Protein AF-0000000066506779 (afdb_homodimer)

Foldseek 3Di:
DALQFFQAWADDPPVLQVDAQQFWKKKKKWFDDPNAIHIDIDIGGNVDDDDPVNRVVVCCRHHCVVVVVPPGPGDPVMDIDMGHNPNPPPPPPCDPVNVVVVVVVCVLVVLQVVLQVLLVVVLVVVVVVVVVCCVVCVVPPSPDDVVPCVVVVVVVVPVDDDDDPDDPPPVPPPPPPPCPPPSRDDPPPVVVCPPPPPQVPDPVSLLSNLQYLSHLVCCLQVPDDPPLLQLLVLLVLLVLLLLLLLLCLVVVQPPPQDARCVVVVLVLLLDQVCLSNCLSVFAQLLAPDDSVCCCVPAVPDPVLQVLLVVLVVVLVVQCPDPVNVVVVLVQCVDPVSVVVLLVVLCCLLVCLSRVCSQQSNPDDPSGGPDDNVRSCCSSVPSNNSNSNSVSSLSSCSSSPNNPPSNVVSNDPVSSSQSLLSVLLVVCLSVQSVVVSVPDSTRDHDDPVSSVVSSVVSSVVSSVVSVVCCSSPVSSVVSVCCSVPVPD/DALQFFQAWADDPPVLQVDAQQFWKKKKKWFDDPRAIHIDIDIGGNVDDDDPVNRVVVCCRHHCVVVVVPPGPGPPVMDIDMGHNPNPPPPPPCDPVNVVVVVVVVVLVVLQVVLQVLLVVVLVVVVVVVVVVCVVCVVPPNPDDVVPCVVVVVVVVPPDDDDPPDDPPPVPPPPPPPCPPPSRDDDPPVVVCPPPVPQVVDPVSLLSNLQYLSHLVCCLQVNDDPPLLQLLVLLVLLVLLLLLLLLCLVVVQRPPQDARCVVVVLVLLLDQVCLSNCLSVFAQLQDPDDSVCCCVPAVPDPVLQVLLVVLVVVLVVQCPDPVNVVVVLVQCVDPVSVVVLLVVLCCLLVCLSRVCSQQSNPDDPSGGPDDNVRSCCSSVPSNNSNSNSVSSLSSCSSSPNNPPSNVVSNDPVSSSQSLLSVLLVVCLSVQSVVVSVPDSTRDHDDPVSSVVSSVVSSVVSSVVSVVCCSSPVSSVVSVCCSVPVPD

Nearest PDB structures (foldseek):
  6yv1-assembly1_A  TM=1.580E-01  e=6.541E-01  Homo sapiens
  4mlb-assembly1_C  TM=2.319E-01  e=5.586E+00  Pyrococcus furiosus
  6iww-assembly1_C  TM=1.994E-01  e=3.304E+00  Salmonella enterica subsp. enterica serovar Typhimurium
  9buk-assembly1_A  TM=2.015E-01  e=8.654E+00  Homo sapiens
  4mlb-assembly1_C  TM=2.392E-01  e=5.074E+00  Pyrococcus furiosus

Organism: Dictyostelium discoideum (NCBI:txid44689)

Radius of gyration: 33.73 Å; Cα contacts (8 Å, |Δi|>4): 1092; chains: 2; bounding box: 77×106×78 Å

InterPro domains:
  IPR052728 Oxygen and lipid transport regulator [PTHR11161] (289-486)

Structure (mmCIF, N/CA/C/O backbone):
data_AF-0000000066506779-model_v1
#
loop_
_entity.id
_entity.type
_entity.pdbx_description
1 polymer 'Acyltransferase 3 domain-containing protein'
#
loop_
_atom_site.group_PDB
_atom_site.id
_atom_site.type_symbol
_atom_site.label_atom_id
_atom_site.label_alt_id
_atom_site.label_comp_id
_atom_site.label_asym_id
_atom_site.label_entity_id
_atom_site.label_seq_id
_atom_site.pdbx_PDB_ins_code
_atom_site.Cartn_x
_atom_site.Cartn_y
_atom_site.Cartn_z
_atom_site.occupancy
_atom_site.B_iso_or_equiv
_atom_site.auth_seq_id
_atom_site.auth_comp_id
_atom_site.auth_asym_id
_atom_site.auth_atom_id
_atom_site.pdbx_PDB_model_num
ATOM 1 N N . MET A 1 1 ? -5.184 -40.969 -12.227 1 45.38 1 MET A N 1
ATOM 2 C CA . MET A 1 1 ? -4.383 -40.25 -11.242 1 45.38 1 MET A CA 1
ATOM 3 C C . MET A 1 1 ? -4.25 -38.781 -11.609 1 45.38 1 MET A C 1
ATOM 5 O O . MET A 1 1 ? -4.004 -38.438 -12.766 1 45.38 1 MET A O 1
ATOM 9 N N . TYR A 1 2 ? -5.027 -38 -10.992 1 55.38 2 TYR A N 1
ATOM 10 C CA . TYR A 1 2 ? -5.043 -36.625 -11.523 1 55.38 2 TYR A CA 1
ATOM 11 C C . TYR A 1 2 ? -4.41 -35.656 -10.539 1 55.38 2 TYR A C 1
ATOM 13 O O . TYR A 1 2 ? -4.441 -35.875 -9.328 1 55.38 2 TYR A O 1
ATOM 21 N N . SER A 1 3 ? -3.42 -34.875 -11 1 57.41 3 SER A N 1
ATOM 22 C CA . SER A 1 3 ? -2.693 -33.844 -10.266 1 57.41 3 SER A CA 1
ATOM 23 C C . SER A 1 3 ? -3.65 -32.844 -9.633 1 57.41 3 SER A C 1
ATOM 25 O O . SER A 1 3 ? -3.256 -32.062 -8.75 1 57.41 3 SER A O 1
ATOM 27 N N . GLY A 1 4 ? -4.922 -33.062 -9.789 1 55.88 4 GLY A N 1
ATOM 28 C CA . GLY A 1 4 ? -5.914 -32.219 -9.164 1 55.88 4 GLY A CA 1
ATOM 29 C C . GLY A 1 4 ? -5.871 -30.797 -9.68 1 55.88 4 GLY A C 1
ATOM 30 O O . GLY A 1 4 ? -6.457 -29.891 -9.07 1 55.88 4 GLY A O 1
ATOM 31 N N . ILE A 1 5 ? -5 -30.578 -10.711 1 61.06 5 ILE A N 1
ATOM 32 C CA . ILE A 1 5 ? -4.895 -29.188 -11.164 1 61.06 5 ILE A CA 1
ATOM 33 C C . ILE A 1 5 ? -6.129 -28.828 -11.984 1 61.06 5 ILE A C 1
ATOM 35 O O . ILE A 1 5 ? -6.754 -29.688 -12.602 1 61.06 5 ILE A O 1
ATOM 39 N N . GLY A 1 6 ? -6.668 -27.656 -11.82 1 60.53 6 GLY A N 1
ATOM 40 C CA . GLY A 1 6 ? -7.848 -27.172 -12.508 1 60.53 6 GLY A CA 1
ATOM 41 C C . GLY A 1 6 ? -7.656 -27.047 -14.008 1 60.53 6 GLY A C 1
ATOM 42 O O . GLY A 1 6 ? -6.656 -27.531 -14.555 1 60.53 6 GLY A O 1
ATOM 43 N N . PHE A 1 7 ? -8.688 -26.594 -14.703 1 63.59 7 PHE A N 1
ATOM 44 C CA . PHE A 1 7 ? -8.734 -26.516 -16.156 1 63.59 7 PHE A CA 1
ATOM 45 C C . PHE A 1 7 ? -7.742 -25.484 -16.688 1 63.59 7 PHE A C 1
ATOM 47 O O . PHE A 1 7 ? -7.336 -25.531 -17.844 1 63.59 7 PHE A O 1
ATOM 54 N N . ASN A 1 8 ? -7.371 -24.562 -15.891 1 69.75 8 ASN A N 1
ATOM 55 C CA . ASN A 1 8 ? -6.426 -23.531 -16.297 1 69.75 8 ASN A CA 1
ATOM 56 C C . ASN A 1 8 ? -5.047 -23.75 -15.688 1 69.75 8 ASN A C 1
ATOM 58 O O . ASN A 1 8 ? -4.879 -23.625 -14.469 1 69.75 8 ASN A O 1
ATOM 62 N N . GLU A 1 9 ? -4.148 -24.234 -16.547 1 76.19 9 GLU A N 1
ATOM 63 C CA . GLU A 1 9 ? -2.805 -24.516 -16.047 1 76.19 9 GLU A CA 1
ATOM 64 C C . GLU A 1 9 ? -1.744 -24.125 -17.078 1 76.19 9 GLU A C 1
ATOM 66 O O . GLU A 1 9 ? -1.711 -24.672 -18.172 1 76.19 9 GLU A O 1
ATOM 71 N N . LEU A 1 10 ? -0.889 -23.25 -16.672 1 78.31 10 LEU A N 1
ATOM 72 C CA . LEU A 1 10 ? 0.129 -22.797 -17.609 1 78.31 10 LEU A CA 1
ATOM 73 C C . LEU A 1 10 ? 1.412 -23.609 -17.469 1 78.31 10 LEU A C 1
ATOM 75 O O . LEU A 1 10 ? 2.32 -23.5 -18.297 1 78.31 10 LEU A O 1
ATOM 79 N N . GLY A 1 11 ? 1.419 -24.5 -16.531 1 75.69 11 GLY A N 1
ATOM 80 C CA . GLY A 1 11 ? 2.656 -25.234 -16.328 1 75.69 11 GLY A CA 1
ATOM 81 C C . GLY A 1 11 ? 3.832 -24.344 -15.977 1 75.69 11 GLY A C 1
ATOM 82 O O . GLY A 1 11 ? 3.648 -23.234 -15.469 1 75.69 11 GLY A O 1
ATOM 83 N N . ASN A 1 12 ? 5.078 -24.812 -16.109 1 76.81 12 ASN A N 1
ATOM 84 C CA . ASN A 1 12 ? 6.262 -24.016 -15.805 1 76.81 12 ASN A CA 1
ATOM 85 C C . ASN A 1 12 ? 6.879 -23.438 -17.078 1 76.81 12 ASN A C 1
ATOM 87 O O . ASN A 1 12 ? 7.852 -23.969 -17.594 1 76.81 12 ASN A O 1
ATOM 91 N N . TYR A 1 13 ? 6.41 -22.344 -17.453 1 78.31 13 TYR A N 1
ATOM 92 C CA . TYR A 1 13 ? 6.836 -21.641 -18.656 1 78.31 13 TYR A CA 1
ATOM 93 C C . TYR A 1 13 ? 8.32 -21.312 -18.609 1 78.31 13 TYR A C 1
ATOM 95 O O . TYR A 1 13 ? 9.062 -21.594 -19.562 1 78.31 13 TYR A O 1
ATOM 103 N N . GLY A 1 14 ? 8.82 -20.812 -17.547 1 75.75 14 GLY A N 1
ATOM 104 C CA . GLY A 1 14 ? 10.195 -20.359 -17.391 1 75.75 14 GLY A CA 1
ATOM 105 C C . GLY A 1 14 ? 11.211 -21.484 -17.453 1 75.75 14 GLY A C 1
ATOM 106 O O . GLY A 1 14 ? 12.195 -21.406 -18.188 1 75.75 14 GLY A O 1
ATOM 107 N N . SER A 1 15 ? 10.945 -22.578 -16.781 1 74.12 15 SER A N 1
ATOM 108 C CA . SER A 1 15 ? 11.867 -23.703 -16.75 1 74.12 15 SER A CA 1
ATOM 109 C C . SER A 1 15 ? 11.898 -24.438 -18.078 1 74.12 15 SER A C 1
ATOM 111 O O . SER A 1 15 ? 12.938 -24.969 -18.484 1 74.12 15 SER A O 1
ATOM 113 N N . CYS A 1 16 ? 10.766 -24.469 -18.688 1 78.38 16 CYS A N 1
ATOM 114 C CA . CYS A 1 16 ? 10.68 -25.141 -19.969 1 78.38 16 CYS A CA 1
ATOM 115 C C . CYS A 1 16 ? 11.516 -24.422 -21.031 1 78.38 16 CYS A C 1
ATOM 117 O O . CYS A 1 16 ? 12.219 -25.047 -21.812 1 78.38 16 CYS A O 1
ATOM 119 N N . LEU A 1 17 ? 11.484 -23.141 -20.984 1 80.56 17 LEU A N 1
ATOM 120 C CA . LEU A 1 17 ? 12.164 -22.359 -22 1 80.56 17 LEU A CA 1
ATOM 121 C C . LEU A 1 17 ? 13.641 -22.172 -21.641 1 80.56 17 LEU A C 1
ATOM 123 O O . LEU A 1 17 ? 14.438 -21.766 -22.5 1 80.56 17 LEU A O 1
ATOM 127 N N . ALA A 1 18 ? 13.961 -22.453 -20.422 1 75.81 18 ALA A N 1
ATOM 128 C CA . ALA A 1 18 ? 15.352 -22.344 -20 1 75.81 18 ALA A CA 1
ATOM 129 C C . ALA A 1 18 ? 16.172 -23.5 -20.547 1 75.81 18 ALA A C 1
ATOM 131 O O . ALA A 1 18 ? 17.406 -23.422 -20.641 1 75.81 18 ALA A O 1
ATOM 132 N N . LEU A 1 19 ? 15.5 -24.578 -20.969 1 77.25 19 LEU A N 1
ATOM 133 C CA . LEU A 1 19 ? 16.188 -25.734 -21.547 1 77.25 19 LEU A CA 1
ATOM 134 C C . LEU A 1 19 ? 16.453 -25.5 -23.031 1 77.25 19 LEU A C 1
ATOM 136 O O . LEU A 1 19 ? 15.781 -24.703 -23.688 1 77.25 19 LEU A O 1
ATOM 140 N N . PRO A 1 20 ? 17.484 -26.172 -23.5 1 79.62 20 PRO A N 1
ATOM 141 C CA . PRO A 1 20 ? 17.828 -25.969 -24.906 1 79.62 20 PRO A CA 1
ATOM 142 C C . PRO A 1 20 ? 16.672 -26.297 -25.859 1 79.62 20 PRO A C 1
ATOM 144 O O . PRO A 1 20 ? 15.867 -27.172 -25.562 1 79.62 20 PRO A O 1
ATOM 147 N N . SER A 1 21 ? 16.625 -25.578 -26.938 1 83.06 21 SER A N 1
ATOM 148 C CA . SER A 1 21 ? 15.539 -25.688 -27.906 1 83.06 21 SER A CA 1
ATOM 149 C C . SER A 1 21 ? 15.453 -27.094 -28.484 1 83.06 21 SER A C 1
ATOM 151 O O . SER A 1 21 ? 14.391 -27.516 -28.953 1 83.06 21 SER A O 1
ATOM 153 N N . ASN A 1 22 ? 16.516 -27.812 -28.469 1 82.88 22 ASN A N 1
ATOM 154 C CA . ASN A 1 22 ? 16.516 -29.156 -29.031 1 82.88 22 ASN A CA 1
ATOM 155 C C . ASN A 1 22 ? 15.984 -30.188 -28.031 1 82.88 22 ASN A C 1
ATOM 157 O O . ASN A 1 22 ? 15.758 -31.344 -28.391 1 82.88 22 ASN A O 1
ATOM 161 N N . THR A 1 23 ? 15.703 -29.734 -26.875 1 81.19 23 THR A N 1
ATOM 162 C CA . THR A 1 23 ? 15.273 -30.656 -25.844 1 81.19 23 THR A CA 1
ATOM 163 C C . THR A 1 23 ? 13.781 -30.5 -25.547 1 81.19 23 THR A C 1
ATOM 165 O O . THR A 1 23 ? 13.039 -31.484 -25.516 1 81.19 23 THR A O 1
ATOM 168 N N . THR A 1 24 ? 13.43 -29.234 -25.344 1 82 24 THR A N 1
ATOM 169 C CA . THR A 1 24 ? 12.039 -29.047 -24.922 1 82 24 THR A CA 1
ATOM 170 C C . THR A 1 24 ? 11.391 -27.906 -25.703 1 82 24 THR A C 1
ATOM 172 O O . THR A 1 24 ? 12.078 -27.078 -26.297 1 82 24 THR A O 1
ATOM 175 N N . GLN A 1 25 ? 10.07 -27.906 -25.828 1 83.69 25 GLN A N 1
ATOM 176 C CA . GLN A 1 25 ? 9.227 -26.828 -26.344 1 83.69 25 GLN A CA 1
ATOM 177 C C . GLN A 1 25 ? 8.008 -26.609 -25.453 1 83.69 25 GLN A C 1
ATOM 179 O O . GLN A 1 25 ? 7.461 -27.578 -24.906 1 83.69 25 GLN A O 1
ATOM 184 N N . TYR A 1 26 ? 7.734 -25.391 -25.25 1 85.69 26 TYR A N 1
ATOM 185 C CA . TYR A 1 26 ? 6.543 -25.047 -24.484 1 85.69 26 TYR A CA 1
ATOM 186 C C . TYR A 1 26 ? 5.332 -24.891 -25.391 1 85.69 26 TYR A C 1
ATOM 188 O O . TYR A 1 26 ? 5.336 -24.047 -26.297 1 85.69 26 TYR A O 1
ATOM 196 N N . CYS A 1 27 ? 4.324 -25.672 -25.219 1 85 27 CYS A N 1
ATOM 197 C CA . CYS A 1 27 ? 3.121 -25.641 -26.047 1 85 27 CYS A CA 1
ATOM 198 C C . CYS A 1 27 ? 1.921 -25.156 -25.25 1 85 27 CYS A C 1
ATOM 200 O O . CYS A 1 27 ? 1.595 -25.719 -24.203 1 85 27 CYS A O 1
ATOM 202 N N . LEU A 1 28 ? 1.33 -24.109 -25.734 1 84.56 28 LEU A N 1
ATOM 203 C CA . LEU A 1 28 ? 0.168 -23.5 -25.094 1 84.56 28 LEU A CA 1
ATOM 204 C C . LEU A 1 28 ? -1.094 -23.75 -25.906 1 84.56 28 LEU A C 1
ATOM 206 O O . LEU A 1 28 ? -1.154 -23.375 -27.094 1 84.56 28 LEU A O 1
ATOM 210 N N . PHE A 1 29 ? -2.029 -24.375 -25.312 1 81.19 29 PHE A N 1
ATOM 211 C CA . PHE A 1 29 ? -3.311 -24.656 -25.938 1 81.19 29 PHE A CA 1
ATOM 212 C C . PHE A 1 29 ? -4.402 -23.75 -25.391 1 81.19 29 PHE A C 1
ATOM 214 O O . PHE A 1 29 ? -4.551 -23.609 -24.172 1 81.19 29 PHE A O 1
ATOM 221 N N . GLU A 1 30 ? -5.047 -23.031 -26.203 1 80.88 30 GLU A N 1
ATOM 222 C CA . GLU A 1 30 ? -6.188 -22.188 -25.844 1 80.88 30 GLU A CA 1
ATOM 223 C C . GLU A 1 30 ? -7.504 -22.844 -26.266 1 80.88 30 GLU A C 1
ATOM 225 O O . GLU A 1 30 ? -7.723 -23.125 -27.438 1 80.88 30 GLU A O 1
ATOM 230 N N . GLY A 1 31 ? -8.328 -23.172 -25.234 1 72.88 31 GLY A N 1
ATOM 231 C CA . GLY A 1 31 ? -9.609 -23.781 -25.516 1 72.88 31 GLY A CA 1
ATOM 232 C C . GLY A 1 31 ? -10.781 -23 -24.969 1 72.88 31 GLY A C 1
ATOM 233 O O . GLY A 1 31 ? -10.602 -22.094 -24.156 1 72.88 31 GLY A O 1
ATOM 234 N N . ASN A 1 32 ? -11.984 -23.188 -25.531 1 69.75 32 ASN A N 1
ATOM 235 C CA . ASN A 1 32 ? -13.211 -22.562 -25.062 1 69.75 32 ASN A CA 1
ATOM 236 C C . ASN A 1 32 ? -14.234 -23.594 -24.594 1 69.75 32 ASN A C 1
ATOM 238 O O . ASN A 1 32 ? -14.438 -24.609 -25.266 1 69.75 32 ASN A O 1
ATOM 242 N N . PHE A 1 33 ? -14.562 -23.531 -23.25 1 62.09 33 PHE A N 1
ATOM 243 C CA . PHE A 1 33 ? -15.633 -24.359 -22.703 1 62.09 33 PHE A CA 1
ATOM 244 C C . PHE A 1 33 ? -16.797 -23.5 -22.219 1 62.09 33 PHE A C 1
ATOM 246 O O . PHE A 1 33 ? -16.656 -22.766 -21.25 1 62.09 33 PHE A O 1
ATOM 253 N N . ASP A 1 34 ? -18.016 -23.719 -22.594 1 58.09 34 ASP A N 1
ATOM 254 C CA . ASP A 1 34 ? -19.219 -23.016 -22.172 1 58.09 34 ASP A CA 1
ATOM 255 C C . ASP A 1 34 ? -18.953 -21.531 -21.969 1 58.09 34 ASP A C 1
ATOM 257 O O . ASP A 1 34 ? -19.281 -20.969 -20.922 1 58.09 34 ASP A O 1
ATOM 261 N N . SER A 1 35 ? -18.172 -20.875 -22.797 1 58.97 35 SER A N 1
ATOM 262 C CA . SER A 1 35 ? -17.938 -19.438 -22.844 1 58.97 35 SER A CA 1
ATOM 263 C C . SER A 1 35 ? -16.734 -19.047 -21.984 1 58.97 35 SER A C 1
ATOM 265 O O . SER A 1 35 ? -16.422 -17.859 -21.844 1 58.97 35 SER A O 1
ATOM 267 N N . VAL A 1 36 ? -16.141 -20.062 -21.375 1 63.44 36 VAL A N 1
ATOM 268 C CA . VAL A 1 36 ? -14.953 -19.75 -20.594 1 63.44 36 VAL A CA 1
ATOM 269 C C . VAL A 1 36 ? -13.703 -20.203 -21.328 1 63.44 36 VAL A C 1
ATOM 271 O O . VAL A 1 36 ? -13.633 -21.344 -21.812 1 63.44 36 VAL A O 1
ATOM 274 N N . THR A 1 37 ? -12.914 -19.219 -21.562 1 71.19 37 THR A N 1
ATOM 275 C CA . THR A 1 37 ? -11.641 -19.547 -22.203 1 71.19 37 THR A CA 1
ATOM 276 C C . THR A 1 37 ? -10.656 -20.109 -21.188 1 71.19 37 THR A C 1
ATOM 278 O O . THR A 1 37 ? -10.57 -19.609 -20.062 1 71.19 37 THR A O 1
ATOM 281 N N . PHE A 1 38 ? -10.117 -21.266 -21.547 1 74.75 38 PHE A N 1
ATOM 282 C CA . PHE A 1 38 ? -9.117 -21.828 -20.641 1 74.75 38 PHE A CA 1
ATOM 283 C C . PHE A 1 38 ? -7.805 -22.078 -21.359 1 74.75 38 PHE A C 1
ATOM 285 O O . PHE A 1 38 ? -7.781 -22.203 -22.594 1 74.75 38 PHE A O 1
ATOM 292 N N . TYR A 1 39 ? -6.707 -22.016 -20.656 1 78.25 39 TYR A N 1
ATOM 293 C CA . TYR A 1 39 ? -5.359 -22.188 -21.188 1 78.25 39 TYR A CA 1
ATOM 294 C C . TYR A 1 39 ? -4.656 -23.359 -20.531 1 78.25 39 TYR A C 1
ATOM 296 O O . TYR A 1 39 ? -4.781 -23.562 -19.312 1 78.25 39 TYR A O 1
ATOM 304 N N . ILE A 1 40 ? -4.047 -24.141 -21.391 1 78.12 40 ILE A N 1
ATOM 305 C CA . ILE A 1 40 ? -3.236 -25.25 -20.891 1 78.12 40 ILE A CA 1
ATOM 306 C C . ILE A 1 40 ? -1.835 -25.172 -21.484 1 78.12 40 ILE A C 1
ATOM 308 O O . ILE A 1 40 ? -1.674 -25.219 -22.719 1 78.12 40 ILE A O 1
ATOM 312 N N . GLY A 1 41 ? -0.908 -24.969 -20.578 1 79.5 41 GLY A N 1
ATOM 313 C CA . GLY A 1 41 ? 0.481 -24.969 -21 1 79.5 41 GLY A CA 1
ATOM 314 C C . GLY A 1 41 ? 1.238 -26.219 -20.578 1 79.5 41 GLY A C 1
ATOM 315 O O . GLY A 1 41 ? 1.096 -26.672 -19.453 1 79.5 41 GLY A O 1
ATOM 316 N N . VAL A 1 42 ? 1.997 -26.859 -21.594 1 78.81 42 VAL A N 1
ATOM 317 C CA . VAL A 1 42 ? 2.77 -28.062 -21.297 1 78.81 42 VAL A CA 1
ATOM 318 C C . VAL A 1 42 ? 4.172 -27.938 -21.891 1 78.81 42 VAL A C 1
ATOM 320 O O . VAL A 1 42 ? 4.371 -27.25 -22.891 1 78.81 42 VAL A O 1
ATOM 323 N N . CYS A 1 43 ? 5.07 -28.516 -21.141 1 79.88 43 CYS A N 1
ATOM 324 C CA . CYS A 1 43 ? 6.43 -28.641 -21.656 1 79.88 43 CYS A CA 1
ATOM 325 C C . CYS A 1 43 ? 6.621 -29.953 -22.391 1 79.88 43 CYS A C 1
ATOM 327 O O . CYS A 1 43 ? 6.539 -31.031 -21.797 1 79.88 43 CYS A O 1
ATOM 329 N N . TYR A 1 44 ? 6.855 -29.922 -23.719 1 80.06 44 TYR A N 1
ATOM 330 C CA . TYR A 1 44 ? 6.918 -31.062 -24.625 1 80.06 44 TYR A CA 1
ATOM 331 C C . TYR A 1 44 ? 8.305 -31.203 -25.234 1 80.06 44 TYR A C 1
ATOM 333 O O . TYR A 1 44 ? 8.969 -30.203 -25.5 1 80.06 44 TYR A O 1
ATOM 341 N N . PRO A 1 45 ? 8.688 -32.5 -25.406 1 79 45 PRO A N 1
ATOM 342 C CA . PRO A 1 45 ? 9.969 -32.688 -26.094 1 79 45 PRO A CA 1
ATOM 343 C C . PRO A 1 45 ? 9.945 -32.094 -27.516 1 79 45 PRO A C 1
ATOM 345 O O . PRO A 1 45 ? 8.961 -32.281 -28.234 1 79 45 PRO A O 1
ATOM 348 N N . SER A 1 46 ? 11.055 -31.422 -27.812 1 81.69 46 SER A N 1
ATOM 349 C CA . SER A 1 46 ? 11.133 -30.75 -29.109 1 81.69 46 SER A CA 1
ATOM 350 C C . SER A 1 46 ? 11.211 -31.781 -30.25 1 81.69 46 SER A C 1
ATOM 352 O O . SER A 1 46 ? 10.906 -31.453 -31.391 1 81.69 46 SER A O 1
ATOM 354 N N . SER A 1 47 ? 11.625 -32.969 -29.891 1 79.44 47 SER A N 1
ATOM 355 C CA . SER A 1 47 ? 11.781 -34 -30.906 1 79.44 47 SER A CA 1
ATOM 356 C C . SER A 1 47 ? 10.422 -34.469 -31.422 1 79.44 47 SER A C 1
ATOM 358 O O . SER A 1 47 ? 10.328 -35.031 -32.531 1 79.44 47 SER A O 1
ATOM 360 N N . ASN A 1 48 ? 9.414 -34.25 -30.672 1 79.19 48 ASN A N 1
ATOM 361 C CA . ASN A 1 48 ? 8.078 -34.719 -31.047 1 79.19 48 ASN A CA 1
ATOM 362 C C . ASN A 1 48 ? 7.168 -33.562 -31.438 1 79.19 48 ASN A C 1
ATOM 364 O O . ASN A 1 48 ? 7.324 -32.469 -30.938 1 79.19 48 ASN A O 1
ATOM 368 N N . TYR A 1 49 ? 6.398 -33.844 -32.469 1 81 49 TYR A N 1
ATOM 369 C CA . TYR A 1 49 ? 5.379 -32.844 -32.812 1 81 49 TYR A CA 1
ATOM 370 C C . TYR A 1 49 ? 4.289 -32.781 -31.75 1 81 49 TYR A C 1
ATOM 372 O O . TYR A 1 49 ? 3.703 -33.812 -31.391 1 81 49 TYR A O 1
ATOM 380 N N . CYS A 1 50 ? 4.121 -31.625 -31.172 1 83.56 50 CYS A N 1
ATOM 381 C CA . CYS A 1 50 ? 3.082 -31.438 -30.156 1 83.56 50 CYS A CA 1
ATOM 382 C C . CYS A 1 50 ? 1.72 -31.234 -30.812 1 83.56 50 CYS A C 1
ATOM 384 O O . CYS A 1 50 ? 1.491 -30.234 -31.5 1 83.56 50 CYS A O 1
ATOM 386 N N . SER A 1 51 ? 0.864 -32.156 -30.703 1 81.88 51 SER A N 1
ATOM 387 C CA . SER A 1 51 ? -0.465 -32.062 -31.297 1 81.88 51 SER A CA 1
ATOM 388 C C . SER A 1 51 ? -1.516 -31.719 -30.25 1 81.88 51 SER A C 1
ATOM 390 O O . SER A 1 51 ? -1.271 -31.844 -29.047 1 81.88 51 SER A O 1
ATOM 392 N N . GLN A 1 52 ? -2.602 -31.281 -30.766 1 80.56 52 GLN A N 1
ATOM 393 C CA . GLN A 1 52 ? -3.723 -30.969 -29.875 1 80.56 52 GLN A CA 1
ATOM 394 C C . GLN A 1 52 ? -4.191 -32.188 -29.109 1 80.56 52 GLN A C 1
ATOM 396 O O . GLN A 1 52 ? -4.555 -32.094 -27.938 1 80.56 52 GLN A O 1
ATOM 401 N N . ASP A 1 53 ? -4.121 -33.25 -29.766 1 74.75 53 ASP A N 1
ATOM 402 C CA . ASP A 1 53 ? -4.574 -34.5 -29.141 1 74.75 53 ASP A CA 1
ATOM 403 C C . ASP A 1 53 ? -3.656 -34.875 -27.984 1 74.75 53 ASP A C 1
ATOM 405 O O . ASP A 1 53 ? -4.113 -35.438 -26.984 1 74.75 53 ASP A O 1
ATOM 409 N N . ASP A 1 54 ? -2.461 -34.594 -28.172 1 76.12 54 ASP A N 1
ATOM 410 C CA . ASP A 1 54 ? -1.513 -34.875 -27.109 1 76.12 54 ASP A CA 1
ATOM 411 C C . ASP A 1 54 ? -1.816 -34.062 -25.859 1 76.12 54 ASP A C 1
ATOM 413 O O . ASP A 1 54 ? -1.784 -34.594 -24.734 1 76.12 54 ASP A O 1
ATOM 417 N N . ILE A 1 55 ? -2.143 -32.875 -26.062 1 76.75 55 ILE A N 1
ATOM 418 C CA . ILE A 1 55 ? -2.396 -31.969 -24.953 1 76.75 55 ILE A CA 1
ATOM 419 C C . ILE A 1 55 ? -3.703 -32.344 -24.266 1 76.75 55 ILE A C 1
ATOM 421 O O . ILE A 1 55 ? -3.771 -32.406 -23.031 1 76.75 55 ILE A O 1
ATOM 425 N N . ILE A 1 56 ? -4.684 -32.625 -25.031 1 71.5 56 ILE A N 1
ATOM 426 C CA . ILE A 1 56 ? -5.977 -33 -24.469 1 71.5 56 ILE A CA 1
ATOM 427 C C . ILE A 1 56 ? -5.84 -34.312 -23.703 1 71.5 56 ILE A C 1
ATOM 429 O O . ILE A 1 56 ? -6.445 -34.469 -22.656 1 71.5 56 ILE A O 1
ATOM 433 N N . GLY A 1 57 ? -5.07 -35.188 -24.281 1 68.38 57 GLY A N 1
ATOM 434 C CA . GLY A 1 57 ? -4.812 -36.438 -23.594 1 68.38 57 GLY A CA 1
ATOM 435 C C . GLY A 1 57 ? -4.121 -36.25 -22.25 1 68.38 57 GLY A C 1
ATOM 436 O O . GLY A 1 57 ? -4.477 -36.906 -21.266 1 68.38 57 GLY A O 1
ATOM 437 N N . LEU A 1 58 ? -3.225 -35.375 -22.281 1 68.12 58 LEU A N 1
ATOM 438 C CA . LEU A 1 58 ? -2.504 -35.062 -21.047 1 68.12 58 LEU A CA 1
ATOM 439 C C . LEU A 1 58 ? -3.418 -34.375 -20.031 1 68.12 58 LEU A C 1
ATOM 441 O O . LEU A 1 58 ? -3.344 -34.688 -18.828 1 68.12 58 LEU A O 1
ATOM 445 N N . MET A 1 59 ? -4.285 -33.562 -20.5 1 66.62 59 MET A N 1
ATOM 446 C CA . MET A 1 59 ? -5.223 -32.844 -19.625 1 66.62 59 MET A CA 1
ATOM 447 C C . MET A 1 59 ? -6.176 -33.812 -18.938 1 66.62 59 MET A C 1
ATOM 449 O O . MET A 1 59 ? -6.473 -33.656 -17.75 1 66.62 59 MET A O 1
ATOM 453 N N . THR A 1 60 ? -6.656 -34.625 -19.734 1 62.47 60 THR A N 1
ATOM 454 C CA . THR A 1 60 ? -7.629 -35.562 -19.203 1 62.47 60 THR A CA 1
ATOM 455 C C . THR A 1 60 ? -6.988 -36.469 -18.156 1 62.47 60 THR A C 1
ATOM 457 O O . THR A 1 60 ? -7.648 -36.906 -17.203 1 62.47 60 THR A O 1
ATOM 460 N N . GLN A 1 61 ? -5.762 -36.625 -18.359 1 60.91 61 GLN A N 1
ATOM 461 C CA . GLN A 1 61 ? -5.082 -37.531 -17.422 1 60.91 61 GLN A CA 1
ATOM 462 C C . GLN A 1 61 ? -4.711 -36.812 -16.141 1 60.91 61 GLN A C 1
ATOM 464 O O . GLN A 1 61 ? -4.719 -37.406 -15.062 1 60.91 61 GLN A O 1
ATOM 469 N N . TYR A 1 62 ? -4.633 -35.5 -16.359 1 61.22 62 TYR A N 1
ATOM 470 C CA . TYR A 1 62 ? -3.98 -34.875 -15.227 1 61.22 62 TYR A CA 1
ATOM 471 C C . TYR A 1 62 ? -4.93 -33.906 -14.523 1 61.22 62 TYR A C 1
ATOM 473 O O . TYR A 1 62 ? -4.672 -33.5 -13.391 1 61.22 62 TYR A O 1
ATOM 481 N N . THR A 1 63 ? -5.906 -33.688 -15.227 1 61.88 63 THR A N 1
ATOM 482 C CA . THR A 1 63 ? -6.824 -32.719 -14.625 1 61.88 63 THR A CA 1
ATOM 483 C C . THR A 1 63 ? -8.016 -33.438 -13.992 1 61.88 63 THR A C 1
ATOM 485 O O . THR A 1 63 ? -8.219 -34.625 -14.211 1 61.88 63 THR A O 1
ATOM 488 N N . ILE A 1 64 ? -8.625 -32.781 -13.102 1 58.66 64 ILE A N 1
ATOM 489 C CA . ILE A 1 64 ? -9.805 -33.281 -12.406 1 58.66 64 ILE A CA 1
ATOM 490 C C . ILE A 1 64 ? -10.898 -33.625 -13.422 1 58.66 64 ILE A C 1
ATOM 492 O O . ILE A 1 64 ? -11.844 -34.344 -13.109 1 58.66 64 ILE A O 1
ATOM 496 N N . LEU A 1 65 ? -10.555 -33.25 -14.617 1 57.91 65 LEU A N 1
ATOM 497 C CA . LEU A 1 65 ? -11.562 -33.469 -15.648 1 57.91 65 LEU A CA 1
ATOM 498 C C . LEU A 1 65 ? -11.781 -34.969 -15.875 1 57.91 65 LEU A C 1
ATOM 500 O O . LEU A 1 65 ? -12.867 -35.375 -16.281 1 57.91 65 LEU A O 1
ATOM 504 N N . ASN A 1 66 ? -10.664 -35.688 -15.664 1 56.12 66 ASN A N 1
ATOM 505 C CA . ASN A 1 66 ? -10.805 -37.125 -15.82 1 56.12 66 ASN A CA 1
ATOM 506 C C . ASN A 1 66 ? -11.844 -37.719 -14.859 1 56.12 66 ASN A C 1
ATOM 508 O O . ASN A 1 66 ? -12.594 -38.625 -15.219 1 56.12 66 ASN A O 1
ATOM 512 N N . VAL A 1 67 ? -11.82 -37.094 -13.727 1 53.88 67 VAL A N 1
ATOM 513 C CA . VAL A 1 67 ? -12.742 -37.594 -12.719 1 53.88 67 VAL A CA 1
ATOM 514 C C . VAL A 1 67 ? -14.164 -37.125 -13.039 1 53.88 67 VAL A C 1
ATOM 516 O O . VAL A 1 67 ? -15.133 -37.875 -12.82 1 53.88 67 VAL A O 1
ATOM 519 N N . LEU A 1 68 ? -14.148 -35.875 -13.641 1 52.78 68 LEU A N 1
ATOM 520 C CA . LEU A 1 68 ? -15.484 -35.344 -13.898 1 52.78 68 LEU A CA 1
ATOM 521 C C . LEU A 1 68 ? -16.047 -35.875 -15.195 1 52.78 68 LEU A C 1
ATOM 523 O O . LEU A 1 68 ? -17.234 -35.719 -15.477 1 52.78 68 LEU A O 1
ATOM 527 N N . GLN A 1 69 ? -15.484 -36.906 -15.773 1 51.03 69 GLN A N 1
ATOM 528 C CA . GLN A 1 69 ? -15.953 -37.562 -16.984 1 51.03 69 GLN A CA 1
ATOM 529 C C . GLN A 1 69 ? -16.656 -36.562 -17.906 1 51.03 69 GLN A C 1
ATOM 531 O O . GLN A 1 69 ? -17.703 -36.875 -18.484 1 51.03 69 GLN A O 1
ATOM 536 N N . LEU A 1 70 ? -16.234 -35.312 -17.812 1 50.69 70 LEU A N 1
ATOM 537 C CA . LEU A 1 70 ? -16.922 -34.344 -18.641 1 50.69 70 LEU A CA 1
ATOM 538 C C . LEU A 1 70 ? -16.453 -34.469 -20.094 1 50.69 70 LEU A C 1
ATOM 540 O O . LEU A 1 70 ? -15.25 -34.531 -20.375 1 50.69 70 LEU A O 1
ATOM 544 N N . GLU A 1 71 ? -17.281 -35.062 -20.969 1 49.53 71 GLU A N 1
ATOM 545 C CA . GLU A 1 71 ? -17.047 -35.031 -22.406 1 49.53 71 GLU A CA 1
ATOM 546 C C . GLU A 1 71 ? -16.797 -33.594 -22.891 1 49.53 71 GLU A C 1
ATOM 548 O O . GLU A 1 71 ? -17.719 -32.812 -22.969 1 49.53 71 GLU A O 1
ATOM 553 N N . MET A 1 72 ? -15.703 -33.094 -22.625 1 52.44 72 MET A N 1
ATOM 554 C CA . MET A 1 72 ? -15.398 -31.75 -23.094 1 52.44 72 MET A CA 1
ATOM 555 C C . MET A 1 72 ? -15.234 -31.734 -24.609 1 52.44 72 MET A C 1
ATOM 557 O O . MET A 1 72 ? -14.438 -32.5 -25.156 1 52.44 72 MET A O 1
ATOM 561 N N . SER A 1 73 ? -16.312 -31.516 -25.344 1 52.09 73 SER A N 1
ATOM 562 C CA . SER A 1 73 ? -16.188 -31.266 -26.766 1 52.09 73 SER A CA 1
ATOM 563 C C . SER A 1 73 ? -15.367 -30 -27.047 1 52.09 73 SER A C 1
ATOM 565 O O . SER A 1 73 ? -15.789 -28.906 -26.688 1 52.09 73 SER A O 1
ATOM 567 N N . PHE A 1 74 ? -14.055 -30.125 -27.078 1 53.03 74 PHE A N 1
ATOM 568 C CA . PHE A 1 74 ? -13.203 -28.984 -27.422 1 53.03 74 PHE A CA 1
ATOM 569 C C . PHE A 1 74 ? -13.43 -28.547 -28.859 1 53.03 74 PHE A C 1
ATOM 571 O O . PHE A 1 74 ? -13.352 -29.359 -29.781 1 53.03 74 PHE A O 1
ATOM 578 N N . ASN A 1 75 ? -14.281 -27.641 -29.109 1 49.91 75 ASN A N 1
ATOM 579 C CA . ASN A 1 75 ? -14.367 -27.125 -30.469 1 49.91 75 ASN A CA 1
ATOM 580 C C . ASN A 1 75 ? -12.984 -26.812 -31.031 1 49.91 75 ASN A C 1
ATOM 582 O O . ASN A 1 75 ? -12.094 -26.375 -30.297 1 49.91 75 ASN A O 1
ATOM 586 N N . ALA A 1 76 ? -12.594 -27.328 -32.156 1 46.19 76 ALA A N 1
ATOM 587 C CA . ALA A 1 76 ? -11.414 -27.391 -33.031 1 46.19 76 ALA A CA 1
ATOM 588 C C . ALA A 1 76 ? -10.734 -26.031 -33.125 1 46.19 76 ALA A C 1
ATOM 590 O O . ALA A 1 76 ? -9.547 -25.938 -33.438 1 46.19 76 ALA A O 1
ATOM 591 N N . SER A 1 77 ? -11.43 -24.922 -33.344 1 50.5 77 SER A N 1
ATOM 592 C CA . SER A 1 77 ? -10.609 -23.812 -33.812 1 50.5 77 SER A CA 1
ATOM 593 C C . SER A 1 77 ? -9.523 -23.469 -32.812 1 50.5 77 SER A C 1
ATOM 595 O O . SER A 1 77 ? -9.617 -22.453 -32.094 1 50.5 77 SER A O 1
ATOM 597 N N . ASN A 1 78 ? -9.031 -24.438 -32.188 1 58.44 78 ASN A N 1
ATOM 598 C CA . ASN A 1 78 ? -8.227 -24.484 -30.984 1 58.44 78 ASN A CA 1
ATOM 599 C C . ASN A 1 78 ? -6.77 -24.141 -31.266 1 58.44 78 ASN A C 1
ATOM 601 O O . ASN A 1 78 ? -6.125 -24.766 -32.094 1 58.44 78 ASN A O 1
ATOM 605 N N . ASN A 1 79 ? -6.391 -22.906 -30.781 1 78.31 79 ASN A N 1
ATOM 606 C CA . ASN A 1 79 ? -5.105 -22.281 -31.062 1 78.31 79 ASN A CA 1
ATOM 607 C C . ASN A 1 79 ? -3.988 -22.875 -30.203 1 78.31 79 ASN A C 1
ATOM 609 O O . ASN A 1 79 ? -4.047 -22.828 -28.984 1 78.31 79 ASN A O 1
ATOM 613 N N . LEU A 1 80 ? -3.299 -23.875 -30.906 1 85.44 80 LEU A N 1
ATOM 614 C CA . LEU A 1 80 ? -2.074 -24.391 -30.312 1 85.44 80 LEU A CA 1
ATOM 615 C C . LEU A 1 80 ? -0.865 -23.578 -30.75 1 85.44 80 LEU A C 1
ATOM 617 O O . LEU A 1 80 ? -0.661 -23.359 -31.953 1 85.44 80 LEU A O 1
ATOM 621 N N . HIS A 1 81 ? -0.225 -22.984 -29.797 1 86.75 81 HIS A N 1
ATOM 622 C CA . HIS A 1 81 ? 1.005 -22.234 -30.047 1 86.75 81 HIS A CA 1
ATOM 623 C C . HIS A 1 81 ? 2.186 -22.859 -29.297 1 86.75 81 HIS A C 1
ATOM 625 O O . HIS A 1 81 ? 2.129 -23.031 -28.078 1 86.75 81 HIS A O 1
ATOM 631 N N . CYS A 1 82 ? 3.186 -23.203 -30 1 85.88 82 CYS A N 1
ATOM 632 C CA . CYS A 1 82 ? 4.363 -23.797 -29.375 1 85.88 82 CYS A CA 1
ATOM 633 C C . CYS A 1 82 ? 5.57 -22.859 -29.5 1 85.88 82 CYS A C 1
ATOM 635 O O . CYS A 1 82 ? 5.773 -22.234 -30.531 1 85.88 82 CYS A O 1
ATOM 637 N N . TYR A 1 83 ? 6.27 -22.719 -28.391 1 84.75 83 TYR A N 1
ATOM 638 C CA . TYR A 1 83 ? 7.43 -21.844 -28.312 1 84.75 83 TYR A CA 1
ATOM 639 C C . TYR A 1 83 ? 8.664 -22.609 -27.859 1 84.75 83 TYR A C 1
ATOM 641 O O . TYR A 1 83 ? 8.562 -23.609 -27.141 1 84.75 83 TYR A O 1
ATOM 649 N N . ASN A 1 84 ? 9.781 -22.328 -28.422 1 81.12 84 ASN A N 1
ATOM 650 C CA . ASN A 1 84 ? 11.055 -22.859 -27.953 1 81.12 84 ASN A CA 1
ATOM 651 C C . ASN A 1 84 ? 11.992 -21.766 -27.469 1 81.12 84 ASN A C 1
ATOM 653 O O . ASN A 1 84 ? 11.617 -20.594 -27.438 1 81.12 84 ASN A O 1
ATOM 657 N N . SER A 1 85 ? 13.125 -22.25 -26.828 1 75.62 85 SER A N 1
ATOM 658 C CA . SER A 1 85 ? 14.07 -21.281 -26.25 1 75.62 85 SER A CA 1
ATOM 659 C C . SER A 1 85 ? 14.531 -20.266 -27.281 1 75.62 85 SER A C 1
ATOM 661 O O . SER A 1 85 ? 14.945 -19.156 -26.938 1 75.62 85 SER A O 1
ATOM 663 N N . GLU A 1 86 ? 14.484 -20.688 -28.547 1 69.44 86 GLU A N 1
ATOM 664 C CA . GLU A 1 86 ? 14.914 -19.781 -29.609 1 69.44 86 GLU A CA 1
ATOM 665 C C . GLU A 1 86 ? 13.844 -18.734 -29.922 1 69.44 86 GLU A C 1
ATOM 667 O O . GLU A 1 86 ? 14.086 -17.797 -30.688 1 69.44 86 GLU A O 1
ATOM 672 N N . TYR A 1 87 ? 12.711 -19.203 -29.406 1 63.94 87 TYR A N 1
ATOM 673 C CA . TYR A 1 87 ? 11.664 -18.219 -29.641 1 63.94 87 TYR A CA 1
ATOM 674 C C . TYR A 1 87 ? 12.141 -16.812 -29.25 1 63.94 87 TYR A C 1
ATOM 676 O O . TYR A 1 87 ? 12.57 -16.594 -28.125 1 63.94 87 TYR A O 1
ATOM 684 N N . GLN A 1 88 ? 12.906 -16.25 -30.125 1 54.91 88 GLN A N 1
ATOM 685 C CA . GLN A 1 88 ? 13.469 -14.898 -30.047 1 54.91 88 GLN A CA 1
ATOM 686 C C . GLN A 1 88 ? 12.508 -13.938 -29.359 1 54.91 88 GLN A C 1
ATOM 688 O O . GLN A 1 88 ? 11.328 -13.859 -29.719 1 54.91 88 GLN A O 1
ATOM 693 N N . THR A 1 89 ? 12.688 -13.898 -28 1 55.41 89 THR A N 1
ATOM 694 C CA . THR A 1 89 ? 12 -12.719 -27.484 1 55.41 89 THR A CA 1
ATOM 695 C C . THR A 1 89 ? 11.797 -11.68 -28.578 1 55.41 89 THR A C 1
ATOM 697 O O . THR A 1 89 ? 12.75 -11.305 -29.266 1 55.41 89 THR A O 1
ATOM 700 N N . VAL A 1 90 ? 10.844 -11.945 -29.406 1 54.03 90 VAL A N 1
ATOM 701 C CA . VAL A 1 90 ? 10.516 -10.961 -30.438 1 54.03 90 VAL A CA 1
ATOM 702 C C . VAL A 1 90 ? 11.141 -9.617 -30.078 1 54.03 90 VAL A C 1
ATOM 704 O O . VAL A 1 90 ? 10.836 -9.039 -29.031 1 54.03 90 VAL A O 1
ATOM 707 N N . LYS A 1 91 ? 12.43 -9.547 -30.547 1 57.03 91 LYS A N 1
ATOM 708 C CA . LYS A 1 91 ? 12.977 -8.203 -30.422 1 57.03 91 LYS A CA 1
ATOM 709 C C . LYS A 1 91 ? 11.945 -7.152 -30.828 1 57.03 91 LYS A C 1
ATOM 711 O O . LYS A 1 91 ? 11.383 -7.227 -31.938 1 57.03 91 LYS A O 1
ATOM 716 N N . ILE A 1 92 ? 11.297 -6.727 -29.938 1 64.62 92 ILE A N 1
ATOM 717 C CA . ILE A 1 92 ? 10.383 -5.629 -30.25 1 64.62 92 ILE A CA 1
ATOM 718 C C . ILE A 1 92 ? 11.016 -4.695 -31.266 1 64.62 92 ILE A C 1
ATOM 720 O O . ILE A 1 92 ? 12.055 -4.094 -31.016 1 64.62 92 ILE A O 1
ATOM 724 N N . GLN A 1 93 ? 10.758 -4.965 -32.562 1 68.31 93 GLN A N 1
ATOM 725 C CA . GLN A 1 93 ? 11.258 -4.07 -33.625 1 68.31 93 GLN A CA 1
ATOM 726 C C . GLN A 1 93 ? 10.805 -2.635 -33.375 1 68.31 93 GLN A C 1
ATOM 728 O O . GLN A 1 93 ? 9.664 -2.396 -32.969 1 68.31 93 GLN A O 1
ATOM 733 N N . SER A 1 94 ? 11.812 -1.83 -33.375 1 77.94 94 SER A N 1
ATOM 734 C CA . SER A 1 94 ? 11.5 -0.412 -33.219 1 77.94 94 SER A CA 1
ATOM 735 C C . SER A 1 94 ? 10.672 0.088 -34.406 1 77.94 94 SER A C 1
ATOM 737 O O . SER A 1 94 ? 11.109 0.007 -35.562 1 77.94 94 SER A O 1
ATOM 739 N N . ASN A 1 95 ? 9.445 0.075 -34.312 1 83.56 95 ASN A N 1
ATOM 740 C CA . ASN A 1 95 ? 8.531 0.598 -35.312 1 83.56 95 ASN A CA 1
ATOM 741 C C . ASN A 1 95 ? 8.461 2.121 -35.281 1 83.56 95 ASN A C 1
ATOM 743 O O . ASN A 1 95 ? 9.07 2.752 -34.406 1 83.56 95 ASN A O 1
ATOM 747 N N . ALA A 1 96 ? 7.953 2.689 -36.312 1 89.38 96 ALA A N 1
ATOM 748 C CA . ALA A 1 96 ? 7.762 4.137 -36.406 1 89.38 96 ALA A CA 1
ATOM 749 C C . ALA A 1 96 ? 7.074 4.668 -35.156 1 89.38 96 ALA A C 1
ATOM 751 O O . ALA A 1 96 ? 7.41 5.754 -34.656 1 89.38 96 ALA A O 1
ATOM 752 N N . GLY A 1 97 ? 6.289 3.859 -34.625 1 89.56 97 GLY A N 1
ATOM 753 C CA . GLY A 1 97 ? 5.598 4.258 -33.406 1 89.56 97 GLY A CA 1
ATOM 754 C C . GLY A 1 97 ? 6.523 4.387 -32.219 1 89.56 97 GLY A C 1
ATOM 755 O O . GLY A 1 97 ? 6.383 5.312 -31.422 1 89.56 97 GLY A O 1
ATOM 756 N N . THR A 1 98 ? 7.449 3.555 -32.188 1 90 98 THR A N 1
ATOM 757 C CA . THR A 1 98 ? 8.414 3.596 -31.109 1 90 98 THR A CA 1
ATOM 758 C C . THR A 1 98 ? 9.258 4.863 -31.172 1 90 98 THR A C 1
ATOM 760 O O . THR A 1 98 ? 9.531 5.492 -30.156 1 90 98 THR A O 1
ATOM 763 N N . TRP A 1 99 ? 9.586 5.215 -32.375 1 91 99 TRP A N 1
ATOM 764 C CA . TRP A 1 99 ? 10.414 6.402 -32.531 1 91 99 TRP A CA 1
ATOM 765 C C . TRP A 1 99 ? 9.625 7.668 -32.219 1 91 99 TRP A C 1
ATOM 767 O O . TRP A 1 99 ? 10.164 8.602 -31.609 1 91 99 TRP A O 1
ATOM 777 N N . VAL A 1 100 ? 8.422 7.648 -32.656 1 93.25 100 VAL A N 1
ATOM 778 C CA . VAL A 1 100 ? 7.582 8.805 -32.375 1 93.25 100 VAL A CA 1
ATOM 779 C C . VAL A 1 100 ? 7.387 8.93 -30.859 1 93.25 100 VAL A C 1
ATOM 781 O O . VAL A 1 100 ? 7.504 10.031 -30.312 1 93.25 100 VAL A O 1
ATOM 784 N N . LEU A 1 101 ? 7.125 7.832 -30.203 1 92 101 LEU A N 1
ATOM 785 C CA . LEU A 1 101 ? 6.906 7.867 -28.75 1 92 101 LEU A CA 1
ATOM 786 C C . LEU A 1 101 ? 8.188 8.258 -28.016 1 92 101 LEU A C 1
ATOM 788 O O . LEU A 1 101 ? 8.141 8.945 -27 1 92 101 LEU A O 1
ATOM 792 N N . THR A 1 102 ? 9.266 7.797 -28.562 1 92.94 102 THR A N 1
ATOM 793 C CA . THR A 1 102 ? 10.539 8.18 -27.969 1 92.94 102 THR A CA 1
ATOM 794 C C . THR A 1 102 ? 10.781 9.68 -28.125 1 92.94 102 THR A C 1
ATOM 796 O O . THR A 1 102 ? 11.266 10.344 -27.203 1 92.94 102 THR A O 1
ATOM 799 N N . GLY A 1 103 ? 10.43 10.125 -29.281 1 93.56 103 GLY A N 1
ATOM 800 C CA . GLY A 1 103 ? 10.555 11.562 -29.516 1 93.56 103 GLY A CA 1
ATOM 801 C C . GLY A 1 103 ? 9.68 12.391 -28.594 1 93.56 103 GLY A C 1
ATOM 802 O O . GLY A 1 103 ? 10.141 13.383 -28.031 1 93.56 103 GLY A O 1
ATOM 803 N N . ILE A 1 104 ? 8.492 11.969 -28.391 1 94.25 104 ILE A N 1
ATOM 804 C CA . ILE A 1 104 ? 7.562 12.664 -27.5 1 94.25 104 ILE A CA 1
ATOM 805 C C . ILE A 1 104 ? 8.07 12.602 -26.062 1 94.25 104 ILE A C 1
ATOM 807 O O . ILE A 1 104 ? 8.008 13.594 -25.344 1 94.25 104 ILE A O 1
ATOM 811 N N . SER A 1 105 ? 8.617 11.492 -25.672 1 94.5 105 SER A N 1
ATOM 812 C CA . SER A 1 105 ? 9.133 11.344 -24.312 1 94.5 105 SER A CA 1
ATOM 813 C C . SER A 1 105 ? 10.336 12.242 -24.078 1 94.5 105 SER A C 1
ATOM 815 O O . SER A 1 105 ? 10.461 12.859 -23.016 1 94.5 105 SER A O 1
ATOM 817 N N . VAL A 1 106 ? 11.133 12.336 -25.094 1 95.06 106 VAL A N 1
ATOM 818 C CA . VAL A 1 106 ? 12.312 13.188 -24.984 1 95.06 106 VAL A CA 1
ATOM 819 C C . VAL A 1 106 ? 11.891 14.648 -24.922 1 95.06 106 VAL A C 1
ATOM 821 O O . VAL A 1 106 ? 12.492 15.445 -24.203 1 95.06 106 VAL A O 1
ATOM 824 N N . PHE A 1 107 ? 10.914 14.93 -25.656 1 95.44 107 PHE A N 1
ATOM 825 C CA . PHE A 1 107 ? 10.391 16.297 -25.656 1 95.44 107 PHE A CA 1
ATOM 826 C C . PHE A 1 107 ? 9.906 16.672 -24.266 1 95.44 107 PHE A C 1
ATOM 828 O O . PHE A 1 107 ? 10.266 17.734 -23.75 1 95.44 107 PHE A O 1
ATOM 835 N N . PHE A 1 108 ? 9.117 15.859 -23.609 1 95 108 PHE A N 1
ATOM 836 C CA . PHE A 1 108 ? 8.602 16.141 -22.281 1 95 108 PHE A CA 1
ATOM 837 C C . PHE A 1 108 ? 9.727 16.188 -21.25 1 95 108 PHE A C 1
ATOM 839 O O . PHE A 1 108 ? 9.789 17.109 -20.438 1 95 108 PHE A O 1
ATOM 846 N N . LEU A 1 109 ? 10.648 15.266 -21.375 1 96.19 109 LEU A N 1
ATOM 847 C CA . LEU A 1 109 ? 11.734 15.195 -20.406 1 96.19 109 LEU A CA 1
ATOM 848 C C . LEU A 1 109 ? 12.656 16.406 -20.531 1 96.19 109 LEU A C 1
ATOM 850 O O . LEU A 1 109 ? 13.195 16.891 -19.547 1 96.19 109 LEU A O 1
ATOM 854 N N . SER A 1 110 ? 12.828 16.844 -21.766 1 96.75 110 SER A N 1
ATOM 855 C CA . SER A 1 110 ? 13.664 18.016 -21.984 1 96.75 110 SER A CA 1
ATOM 856 C C . SER A 1 110 ? 13.031 19.266 -21.391 1 96.75 110 SER A C 1
ATOM 858 O O . SER A 1 110 ? 13.703 20.062 -20.734 1 96.75 110 SER A O 1
ATOM 860 N N . ASN A 1 111 ? 11.75 19.438 -21.625 1 96.88 111 ASN A N 1
ATOM 861 C CA . ASN A 1 111 ? 11.055 20.594 -21.078 1 96.88 111 ASN A CA 1
ATOM 862 C C . ASN A 1 111 ? 11.062 20.562 -19.547 1 96.88 111 ASN A C 1
ATOM 864 O O . ASN A 1 111 ? 11.25 21.609 -18.906 1 96.88 111 ASN A O 1
ATOM 868 N N . ILE A 1 112 ? 10.906 19.422 -18.984 1 96.94 112 ILE A N 1
ATOM 869 C CA . ILE A 1 112 ? 10.883 19.266 -17.531 1 96.94 112 ILE A CA 1
ATOM 870 C C . ILE A 1 112 ? 12.266 19.594 -16.969 1 96.94 112 ILE A C 1
ATOM 872 O O . ILE A 1 112 ? 12.383 20.297 -15.969 1 96.94 112 ILE A O 1
ATOM 876 N N . SER A 1 113 ? 13.266 19.078 -17.672 1 96.94 113 SER A N 1
ATOM 877 C CA . SER A 1 113 ? 14.625 19.312 -17.188 1 96.94 113 SER A CA 1
ATOM 878 C C . SER A 1 113 ? 14.992 20.781 -17.25 1 96.94 113 SER A C 1
ATOM 880 O O . SER A 1 113 ? 15.531 21.344 -16.297 1 96.94 113 SER A O 1
ATOM 882 N N . ILE A 1 114 ? 14.672 21.375 -18.328 1 96.31 114 ILE A N 1
ATOM 883 C CA . ILE A 1 114 ? 14.992 22.797 -18.5 1 96.31 114 ILE A CA 1
ATOM 884 C C . ILE A 1 114 ? 14.211 23.625 -17.5 1 96.31 114 ILE A C 1
ATOM 886 O O . ILE A 1 114 ? 14.773 24.5 -16.844 1 96.31 114 ILE A O 1
ATOM 890 N N . GLY A 1 115 ? 12.898 23.359 -17.406 1 94.94 115 GLY A N 1
ATOM 891 C CA . GLY A 1 115 ? 12.078 24.078 -16.453 1 94.94 115 GLY A CA 1
ATOM 892 C C . GLY A 1 115 ? 12.555 23.938 -15.016 1 94.94 115 GLY A C 1
ATOM 893 O O . GLY A 1 115 ? 12.57 24.906 -14.258 1 94.94 115 GLY A O 1
ATOM 894 N N . THR A 1 116 ? 12.984 22.781 -14.633 1 94.69 116 THR A N 1
ATOM 895 C CA . THR A 1 116 ? 13.445 22.5 -13.281 1 94.69 116 THR A CA 1
ATOM 896 C C . THR A 1 116 ? 14.773 23.203 -13.008 1 94.69 116 THR A C 1
ATOM 898 O O . THR A 1 116 ? 14.984 23.766 -11.93 1 94.69 116 THR A O 1
ATOM 901 N N . ILE A 1 117 ? 15.625 23.219 -14.023 1 94 117 ILE A N 1
ATOM 902 C CA . ILE A 1 117 ? 16.922 23.859 -13.883 1 94 117 ILE A CA 1
ATOM 903 C C . ILE A 1 117 ? 16.75 25.375 -13.75 1 94 117 ILE A C 1
ATOM 905 O O . ILE A 1 117 ? 17.406 26.016 -12.938 1 94 117 ILE A O 1
ATOM 909 N N . ILE A 1 118 ? 15.883 25.938 -14.5 1 90.06 118 ILE A N 1
ATOM 910 C CA . ILE A 1 118 ? 15.617 27.375 -14.438 1 90.06 118 ILE A CA 1
ATOM 911 C C . ILE A 1 118 ? 15.125 27.75 -13.039 1 90.06 118 ILE A C 1
ATOM 913 O O . ILE A 1 118 ? 15.617 28.719 -12.445 1 90.06 118 ILE A O 1
ATOM 917 N N . ASP A 1 119 ? 14.18 27.016 -12.539 1 88.56 119 ASP A N 1
ATOM 918 C CA . ASP A 1 119 ? 13.656 27.297 -11.211 1 88.56 119 ASP A CA 1
ATOM 919 C C . ASP A 1 119 ? 14.734 27.109 -10.141 1 88.56 119 ASP A C 1
ATOM 921 O O . ASP A 1 119 ? 14.805 27.875 -9.18 1 88.56 119 ASP A O 1
ATOM 925 N N . TYR A 1 120 ? 15.555 26.125 -10.359 1 87.44 120 TYR A N 1
ATOM 926 C CA . TYR A 1 120 ? 16.641 25.875 -9.414 1 87.44 120 TYR A CA 1
ATOM 927 C C . TYR A 1 120 ? 17.625 27.047 -9.406 1 87.44 120 TYR A C 1
ATOM 929 O O . TYR A 1 120 ? 18.062 27.484 -8.344 1 87.44 120 TYR A O 1
ATOM 937 N N . LEU A 1 121 ? 17.969 27.547 -10.562 1 85.75 121 LEU A N 1
ATOM 938 C CA . LEU A 1 121 ? 18.906 28.656 -10.68 1 85.75 121 LEU A CA 1
ATOM 939 C C . LEU A 1 121 ? 18.281 29.938 -10.109 1 85.75 121 LEU A C 1
ATOM 941 O O . LEU A 1 121 ? 18.969 30.75 -9.484 1 85.75 121 LEU A O 1
ATOM 945 N N . LEU A 1 122 ? 17.031 30.094 -10.336 1 82.69 122 LEU A N 1
ATOM 946 C CA . LEU A 1 122 ? 16.344 31.25 -9.797 1 82.69 122 LEU A CA 1
ATOM 947 C C . LEU A 1 122 ? 16.312 31.203 -8.273 1 82.69 122 LEU A C 1
ATOM 949 O O . LEU A 1 122 ? 16.516 32.219 -7.613 1 82.69 122 LEU A O 1
ATOM 953 N N . ILE A 1 123 ? 16.094 30.047 -7.723 1 81.19 123 ILE A N 1
ATOM 954 C CA . ILE A 1 123 ? 16.078 29.875 -6.273 1 81.19 123 ILE A CA 1
ATOM 955 C C . ILE A 1 123 ? 17.469 30.109 -5.711 1 81.19 123 ILE A C 1
ATOM 957 O O . ILE A 1 123 ? 17.641 30.75 -4.668 1 81.19 123 ILE A O 1
ATOM 961 N N . TYR A 1 124 ? 18.422 29.609 -6.457 1 80.19 124 TYR A N 1
ATOM 962 C CA . TYR A 1 124 ? 19.812 29.781 -6.039 1 80.19 124 TYR A CA 1
ATOM 963 C C . TYR A 1 124 ? 20.203 31.25 -6.039 1 80.19 124 TYR A C 1
ATOM 965 O O . TYR A 1 124 ? 20.844 31.719 -5.098 1 80.19 124 TYR A O 1
ATOM 973 N N . LYS A 1 125 ? 19.828 31.953 -7.008 1 77.94 125 LYS A N 1
ATOM 974 C CA . LYS A 1 125 ? 20.125 33.375 -7.105 1 77.94 125 LYS A CA 1
ATOM 975 C C . LYS A 1 125 ? 19.438 34.156 -5.996 1 77.94 125 LYS A C 1
ATOM 977 O O . LYS A 1 125 ? 20.016 35.094 -5.426 1 77.94 125 LYS A O 1
ATOM 982 N N . LEU A 1 126 ? 18.266 33.719 -5.715 1 74.25 126 LEU A N 1
ATOM 983 C CA . LEU A 1 126 ? 17.516 34.375 -4.66 1 74.25 126 LEU A CA 1
ATOM 984 C C . LEU A 1 126 ? 18.156 34.156 -3.297 1 74.25 126 LEU A C 1
ATOM 986 O O . LEU A 1 126 ? 18.203 35.062 -2.465 1 74.25 126 LEU A O 1
ATOM 990 N N . LYS A 1 127 ? 18.625 33 -3.078 1 73.81 127 LYS A N 1
ATOM 991 C CA . LYS A 1 127 ? 19.297 32.688 -1.826 1 73.81 127 LYS A CA 1
ATOM 992 C C . LYS A 1 127 ? 20.594 33.469 -1.685 1 73.81 127 LYS A C 1
ATOM 994 O O . LYS A 1 127 ? 20.938 33.938 -0.594 1 73.81 127 LYS A O 1
ATOM 999 N N . GLN A 1 128 ? 21.25 33.656 -2.773 1 72.75 128 GLN A N 1
ATOM 1000 C CA . GLN A 1 128 ? 22.484 34.438 -2.766 1 72.75 128 GLN A CA 1
ATOM 1001 C C . GLN A 1 128 ? 22.219 35.906 -2.5 1 72.75 128 GLN A C 1
ATOM 1003 O O . GLN A 1 128 ? 22.969 36.562 -1.771 1 72.75 128 GLN A O 1
ATOM 1008 N N . TYR A 1 129 ? 21.172 36.281 -3.062 1 65.94 129 TYR A N 1
ATOM 1009 C CA . TYR A 1 129 ? 20.781 37.688 -2.855 1 65.94 129 TYR A CA 1
ATOM 1010 C C . TYR A 1 129 ? 20.422 37.938 -1.401 1 65.94 129 TYR A C 1
ATOM 1012 O O . TYR A 1 129 ? 20.781 38.969 -0.829 1 65.94 129 TYR A O 1
ATOM 1020 N N . ARG A 1 130 ? 19.719 37 -0.844 1 62.94 130 ARG A N 1
ATOM 1021 C CA . ARG A 1 130 ? 19.328 37.094 0.554 1 62.94 130 ARG A CA 1
ATOM 1022 C C . ARG A 1 130 ? 20.531 37.062 1.478 1 62.94 130 ARG A C 1
ATOM 1024 O O . ARG A 1 130 ? 20.609 37.812 2.459 1 62.94 130 ARG A O 1
ATOM 1031 N N . LYS A 1 131 ? 21.406 36.25 1.201 1 66.19 131 LYS A N 1
ATOM 1032 C CA . LYS A 1 131 ? 22.625 36.156 1.983 1 66.19 131 LYS A CA 1
ATOM 1033 C C . LYS A 1 131 ? 23.438 37.438 1.897 1 66.19 131 LYS A C 1
ATOM 1035 O O . LYS A 1 131 ? 23.953 37.938 2.906 1 66.19 131 LYS A O 1
ATOM 1040 N N . ASN A 1 132 ? 23.5 37.906 0.737 1 62.09 132 ASN A N 1
ATOM 1041 C CA . ASN A 1 132 ? 24.25 39.156 0.537 1 62.09 132 ASN A CA 1
ATOM 1042 C C . ASN A 1 132 ? 23.547 40.344 1.196 1 62.09 132 ASN A C 1
ATOM 1044 O O . ASN A 1 132 ? 24.203 41.219 1.764 1 62.09 132 ASN A O 1
ATOM 1048 N N . TYR A 1 133 ? 22.25 40.25 1.07 1 56.34 133 TYR A N 1
ATOM 1049 C CA . TYR A 1 133 ? 21.469 41.312 1.69 1 56.34 133 TYR A CA 1
ATOM 1050 C C . TYR A 1 133 ? 21.562 41.219 3.209 1 56.34 133 TYR A C 1
ATOM 1052 O O . TYR A 1 133 ? 21.703 42.25 3.879 1 56.34 133 TYR A O 1
ATOM 1060 N N . ASN A 1 134 ? 21.359 40.031 3.697 1 55.72 134 ASN A N 1
ATOM 1061 C CA . ASN A 1 134 ? 21.484 39.844 5.141 1 55.72 134 ASN A CA 1
ATOM 1062 C C . ASN A 1 134 ? 22.891 40.156 5.629 1 55.72 134 ASN A C 1
ATOM 1064 O O . ASN A 1 134 ? 23.078 40.656 6.73 1 55.72 134 ASN A O 1
ATOM 1068 N N . SER A 1 135 ? 23.828 39.719 4.902 1 51.97 135 SER A N 1
ATOM 1069 C CA . SER A 1 135 ? 25.203 40.062 5.262 1 51.97 135 SER A CA 1
ATOM 1070 C C . SER A 1 135 ? 25.438 41.562 5.246 1 51.97 135 SER A C 1
ATOM 1072 O O . SER A 1 135 ? 26.141 42.094 6.098 1 51.97 135 SER A O 1
ATOM 1074 N N . GLN A 1 136 ? 24.859 42.188 4.309 1 45.69 136 GLN A N 1
ATOM 1075 C CA . GLN A 1 136 ? 25.016 43.656 4.258 1 45.69 136 GLN A CA 1
ATOM 1076 C C . GLN A 1 136 ? 24.141 44.344 5.301 1 45.69 136 GLN A C 1
ATOM 1078 O O . GLN A 1 136 ? 24.547 45.312 5.918 1 45.69 136 GLN A O 1
ATOM 1083 N N . HIS A 1 137 ? 22.875 43.875 5.375 1 38.34 137 HIS A N 1
ATOM 1084 C CA . HIS A 1 137 ? 21.969 44.5 6.312 1 38.34 137 HIS A CA 1
ATOM 1085 C C . HIS A 1 137 ? 22.016 43.844 7.676 1 38.34 137 HIS A C 1
ATOM 1087 O O . HIS A 1 137 ? 21.359 44.281 8.617 1 38.34 137 HIS A O 1
ATOM 1093 N N . SER A 1 138 ? 22.484 42.625 7.816 1 39.94 138 SER A N 1
ATOM 1094 C CA . SER A 1 138 ? 22.656 42.031 9.133 1 39.94 138 SER A CA 1
ATOM 1095 C C . SER A 1 138 ? 23.609 42.844 9.992 1 39.94 138 SER A C 1
ATOM 1097 O O . SER A 1 138 ? 23.906 42.469 11.133 1 39.94 138 SER A O 1
ATOM 1099 N N . LEU A 1 139 ? 24.5 43.688 9.625 1 33.91 139 LEU A N 1
ATOM 1100 C CA . LEU A 1 139 ? 25.062 44.594 10.641 1 33.91 139 LEU A CA 1
ATOM 1101 C C . LEU A 1 139 ? 23.969 45.344 11.375 1 33.91 139 LEU A C 1
ATOM 1103 O O . LEU A 1 139 ? 24.188 45.875 12.461 1 33.91 139 LEU A O 1
ATOM 1107 N N . LEU A 1 140 ? 22.906 46.094 10.789 1 28.3 140 LEU A N 1
ATOM 1108 C CA . LEU A 1 140 ? 21.812 46.562 11.625 1 28.3 140 LEU A CA 1
ATOM 1109 C C . LEU A 1 140 ? 20.938 45.406 12.07 1 28.3 140 LEU A C 1
ATOM 1111 O O . LEU A 1 140 ? 21 44.312 11.5 1 28.3 140 LEU A O 1
ATOM 1115 N N . ASN A 1 141 ? 19.594 45.625 12.875 1 27.28 141 ASN A N 1
ATOM 1116 C CA . ASN A 1 141 ? 18.766 44.719 13.625 1 27.28 141 ASN A CA 1
ATOM 1117 C C . ASN A 1 141 ? 18.297 43.531 12.766 1 27.28 141 ASN A C 1
ATOM 1119 O O . ASN A 1 141 ? 17.594 43.75 11.773 1 27.28 141 ASN A O 1
ATOM 1123 N N . PRO A 1 142 ? 19.094 42.562 12.656 1 29.67 142 PRO A N 1
ATOM 1124 C CA . PRO A 1 142 ? 18.812 41.375 11.844 1 29.67 142 PRO A CA 1
ATOM 1125 C C . PRO A 1 142 ? 17.328 41 11.844 1 29.67 142 PRO A C 1
ATOM 1127 O O . PRO A 1 142 ? 16.969 39.938 11.328 1 29.67 142 PRO A O 1
ATOM 1130 N N . LYS A 1 143 ? 16.562 41.594 12.812 1 32.41 143 LYS A N 1
ATOM 1131 C CA . LYS A 1 143 ? 15.156 41.344 13.086 1 32.41 143 LYS A CA 1
ATOM 1132 C C . LYS A 1 143 ? 14.305 41.625 11.852 1 32.41 143 LYS A C 1
ATOM 1134 O O . LYS A 1 143 ? 13.18 41.125 11.742 1 32.41 143 LYS A O 1
ATOM 1139 N N . SER A 1 144 ? 14.586 42.688 11.07 1 28.08 144 SER A N 1
ATOM 1140 C CA . SER A 1 144 ? 13.625 43.469 10.312 1 28.08 144 SER A CA 1
ATOM 1141 C C . SER A 1 144 ? 13.281 42.812 8.984 1 28.08 144 SER A C 1
ATOM 1143 O O . SER A 1 144 ? 12.289 43.156 8.344 1 28.08 144 SER A O 1
ATOM 1145 N N . TYR A 1 145 ? 14.195 42.312 8.383 1 29.3 145 TYR A N 1
ATOM 1146 C CA . TYR A 1 145 ? 13.898 42.219 6.961 1 29.3 145 TYR A CA 1
ATOM 1147 C C . TYR A 1 145 ? 12.773 41.219 6.691 1 29.3 145 TYR A C 1
ATOM 1149 O O . TYR A 1 145 ? 12.062 41.344 5.691 1 29.3 145 TYR A O 1
ATOM 1157 N N . TYR A 1 146 ? 12.852 40.062 7.328 1 29.64 146 TYR A N 1
ATOM 1158 C CA . TYR A 1 146 ? 11.672 39.281 6.984 1 29.64 146 TYR A CA 1
ATOM 1159 C C . TYR A 1 146 ? 10.414 39.906 7.594 1 29.64 146 TYR A C 1
ATOM 1161 O O . TYR A 1 146 ? 9.297 39.531 7.238 1 29.64 146 TYR A O 1
ATOM 1169 N N . GLU A 1 147 ? 10.578 40.5 8.812 1 29.33 147 GLU A N 1
ATOM 1170 C CA . GLU A 1 147 ? 9.562 41.312 9.477 1 29.33 147 GLU A CA 1
ATOM 1171 C C . GLU A 1 147 ? 9.445 42.688 8.82 1 29.33 147 GLU A C 1
ATOM 1173 O O . GLU A 1 147 ? 9.477 43.719 9.5 1 29.33 147 GLU A O 1
ATOM 1178 N N . PRO A 1 148 ? 10.219 42.969 7.723 1 29.28 148 PRO A N 1
ATOM 1179 C CA . PRO A 1 148 ? 10.164 44.406 7.5 1 29.28 148 PRO A CA 1
ATOM 1180 C C . PRO A 1 148 ? 8.797 45 7.824 1 29.28 148 PRO A C 1
ATOM 1182 O O . PRO A 1 148 ? 8.703 45.938 8.617 1 29.28 148 PRO A O 1
ATOM 1185 N N . ASN A 1 149 ? 8.023 45.375 6.719 1 29.73 149 ASN A N 1
ATOM 1186 C CA . ASN A 1 149 ? 6.938 46.344 6.57 1 29.73 149 ASN A CA 1
ATOM 1187 C C . ASN A 1 149 ? 5.656 45.844 7.242 1 29.73 149 ASN A C 1
ATOM 1189 O O . ASN A 1 149 ? 4.598 46.469 7.102 1 29.73 149 ASN A O 1
ATOM 1193 N N . LEU A 1 150 ? 5.562 44.656 7.605 1 27.7 150 LEU A N 1
ATOM 1194 C CA . LEU A 1 150 ? 4.34 44.5 8.383 1 27.7 150 LEU A CA 1
ATOM 1195 C C . LEU A 1 150 ? 4.395 45.312 9.656 1 27.7 150 LEU A C 1
ATOM 1197 O O . LEU A 1 150 ? 3.404 45.938 10.031 1 27.7 150 LEU A O 1
ATOM 1201 N N . LEU A 1 151 ? 5.543 45.25 10.336 1 29.16 151 LEU A N 1
ATOM 1202 C CA . LEU A 1 151 ? 5.566 46.125 11.5 1 29.16 151 LEU A CA 1
ATOM 1203 C C . LEU A 1 151 ? 5.848 47.562 11.094 1 29.16 151 LEU A C 1
ATOM 1205 O O . LEU A 1 151 ? 5.297 48.5 11.68 1 29.16 151 LEU A O 1
ATOM 1209 N N . ASN A 1 152 ? 6.719 47.812 10.141 1 31.02 152 ASN A N 1
ATOM 1210 C CA . ASN A 1 152 ? 6.844 49.219 9.773 1 31.02 152 ASN A CA 1
ATOM 1211 C C . ASN A 1 152 ? 5.574 49.75 9.109 1 31.02 152 ASN A C 1
ATOM 1213 O O . ASN A 1 152 ? 5.336 50.938 9.086 1 31.02 152 ASN A O 1
ATOM 1217 N N . LEU A 1 153 ? 4.848 48.875 8.406 1 29.53 153 LEU A N 1
ATOM 1218 C CA . LEU A 1 153 ? 3.525 49.406 8.102 1 29.53 153 LEU A CA 1
ATOM 1219 C C . LEU A 1 153 ? 2.727 49.656 9.383 1 29.53 153 LEU A C 1
ATOM 1221 O O . LEU A 1 153 ? 1.987 50.625 9.484 1 29.53 153 LEU A O 1
ATOM 1225 N N . GLN A 1 154 ? 2.902 48.75 10.383 1 29.19 154 GLN A N 1
ATOM 1226 C CA . GLN A 1 154 ? 2.217 49.156 11.602 1 29.19 154 GLN A CA 1
ATOM 1227 C C . GLN A 1 154 ? 3.002 50.25 12.328 1 29.19 154 GLN A C 1
ATOM 1229 O O . GLN A 1 154 ? 2.414 51.156 12.938 1 29.19 154 GLN A O 1
ATOM 1234 N N . GLN A 1 155 ? 4.332 50.125 12.273 1 31.23 155 GLN A N 1
ATOM 1235 C CA . GLN A 1 155 ? 4.969 51.156 13.078 1 31.23 155 GLN A CA 1
ATOM 1236 C C . GLN A 1 155 ? 4.805 52.531 12.43 1 31.23 155 GLN A C 1
ATOM 1238 O O . GLN A 1 155 ? 4.934 53.562 13.102 1 31.23 155 GLN A O 1
ATOM 1243 N N . LYS A 1 156 ? 4.812 52.688 11.117 1 32.66 156 LYS A N 1
ATOM 1244 C CA . LYS A 1 156 ? 4.633 54.062 10.742 1 32.66 156 LYS A CA 1
ATOM 1245 C C . LYS A 1 156 ? 3.346 54.656 11.336 1 32.66 156 LYS A C 1
ATOM 1247 O O . LYS A 1 156 ? 3.146 55.844 11.352 1 32.66 156 LYS A O 1
ATOM 1252 N N . GLN A 1 157 ? 2.361 53.812 11.625 1 29.8 157 GLN A N 1
ATOM 1253 C CA . GLN A 1 157 ? 1.242 54.531 12.219 1 29.8 157 GLN A CA 1
ATOM 1254 C C . GLN A 1 157 ? 1.586 55 13.625 1 29.8 157 GLN A C 1
ATOM 1256 O O . GLN A 1 157 ? 1.191 56.094 14.023 1 29.8 157 GLN A O 1
ATOM 1261 N N . GLN A 1 158 ? 2.039 54.156 14.578 1 29.7 158 GLN A N 1
ATOM 1262 C CA . GLN A 1 158 ? 2.039 54.656 15.953 1 29.7 158 GLN A CA 1
ATOM 1263 C C . GLN A 1 158 ? 3.285 55.5 16.234 1 29.7 158 GLN A C 1
ATOM 1265 O O . GLN A 1 158 ? 4.23 55.031 16.859 1 29.7 158 GLN A O 1
ATOM 1270 N N . GLN A 1 159 ? 4.027 56.094 15.375 1 29.14 159 GLN A N 1
ATOM 1271 C CA . GLN A 1 159 ? 5.105 56.969 15.82 1 29.14 159 GLN A CA 1
ATOM 1272 C C . GLN A 1 159 ? 4.617 57.969 16.875 1 29.14 159 GLN A C 1
ATOM 1274 O O . GLN A 1 159 ? 5.383 58.812 17.344 1 29.14 159 GLN A O 1
ATOM 1279 N N . ASP A 1 160 ? 3.365 58.375 17.031 1 26.55 160 ASP A N 1
ATOM 1280 C CA . ASP A 1 160 ? 3.291 59.531 17.906 1 26.55 160 ASP A CA 1
ATOM 1281 C C . ASP A 1 160 ? 3.717 59.188 19.328 1 26.55 160 ASP A C 1
ATOM 1283 O O . ASP A 1 160 ? 4.301 60 20.031 1 26.55 160 ASP A O 1
ATOM 1287 N N . GLY A 1 161 ? 2.951 58.469 20.188 1 25.23 161 GLY A N 1
ATOM 1288 C CA . GLY A 1 161 ? 3.094 58.719 21.609 1 25.23 161 GLY A CA 1
ATOM 1289 C C . GLY A 1 161 ? 4.379 58.156 22.188 1 25.23 161 GLY A C 1
ATOM 1290 O O . GLY A 1 161 ? 5.043 57.344 21.547 1 25.23 161 GLY A O 1
ATOM 1291 N N . ASP A 1 162 ? 4.809 58.469 23.484 1 25.47 162 ASP A N 1
ATOM 1292 C CA . ASP A 1 162 ? 5.977 58.594 24.344 1 25.47 162 ASP A CA 1
ATOM 1293 C C . ASP A 1 162 ? 6.723 57.281 24.453 1 25.47 162 ASP A C 1
ATOM 1295 O O . ASP A 1 162 ? 7.895 57.188 24.078 1 25.47 162 ASP A O 1
ATOM 1299 N N . GLU A 1 163 ? 6.727 56.688 25.703 1 25.05 163 GLU A N 1
ATOM 1300 C CA . GLU A 1 163 ? 7.734 56.312 26.688 1 25.05 163 GLU A CA 1
ATOM 1301 C C . GLU A 1 163 ? 8.289 54.906 26.391 1 25.05 163 GLU A C 1
ATOM 1303 O O . GLU A 1 163 ? 9.508 54.719 26.328 1 25.05 163 GLU A O 1
ATOM 1308 N N . ASP A 1 164 ? 7.68 53.844 27.094 1 24.19 164 ASP A N 1
ATOM 1309 C CA . ASP A 1 164 ? 8.234 52.719 27.859 1 24.19 164 ASP A CA 1
ATOM 1310 C C . ASP A 1 164 ? 8.68 51.594 26.938 1 24.19 164 ASP A C 1
ATOM 1312 O O . ASP A 1 164 ? 7.875 50.75 26.547 1 24.19 164 ASP A O 1
ATOM 1316 N N . PHE A 1 165 ? 9.492 51.812 26 1 27.94 165 PHE A N 1
ATOM 1317 C CA . PHE A 1 165 ? 9.961 50.781 25.078 1 27.94 165 PHE A CA 1
ATOM 1318 C C . PHE A 1 165 ? 10.82 49.75 25.812 1 27.94 165 PHE A C 1
ATOM 1320 O O . PHE A 1 165 ? 12.031 49.938 25.938 1 27.94 165 PHE A O 1
ATOM 1327 N N . ASN A 1 166 ? 10.5 49.469 27.125 1 25.16 166 ASN A N 1
ATOM 1328 C CA . ASN A 1 166 ? 11.352 48.656 27.984 1 25.16 166 ASN A CA 1
ATOM 1329 C C . ASN A 1 166 ? 11.977 47.5 27.219 1 25.16 166 ASN A C 1
ATOM 1331 O O . ASN A 1 166 ? 11.531 47.156 26.109 1 25.16 166 ASN A O 1
ATOM 1335 N N . GLN A 1 167 ? 12.797 46.562 28.094 1 25.16 167 GLN A N 1
ATOM 1336 C CA . GLN A 1 167 ? 13.805 45.5 28.047 1 25.16 167 GLN A CA 1
ATOM 1337 C C . GLN A 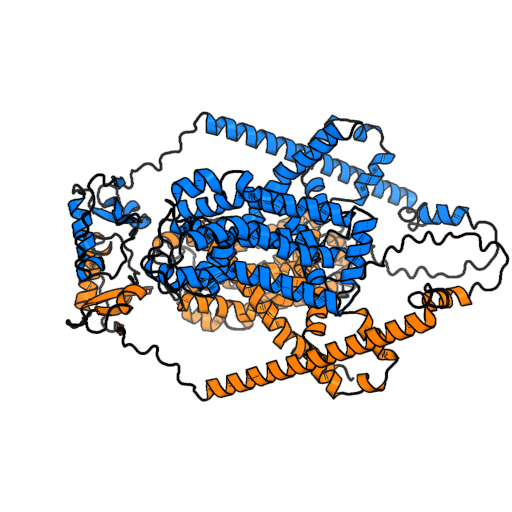1 167 ? 13.312 44.312 27.234 1 25.16 167 GLN A C 1
ATOM 1339 O O . GLN A 1 167 ? 12.758 43.375 27.797 1 25.16 167 GLN A O 1
ATOM 1344 N N . LEU A 1 168 ? 12.516 44.438 26.391 1 24.94 168 LEU A N 1
ATOM 1345 C CA . LEU A 1 168 ? 12.258 43.125 25.828 1 24.94 168 LEU A CA 1
ATOM 1346 C C . LEU A 1 168 ? 13.562 42.438 25.453 1 24.94 168 LEU A C 1
ATOM 1348 O O . LEU A 1 168 ? 14.297 42.906 24.594 1 24.94 168 LEU A O 1
ATOM 1352 N N . GLU A 1 169 ? 14.367 41.938 26.531 1 25.09 169 GLU A N 1
ATOM 1353 C CA . GLU A 1 169 ? 15.445 40.969 26.453 1 25.09 169 GLU A CA 1
ATOM 1354 C C . GLU A 1 169 ? 15.242 40 25.281 1 25.09 169 GLU A C 1
ATOM 1356 O O . GLU A 1 169 ? 14.219 39.312 25.203 1 25.09 169 GLU A O 1
ATOM 1361 N N . LEU A 1 170 ? 15.656 40.406 24.188 1 27.23 170 LEU A N 1
ATOM 1362 C CA . LEU A 1 170 ? 16.016 39.5 23.094 1 27.23 170 LEU A CA 1
ATOM 1363 C C . LEU A 1 170 ? 16.719 38.25 23.641 1 27.23 170 LEU A C 1
ATOM 1365 O O . LEU A 1 170 ? 17.906 38.312 23.984 1 27.23 170 LEU A O 1
ATOM 1369 N N . THR A 1 171 ? 16.25 37.594 24.75 1 27.17 171 THR A N 1
ATOM 1370 C CA . THR A 1 171 ? 16.828 36.312 25.047 1 27.17 171 THR A CA 1
ATOM 1371 C C . THR A 1 171 ? 17.25 35.594 23.766 1 27.17 171 THR A C 1
ATOM 1373 O O . THR A 1 171 ? 16.469 35.469 22.828 1 27.17 171 THR A O 1
ATOM 1376 N N . ASN A 1 172 ? 18.562 35.531 23.297 1 27.61 172 ASN A N 1
ATOM 1377 C CA . ASN A 1 172 ? 19.516 34.938 22.375 1 27.61 172 ASN A CA 1
ATOM 1378 C C . ASN A 1 172 ? 19.172 33.5 22.062 1 27.61 172 ASN A C 1
ATOM 1380 O O . ASN A 1 172 ? 20.047 32.688 21.703 1 27.61 172 ASN A O 1
ATOM 1384 N N . ASN A 1 173 ? 18.266 32.906 22.734 1 26.53 173 ASN A N 1
ATOM 1385 C CA . ASN A 1 173 ? 17.906 31.578 22.219 1 26.53 173 ASN A CA 1
ATOM 1386 C C . ASN A 1 173 ? 17.594 31.625 20.734 1 26.53 173 ASN A C 1
ATOM 1388 O O . ASN A 1 173 ? 16.609 32.219 20.328 1 26.53 173 ASN A O 1
ATOM 1392 N N . ASN A 1 174 ? 18.578 31.922 19.766 1 29.25 174 ASN A N 1
ATOM 1393 C CA . ASN A 1 174 ? 18.75 31.578 18.359 1 29.25 174 ASN A CA 1
ATOM 1394 C C . ASN A 1 174 ? 17.781 30.484 17.938 1 29.25 174 ASN A C 1
ATOM 1396 O O . ASN A 1 174 ? 18.125 29.312 17.875 1 29.25 174 ASN A O 1
ATOM 1400 N N . GLU A 1 175 ? 16.734 30.406 18.531 1 29.3 175 GLU A N 1
ATOM 1401 C CA . GLU A 1 175 ? 15.758 29.484 17.969 1 29.3 175 GLU A CA 1
ATOM 1402 C C . GLU A 1 175 ? 15.555 29.75 16.469 1 29.3 175 GLU A C 1
ATOM 1404 O O . GLU A 1 175 ? 15.062 30.812 16.094 1 29.3 175 GLU A O 1
ATOM 1409 N N . ARG A 1 176 ? 16.531 29.438 15.594 1 32.47 176 ARG A N 1
ATOM 1410 C CA . ARG A 1 176 ? 16.469 29.203 14.156 1 32.47 176 ARG A CA 1
ATOM 1411 C C . ARG A 1 176 ? 15.031 29.078 13.68 1 32.47 176 ARG A C 1
ATOM 1413 O O . ARG A 1 176 ? 14.242 28.344 14.266 1 32.47 176 ARG A O 1
ATOM 1420 N N . ILE A 1 177 ? 14.461 30.125 13.281 1 32.06 177 ILE A N 1
ATOM 1421 C CA . ILE A 1 177 ? 13.273 30.016 12.438 1 32.06 177 ILE A CA 1
ATOM 1422 C C . ILE A 1 177 ? 13.273 28.656 11.719 1 32.06 177 ILE A C 1
ATOM 1424 O O . ILE A 1 177 ? 14.234 28.312 11.039 1 32.06 177 ILE A O 1
ATOM 1428 N N . LYS A 1 178 ? 12.703 27.812 12.336 1 35.78 178 LYS A N 1
ATOM 1429 C CA . LYS A 1 178 ? 12.375 26.547 11.711 1 35.78 178 LYS A CA 1
ATOM 1430 C C . LYS A 1 178 ? 12.109 26.719 10.211 1 35.78 178 LYS A C 1
ATOM 1432 O O . LYS A 1 178 ? 11.117 27.328 9.82 1 35.78 178 LYS A O 1
ATOM 1437 N N . ASP A 1 179 ? 13.07 26.984 9.375 1 34.28 179 ASP A N 1
ATOM 1438 C CA . ASP A 1 179 ? 13.109 26.859 7.918 1 34.28 179 ASP A CA 1
ATOM 1439 C C . ASP A 1 179 ? 12.219 25.719 7.43 1 34.28 179 ASP A C 1
ATOM 1441 O O . ASP A 1 179 ? 12.695 24.609 7.176 1 34.28 179 ASP A O 1
ATOM 1445 N N . LEU A 1 180 ? 11.211 25.531 8.094 1 35.72 180 LEU A N 1
ATOM 1446 C CA . LEU A 1 180 ? 10.328 24.516 7.516 1 35.72 180 LEU A CA 1
ATOM 1447 C C . LEU A 1 180 ? 10.055 24.812 6.043 1 35.72 180 LEU A C 1
ATOM 1449 O O . LEU A 1 180 ? 9.039 24.375 5.496 1 35.72 180 LEU A O 1
ATOM 1453 N N . THR A 1 181 ? 10.484 26.031 5.465 1 37.44 181 THR A N 1
ATOM 1454 C CA . THR A 1 181 ? 10.062 26.172 4.074 1 37.44 181 THR A CA 1
ATOM 1455 C C . THR A 1 181 ? 10.586 25.016 3.23 1 37.44 181 THR A C 1
ATOM 1457 O O . THR A 1 181 ? 11.727 24.594 3.387 1 37.44 181 THR A O 1
ATOM 1460 N N . PRO A 1 182 ? 9.844 24.344 2.703 1 43.16 182 PRO A N 1
ATOM 1461 C CA . PRO A 1 182 ? 10.391 23.438 1.7 1 43.16 182 PRO A CA 1
ATOM 1462 C C . PRO A 1 182 ? 11.562 24.047 0.927 1 43.16 182 PRO A C 1
ATOM 1464 O O . PRO A 1 182 ? 11.555 25.234 0.626 1 43.16 182 PRO A O 1
ATOM 1467 N N . PRO A 1 183 ? 12.805 23.578 1.081 1 40.38 183 PRO A N 1
ATOM 1468 C CA . PRO A 1 183 ? 13.922 24.203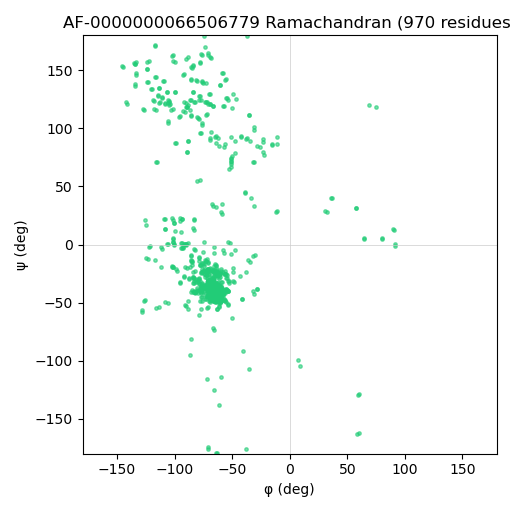 0.371 1 40.38 183 PRO A CA 1
ATOM 1469 C C . PRO A 1 183 ? 13.5 24.844 -0.948 1 40.38 183 PRO A C 1
ATOM 1471 O O . PRO A 1 183 ? 14.195 25.719 -1.457 1 40.38 183 PRO A O 1
ATOM 1474 N N . PHE A 1 184 ? 12.531 24.156 -1.713 1 38.41 184 PHE A N 1
ATOM 1475 C CA . PHE A 1 184 ? 12.328 24.641 -3.072 1 38.41 184 PHE A CA 1
ATOM 1476 C C . PHE A 1 184 ? 11.281 25.75 -3.096 1 38.41 184 PHE A C 1
ATOM 1478 O O . PHE A 1 184 ? 11.172 26.484 -4.078 1 38.41 184 PHE A O 1
ATOM 1485 N N . TYR A 1 185 ? 10.031 25.594 -2.592 1 35.34 185 TYR A N 1
ATOM 1486 C CA . TYR A 1 185 ? 8.852 26.297 -3.076 1 35.34 185 TYR A CA 1
ATOM 1487 C C . TYR A 1 185 ? 8.891 27.766 -2.676 1 35.34 185 TYR A C 1
ATOM 1489 O O . TYR A 1 185 ? 8.789 28.641 -3.527 1 35.34 185 TYR A O 1
ATOM 1497 N N . GLY A 1 186 ? 7.707 28.109 -1.705 1 36.19 186 GLY A N 1
ATOM 1498 C CA . GLY A 1 186 ? 6.559 28.984 -1.869 1 36.19 186 GLY A CA 1
ATOM 1499 C C . GLY A 1 186 ? 6.906 30.453 -1.718 1 36.19 186 GLY A C 1
ATOM 1500 O O . GLY A 1 186 ? 6.277 31.312 -2.338 1 36.19 186 GLY A O 1
ATOM 1501 N N . PHE A 1 187 ? 7.449 30.797 -0.712 1 34.78 187 PHE A N 1
ATOM 1502 C CA . PHE A 1 187 ? 7.426 32.219 -0.438 1 34.78 187 PHE A CA 1
ATOM 1503 C C . PHE A 1 187 ? 8.234 33 -1.481 1 34.78 187 PHE A C 1
ATOM 1505 O O . PHE A 1 187 ? 8.062 34.188 -1.64 1 34.78 187 PHE A O 1
ATOM 1512 N N . ILE A 1 188 ? 9 32.25 -2.08 1 35.84 188 ILE A N 1
ATOM 1513 C CA . ILE A 1 188 ? 9.984 32.969 -2.885 1 35.84 188 ILE A CA 1
ATOM 1514 C C . ILE A 1 188 ? 9.328 33.469 -4.156 1 35.84 188 ILE A C 1
ATOM 1516 O O . ILE A 1 188 ? 9.602 34.625 -4.582 1 35.84 188 ILE A O 1
ATOM 1520 N N . PHE A 1 189 ? 8.469 32.625 -4.688 1 37.38 189 PHE A N 1
ATOM 1521 C CA . PHE A 1 189 ? 8.055 32.969 -6.039 1 37.38 189 PHE A CA 1
ATOM 1522 C C . PHE A 1 189 ? 7.109 34.156 -6.023 1 37.38 189 PHE A C 1
ATOM 1524 O O . PHE A 1 189 ? 7.148 35 -6.922 1 37.38 189 PHE A O 1
ATOM 1531 N N . ASP A 1 190 ? 6.168 34.156 -5.109 1 35.53 190 ASP A N 1
ATOM 1532 C CA . ASP A 1 190 ? 5.23 35.25 -5.223 1 35.53 190 ASP A CA 1
ATOM 1533 C C . ASP A 1 190 ? 5.938 36.594 -5.02 1 35.53 190 ASP A C 1
ATOM 1535 O O . ASP A 1 190 ? 5.566 37.594 -5.633 1 35.53 190 ASP A O 1
ATOM 1539 N N . LYS A 1 191 ? 6.895 36.625 -4.199 1 36.22 191 LYS A N 1
ATOM 1540 C CA . LYS A 1 191 ? 7.496 37.938 -3.92 1 36.22 191 LYS A CA 1
ATOM 1541 C C . LYS A 1 191 ? 8.523 38.312 -4.984 1 36.22 191 LYS A C 1
ATOM 1543 O O . LYS A 1 191 ? 8.891 39.469 -5.125 1 36.22 191 LYS A O 1
ATOM 1548 N N . PHE A 1 192 ? 9.102 37.25 -5.523 1 37.94 192 PHE A N 1
ATOM 1549 C CA . PHE A 1 192 ? 9.961 37.656 -6.641 1 37.94 192 PHE A CA 1
ATOM 1550 C C . PHE A 1 192 ? 9.141 38.25 -7.781 1 37.94 192 PHE A C 1
ATOM 1552 O O . PHE A 1 192 ? 9.695 38.781 -8.734 1 37.94 192 PHE A O 1
ATOM 1559 N N . ASP A 1 193 ? 7.93 37.875 -7.84 1 39.94 193 ASP A N 1
ATOM 1560 C CA . ASP A 1 193 ? 7.145 38.438 -8.93 1 39.94 193 ASP A CA 1
ATOM 1561 C C . ASP A 1 193 ? 7.227 39.969 -8.93 1 39.94 193 ASP A C 1
ATOM 1563 O O . ASP A 1 193 ? 7.199 40.594 -9.992 1 39.94 193 ASP A O 1
ATOM 1567 N N . LYS A 1 194 ? 7.203 40.625 -7.777 1 38.53 194 LYS A N 1
ATOM 1568 C CA . LYS A 1 194 ? 7.004 42.062 -7.883 1 38.53 194 LYS A CA 1
ATOM 1569 C C . LYS A 1 194 ? 8.32 42.781 -8.156 1 38.53 194 LYS A C 1
ATOM 1571 O O . LYS A 1 194 ? 8.336 43.844 -8.789 1 38.53 194 LYS A O 1
ATOM 1576 N N . SER A 1 195 ? 9.383 42.312 -7.664 1 38.16 195 SER A N 1
ATOM 1577 C CA . SER A 1 195 ? 10.477 43.25 -7.793 1 38.16 195 SER A CA 1
ATOM 1578 C C . SER A 1 195 ? 11.242 43.031 -9.094 1 38.16 195 SER A C 1
ATOM 1580 O O . SER A 1 195 ? 11.883 43.969 -9.602 1 38.16 195 SER A O 1
ATOM 1582 N N . ASN A 1 196 ? 11.773 41.781 -9.523 1 42.16 196 ASN A N 1
ATOM 1583 C CA . ASN A 1 196 ? 12.57 41.781 -10.75 1 42.16 196 ASN A CA 1
ATOM 1584 C C . ASN A 1 196 ? 11.703 41.562 -11.977 1 42.16 196 ASN A C 1
ATOM 1586 O O . ASN A 1 196 ? 11.344 40.406 -12.297 1 42.16 196 ASN A O 1
ATOM 1590 N N . ASN A 1 197 ? 11.062 42.438 -12.469 1 47.66 197 ASN A N 1
ATOM 1591 C CA . ASN A 1 197 ? 10.211 42.781 -13.609 1 47.66 197 ASN A CA 1
ATOM 1592 C C . ASN A 1 197 ? 10.633 42 -14.859 1 47.66 197 ASN A C 1
ATOM 1594 O O . ASN A 1 197 ? 9.781 41.594 -15.656 1 47.66 197 ASN A O 1
ATOM 1598 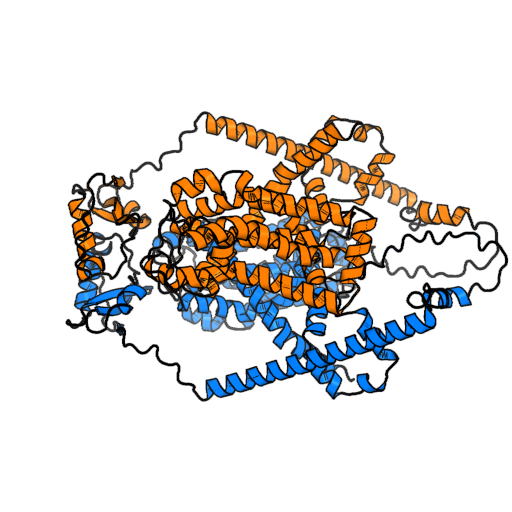N N . ASP A 1 198 ? 11.93 41.875 -15.125 1 50.94 198 ASP A N 1
ATOM 1599 C CA . ASP A 1 198 ? 12.359 41.438 -16.453 1 50.94 198 ASP A CA 1
ATOM 1600 C C . ASP A 1 198 ? 12.164 39.938 -16.656 1 50.94 198 ASP A C 1
ATOM 1602 O O . ASP A 1 198 ? 11.766 39.5 -17.734 1 50.94 198 ASP A O 1
ATOM 1606 N N . TYR A 1 199 ? 12.602 39.125 -15.734 1 50.78 199 TYR A N 1
ATOM 1607 C CA . TYR A 1 199 ? 12.508 37.688 -15.938 1 50.78 199 TYR A CA 1
ATOM 1608 C C . TYR A 1 199 ? 11.062 37.219 -15.906 1 50.78 199 TYR A C 1
ATOM 1610 O O . TYR A 1 199 ? 10.68 36.281 -16.625 1 50.78 199 TYR A O 1
ATOM 1618 N N . GLU A 1 200 ? 10.273 37.781 -15.016 1 54.06 200 GLU A N 1
ATOM 1619 C CA . GLU A 1 200 ? 8.867 37.406 -14.93 1 54.06 200 GLU A CA 1
ATOM 1620 C C . GLU A 1 200 ? 8.117 37.75 -16.219 1 54.06 200 GLU A C 1
ATOM 1622 O O . GLU A 1 200 ? 7.117 37.125 -16.547 1 54.06 200 GLU A O 1
ATOM 1627 N N . ASN A 1 201 ? 8.781 38.75 -16.906 1 63 201 ASN A N 1
ATOM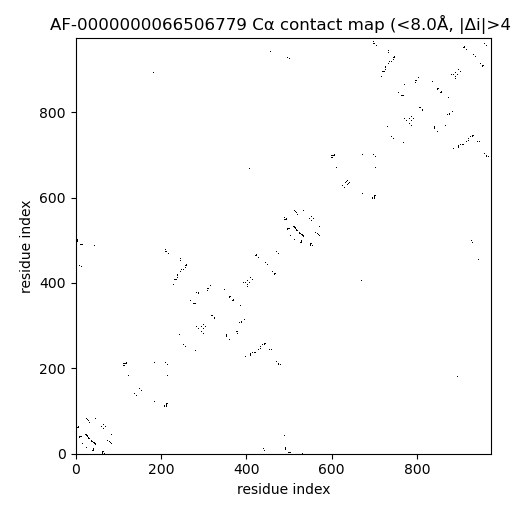 1628 C CA . ASN A 1 201 ? 8.023 39.188 -18.078 1 63 201 ASN A CA 1
ATOM 1629 C C . ASN A 1 201 ? 8.391 38.375 -19.312 1 63 201 ASN A C 1
ATOM 1631 O O . ASN A 1 201 ? 7.797 38.531 -20.375 1 63 201 ASN A O 1
ATOM 1635 N N . ASN A 1 202 ? 9.359 37.406 -19.047 1 79.62 202 ASN A N 1
ATOM 1636 C CA . ASN A 1 202 ? 9.734 36.594 -20.219 1 79.62 202 ASN A CA 1
ATOM 1637 C C . ASN A 1 202 ? 8.805 35.406 -20.406 1 79.62 202 ASN A C 1
ATOM 1639 O O . ASN A 1 202 ? 8.758 34.5 -19.547 1 79.62 202 ASN A O 1
ATOM 1643 N N . LYS A 1 203 ? 8.023 35.438 -21.453 1 84.38 203 LYS A N 1
ATOM 1644 C CA . LYS A 1 203 ? 7.047 34.406 -21.781 1 84.38 203 LYS A CA 1
ATOM 1645 C C . LYS A 1 203 ? 7.707 33.062 -21.875 1 84.38 203 LYS A C 1
ATOM 1647 O O . LYS A 1 203 ? 7.105 32.031 -21.516 1 84.38 203 LYS A O 1
ATOM 1652 N N . LEU A 1 204 ? 8.969 33.031 -22.234 1 88.88 204 LEU A N 1
ATOM 1653 C CA . LEU A 1 204 ? 9.68 31.781 -22.391 1 88.88 204 LEU A CA 1
ATOM 1654 C C . LEU A 1 204 ? 9.992 31.156 -21.031 1 88.88 204 LEU A C 1
ATOM 1656 O O . LEU A 1 204 ? 9.891 29.938 -20.844 1 88.88 204 LEU A O 1
ATOM 1660 N N . VAL A 1 205 ? 10.297 32.031 -20.156 1 88.75 205 VAL A N 1
ATOM 1661 C CA . VAL A 1 205 ? 10.602 31.547 -18.812 1 88.75 205 VAL A CA 1
ATOM 1662 C C . VAL A 1 205 ? 9.328 31.016 -18.156 1 88.75 205 VAL A C 1
ATOM 1664 O O . VAL A 1 205 ? 9.352 29.969 -17.5 1 88.75 205 VAL A O 1
ATOM 1667 N N . LYS A 1 206 ? 8.266 31.688 -18.5 1 89.25 206 LYS A N 1
ATOM 1668 C CA . LYS A 1 206 ? 6.984 31.25 -17.938 1 89.25 206 LYS A CA 1
ATOM 1669 C C . LYS A 1 206 ? 6.559 29.906 -18.531 1 89.25 206 LYS A C 1
ATOM 1671 O O . LYS A 1 206 ? 5.996 29.062 -17.812 1 89.25 206 LYS A O 1
ATOM 1676 N N . TYR A 1 207 ? 6.883 29.75 -19.766 1 92.69 207 TYR A N 1
ATOM 1677 C CA . TYR A 1 207 ? 6.574 28.484 -20.422 1 92.69 207 TYR A CA 1
ATOM 1678 C C . TYR A 1 207 ? 7.324 27.344 -19.766 1 92.69 207 TYR A C 1
ATOM 1680 O O . TYR A 1 207 ? 6.73 26.312 -19.438 1 92.69 207 TYR A O 1
ATOM 1688 N N . PHE A 1 208 ? 8.586 27.516 -19.531 1 93.25 208 PHE A N 1
ATOM 1689 C CA . PHE A 1 208 ? 9.391 26.438 -18.984 1 93.25 208 PHE A CA 1
ATOM 1690 C C . PHE A 1 208 ? 9.078 26.219 -17.5 1 93.25 208 PHE A C 1
ATOM 1692 O O . PHE A 1 208 ? 9.18 25.109 -17 1 93.25 208 PHE A O 1
ATOM 1699 N N . GLN A 1 209 ? 8.625 27.203 -16.844 1 92.19 209 GLN A N 1
ATOM 1700 C CA . GLN A 1 209 ? 8.281 27.078 -15.422 1 92.19 209 GLN A CA 1
ATOM 1701 C C . GLN A 1 209 ? 7.031 26.219 -15.234 1 92.19 209 GLN A C 1
ATOM 1703 O O . GLN A 1 209 ? 6.832 25.641 -14.172 1 92.19 209 GLN A O 1
ATOM 1708 N N . CYS A 1 210 ? 6.246 26.203 -16.266 1 94.12 210 CYS A N 1
ATOM 1709 C CA . CYS A 1 210 ? 5.062 25.359 -16.219 1 94.12 210 CYS A CA 1
ATOM 1710 C C . CYS A 1 210 ? 5.449 23.891 -16.109 1 94.12 210 CYS A C 1
ATOM 1712 O O . CYS A 1 210 ? 4.695 23.078 -15.562 1 94.12 210 CYS A O 1
ATOM 1714 N N . TRP A 1 211 ? 6.707 23.547 -16.562 1 95.94 211 TRP A N 1
ATOM 1715 C CA . TRP A 1 211 ? 7.164 22.172 -16.609 1 95.94 211 TRP A CA 1
ATOM 1716 C C . TRP A 1 211 ? 8.07 21.844 -15.43 1 95.94 211 TRP A C 1
ATOM 1718 O O . TRP A 1 211 ? 8.516 20.719 -15.273 1 95.94 211 TRP A O 1
ATOM 1728 N N . SER A 1 212 ? 8.289 22.781 -14.617 1 95.06 212 SER A N 1
ATOM 1729 C CA . SER A 1 212 ? 9.242 22.609 -13.523 1 95.06 212 SER A CA 1
ATOM 1730 C C . SER A 1 212 ? 8.719 21.625 -12.484 1 95.06 212 SER A C 1
ATOM 1732 O O . SER A 1 212 ? 7.594 21.766 -11.992 1 95.06 212 SER A O 1
ATOM 1734 N N . LEU A 1 213 ? 9.531 20.641 -12.117 1 94.5 213 LEU A N 1
ATOM 1735 C CA . LEU A 1 213 ? 9.18 19.656 -11.109 1 94.5 213 LEU A CA 1
ATOM 1736 C C . LEU A 1 213 ? 9.086 20.281 -9.727 1 94.5 213 LEU A C 1
ATOM 1738 O O . LEU A 1 213 ? 8.25 19.891 -8.906 1 94.5 213 LEU A O 1
ATOM 1742 N N . ILE A 1 214 ? 9.82 21.281 -9.461 1 89.56 214 ILE A N 1
ATOM 1743 C CA . ILE A 1 214 ? 9.844 21.953 -8.164 1 89.56 214 ILE A CA 1
ATOM 1744 C C . ILE A 1 214 ? 8.523 22.703 -7.949 1 89.56 214 ILE A C 1
ATOM 1746 O O . ILE A 1 214 ? 7.871 22.531 -6.918 1 89.56 214 ILE A O 1
ATOM 1750 N N . LYS A 1 215 ? 8.164 23.422 -8.914 1 89 215 LYS A N 1
ATOM 1751 C CA . LYS A 1 215 ? 6.93 24.188 -8.836 1 89 215 LYS A CA 1
ATOM 1752 C C . LYS A 1 215 ? 5.711 23.281 -8.734 1 89 215 LYS A C 1
ATOM 1754 O O . LYS A 1 215 ? 4.824 23.5 -7.91 1 89 215 LYS A O 1
ATOM 1759 N N . ASN A 1 216 ? 5.73 22.281 -9.578 1 93 216 ASN A N 1
ATOM 1760 C CA . ASN A 1 216 ? 4.59 21.375 -9.617 1 93 216 ASN A CA 1
ATOM 1761 C C . ASN A 1 216 ? 4.496 20.531 -8.344 1 93 216 ASN A C 1
ATOM 1763 O O . ASN A 1 216 ? 3.398 20.25 -7.863 1 93 216 ASN A O 1
ATOM 1767 N N . PHE A 1 217 ? 5.598 20.125 -7.812 1 90.06 217 PHE A N 1
ATOM 1768 C CA . PHE A 1 217 ? 5.617 19.359 -6.566 1 90.06 217 PHE A CA 1
ATOM 1769 C C . PHE A 1 217 ? 5.102 20.219 -5.41 1 90.06 217 PHE A C 1
ATOM 1771 O O . PHE A 1 217 ? 4.285 19.75 -4.609 1 90.06 217 PHE A O 1
ATOM 1778 N N . ASN A 1 218 ? 5.508 21.453 -5.363 1 85.62 218 ASN A N 1
ATOM 1779 C CA . ASN A 1 218 ? 5.062 22.359 -4.309 1 85.62 218 ASN A CA 1
ATOM 1780 C C . ASN A 1 218 ? 3.568 22.656 -4.406 1 85.62 218 ASN A C 1
ATOM 1782 O O . ASN A 1 218 ? 2.879 22.734 -3.391 1 85.62 218 ASN A O 1
ATOM 1786 N N . SER A 1 219 ? 3.18 22.766 -5.617 1 87.56 219 SER A N 1
ATOM 1787 C CA . SER A 1 219 ? 1.755 23.016 -5.832 1 87.56 219 SER A CA 1
ATOM 1788 C C . SER A 1 219 ? 0.921 21.812 -5.387 1 87.56 219 SER A C 1
ATOM 1790 O O . SER A 1 219 ? -0.195 21.984 -4.891 1 87.56 219 SER A O 1
ATOM 1792 N N . LEU A 1 220 ? 1.425 20.656 -5.562 1 88.94 220 LEU A N 1
ATOM 1793 C CA . LEU A 1 220 ? 0.719 19.438 -5.199 1 88.94 220 LEU A CA 1
ATOM 1794 C C . LEU A 1 220 ? 0.657 19.281 -3.682 1 88.94 220 LEU A C 1
ATOM 1796 O O . LEU A 1 220 ? -0.395 18.953 -3.131 1 88.94 220 LEU A O 1
ATOM 1800 N N . ILE A 1 221 ? 1.754 19.531 -3.01 1 82.19 221 ILE A N 1
ATOM 1801 C CA . ILE A 1 221 ? 1.855 19.25 -1.584 1 82.19 221 ILE A CA 1
ATOM 1802 C C . ILE A 1 221 ? 1.26 20.391 -0.778 1 82.19 221 ILE A C 1
ATOM 1804 O O . ILE A 1 221 ? 0.536 20.172 0.195 1 82.19 221 ILE A O 1
ATOM 1808 N N . TYR A 1 222 ? 1.503 21.641 -1.171 1 75.19 222 TYR A N 1
ATOM 1809 C CA . TYR A 1 222 ? 1.151 22.766 -0.329 1 75.19 222 TYR A CA 1
ATOM 1810 C C . TYR A 1 222 ? 0.01 23.578 -0.944 1 75.19 222 TYR A C 1
ATOM 1812 O O . TYR A 1 222 ? -0.505 24.516 -0.326 1 75.19 222 TYR A O 1
ATOM 1820 N N . GLY A 1 223 ? -0.382 23.172 -2.062 1 71.75 223 GLY A N 1
ATOM 1821 C CA . GLY A 1 223 ? -1.447 23.938 -2.695 1 71.75 223 GLY A CA 1
ATOM 1822 C C . GLY A 1 223 ? -2.799 23.734 -2.035 1 71.75 223 GLY A C 1
ATOM 1823 O O . GLY A 1 223 ? -3.166 22.609 -1.693 1 71.75 223 GLY A O 1
ATOM 1824 N N . SER A 1 224 ? -3.346 24.734 -1.377 1 65.62 224 SER A N 1
ATOM 1825 C CA . SER A 1 224 ? -4.637 24.609 -0.71 1 65.62 224 SER A CA 1
ATOM 1826 C C . SER A 1 224 ? -5.758 25.203 -1.563 1 65.62 224 SER A C 1
ATOM 1828 O O . SER A 1 224 ? -5.52 26.078 -2.395 1 65.62 224 SER A O 1
ATOM 1830 N N . ASN A 1 225 ? -6.832 24.391 -1.691 1 62.28 225 ASN A N 1
ATOM 1831 C CA . ASN A 1 225 ? -8.031 24.938 -2.322 1 62.28 225 ASN A CA 1
ATOM 1832 C C . ASN A 1 225 ? -8.664 26.031 -1.465 1 62.28 225 ASN A C 1
ATOM 1834 O O . ASN A 1 225 ? -8.844 25.844 -0.258 1 62.28 225 ASN A O 1
ATOM 1838 N N . PRO A 1 226 ? -8.758 27.234 -1.996 1 58 226 PRO A N 1
ATOM 1839 C CA . PRO A 1 226 ? -9.336 28.328 -1.215 1 58 226 PRO A CA 1
ATOM 1840 C C . PRO A 1 226 ? -10.719 28 -0.663 1 58 226 PRO A C 1
ATOM 1842 O O . PRO A 1 226 ? -11.148 28.578 0.338 1 58 226 PRO A O 1
ATOM 1845 N N . LYS A 1 227 ? -11.508 27.188 -1.363 1 61.03 227 LYS A N 1
ATOM 1846 C CA . LYS A 1 227 ? -12.883 26.984 -0.907 1 61.03 227 LYS A CA 1
ATOM 1847 C C . LYS A 1 227 ? -12.961 25.828 0.097 1 61.03 227 LYS A C 1
ATOM 1849 O O . LYS A 1 227 ? -13.047 24.672 -0.292 1 61.03 227 LYS A O 1
ATOM 1854 N N . GLY A 1 228 ? -12.828 25.969 1.279 1 63.41 228 GLY A N 1
ATOM 1855 C CA . GLY A 1 228 ? -12.75 25.062 2.412 1 63.41 228 GLY A CA 1
ATOM 1856 C C . GLY A 1 228 ? -13.969 24.156 2.543 1 63.41 228 GLY A C 1
ATOM 1857 O O . GLY A 1 228 ? -13.859 23.016 2.988 1 63.41 228 GLY A O 1
ATOM 1858 N N . TYR A 1 229 ? -15.133 24.641 1.952 1 64 229 TYR A N 1
ATOM 1859 C CA . TYR A 1 229 ? -16.375 23.922 2.178 1 64 229 TYR A CA 1
ATOM 1860 C C . TYR A 1 229 ? -16.438 22.672 1.306 1 64 229 TYR A C 1
ATOM 1862 O O . TYR A 1 229 ? -17.172 21.734 1.62 1 64 229 TYR A O 1
ATOM 1870 N N . PHE A 1 230 ? -15.633 22.625 0.294 1 80.56 230 PHE A N 1
ATOM 1871 C CA . PHE A 1 230 ? -15.742 21.5 -0.633 1 80.56 230 PHE A CA 1
ATOM 1872 C C . PHE A 1 230 ? -14.648 20.469 -0.371 1 80.56 230 PHE A C 1
ATOM 1874 O O . PHE A 1 230 ? -14.398 19.594 -1.2 1 80.56 230 PHE A O 1
ATOM 1881 N N . GLN A 1 231 ? -14.148 20.547 0.837 1 85.69 231 GLN A N 1
ATOM 1882 C CA . GLN A 1 231 ? -13.031 19.656 1.152 1 85.69 231 GLN A CA 1
ATOM 1883 C C . GLN A 1 231 ? -13.492 18.219 1.344 1 85.69 231 GLN A C 1
ATOM 1885 O O . GLN A 1 231 ? -12.703 17.281 1.207 1 85.69 231 GLN A O 1
ATOM 1890 N N . SER A 1 232 ? -14.789 18.125 1.651 1 90 232 SER A N 1
ATOM 1891 C CA . SER A 1 232 ? -15.32 16.781 1.836 1 90 232 SER A CA 1
ATOM 1892 C C . SER A 1 232 ? -15.305 15.992 0.528 1 90 232 SER A C 1
ATOM 1894 O O . SER A 1 232 ? -15.289 14.766 0.537 1 90 232 SER A O 1
ATOM 1896 N N . LEU A 1 233 ? -15.281 16.688 -0.565 1 92.06 233 LEU A N 1
ATOM 1897 C CA . LEU A 1 233 ? -15.273 16.047 -1.87 1 92.06 233 LEU A CA 1
ATOM 1898 C C . LEU A 1 233 ? -13.93 15.359 -2.123 1 92.06 233 LEU A C 1
ATOM 1900 O O . LEU A 1 233 ? -13.852 14.422 -2.924 1 92.06 233 LEU A O 1
ATOM 1904 N N . ASP A 1 234 ? -12.883 15.797 -1.432 1 92.25 234 ASP A N 1
ATOM 1905 C CA . ASP A 1 234 ? -11.578 15.172 -1.584 1 92.25 234 ASP A CA 1
ATOM 1906 C C . ASP A 1 234 ? -11.602 13.727 -1.081 1 92.25 234 ASP A C 1
ATOM 1908 O O . ASP A 1 234 ? -11.07 12.828 -1.737 1 92.25 234 ASP A O 1
ATOM 1912 N N . GLY A 1 235 ? -12.273 13.547 -0.013 1 94.06 235 GLY A N 1
ATOM 1913 C CA . GLY A 1 235 ? -12.375 12.195 0.531 1 94.06 235 GLY A CA 1
ATOM 1914 C C . GLY A 1 235 ? -13.211 11.273 -0.335 1 94.06 235 GLY A C 1
ATOM 1915 O O . GLY A 1 235 ? -12.812 10.133 -0.598 1 94.06 235 GLY A O 1
ATOM 1916 N N . ILE A 1 236 ? -14.211 11.781 -0.837 1 93.44 236 ILE A N 1
ATOM 1917 C CA . ILE A 1 236 ? -15.125 10.961 -1.623 1 93.44 236 ILE A CA 1
ATOM 1918 C C . ILE A 1 236 ? -14.469 10.586 -2.951 1 93.44 236 ILE A C 1
ATOM 1920 O O . ILE A 1 236 ? -14.602 9.453 -3.416 1 93.44 236 ILE A O 1
ATOM 1924 N N . ARG A 1 237 ? -13.797 11.516 -3.52 1 93.88 237 ARG A N 1
ATOM 1925 C CA . ARG A 1 237 ? -13.125 11.25 -4.789 1 93.88 237 ARG A CA 1
ATOM 1926 C C . ARG A 1 237 ? -12.062 10.172 -4.629 1 93.88 237 ARG A C 1
ATOM 1928 O O . ARG A 1 237 ? -11.977 9.25 -5.449 1 93.88 237 ARG A O 1
ATOM 1935 N N . THR A 1 238 ? -11.32 10.297 -3.617 1 95.81 238 THR A N 1
ATOM 1936 C CA . THR A 1 238 ? -10.242 9.344 -3.381 1 95.81 238 THR A CA 1
ATOM 1937 C C . THR A 1 238 ? -10.805 7.957 -3.074 1 95.81 238 THR A C 1
ATOM 1939 O O . THR A 1 238 ? -10.352 6.961 -3.643 1 95.81 238 THR A O 1
ATOM 1942 N N . LEU A 1 239 ? -11.828 7.902 -2.244 1 94.81 239 LEU A N 1
ATOM 1943 C CA . LEU A 1 239 ? -12.422 6.621 -1.875 1 94.81 239 LEU A CA 1
ATOM 1944 C C . LEU A 1 239 ? -13.133 5.984 -3.066 1 94.81 239 LEU A C 1
ATOM 1946 O O . LEU A 1 239 ? -13.125 4.762 -3.219 1 94.81 239 LEU A O 1
ATOM 1950 N N . GLY A 1 240 ? -13.695 6.855 -3.861 1 93.25 240 GLY A N 1
ATOM 1951 C CA . GLY A 1 240 ? -14.305 6.363 -5.086 1 93.25 240 GLY A CA 1
ATOM 1952 C C . GLY A 1 240 ? -13.305 5.738 -6.039 1 93.25 240 GLY A C 1
ATOM 1953 O O . GLY A 1 240 ? -13.57 4.684 -6.621 1 93.25 240 GLY A O 1
ATOM 1954 N N . THR A 1 241 ? -12.188 6.336 -6.172 1 95.31 241 THR A N 1
ATOM 1955 C CA . THR A 1 241 ? -11.148 5.801 -7.039 1 95.31 241 THR A CA 1
ATOM 1956 C C . THR A 1 241 ? -10.625 4.469 -6.504 1 95.31 241 THR A C 1
ATOM 1958 O O . THR A 1 241 ? -10.406 3.531 -7.273 1 95.31 241 THR A O 1
ATOM 1961 N N . CYS A 1 242 ? -10.453 4.367 -5.203 1 95.56 242 CYS A N 1
ATOM 1962 C CA . CYS A 1 242 ? -10.023 3.115 -4.59 1 95.56 242 CYS A CA 1
ATOM 1963 C C . CYS A 1 242 ? -11.047 2.012 -4.832 1 95.56 242 CYS A C 1
ATOM 1965 O O . CYS A 1 242 ? -10.688 0.86 -5.066 1 95.56 242 CYS A O 1
ATOM 1967 N N . TRP A 1 243 ? -12.273 2.418 -4.801 1 94.06 243 TRP A N 1
ATOM 1968 C CA . TRP A 1 243 ? -13.352 1.458 -5.035 1 94.06 243 TRP A CA 1
ATOM 1969 C C . TRP A 1 243 ? -13.344 0.976 -6.48 1 94.06 243 TRP A C 1
ATOM 1971 O O . TRP A 1 243 ? -13.555 -0.211 -6.746 1 94.06 243 TRP A O 1
ATOM 1981 N N . VAL A 1 244 ? -13.102 1.834 -7.383 1 92.69 244 VAL A N 1
ATOM 1982 C CA . VAL A 1 244 ? -13.016 1.478 -8.797 1 92.69 244 VAL A CA 1
ATOM 1983 C C . VAL A 1 244 ? -11.867 0.501 -9.016 1 92.69 244 VAL A C 1
ATOM 1985 O O . VAL A 1 244 ? -12.016 -0.498 -9.719 1 92.69 244 VAL A O 1
ATOM 1988 N N . ILE A 1 245 ? -10.781 0.758 -8.383 1 94.88 245 ILE A N 1
ATOM 1989 C CA . ILE A 1 245 ? -9.625 -0.114 -8.531 1 94.88 245 ILE A CA 1
ATOM 1990 C C . ILE A 1 245 ? -9.938 -1.493 -7.953 1 94.88 245 ILE A C 1
ATOM 1992 O O . ILE A 1 245 ? -9.5 -2.512 -8.492 1 94.88 245 ILE A O 1
ATOM 1996 N N . LEU A 1 246 ? -10.711 -1.487 -6.91 1 93.56 246 LEU A N 1
ATOM 1997 C CA . LEU A 1 246 ? -11.125 -2.748 -6.301 1 93.56 246 LEU A CA 1
ATOM 1998 C C . LEU A 1 246 ? -11.938 -3.588 -7.281 1 93.56 246 LEU A C 1
ATOM 2000 O O . LEU A 1 246 ? -11.648 -4.77 -7.477 1 93.56 246 LEU A O 1
ATOM 2004 N N . GLY A 1 247 ? -12.859 -2.977 -7.93 1 89.25 247 GLY A N 1
ATOM 2005 C CA . GLY A 1 247 ? -13.672 -3.672 -8.914 1 89.25 247 GLY A CA 1
ATOM 2006 C C . GLY A 1 247 ? -12.883 -4.16 -10.109 1 89.25 247 GLY A C 1
ATOM 2007 O O . GLY A 1 247 ? -13.023 -5.312 -10.523 1 89.25 247 GLY A O 1
ATOM 2008 N N . HIS A 1 248 ? -11.969 -3.352 -10.57 1 90.88 248 HIS A N 1
ATOM 2009 C CA . HIS A 1 248 ? -11.203 -3.697 -11.758 1 90.88 248 HIS A CA 1
ATOM 2010 C C . HIS A 1 248 ? -10.133 -4.734 -11.445 1 90.88 248 HIS A C 1
ATOM 2012 O O . HIS A 1 248 ? -9.703 -5.477 -12.328 1 90.88 248 HIS A O 1
ATOM 2018 N N . THR A 1 249 ? -9.742 -4.805 -10.25 1 90.38 249 THR A N 1
ATOM 2019 C CA . THR A 1 249 ? -8.766 -5.816 -9.859 1 90.38 249 THR A CA 1
ATOM 2020 C C . THR A 1 249 ? -9.336 -7.219 -10.055 1 90.38 249 THR A C 1
ATOM 2022 O O . THR A 1 249 ? -8.656 -8.109 -10.562 1 90.38 249 THR A O 1
ATOM 2025 N N . ILE A 1 250 ? -10.562 -7.375 -9.742 1 83.19 250 ILE A N 1
ATOM 2026 C CA . ILE A 1 250 ? -11.18 -8.695 -9.844 1 83.19 250 ILE A CA 1
ATOM 2027 C C . ILE A 1 250 ? -11.68 -8.922 -11.273 1 83.19 250 ILE A C 1
ATOM 2029 O O . ILE A 1 250 ? -11.492 -10 -11.844 1 83.19 250 ILE A O 1
ATOM 2033 N N . LEU A 1 251 ? -12.242 -7.945 -11.844 1 81.25 251 LEU A N 1
ATOM 2034 C CA . LEU A 1 251 ? -12.836 -8.094 -13.172 1 81.25 251 LEU A CA 1
ATOM 2035 C C . LEU A 1 251 ? -11.773 -8.359 -14.219 1 81.25 251 LEU A C 1
ATOM 2037 O O . LEU A 1 251 ? -11.945 -9.227 -15.086 1 81.25 251 LEU A O 1
ATOM 2041 N N . PHE A 1 252 ? -10.75 -7.613 -14.133 1 83.88 252 PHE A N 1
ATOM 2042 C CA . PHE A 1 252 ? -9.688 -7.793 -15.117 1 83.88 252 PHE A CA 1
ATOM 2043 C C . PHE A 1 252 ? -8.984 -9.133 -14.914 1 83.88 252 PHE A C 1
ATOM 2045 O O . PHE A 1 252 ? -8.531 -9.75 -15.875 1 83.88 252 PHE A O 1
ATOM 2052 N N . ALA A 1 253 ? -8.938 -9.539 -13.727 1 81.06 253 ALA A N 1
ATOM 2053 C CA . ALA A 1 253 ? -8.312 -10.828 -13.43 1 81.06 253 ALA A CA 1
ATOM 2054 C C . ALA A 1 253 ? -9.156 -11.984 -13.945 1 81.06 253 ALA A C 1
ATOM 2056 O O . ALA A 1 253 ? -8.625 -13.016 -14.367 1 81.06 253 ALA A O 1
ATOM 2057 N N . THR A 1 254 ? -10.43 -11.836 -13.953 1 75.19 254 THR A N 1
ATOM 2058 C CA . THR A 1 254 ? -11.328 -12.898 -14.391 1 75.19 254 THR A CA 1
ATOM 2059 C C . THR A 1 254 ? -11.445 -12.914 -15.906 1 75.19 254 THR A C 1
ATOM 2061 O O . THR A 1 254 ? -11.586 -13.977 -16.516 1 75.19 254 THR A O 1
ATOM 2064 N N . ASP A 1 255 ? -11.531 -11.781 -16.641 1 64.88 255 ASP A N 1
ATOM 2065 C CA . ASP A 1 255 ? -11.766 -11.695 -18.078 1 64.88 255 ASP A CA 1
ATOM 2066 C C . ASP A 1 255 ? -10.531 -12.117 -18.875 1 64.88 255 ASP A C 1
ATOM 2068 O O . ASP A 1 255 ? -10.641 -12.688 -19.953 1 64.88 255 ASP A O 1
ATOM 2072 N N . GLY A 1 256 ? -9.273 -11.867 -18.453 1 55.16 256 GLY A N 1
ATOM 2073 C CA . GLY A 1 256 ? -8.117 -11.953 -19.344 1 55.16 256 GLY A CA 1
ATOM 2074 C C . GLY A 1 256 ? -7.184 -13.086 -18.969 1 55.16 256 GLY A C 1
ATOM 2075 O O . GLY A 1 256 ? -6.562 -13.695 -19.844 1 55.16 256 GLY A O 1
ATOM 2076 N N . PHE A 1 257 ? -6.727 -13.234 -17.906 1 57.72 257 PHE A N 1
ATOM 2077 C CA . PHE A 1 257 ? -5.484 -13.977 -17.75 1 57.72 257 PHE A CA 1
ATOM 2078 C C . PHE A 1 257 ? -5.66 -15.117 -16.75 1 57.72 257 PHE A C 1
ATOM 2080 O O . PHE A 1 257 ? -4.793 -15.984 -16.641 1 57.72 257 PHE A O 1
ATOM 2087 N N . GLY A 1 258 ? -6.859 -15.57 -16.484 1 66.94 258 GLY A N 1
ATOM 2088 C CA . GLY A 1 258 ? -7.383 -16.812 -15.93 1 66.94 258 GLY A CA 1
ATOM 2089 C C . GLY A 1 258 ? -7.043 -17 -14.461 1 66.94 258 GLY A C 1
ATOM 2090 O O . GLY A 1 258 ? -6.07 -16.422 -13.969 1 66.94 258 GLY A O 1
ATOM 2091 N N . ILE A 1 259 ? -7.738 -17.109 -13.664 1 77.75 259 ILE A N 1
ATOM 2092 C CA . ILE A 1 259 ? -7.703 -17.625 -12.305 1 77.75 259 ILE A CA 1
ATOM 2093 C C . ILE A 1 259 ? -7.758 -19.156 -12.336 1 77.75 259 ILE A C 1
ATOM 2095 O O . ILE A 1 259 ? -8.539 -19.75 -13.086 1 77.75 259 ILE A O 1
ATOM 2099 N N . ASP A 1 260 ? -6.75 -19.734 -11.703 1 78.56 260 ASP A N 1
ATOM 2100 C CA . ASP A 1 260 ? -6.621 -21.188 -11.758 1 78.56 260 ASP A CA 1
ATOM 2101 C C . ASP A 1 260 ? -7.766 -21.875 -11.023 1 78.56 260 ASP A C 1
ATOM 2103 O O . ASP A 1 260 ? -8.133 -23 -11.344 1 78.56 260 ASP A O 1
ATOM 2107 N N . ASN A 1 261 ? -8.32 -21.234 -10.008 1 78.94 261 ASN A N 1
ATOM 2108 C CA . ASN A 1 261 ? -9.406 -21.844 -9.234 1 78.94 261 ASN A CA 1
ATOM 2109 C C . ASN A 1 261 ? -10.703 -21.062 -9.375 1 78.94 261 ASN A C 1
ATOM 2111 O O . ASN A 1 261 ? -11.25 -20.562 -8.391 1 78.94 261 ASN A O 1
ATOM 2115 N N . LEU A 1 262 ? -11.25 -21.141 -10.461 1 72.19 262 LEU A N 1
ATOM 2116 C CA . LEU A 1 262 ? -12.469 -20.406 -10.797 1 72.19 262 LEU A CA 1
ATOM 2117 C C . LEU A 1 262 ? -13.625 -20.828 -9.906 1 72.19 262 LEU A C 1
ATOM 2119 O O . LEU A 1 262 ? -14.523 -20.031 -9.617 1 72.19 262 LEU A O 1
ATOM 2123 N N . GLU A 1 263 ? -13.555 -22.031 -9.391 1 71.12 263 GLU A N 1
ATOM 2124 C CA . GLU A 1 263 ? -14.609 -22.531 -8.516 1 71.12 263 GLU A CA 1
ATOM 2125 C C . GLU A 1 263 ? -14.664 -21.734 -7.211 1 71.12 263 GLU A C 1
ATOM 2127 O O . GLU A 1 263 ? -15.75 -21.453 -6.691 1 71.12 263 GLU A O 1
ATOM 2132 N N . SER A 1 264 ? -13.492 -21.453 -6.73 1 76 264 SER A N 1
ATOM 2133 C CA . SER A 1 264 ? -13.438 -20.672 -5.5 1 76 264 SER A CA 1
ATOM 2134 C C . SER A 1 264 ? -13.953 -19.25 -5.723 1 76 264 SER A C 1
ATOM 2136 O O . SER A 1 264 ? -14.555 -18.656 -4.828 1 76 264 SER A O 1
ATOM 2138 N N . LEU A 1 265 ? -13.766 -18.812 -6.84 1 76.44 265 LEU A N 1
ATOM 2139 C CA . LEU A 1 265 ? -14.25 -17.484 -7.168 1 76.44 265 LEU A CA 1
ATOM 2140 C C . LEU A 1 265 ? -15.766 -17.469 -7.293 1 76.44 265 LEU A C 1
ATOM 2142 O O . LEU A 1 265 ? -16.422 -16.5 -6.879 1 76.44 265 LEU A O 1
ATOM 2146 N N . GLY A 1 266 ? -16.297 -18.5 -7.84 1 74.31 266 GLY A N 1
ATOM 2147 C CA . GLY A 1 266 ? -17.75 -18.641 -7.887 1 74.31 266 GLY A CA 1
ATOM 2148 C C . GLY A 1 266 ? -18.391 -18.641 -6.512 1 74.31 266 GLY A C 1
ATOM 2149 O O . GLY A 1 266 ? -19.422 -18.016 -6.305 1 74.31 266 GLY A O 1
ATOM 2150 N N . GLY A 1 267 ? -17.734 -19.281 -5.562 1 76.06 267 GLY A N 1
ATOM 2151 C CA . GLY A 1 267 ? -18.188 -19.266 -4.184 1 76.06 267 GLY A CA 1
ATOM 2152 C C . GLY A 1 267 ? -18.062 -17.891 -3.539 1 76.06 267 GLY A C 1
ATOM 2153 O O . GLY A 1 267 ? -18.938 -17.484 -2.762 1 76.06 267 GLY A O 1
ATOM 2154 N N . ALA A 1 268 ? -17.125 -17.219 -3.93 1 80.81 268 ALA A N 1
ATOM 2155 C CA . ALA A 1 268 ? -16.906 -15.875 -3.389 1 80.81 268 ALA A CA 1
ATOM 2156 C C . ALA A 1 268 ? -17.969 -14.898 -3.893 1 80.81 268 ALA A C 1
ATOM 2158 O O . ALA A 1 268 ? -18.391 -14.008 -3.16 1 80.81 268 ALA A O 1
ATOM 2159 N N . PHE A 1 269 ? -18.438 -15.094 -5.051 1 78.75 269 PHE A N 1
ATOM 2160 C CA . PHE A 1 269 ? -19.438 -14.219 -5.648 1 78.75 269 PHE A CA 1
ATOM 2161 C C . PHE A 1 269 ? -20.734 -14.258 -4.855 1 78.75 269 PHE A C 1
ATOM 2163 O O . PHE A 1 269 ? -21.469 -13.273 -4.809 1 78.75 269 PHE A O 1
ATOM 2170 N N . SER A 1 270 ? -20.922 -15.352 -4.16 1 81.81 270 SER A N 1
ATOM 2171 C CA . SER A 1 270 ? -22.172 -15.516 -3.43 1 81.81 270 SER A CA 1
ATOM 2172 C C . SER A 1 270 ? -22.047 -15.047 -1.984 1 81.81 270 SER A C 1
ATOM 2174 O O . SER A 1 270 ? -23.016 -15.07 -1.223 1 81.81 270 SER A O 1
ATOM 2176 N N . SER A 1 271 ? -20.906 -14.602 -1.732 1 85.31 271 SER A N 1
ATOM 2177 C CA . SER A 1 271 ? -20.688 -14.141 -0.365 1 85.31 271 SER A CA 1
ATOM 2178 C C . SER A 1 271 ? -21.156 -12.695 -0.191 1 85.31 271 SER A C 1
ATOM 2180 O O . SER A 1 271 ? -21.141 -11.914 -1.144 1 85.31 271 SER A O 1
ATOM 2182 N N . PHE A 1 272 ? -21.547 -12.352 1.033 1 87.19 272 PHE A N 1
ATOM 2183 C CA . PHE A 1 272 ? -22.062 -11.023 1.351 1 87.19 272 PHE A CA 1
ATOM 2184 C C . PHE A 1 272 ? -20.969 -9.969 1.216 1 87.19 272 PHE A C 1
ATOM 2186 O O . PHE A 1 272 ? -21.203 -8.883 0.682 1 87.19 272 PHE A O 1
ATOM 2193 N N . SER A 1 273 ? -19.828 -10.281 1.61 1 85.44 273 SER A N 1
ATOM 2194 C CA . SER A 1 273 ? -18.734 -9.32 1.602 1 85.44 273 SER A CA 1
ATOM 2195 C C . SER A 1 273 ? -18.266 -9.023 0.18 1 85.44 273 SER A C 1
ATOM 2197 O O . SER A 1 273 ? -17.797 -7.922 -0.104 1 85.44 273 SER A O 1
ATOM 2199 N N . PHE A 1 274 ? -18.516 -9.898 -0.708 1 87.12 274 PHE A N 1
ATOM 2200 C CA . PHE A 1 274 ? -18.047 -9.75 -2.082 1 87.12 274 PHE A CA 1
ATOM 2201 C C . PHE A 1 274 ? -18.938 -8.781 -2.857 1 87.12 274 PHE A C 1
ATOM 2203 O O . PHE A 1 274 ? -18.547 -8.312 -3.93 1 87.12 274 PHE A O 1
ATOM 2210 N N . GLN A 1 275 ? -20.047 -8.43 -2.266 1 87 275 GLN A N 1
ATOM 2211 C CA . GLN A 1 275 ? -21 -7.594 -2.986 1 87 275 GLN A CA 1
ATOM 2212 C C . GLN A 1 275 ? -20.484 -6.164 -3.129 1 87 275 GLN A C 1
ATOM 2214 O O . GLN A 1 275 ? -20.938 -5.422 -4.004 1 87 275 GLN A O 1
ATOM 2219 N N . VAL A 1 276 ? -19.594 -5.805 -2.266 1 86.5 276 VAL A N 1
ATOM 2220 C CA . VAL A 1 276 ? -19 -4.477 -2.355 1 86.5 276 VAL A CA 1
ATOM 2221 C C . VAL A 1 276 ? -18.281 -4.316 -3.695 1 86.5 276 VAL A C 1
ATOM 2223 O O . VAL A 1 276 ? -18.234 -3.217 -4.254 1 86.5 276 VAL A O 1
ATOM 2226 N N . ILE A 1 277 ? -17.844 -5.383 -4.184 1 84.69 277 ILE A N 1
ATOM 2227 C CA . ILE A 1 277 ? -17.125 -5.371 -5.453 1 84.69 277 ILE A CA 1
ATOM 2228 C C . ILE A 1 277 ? -18.125 -5.238 -6.609 1 84.69 277 ILE A C 1
ATOM 2230 O O . ILE A 1 277 ? -17.906 -4.441 -7.523 1 84.69 277 ILE A O 1
ATOM 2234 N N . PHE A 1 278 ? -19.156 -5.922 -6.48 1 77.94 278 PHE A N 1
ATOM 2235 C CA . PHE A 1 278 ? -20.172 -5.891 -7.539 1 77.94 278 PHE A CA 1
ATOM 2236 C C . PHE A 1 278 ? -20.875 -4.543 -7.574 1 77.94 278 PHE A C 1
ATOM 2238 O O . PHE A 1 278 ? -21.344 -4.109 -8.633 1 77.94 278 PHE A O 1
ATOM 2245 N N . ALA A 1 279 ? -20.969 -4.004 -6.387 1 78.94 279 ALA A N 1
ATOM 2246 C CA . ALA A 1 279 ? -21.609 -2.695 -6.309 1 78.94 279 ALA A CA 1
ATOM 2247 C C . ALA A 1 279 ? -20.859 -1.665 -7.152 1 78.94 279 ALA A C 1
ATOM 2249 O O . ALA A 1 279 ? -21.469 -0.72 -7.664 1 78.94 279 ALA A O 1
ATOM 2250 N N . GLY A 1 280 ? -19.625 -1.826 -7.242 1 66.94 280 GLY A N 1
ATOM 2251 C CA . GLY A 1 280 ? -18.828 -0.913 -8.047 1 66.94 280 GLY A CA 1
ATOM 2252 C C . GLY A 1 280 ? -18.891 -1.213 -9.531 1 66.94 280 GLY A C 1
ATOM 2253 O O . GLY A 1 280 ? -18.656 -0.335 -10.359 1 66.94 280 GLY A O 1
ATOM 2254 N N . THR A 1 281 ? -19.109 -2.574 -9.789 1 61.5 281 THR A N 1
ATOM 2255 C CA . THR A 1 281 ? -19.062 -2.996 -11.188 1 61.5 281 THR A CA 1
ATOM 2256 C C . THR A 1 281 ? -20.469 -3.029 -11.789 1 61.5 281 THR A C 1
ATOM 2258 O O . THR A 1 281 ? -20.625 -3.332 -12.969 1 61.5 281 THR A O 1
ATOM 2261 N N . GLU A 1 282 ? -21.438 -2.289 -11.227 1 54.94 282 GLU A N 1
ATOM 2262 C CA . GLU A 1 282 ? -22.875 -2.242 -11.477 1 54.94 282 GLU A CA 1
ATOM 2263 C C . GLU A 1 282 ? -23.312 -3.357 -12.414 1 54.94 282 GLU A C 1
ATOM 2265 O O . GLU A 1 282 ? -24.188 -4.168 -12.07 1 54.94 282 GLU A O 1
ATOM 2270 N N . ALA A 1 283 ? -23.594 -2.971 -13.734 1 51.62 283 ALA A N 1
ATOM 2271 C CA . ALA A 1 283 ? -24.594 -3.254 -14.766 1 51.62 283 ALA A CA 1
ATOM 2272 C C . ALA A 1 283 ? -24.266 -4.559 -15.492 1 51.62 283 ALA A C 1
ATOM 2274 O O . ALA A 1 283 ? -25.172 -5.273 -15.922 1 51.62 283 ALA A O 1
ATOM 2275 N N . GLU A 1 284 ? -23.062 -4.836 -15.617 1 52.97 284 GLU A N 1
ATOM 2276 C CA . GLU A 1 284 ? -22.766 -5.797 -16.672 1 52.97 284 GLU A CA 1
ATOM 2277 C C . GLU A 1 284 ? -23.281 -7.188 -16.312 1 52.97 284 GLU A C 1
ATOM 2279 O O . GLU A 1 284 ? -23.797 -7.906 -17.188 1 52.97 284 GLU A O 1
ATOM 2284 N N . LEU A 1 285 ? -23.156 -7.496 -15.023 1 53.78 285 LEU A N 1
ATOM 2285 C CA . LEU A 1 285 ? -23.344 -8.898 -14.664 1 53.78 285 LEU A CA 1
ATOM 2286 C C . LEU A 1 285 ? -24.812 -9.227 -14.469 1 53.78 285 LEU A C 1
ATOM 2288 O O . LEU A 1 285 ? -25.219 -10.391 -14.508 1 53.78 285 LEU A O 1
ATOM 2292 N N . VAL A 1 286 ? -25.562 -8.102 -14.297 1 55.81 286 VAL A N 1
ATOM 2293 C CA . VAL A 1 286 ? -26.969 -8.383 -14.023 1 55.81 286 VAL A CA 1
ATOM 2294 C C . VAL A 1 286 ? -27.781 -8.219 -15.297 1 55.81 286 VAL A C 1
ATOM 2296 O O . VAL A 1 286 ? -29.016 -8.266 -15.266 1 55.81 286 VAL A O 1
ATOM 2299 N N . SER A 1 287 ? -27.031 -8.094 -16.469 1 53.59 287 SER A N 1
ATOM 2300 C CA . SER A 1 287 ? -27.828 -7.773 -17.656 1 53.59 287 SER A CA 1
ATOM 2301 C C . SER A 1 287 ? -28.422 -9.031 -18.281 1 53.59 287 SER A C 1
ATOM 2303 O O . SER A 1 287 ? -27.797 -10.094 -18.281 1 53.59 287 SER A O 1
ATOM 2305 N N . PRO A 1 288 ? -29.766 -8.898 -18.547 1 49.38 288 PRO A N 1
ATOM 2306 C CA . PRO A 1 288 ? -30.391 -9.984 -19.312 1 49.38 288 PRO A CA 1
ATOM 2307 C C . PRO A 1 288 ? -29.688 -10.227 -20.656 1 49.38 288 PRO A C 1
ATOM 2309 O O . PRO A 1 288 ? -29.938 -11.242 -21.297 1 49.38 288 PRO A O 1
ATOM 2312 N N . HIS A 1 289 ? -29.016 -9.219 -21.219 1 50.72 289 HIS A N 1
ATOM 2313 C CA . HIS A 1 289 ? -28.406 -9.281 -22.547 1 50.72 289 HIS A CA 1
ATOM 2314 C C . HIS A 1 289 ? -26.969 -9.789 -22.453 1 50.72 289 HIS A C 1
ATOM 2316 O O . HIS A 1 289 ? -26.328 -9.695 -21.406 1 50.72 289 HIS A O 1
ATOM 2322 N N . PRO A 1 290 ? -26.547 -10.258 -23.609 1 56.06 290 PRO A N 1
ATOM 2323 C CA . PRO A 1 290 ? -25.156 -10.68 -23.672 1 56.06 290 PRO A CA 1
ATOM 2324 C C . PRO A 1 290 ? -24.188 -9.594 -23.203 1 56.06 290 PRO A C 1
ATOM 2326 O O . PRO A 1 290 ? -24.391 -8.414 -23.516 1 56.06 290 PRO A O 1
ATOM 2329 N N . THR A 1 291 ? -23.344 -9.852 -22.25 1 59.47 291 THR A N 1
ATOM 2330 C CA . THR A 1 291 ? -22.406 -9.008 -21.531 1 59.47 291 THR A CA 1
ATOM 2331 C C . THR A 1 291 ? -21.672 -8.062 -22.484 1 59.47 291 THR A C 1
ATOM 2333 O O . THR A 1 291 ? -21.469 -6.891 -22.172 1 59.47 291 THR A O 1
ATOM 2336 N N . SER A 1 292 ? -21.531 -8.477 -23.797 1 63.09 292 SER A N 1
ATOM 2337 C CA . SER A 1 292 ? -20.734 -7.676 -24.719 1 63.09 292 SER A CA 1
ATOM 2338 C C . SER A 1 292 ? -21.531 -6.48 -25.234 1 63.09 292 SER A C 1
ATOM 2340 O O . SER A 1 292 ? -21 -5.371 -25.328 1 63.09 292 SER A O 1
ATOM 2342 N N . GLN A 1 293 ? -22.812 -6.684 -25.562 1 65.69 293 GLN A N 1
ATOM 2343 C CA . GLN A 1 293 ? -23.625 -5.598 -26.094 1 65.69 293 GLN A CA 1
ATOM 2344 C C . GLN A 1 293 ? -23.969 -4.574 -25.016 1 65.69 293 GLN A C 1
ATOM 2346 O O . GLN A 1 293 ? -24.031 -3.373 -25.297 1 65.69 293 GLN A O 1
ATOM 2351 N N . LEU A 1 294 ? -24.094 -5.078 -23.891 1 68.31 294 LEU A N 1
ATOM 2352 C CA . LEU A 1 294 ? -24.391 -4.188 -22.781 1 68.31 294 LEU A CA 1
ATOM 2353 C C . LEU A 1 294 ? -23.203 -3.264 -22.5 1 68.31 294 LEU A C 1
ATOM 2355 O O . LEU A 1 294 ? -23.391 -2.07 -22.25 1 68.31 294 LEU A O 1
ATOM 2359 N N . ILE A 1 295 ? -22.078 -3.793 -22.688 1 70.62 295 ILE A N 1
ATOM 2360 C CA . ILE A 1 295 ? -20.875 -3.025 -22.391 1 70.62 295 ILE A CA 1
ATOM 2361 C C . ILE A 1 295 ? -20.641 -1.972 -23.469 1 70.62 295 ILE A C 1
ATOM 2363 O O . ILE A 1 295 ? -20.406 -0.801 -23.156 1 70.62 295 ILE A O 1
ATOM 2367 N N . THR A 1 296 ? -20.891 -2.371 -24.688 1 73.56 296 THR A N 1
ATOM 2368 C CA . THR A 1 296 ? -20.547 -1.48 -25.797 1 73.56 296 THR A CA 1
ATOM 2369 C C . THR A 1 296 ? -21.672 -0.472 -26.031 1 73.56 296 THR A C 1
ATOM 2371 O O . THR A 1 296 ? -21.406 0.684 -26.375 1 73.56 296 THR A O 1
ATOM 2374 N N . ASN A 1 297 ? -22.875 -0.863 -25.688 1 73.69 297 ASN A N 1
ATOM 2375 C CA . ASN A 1 297 ? -23.984 -0.001 -26.078 1 73.69 297 ASN A CA 1
ATOM 2376 C C . ASN A 1 297 ? -24.5 0.825 -24.906 1 73.69 297 ASN A C 1
ATOM 2378 O O . ASN A 1 297 ? -25.125 1.866 -25.109 1 73.69 297 ASN A O 1
ATOM 2382 N N . ILE A 1 298 ? -24.156 0.367 -23.797 1 73.75 298 ILE A N 1
ATOM 2383 C CA . ILE A 1 298 ? -24.766 1.064 -22.672 1 73.75 298 ILE A CA 1
ATOM 2384 C C . ILE A 1 298 ? -23.672 1.527 -21.703 1 73.75 298 ILE A C 1
ATOM 2386 O O . ILE A 1 298 ? -23.516 2.729 -21.469 1 73.75 298 ILE A O 1
ATOM 2390 N N . TYR A 1 299 ? -22.844 0.661 -21.391 1 73.75 299 TYR A N 1
ATOM 2391 C CA . TYR A 1 299 ? -21.906 0.95 -20.297 1 73.75 299 TYR A CA 1
ATOM 2392 C C . TYR A 1 299 ? -20.844 1.952 -20.734 1 73.75 299 TYR A C 1
ATOM 2394 O O . TYR A 1 299 ? -20.5 2.857 -19.984 1 73.75 299 TYR A O 1
ATOM 2402 N N . GLN A 1 300 ? -20.469 1.799 -21.969 1 76.25 300 GLN A N 1
ATOM 2403 C CA . GLN A 1 300 ? -19.344 2.631 -22.406 1 76.25 300 GLN A CA 1
ATOM 2404 C C . GLN A 1 300 ? -19.844 3.961 -22.969 1 76.25 300 GLN A C 1
ATOM 2406 O O . GLN A 1 300 ? -19.047 4.844 -23.281 1 76.25 300 GLN A O 1
ATOM 2411 N N . LYS A 1 301 ? -21.125 4.102 -22.938 1 79.62 301 LYS A N 1
ATOM 2412 C CA . LYS A 1 301 ? -21.672 5.328 -23.5 1 79.62 301 LYS A CA 1
ATOM 2413 C C . LYS A 1 301 ? -21.828 6.402 -22.438 1 79.62 301 LYS A C 1
ATOM 2415 O O . LYS A 1 301 ? -22.109 6.094 -21.266 1 79.62 301 LYS A O 1
ATOM 2420 N N . PRO A 1 302 ? -21.656 7.629 -22.781 1 78.38 302 PRO A N 1
ATOM 2421 C CA . PRO A 1 302 ? -21.719 8.719 -21.812 1 78.38 302 PRO A CA 1
ATOM 2422 C C . PRO A 1 302 ? -23.094 8.852 -21.172 1 78.38 302 PRO A C 1
ATOM 2424 O O . PRO A 1 302 ? -23.203 9.352 -20.047 1 78.38 302 PRO A O 1
ATOM 2427 N N . TYR A 1 303 ? -24.109 8.422 -21.875 1 81.25 303 TYR A N 1
ATOM 2428 C CA . TYR A 1 303 ? -25.453 8.609 -21.344 1 81.25 303 TYR A CA 1
ATOM 2429 C C . TYR A 1 303 ? -25.719 7.66 -20.188 1 81.25 303 TYR A C 1
ATOM 2431 O O . TYR A 1 303 ? -26.672 7.855 -19.422 1 81.25 303 TYR A O 1
ATOM 2439 N N . TYR A 1 304 ? -24.875 6.676 -20.031 1 79.31 304 TYR A N 1
ATOM 2440 C CA . TYR A 1 304 ? -25.031 5.75 -18.906 1 79.31 304 TYR A CA 1
ATOM 2441 C C . TYR A 1 304 ? -24.828 6.465 -17.578 1 79.31 304 TYR A C 1
ATOM 2443 O O . TYR A 1 304 ? -25.469 6.125 -16.578 1 79.31 304 TYR A O 1
ATOM 2451 N N . ARG A 1 305 ? -24.062 7.527 -17.578 1 83.88 305 ARG A N 1
ATOM 2452 C CA . ARG A 1 305 ? -23.719 8.211 -16.344 1 83.88 305 ARG A CA 1
ATOM 2453 C C . ARG A 1 305 ? -24.438 9.555 -16.234 1 83.88 305 ARG A C 1
ATOM 2455 O O . ARG A 1 305 ? -24.141 10.352 -15.344 1 83.88 305 ARG A O 1
ATOM 2462 N N . ILE A 1 306 ? -25.422 9.781 -17.062 1 88.06 306 ILE A N 1
ATOM 2463 C CA . ILE A 1 306 ? -26.109 11.07 -17.125 1 88.06 306 ILE A CA 1
ATOM 2464 C C . ILE A 1 306 ? -26.859 11.312 -15.805 1 88.06 306 ILE A C 1
ATOM 2466 O O . ILE A 1 306 ? -26.938 12.453 -15.336 1 88.06 306 ILE A O 1
ATOM 2470 N N . GLY A 1 307 ? -27.406 10.242 -15.25 1 89.5 307 GLY A N 1
ATOM 2471 C CA . GLY A 1 307 ? -28.109 10.383 -13.984 1 89.5 307 GLY A CA 1
ATOM 2472 C C . GLY A 1 307 ? -27.25 10.992 -12.891 1 89.5 307 GLY A C 1
ATOM 2473 O O . GLY A 1 307 ? -27.672 11.938 -12.219 1 89.5 307 GLY A O 1
ATOM 2474 N N . ALA A 1 308 ? -26.094 10.492 -12.734 1 90.38 308 ALA A N 1
ATOM 2475 C CA . ALA A 1 308 ? -25.188 11 -11.703 1 90.38 308 ALA A CA 1
ATOM 2476 C C . ALA A 1 308 ? -24.812 12.445 -11.977 1 90.38 308 ALA A C 1
ATOM 2478 O O . ALA A 1 308 ? -24.719 13.258 -11.047 1 90.38 308 ALA A O 1
ATOM 2479 N N . TYR A 1 309 ? -24.703 12.844 -13.211 1 92.25 309 TYR A N 1
ATOM 2480 C CA . TYR A 1 309 ? -24.359 14.211 -13.578 1 92.25 309 TYR A CA 1
ATOM 2481 C C . TYR A 1 309 ? -25.484 15.172 -13.242 1 92.25 309 TYR A C 1
ATOM 2483 O O . TYR A 1 309 ? -25.25 16.266 -12.727 1 92.25 309 TYR A O 1
ATOM 2491 N N . ILE A 1 310 ? -26.641 14.688 -13.523 1 94.69 310 ILE A N 1
ATOM 2492 C CA . ILE A 1 310 ? -27.797 15.523 -13.258 1 94.69 310 ILE A CA 1
ATOM 2493 C C . ILE A 1 310 ? -27.922 15.766 -11.758 1 94.69 310 ILE A C 1
ATOM 2495 O O . ILE A 1 310 ? -28.188 16.891 -11.32 1 94.69 310 ILE A O 1
ATOM 2499 N N . VAL A 1 311 ? -27.688 14.75 -11.023 1 95.62 311 VAL A N 1
ATOM 2500 C CA . VAL A 1 311 ? -27.75 14.891 -9.57 1 95.62 311 VAL A CA 1
ATOM 2501 C C . VAL A 1 311 ? -26.688 15.875 -9.094 1 95.62 311 VAL A C 1
ATOM 2503 O O . VAL A 1 311 ? -26.953 16.719 -8.242 1 95.62 311 VAL A O 1
ATOM 2506 N N . GLY A 1 312 ? -25.531 15.766 -9.641 1 94.31 312 GLY A N 1
ATOM 2507 C CA . GLY A 1 312 ? -24.469 16.688 -9.289 1 94.31 312 GLY A CA 1
ATOM 2508 C C . GLY A 1 312 ? -24.812 18.141 -9.602 1 94.31 312 GLY A C 1
ATOM 2509 O O . GLY A 1 312 ? -24.578 19.016 -8.781 1 94.31 312 GLY A O 1
ATOM 2510 N N . ILE A 1 313 ? -25.391 18.344 -10.703 1 95.19 313 ILE A N 1
ATOM 2511 C CA . ILE A 1 313 ? -25.781 19.688 -11.117 1 95.19 313 ILE A CA 1
ATOM 2512 C C . ILE A 1 313 ? -26.891 20.203 -10.203 1 95.19 313 ILE A C 1
ATOM 2514 O O . ILE A 1 313 ? -26.859 21.375 -9.789 1 95.19 313 ILE A O 1
ATOM 2518 N N . LEU A 1 314 ? -27.75 19.359 -9.891 1 95.31 314 LEU A N 1
ATOM 2519 C CA . LEU A 1 314 ? -28.859 19.734 -9.016 1 95.31 314 LEU A CA 1
ATOM 2520 C C . LEU A 1 314 ? -28.344 20.141 -7.641 1 95.31 314 LEU A C 1
ATOM 2522 O O . LEU A 1 314 ? -28.812 21.125 -7.062 1 95.31 314 LEU A O 1
ATOM 2526 N N . ILE A 1 315 ? -27.422 19.422 -7.125 1 94 315 ILE A N 1
ATOM 2527 C CA . ILE A 1 315 ? -26.859 19.734 -5.816 1 94 315 ILE A CA 1
ATOM 2528 C C . ILE A 1 315 ? -26.156 21.078 -5.863 1 94 315 ILE A C 1
ATOM 2530 O O . ILE A 1 315 ? -26.25 21.875 -4.926 1 94 315 ILE A O 1
ATOM 2534 N N . ALA A 1 316 ? -25.5 21.266 -6.957 1 93.5 316 ALA A N 1
ATOM 2535 C CA . ALA A 1 316 ? -24.828 22.562 -7.129 1 93.5 316 ALA A CA 1
ATOM 2536 C C . ALA A 1 316 ? -25.828 23.703 -7.172 1 93.5 316 ALA A C 1
ATOM 2538 O O . ALA A 1 316 ? -25.609 24.75 -6.555 1 93.5 316 ALA A O 1
ATOM 2539 N N . PHE A 1 317 ? -26.875 23.438 -7.824 1 94.69 317 PHE A N 1
ATOM 2540 C CA . PHE A 1 317 ? -27.938 24.438 -7.922 1 94.69 317 PHE A CA 1
ATOM 2541 C C . PHE A 1 317 ? -28.562 24.703 -6.555 1 94.69 317 PHE A C 1
ATOM 2543 O O . PHE A 1 317 ? -28.781 25.859 -6.18 1 94.69 317 PHE A O 1
ATOM 2550 N N . ILE A 1 318 ? -28.781 23.719 -5.852 1 94.69 318 ILE A N 1
ATOM 2551 C CA . ILE A 1 318 ? -29.375 23.828 -4.523 1 94.69 318 ILE A CA 1
ATOM 2552 C C . ILE A 1 318 ? -28.438 24.625 -3.607 1 94.69 318 ILE A C 1
ATOM 2554 O O . ILE A 1 318 ? -28.891 25.484 -2.854 1 94.69 318 ILE A O 1
ATOM 2558 N N . TYR A 1 319 ? -27.234 24.438 -3.715 1 91.81 319 TYR A N 1
ATOM 2559 C CA . TYR A 1 319 ? -26.266 25.047 -2.809 1 91.81 319 TYR A CA 1
ATOM 2560 C C . TYR A 1 319 ? -26 26.5 -3.195 1 91.81 319 TYR A C 1
ATOM 2562 O O . TYR A 1 319 ? -25.75 27.344 -2.33 1 91.81 319 TYR A O 1
ATOM 2570 N N . THR A 1 320 ? -26.078 26.781 -4.457 1 92.06 320 THR A N 1
ATOM 2571 C CA . THR A 1 320 ? -25.719 28.109 -4.93 1 92.06 320 THR A CA 1
ATOM 2572 C C . THR A 1 320 ? -26.922 29.047 -4.875 1 92.06 320 THR A C 1
ATOM 2574 O O . THR A 1 320 ? -26.766 30.25 -4.691 1 92.06 320 THR A O 1
ATOM 2577 N N . ASP A 1 321 ? -28.062 28.422 -5.043 1 93.81 321 ASP A N 1
ATOM 2578 C CA . ASP A 1 321 ? -29.266 29.234 -4.953 1 93.81 321 ASP A CA 1
ATOM 2579 C C . ASP A 1 321 ? -29.531 29.656 -3.512 1 93.81 321 ASP A C 1
ATOM 2581 O O . ASP A 1 321 ? -29.703 28.812 -2.633 1 93.81 321 ASP A O 1
ATOM 2585 N N . SER A 1 322 ? -29.609 30.938 -3.301 1 91.69 322 SER A N 1
ATOM 2586 C CA . SER A 1 322 ? -29.703 31.5 -1.957 1 91.69 322 SER A CA 1
ATOM 2587 C C . SER A 1 322 ? -30.969 31.047 -1.247 1 91.69 322 SER A C 1
ATOM 2589 O O . SER A 1 322 ? -30.922 30.656 -0.079 1 91.69 322 SER A O 1
ATOM 2591 N N . LYS A 1 323 ? -32.094 31.125 -1.956 1 93.81 323 LYS A N 1
ATOM 2592 C CA . LYS A 1 323 ? -33.344 30.75 -1.339 1 93.81 323 LYS A CA 1
ATOM 2593 C C . LYS A 1 323 ? -33.406 29.25 -1.038 1 93.81 323 LYS A C 1
ATOM 2595 O O . LYS A 1 323 ? -33.719 28.844 0.078 1 93.81 323 LYS A O 1
ATOM 2600 N N . LEU A 1 324 ? -33.031 28.469 -1.983 1 93.94 324 LEU A N 1
ATOM 2601 C CA . LEU A 1 324 ? -33.062 27.016 -1.827 1 93.94 324 LEU A CA 1
ATOM 2602 C C . LEU A 1 324 ? -32.031 26.562 -0.789 1 93.94 324 LEU A C 1
ATOM 2604 O O . LEU A 1 324 ? -32.312 25.656 0.005 1 93.94 324 LEU A O 1
ATOM 2608 N N . SER A 1 325 ? -30.922 27.078 -0.869 1 93.12 325 SER A N 1
ATOM 2609 C CA . SER A 1 325 ? -29.859 26.719 0.074 1 93.12 325 SER A CA 1
ATOM 2610 C C . SER A 1 325 ? -30.297 26.984 1.513 1 93.12 325 SER A C 1
ATOM 2612 O O . SER A 1 325 ? -30.031 26.172 2.404 1 93.12 325 SER A O 1
ATOM 2614 N N . LYS A 1 326 ? -31 28.172 1.708 1 93.25 326 LYS A N 1
ATOM 2615 C CA . LYS A 1 326 ? -31.469 28.5 3.045 1 93.25 326 LYS A CA 1
ATOM 2616 C C . LYS A 1 326 ? -32.531 27.5 3.523 1 93.25 326 LYS A C 1
ATOM 2618 O O . LYS A 1 326 ? -32.5 27.078 4.684 1 93.25 326 LYS A O 1
ATOM 2623 N N . LYS A 1 327 ? -33.312 27.141 2.641 1 94.31 327 LYS A N 1
ATOM 2624 C CA . LYS A 1 327 ? -34.344 26.172 2.982 1 94.31 327 LYS A CA 1
ATOM 2625 C C . LYS A 1 327 ? -33.75 24.812 3.334 1 94.31 327 LYS A C 1
ATOM 2627 O O . LYS A 1 327 ? -34.125 24.203 4.344 1 94.31 327 LYS A O 1
ATOM 2632 N N . VAL A 1 328 ? -32.875 24.344 2.502 1 94.81 328 VAL A N 1
ATOM 2633 C CA . VAL A 1 328 ? -32.25 23.031 2.711 1 94.81 328 VAL A CA 1
ATOM 2634 C C . VAL A 1 328 ? -31.391 23.062 3.969 1 94.81 328 VAL A C 1
ATOM 2636 O O . VAL A 1 328 ? -31.375 22.094 4.734 1 94.81 328 VAL A O 1
ATOM 2639 N N . ARG A 1 329 ? -30.766 24.141 4.207 1 93.25 329 ARG A N 1
ATOM 2640 C CA . ARG A 1 329 ? -29.969 24.297 5.422 1 93.25 329 ARG A CA 1
ATOM 2641 C C . ARG A 1 329 ? -30.844 24.203 6.668 1 93.25 329 ARG A C 1
ATOM 2643 O O . ARG A 1 329 ? -30.422 23.625 7.676 1 93.25 329 ARG A O 1
ATOM 2650 N N . TYR A 1 330 ? -31.969 24.797 6.57 1 94.06 330 TYR A N 1
ATOM 2651 C CA . TYR A 1 330 ? -32.906 24.734 7.691 1 94.06 330 TYR A CA 1
ATOM 2652 C C . TYR A 1 330 ? -33.344 23.297 7.953 1 94.06 330 TYR A C 1
ATOM 2654 O O . TYR A 1 330 ? -33.5 22.891 9.109 1 94.06 330 TYR A O 1
ATOM 2662 N N . ILE A 1 331 ? -33.531 22.578 6.887 1 94.62 331 ILE A N 1
ATOM 2663 C CA . ILE A 1 331 ? -33.906 21.188 7.004 1 94.62 331 ILE A CA 1
ATOM 2664 C C . ILE A 1 331 ? -32.844 20.406 7.773 1 94.62 331 ILE A C 1
ATOM 2666 O O . ILE A 1 331 ? -33.156 19.625 8.664 1 94.62 331 ILE A O 1
ATOM 2670 N N . TYR A 1 332 ? -31.609 20.625 7.512 1 93.56 332 TYR A N 1
ATOM 2671 C CA . TYR A 1 332 ? -30.516 19.938 8.18 1 93.56 332 TYR A CA 1
ATOM 2672 C C . TYR A 1 332 ? -30.312 20.469 9.594 1 93.56 332 TYR A C 1
ATOM 2674 O O . TYR A 1 332 ? -29.734 19.797 10.445 1 93.56 332 TYR A O 1
ATOM 2682 N N . TYR A 1 333 ? -30.797 21.734 9.812 1 91.81 333 TYR A N 1
ATOM 2683 C CA . TYR A 1 333 ? -30.688 22.344 11.133 1 91.81 333 TYR A CA 1
ATOM 2684 C C . TYR A 1 333 ? -31.578 21.625 12.141 1 91.81 333 TYR A C 1
ATOM 2686 O O . TYR A 1 333 ? -31.188 21.453 13.305 1 91.81 333 TYR A O 1
ATOM 2694 N N . LEU A 1 334 ? -32.688 21.172 11.641 1 93.44 334 LEU A N 1
ATOM 2695 C CA . LEU A 1 334 ? -33.594 20.406 12.492 1 93.44 334 LEU A CA 1
ATOM 2696 C C . LEU A 1 334 ? -33.031 19.016 12.781 1 93.44 334 LEU A C 1
ATOM 2698 O O . LEU A 1 334 ? -32.875 18.203 11.867 1 93.44 334 LEU A O 1
ATOM 2702 N N . ARG A 1 335 ? -32.875 18.719 13.992 1 91.56 335 ARG A N 1
ATOM 2703 C CA . ARG A 1 335 ? -32.156 17.516 14.406 1 91.56 335 ARG A CA 1
ATOM 2704 C C . ARG A 1 335 ? -32.906 16.266 13.953 1 91.56 335 ARG A C 1
ATOM 2706 O O . ARG A 1 335 ? -32.312 15.344 13.398 1 91.56 335 ARG A O 1
ATOM 2713 N N . THR A 1 336 ? -34.125 16.188 14.195 1 95 336 THR A N 1
ATOM 2714 C CA . THR A 1 336 ? -34.906 15 13.859 1 95 336 THR A CA 1
ATOM 2715 C C . THR A 1 336 ? -34.875 14.75 12.352 1 95 336 THR A C 1
ATOM 2717 O O . THR A 1 336 ? -34.688 13.625 11.906 1 95 336 THR A O 1
ATOM 2720 N N . THR A 1 337 ? -35.094 15.828 11.609 1 95.56 337 THR A N 1
ATOM 2721 C CA . THR A 1 337 ? -35.094 15.688 10.156 1 95.56 337 THR A CA 1
ATOM 2722 C C . THR A 1 337 ? -33.719 15.305 9.641 1 95.56 337 THR A C 1
ATOM 2724 O O . THR A 1 337 ? -33.594 14.516 8.695 1 95.56 337 THR A O 1
ATOM 2727 N N . ARG A 1 338 ? -32.781 15.805 10.242 1 95.69 338 ARG A N 1
ATOM 2728 C CA . ARG A 1 338 ? -31.406 15.516 9.844 1 95.69 338 ARG A CA 1
ATOM 2729 C C . ARG A 1 338 ? -31.094 14.031 9.984 1 95.69 338 ARG A C 1
ATOM 2731 O O . ARG A 1 338 ? -30.578 13.406 9.055 1 95.69 338 ARG A O 1
ATOM 2738 N N . TYR A 1 339 ? -31.438 13.445 11.094 1 95.62 339 TYR A N 1
ATOM 2739 C CA . TYR A 1 339 ? -31.125 12.047 11.352 1 95.62 339 TYR A CA 1
ATOM 2740 C C . TYR A 1 339 ? -31.969 11.125 10.484 1 95.62 339 TYR A C 1
ATOM 2742 O O . TYR A 1 339 ? -31.516 10.055 10.07 1 95.62 339 TYR A O 1
ATOM 2750 N N . ILE A 1 340 ? -33.156 11.578 10.219 1 97.12 340 ILE A N 1
ATOM 2751 C CA . ILE A 1 340 ? -33.969 10.812 9.289 1 97.12 340 ILE A CA 1
ATOM 2752 C C . ILE A 1 340 ? -33.312 10.797 7.91 1 97.12 340 ILE A C 1
ATOM 2754 O O . ILE A 1 340 ? -33.25 9.758 7.262 1 97.12 340 ILE A O 1
ATOM 2758 N N . LEU A 1 341 ? -32.844 11.922 7.48 1 97.25 341 LEU A N 1
ATOM 2759 C CA . LEU A 1 341 ? -32.156 12.016 6.191 1 97.25 341 LEU A CA 1
ATOM 2760 C C . LEU A 1 341 ? -30.906 11.141 6.168 1 97.25 341 LEU A C 1
ATOM 2762 O O . LEU A 1 341 ? -30.594 10.516 5.152 1 97.25 341 LEU A O 1
ATOM 2766 N N . TYR A 1 342 ? -30.234 11.125 7.32 1 96.88 342 TYR A N 1
ATOM 2767 C CA . TYR A 1 342 ? -29.062 10.266 7.41 1 96.88 342 TYR A CA 1
ATOM 2768 C C . TYR A 1 342 ? -29.438 8.805 7.246 1 96.88 342 TYR A C 1
ATOM 2770 O O . TYR A 1 342 ? -28.781 8.062 6.52 1 96.88 342 TYR A O 1
ATOM 2778 N N . CYS A 1 343 ? -30.469 8.406 7.883 1 97.31 343 CYS A N 1
ATOM 2779 C CA . CYS A 1 343 ? -30.922 7.02 7.812 1 97.31 343 CYS A CA 1
ATOM 2780 C C . CYS A 1 343 ? -31.375 6.668 6.398 1 97.31 343 CYS A C 1
ATOM 2782 O O . CYS A 1 343 ? -31.078 5.578 5.902 1 97.31 343 CYS A O 1
ATOM 2784 N N . VAL A 1 344 ? -32.062 7.562 5.82 1 97.38 344 VAL A N 1
ATOM 2785 C CA . VAL A 1 344 ? -32.531 7.348 4.453 1 97.38 344 VAL A CA 1
ATOM 2786 C C . VAL A 1 344 ? -31.344 7.223 3.516 1 97.38 344 VAL A C 1
ATOM 2788 O O . VAL A 1 344 ? -31.297 6.34 2.658 1 97.38 344 VAL A O 1
ATOM 2791 N N . SER A 1 345 ? -30.406 8.102 3.629 1 97.25 345 SER A N 1
ATOM 2792 C CA . SER A 1 345 ? -29.203 8.062 2.816 1 97.25 345 SER A CA 1
ATOM 2793 C C . SER A 1 345 ? -28.469 6.738 2.988 1 97.25 345 SER A C 1
ATOM 2795 O O . SER A 1 345 ? -28.094 6.094 2.006 1 97.25 345 SER A O 1
ATOM 2797 N N . LEU A 1 346 ? -28.297 6.32 4.219 1 96.69 346 LEU A N 1
ATOM 2798 C CA . LEU A 1 346 ? -27.609 5.07 4.512 1 96.69 346 LEU A CA 1
ATOM 2799 C C . LEU A 1 346 ? -28.375 3.879 3.949 1 96.69 346 LEU A C 1
ATOM 2801 O O . LEU A 1 346 ? -27.766 2.941 3.422 1 96.69 346 LEU A O 1
ATOM 2805 N N . PHE A 1 347 ? -29.594 3.975 4.074 1 97.25 347 PHE A N 1
ATOM 2806 C CA . PHE A 1 347 ? -30.438 2.893 3.568 1 97.25 347 PHE A CA 1
ATOM 2807 C C . PHE A 1 347 ? -30.312 2.777 2.053 1 97.25 347 PHE A C 1
ATOM 2809 O O . PHE A 1 347 ? -30.094 1.686 1.523 1 97.25 347 PHE A O 1
ATOM 2816 N N . ILE A 1 348 ? -30.438 3.818 1.363 1 96.12 348 ILE A N 1
ATOM 2817 C CA . ILE A 1 348 ? -30.391 3.822 -0.095 1 96.12 348 ILE A CA 1
ATOM 2818 C C . ILE A 1 348 ? -29.031 3.307 -0.576 1 96.12 348 ILE A C 1
ATOM 2820 O O . ILE A 1 348 ? -28.969 2.418 -1.428 1 96.12 348 ILE A O 1
ATOM 2824 N N . THR A 1 349 ? -27.969 3.816 -0.066 1 94.12 349 THR A N 1
ATOM 2825 C CA . THR A 1 349 ? -26.641 3.451 -0.521 1 94.12 349 THR A CA 1
ATOM 2826 C C . THR A 1 349 ? -26.312 2.002 -0.165 1 94.12 349 THR A C 1
ATOM 2828 O O . THR A 1 349 ? -25.766 1.265 -0.981 1 94.12 349 THR A O 1
ATOM 2831 N N . PHE A 1 350 ? -26.703 1.586 1.012 1 94.56 350 PHE A N 1
ATOM 2832 C CA . PHE A 1 350 ? -26.469 0.215 1.441 1 94.56 350 PHE A CA 1
ATOM 2833 C C . PHE A 1 350 ? -27.328 -0.763 0.658 1 94.56 350 PHE A C 1
ATOM 2835 O O . PHE A 1 350 ? -26.844 -1.8 0.2 1 94.56 350 PHE A O 1
ATOM 2842 N N . PHE A 1 351 ? -28.547 -0.418 0.535 1 93.12 351 PHE A N 1
ATOM 2843 C CA . PHE A 1 351 ? -29.484 -1.29 -0.158 1 93.12 351 PHE A CA 1
ATOM 2844 C C . PHE A 1 351 ? -29.047 -1.522 -1.599 1 93.12 351 PHE A C 1
ATOM 2846 O O . PHE A 1 351 ? -28.984 -2.666 -2.057 1 93.12 351 PHE A O 1
ATOM 2853 N N . LEU A 1 352 ? -28.703 -0.537 -2.271 1 90.19 352 LEU A N 1
ATOM 2854 C CA . LEU A 1 352 ? -28.359 -0.662 -3.684 1 90.19 352 LEU A CA 1
ATOM 2855 C C . LEU A 1 352 ? -27 -1.335 -3.852 1 90.19 352 LEU A C 1
ATOM 2857 O O . LEU A 1 352 ? -26.75 -2.002 -4.859 1 90.19 352 LEU A O 1
ATOM 2861 N N . SER A 1 353 ? -26.125 -1.183 -2.871 1 88.81 353 SER A N 1
ATOM 2862 C CA . SER A 1 353 ? -24.812 -1.798 -2.949 1 88.81 353 SER A CA 1
ATOM 2863 C C . SER A 1 353 ? -24.875 -3.289 -2.641 1 88.81 353 SER A C 1
ATOM 2865 O O . SER A 1 353 ? -24.047 -4.066 -3.135 1 88.81 353 SER A O 1
ATOM 2867 N N . TYR A 1 354 ? -25.922 -3.738 -1.88 1 90 354 TYR A N 1
ATOM 2868 C CA . TYR A 1 354 ? -25.859 -5.109 -1.392 1 90 354 TYR A CA 1
ATOM 2869 C C . TYR A 1 354 ? -27.062 -5.918 -1.875 1 90 354 TYR A C 1
ATOM 2871 O O . TYR A 1 354 ? -27.141 -7.121 -1.634 1 90 354 TYR A O 1
ATOM 2879 N N . ILE A 1 355 ? -27.922 -5.309 -2.572 1 87.94 355 ILE A N 1
ATOM 2880 C CA . ILE A 1 355 ? -29.109 -6.023 -3.049 1 87.94 355 ILE A CA 1
ATOM 2881 C C . ILE A 1 355 ? -28.688 -7.102 -4.047 1 87.94 355 ILE A C 1
ATOM 2883 O O . ILE A 1 355 ? -29.438 -8.055 -4.285 1 87.94 355 ILE A O 1
ATOM 2887 N N . SER A 1 356 ? -27.547 -6.957 -4.645 1 84.19 356 SER A N 1
ATOM 2888 C CA . SER A 1 356 ? -27.062 -7.957 -5.59 1 84.19 356 SER A CA 1
ATOM 2889 C C . SER A 1 356 ? -26.781 -9.289 -4.898 1 84.19 356 SER A C 1
ATOM 2891 O O . SER A 1 356 ? -26.672 -10.32 -5.559 1 84.19 356 SER A O 1
ATOM 2893 N N . PHE A 1 357 ? -26.672 -9.266 -3.607 1 85.75 357 PHE A N 1
ATOM 2894 C CA . PHE A 1 357 ? -26.5 -10.5 -2.842 1 85.75 357 PHE A CA 1
ATOM 2895 C C . PHE A 1 357 ? -27.609 -11.492 -3.16 1 85.75 357 PHE A C 1
ATOM 2897 O O . PHE A 1 357 ? -27.344 -12.695 -3.297 1 85.75 357 PHE A O 1
ATOM 2904 N N . ASP A 1 358 ? -28.75 -10.953 -3.301 1 83.62 358 ASP A N 1
ATOM 2905 C CA . ASP A 1 358 ? -29.906 -11.789 -3.629 1 83.62 358 ASP A CA 1
ATOM 2906 C C . ASP A 1 358 ? -29.781 -12.367 -5.039 1 83.62 358 ASP A C 1
ATOM 2908 O O . ASP A 1 358 ? -30.203 -13.492 -5.297 1 83.62 358 ASP A O 1
ATOM 2912 N N . PHE A 1 359 ? -29.203 -11.664 -5.898 1 80.69 359 PHE A N 1
ATOM 2913 C CA . PHE A 1 359 ? -29.016 -12.094 -7.281 1 80.69 359 PHE A CA 1
ATOM 2914 C C . PHE A 1 359 ? -28 -13.219 -7.367 1 80.69 359 PHE A C 1
ATOM 2916 O O . PHE A 1 359 ? -28.234 -14.227 -8.039 1 80.69 359 PHE A O 1
ATOM 2923 N N . TYR A 1 360 ? -26.891 -13.164 -6.613 1 79.38 360 TYR A N 1
ATOM 2924 C CA . TYR A 1 360 ? -25.781 -14.086 -6.781 1 79.38 360 TYR A CA 1
ATOM 2925 C C . TYR A 1 360 ? -25.891 -15.266 -5.816 1 79.38 360 TYR A C 1
ATOM 2927 O O . TYR A 1 360 ? -25.375 -16.344 -6.09 1 79.38 360 TYR A O 1
ATOM 2935 N N . LYS A 1 361 ? -26.453 -15 -4.66 1 77.38 361 LYS A N 1
ATOM 2936 C CA . LYS A 1 361 ? -26.594 -16.078 -3.691 1 77.38 361 LYS A CA 1
ATOM 2937 C C . LYS A 1 361 ? -27.359 -17.266 -4.293 1 77.38 361 LYS A C 1
ATOM 2939 O O . LYS A 1 361 ? -27 -18.422 -4.047 1 77.38 361 LYS A O 1
ATOM 2944 N N . ASN A 1 362 ? -28.312 -16.938 -5.016 1 68.25 362 ASN A N 1
ATOM 2945 C CA . ASN A 1 362 ? -29.156 -17.984 -5.57 1 68.25 362 ASN A CA 1
ATOM 2946 C C . ASN A 1 362 ? -28.797 -18.281 -7.023 1 68.25 362 ASN A C 1
ATOM 2948 O O . ASN A 1 362 ? -29.625 -18.781 -7.785 1 68.25 362 ASN A O 1
ATOM 2952 N N . SER A 1 363 ? -27.609 -17.844 -7.332 1 64.75 363 SER A N 1
ATOM 2953 C CA . SER A 1 363 ? -27.234 -18.016 -8.734 1 64.75 363 SER A CA 1
ATOM 2954 C C . SER A 1 363 ? -26.703 -19.406 -9.016 1 64.75 363 SER A C 1
ATOM 2956 O O . SER A 1 363 ? -26.047 -20.016 -8.156 1 64.75 363 SER A O 1
ATOM 2958 N N . ILE A 1 364 ? -27.375 -20.031 -9.953 1 58.25 364 ILE A N 1
ATOM 2959 C CA . ILE A 1 364 ? -26.844 -21.266 -10.531 1 58.25 364 ILE A CA 1
ATOM 2960 C C . ILE A 1 364 ? -26 -20.938 -11.758 1 58.25 364 ILE A C 1
ATOM 2962 O O . ILE A 1 364 ? -26.484 -20.328 -12.711 1 58.25 364 ILE A O 1
ATOM 2966 N N . ASN A 1 365 ? -24.703 -21.281 -11.898 1 55.19 365 ASN A N 1
ATOM 2967 C CA . ASN A 1 365 ? -23.781 -21.047 -13.016 1 55.19 365 ASN A CA 1
ATOM 2968 C C . ASN A 1 365 ? -23.656 -19.562 -13.336 1 55.19 365 ASN A C 1
ATOM 2970 O O . ASN A 1 365 ? -23.703 -19.172 -14.5 1 55.19 365 ASN A O 1
ATOM 2974 N N . PHE A 1 366 ? -23.781 -18.656 -12.359 1 59.03 366 PHE A N 1
ATOM 2975 C CA . PHE A 1 366 ? -23.578 -17.219 -12.445 1 59.03 366 PHE A CA 1
ATOM 2976 C C . PHE A 1 366 ? -24.797 -16.531 -13.047 1 59.03 366 PHE A C 1
ATOM 2978 O O . PHE A 1 366 ? -24.734 -15.359 -13.43 1 59.03 366 PHE A O 1
ATOM 2985 N N . VAL A 1 367 ? -25.891 -17.391 -13.266 1 61.41 367 VAL A N 1
ATOM 2986 C CA . VAL A 1 367 ? -27.125 -16.781 -13.75 1 61.41 367 VAL A CA 1
ATOM 2987 C C . VAL A 1 367 ? -28.062 -16.5 -12.57 1 61.41 367 VAL A C 1
ATOM 2989 O O . VAL A 1 367 ? -28.438 -17.422 -11.836 1 61.41 367 VAL A O 1
ATOM 2992 N N . GLY A 1 368 ? -28.188 -15.273 -12.312 1 68.25 368 GLY A N 1
ATOM 2993 C CA . GLY A 1 368 ? -29 -14.859 -11.172 1 68.25 368 GLY A CA 1
ATOM 2994 C C . GLY A 1 368 ? -30.484 -15.102 -11.375 1 68.25 368 GLY A C 1
ATOM 2995 O O . GLY A 1 368 ? -30.922 -15.406 -12.484 1 68.25 368 GLY A O 1
ATOM 2996 N N . ASN A 1 369 ? -31.281 -15.125 -10.305 1 75.69 369 ASN A N 1
ATOM 2997 C CA . ASN A 1 369 ? -32.688 -15.469 -10.281 1 75.69 369 ASN A CA 1
ATOM 2998 C C . ASN A 1 369 ? -33.594 -14.234 -10.406 1 75.69 369 ASN A C 1
ATOM 3000 O O . ASN A 1 369 ? -34.781 -14.297 -10.141 1 75.69 369 ASN A O 1
ATOM 3004 N N . TRP A 1 370 ? -33.031 -13.148 -10.969 1 82.88 370 TRP A N 1
ATOM 3005 C CA . TRP A 1 370 ? -33.812 -11.93 -11.086 1 82.88 370 TRP A CA 1
ATOM 3006 C C . TRP A 1 370 ? -34.656 -11.945 -12.352 1 82.88 370 TRP A C 1
ATOM 3008 O O . TRP A 1 370 ? -34.219 -12.461 -13.383 1 82.88 370 TRP A O 1
ATOM 3018 N N . THR A 1 371 ? -35.906 -11.422 -12.25 1 83.38 371 THR A N 1
ATOM 3019 C CA . THR A 1 371 ? -36.781 -11.25 -13.422 1 83.38 371 THR A CA 1
ATOM 3020 C C . THR A 1 371 ? -36.25 -10.117 -14.305 1 83.38 371 THR A C 1
ATOM 3022 O O . THR A 1 371 ? -35.406 -9.328 -13.883 1 83.38 371 THR A O 1
ATOM 3025 N N . THR A 1 372 ? -36.719 -10.039 -15.531 1 81.62 372 THR A N 1
ATOM 3026 C CA . THR A 1 372 ? -36.312 -9 -16.469 1 81.62 372 THR A CA 1
ATOM 3027 C C . THR A 1 372 ? -36.656 -7.613 -15.945 1 81.62 372 THR A C 1
ATOM 3029 O O . THR A 1 372 ? -35.906 -6.66 -16.125 1 81.62 372 THR A O 1
ATOM 3032 N N . ILE A 1 373 ? -37.75 -7.535 -15.289 1 86.12 373 ILE A N 1
ATOM 3033 C CA . ILE A 1 373 ? -38.188 -6.254 -14.75 1 86.12 373 ILE A CA 1
ATOM 3034 C C . ILE A 1 373 ? -37.25 -5.824 -13.625 1 86.12 373 ILE A C 1
ATOM 3036 O O . ILE A 1 373 ? -36.875 -4.652 -13.531 1 86.12 373 ILE A O 1
ATOM 3040 N N . GLN A 1 374 ? -36.875 -6.809 -12.797 1 85.06 374 GLN A N 1
ATOM 3041 C CA . GLN A 1 374 ? -35.969 -6.504 -11.695 1 85.06 374 GLN A CA 1
ATOM 3042 C C . GLN A 1 374 ? -34.594 -6.07 -12.211 1 85.06 374 GLN A C 1
ATOM 3044 O O . GLN A 1 374 ? -34.031 -5.117 -11.695 1 85.06 374 GLN A O 1
ATOM 3049 N N . LYS A 1 375 ? -34.125 -6.688 -13.211 1 81.69 375 LYS A N 1
ATOM 3050 C CA . LYS A 1 375 ? -32.844 -6.34 -13.82 1 81.69 375 LYS A CA 1
ATOM 3051 C C . LYS A 1 375 ? -32.906 -4.957 -14.461 1 81.69 375 LYS A C 1
ATOM 3053 O O . LYS A 1 375 ? -31.984 -4.156 -14.305 1 81.69 375 LYS A O 1
ATOM 3058 N N . SER A 1 376 ? -34.062 -4.695 -15.133 1 81.88 376 SER A N 1
ATOM 3059 C CA . SER A 1 376 ? -34.219 -3.412 -15.805 1 81.88 376 SER A CA 1
ATOM 3060 C C . SER A 1 376 ? -34.312 -2.27 -14.797 1 81.88 376 SER A C 1
ATOM 3062 O O . SER A 1 376 ? -33.75 -1.188 -15.031 1 81.88 376 SER A O 1
ATOM 3064 N N . LEU A 1 377 ? -35 -2.512 -13.711 1 84.75 377 LEU A N 1
ATOM 3065 C CA . LEU A 1 377 ? -35.125 -1.491 -12.68 1 84.75 377 LEU A CA 1
ATOM 3066 C C . LEU A 1 377 ? -33.75 -1.206 -12.031 1 84.75 377 LEU A C 1
ATOM 3068 O O . LEU A 1 377 ? -33.406 -0.047 -11.789 1 84.75 377 LEU A O 1
ATOM 3072 N N . TYR A 1 378 ? -33.094 -2.24 -11.773 1 83.44 378 TYR A N 1
ATOM 3073 C CA . TYR A 1 378 ? -31.781 -2.07 -11.156 1 83.44 378 TYR A CA 1
ATOM 3074 C C . TYR A 1 378 ? -30.828 -1.34 -12.086 1 83.44 378 TYR A C 1
ATOM 3076 O O . TYR A 1 378 ? -30.172 -0.373 -11.688 1 83.44 378 TYR A O 1
ATOM 3084 N N . ASN A 1 379 ? -30.766 -1.721 -13.297 1 79.56 379 ASN A N 1
ATOM 3085 C CA . ASN A 1 379 ? -29.844 -1.119 -14.258 1 79.56 379 ASN A CA 1
ATOM 3086 C C . ASN A 1 379 ? -30.25 0.306 -14.609 1 79.56 379 ASN A C 1
ATOM 3088 O O . ASN A 1 379 ? -29.406 1.154 -14.883 1 79.56 379 ASN A O 1
ATOM 3092 N N . GLY A 1 380 ? -31.5 0.537 -14.57 1 80.94 380 GLY A N 1
ATOM 3093 C CA . GLY A 1 380 ? -32 1.841 -14.977 1 80.94 380 GLY A CA 1
ATOM 3094 C C . GLY A 1 380 ? -31.938 2.877 -13.867 1 80.94 380 GLY A C 1
ATOM 3095 O O . GLY A 1 380 ? -31.734 4.062 -14.133 1 80.94 380 GLY A O 1
ATOM 3096 N N . PHE A 1 381 ? -32.031 2.408 -12.578 1 87.12 381 PHE A N 1
ATOM 3097 C CA . PHE A 1 381 ? -32.219 3.42 -11.547 1 87.12 381 PHE A CA 1
ATOM 3098 C C . PHE A 1 381 ? -31.156 3.314 -10.477 1 87.12 381 PHE A C 1
ATOM 3100 O O . PHE A 1 381 ? -30.984 4.227 -9.664 1 87.12 381 PHE A O 1
ATOM 3107 N N . SER A 1 382 ? -30.406 2.326 -10.438 1 86.81 382 SER A N 1
ATOM 3108 C CA . SER A 1 382 ? -29.484 2.09 -9.328 1 86.81 382 SER A CA 1
ATOM 3109 C C . SER A 1 382 ? -28.406 3.17 -9.266 1 86.81 382 SER A C 1
ATOM 3111 O O . SER A 1 382 ? -28.141 3.721 -8.203 1 86.81 382 SER A O 1
ATOM 3113 N N . HIS A 1 383 ? -27.875 3.598 -10.383 1 87.19 383 HIS A N 1
ATOM 3114 C CA . HIS A 1 383 ? -26.797 4.586 -10.406 1 87.19 383 HIS A CA 1
ATOM 3115 C C . HIS A 1 383 ? -27.297 5.953 -9.961 1 87.19 383 HIS A C 1
ATOM 3117 O O . HIS A 1 383 ? -26.656 6.621 -9.148 1 87.19 383 HIS A O 1
ATOM 3123 N N . THR A 1 384 ? -28.391 6.305 -10.492 1 91.06 384 THR A N 1
ATOM 3124 C CA . THR A 1 384 ? -28.969 7.609 -10.164 1 91.06 384 THR A CA 1
ATOM 3125 C C . THR A 1 384 ? -29.391 7.664 -8.703 1 91.06 384 THR A C 1
ATOM 3127 O O . THR A 1 384 ? -29.078 8.625 -7.996 1 91.06 384 THR A O 1
ATOM 3130 N N . THR A 1 385 ? -30.047 6.641 -8.305 1 93.56 385 THR A N 1
ATOM 3131 C CA . THR A 1 385 ? -30.547 6.613 -6.938 1 93.56 385 THR A CA 1
ATOM 3132 C C . THR A 1 385 ? -29.391 6.543 -5.941 1 93.56 385 THR A C 1
ATOM 3134 O O . THR A 1 385 ? -29.453 7.16 -4.875 1 93.56 385 THR A O 1
ATOM 3137 N N . PHE A 1 386 ? -28.391 5.812 -6.23 1 93.5 386 PHE A N 1
ATOM 3138 C CA . PHE A 1 386 ? -27.203 5.758 -5.383 1 93.5 386 PHE A CA 1
ATOM 3139 C C . PHE A 1 386 ? -26.578 7.141 -5.25 1 93.5 386 PHE A C 1
ATOM 3141 O O . PHE A 1 386 ? -26.203 7.559 -4.148 1 93.5 386 PHE A O 1
ATOM 3148 N N . SER A 1 387 ? -26.469 7.844 -6.371 1 94.06 387 SER A N 1
ATOM 3149 C CA . SER A 1 387 ? -25.906 9.188 -6.367 1 94.06 387 SER A CA 1
ATOM 3150 C C . SER A 1 387 ? -26.734 10.133 -5.508 1 94.06 387 SER A C 1
ATOM 3152 O O . SER A 1 387 ? -26.188 11.016 -4.836 1 94.06 387 SER A O 1
ATOM 3154 N N . ILE A 1 388 ? -27.984 9.93 -5.52 1 96.19 388 ILE A N 1
ATOM 3155 C CA . ILE A 1 388 ? -28.875 10.734 -4.68 1 96.19 388 ILE A CA 1
ATOM 3156 C C . ILE A 1 388 ? -28.578 10.453 -3.207 1 96.19 388 ILE A C 1
ATOM 3158 O O . ILE A 1 388 ? -28.469 11.383 -2.404 1 96.19 388 ILE A O 1
ATOM 3162 N N . GLY A 1 389 ? -28.453 9.195 -2.895 1 96.44 389 GLY A N 1
ATOM 3163 C CA . GLY A 1 389 ? -28.141 8.82 -1.527 1 96.44 389 GLY A CA 1
ATOM 3164 C C . GLY A 1 389 ? -26.844 9.438 -1.033 1 96.44 389 GLY A C 1
ATOM 3165 O O . GLY A 1 389 ? -26.781 9.984 0.067 1 96.44 389 GLY A O 1
ATOM 3166 N N . VAL A 1 390 ? -25.844 9.422 -1.805 1 94.88 390 VAL A N 1
ATOM 3167 C CA . VAL A 1 390 ? -24.547 9.977 -1.446 1 94.88 390 VAL A CA 1
ATOM 3168 C C . VAL A 1 390 ? -24.641 11.492 -1.33 1 94.88 390 VAL A C 1
ATOM 3170 O O . VAL A 1 390 ? -24.047 12.086 -0.427 1 94.88 390 VAL A O 1
ATOM 3173 N N . SER A 1 391 ? -25.406 12.117 -2.188 1 96.12 391 SER A N 1
ATOM 3174 C CA . SER A 1 391 ? -25.531 13.57 -2.229 1 96.12 391 SER A CA 1
ATOM 3175 C C . SER A 1 391 ? -26.188 14.102 -0.961 1 96.12 391 SER A C 1
ATOM 3177 O O . SER A 1 391 ? -25.875 15.203 -0.507 1 96.12 391 SER A O 1
ATOM 3179 N N . ILE A 1 392 ? -27.031 13.32 -0.396 1 96.19 392 ILE A N 1
ATOM 3180 C CA . ILE A 1 392 ? -27.703 13.727 0.832 1 96.19 392 ILE A CA 1
ATOM 3181 C C . ILE A 1 392 ? -26.672 13.93 1.941 1 96.19 392 ILE A C 1
ATOM 3183 O O . ILE A 1 392 ? -26.719 14.938 2.654 1 96.19 392 ILE A O 1
ATOM 3187 N N . ILE A 1 393 ? -25.75 13.102 2.012 1 94.62 393 ILE A N 1
ATOM 3188 C CA . ILE A 1 393 ? -24.719 13.195 3.043 1 94.62 393 ILE A CA 1
ATOM 3189 C C . ILE A 1 393 ? -23.719 14.289 2.678 1 94.62 393 ILE A C 1
ATOM 3191 O O . ILE A 1 393 ? -23.25 15.023 3.551 1 94.62 393 ILE A O 1
ATOM 3195 N N . ILE A 1 394 ? -23.438 14.438 1.442 1 94.38 394 ILE A N 1
ATOM 3196 C CA . ILE A 1 394 ? -22.469 15.43 0.99 1 94.38 394 ILE A CA 1
ATOM 3197 C C . ILE A 1 394 ? -23.016 16.828 1.263 1 94.38 394 ILE A C 1
ATOM 3199 O O . ILE A 1 394 ? -22.281 17.719 1.721 1 94.38 394 ILE A O 1
ATOM 3203 N N . LEU A 1 395 ? -24.25 17.031 1.029 1 94.5 395 LEU A N 1
ATOM 3204 C CA . LEU A 1 395 ? -24.875 18.328 1.293 1 94.5 395 LEU A CA 1
ATOM 3205 C C . LEU A 1 395 ? -24.828 18.656 2.781 1 94.5 395 LEU A C 1
ATOM 3207 O O . LEU A 1 395 ? -24.609 19.812 3.158 1 94.5 395 LEU A O 1
ATOM 3211 N N . ALA A 1 396 ? -25.031 17.641 3.539 1 94.25 396 ALA A N 1
ATOM 3212 C CA . ALA A 1 396 ? -24.922 17.828 4.984 1 94.25 396 ALA A CA 1
ATOM 3213 C C . ALA A 1 396 ? -23.531 18.312 5.379 1 94.25 396 ALA A C 1
ATOM 3215 O O . ALA A 1 396 ? -23.391 19.172 6.254 1 94.25 396 ALA A O 1
ATOM 3216 N N . THR A 1 397 ? -22.531 17.828 4.75 1 92.38 397 THR A N 1
ATOM 3217 C CA . THR A 1 397 ? -21.156 18.219 5.059 1 92.38 397 THR A CA 1
ATOM 3218 C C . THR A 1 397 ? -20.891 19.656 4.594 1 92.38 397 THR A C 1
ATOM 3220 O O . THR A 1 397 ? -20.141 20.391 5.234 1 92.38 397 THR A O 1
ATOM 3223 N N . PHE A 1 398 ? -21.562 20.047 3.521 1 91.19 398 PHE A N 1
ATOM 3224 C CA . PHE A 1 398 ? -21.391 21.406 3.023 1 91.19 398 PHE A CA 1
ATOM 3225 C C . PHE A 1 398 ? -21.938 22.422 4.023 1 91.19 398 PHE A C 1
ATOM 3227 O O . PHE A 1 398 ? -21.375 23.5 4.191 1 91.19 398 PHE A O 1
ATOM 3234 N N . TYR A 1 399 ? -23 22.016 4.652 1 91.19 399 TYR A N 1
ATOM 3235 C CA . TYR A 1 399 ? -23.656 22.922 5.574 1 91.19 399 TYR A CA 1
ATOM 3236 C C . TYR A 1 399 ? -23.109 22.781 6.984 1 91.19 399 TYR A C 1
ATOM 3238 O O . TYR A 1 399 ? -23.609 23.406 7.926 1 91.19 399 TYR A O 1
ATOM 3246 N N . GLY A 1 400 ? -22.109 21.875 7.207 1 88.44 400 GLY A N 1
ATOM 3247 C CA . GLY A 1 400 ? -21.422 21.75 8.484 1 88.44 400 GLY A CA 1
ATOM 3248 C C . GLY A 1 400 ? -22.078 20.766 9.422 1 88.44 400 GLY A C 1
ATOM 3249 O O . GLY A 1 400 ? -21.781 20.734 10.617 1 88.44 400 GLY A O 1
ATOM 3250 N N . TYR A 1 401 ? -22.984 19.953 8.914 1 91.44 401 TYR A N 1
ATOM 3251 C CA . TYR A 1 401 ? -23.719 19.016 9.75 1 91.44 401 TYR A CA 1
ATOM 3252 C C . TYR A 1 401 ? -23.281 17.578 9.469 1 91.44 401 TYR A C 1
ATOM 3254 O O . TYR A 1 401 ? -24.031 16.641 9.734 1 91.44 401 TYR A O 1
ATOM 3262 N N . GLY A 1 402 ? -22.156 17.375 8.953 1 90.5 402 GLY A N 1
ATOM 3263 C CA . GLY A 1 402 ? -21.734 16.047 8.531 1 90.5 402 GLY A CA 1
ATOM 3264 C C . GLY A 1 402 ? -21.109 15.234 9.656 1 90.5 402 GLY A C 1
ATOM 3265 O O . GLY A 1 402 ? -20.844 14.039 9.492 1 90.5 402 GLY A O 1
ATOM 3266 N N . GLY A 1 403 ? -20.844 15.812 10.758 1 85.69 403 GLY A N 1
ATOM 3267 C CA . GLY A 1 403 ? -20.344 15.109 11.93 1 85.69 403 GLY A CA 1
ATOM 3268 C C . GLY A 1 403 ? -19.016 14.406 11.672 1 85.69 403 GLY A C 1
ATOM 3269 O O . GLY A 1 403 ? -18.078 15.008 11.164 1 85.69 403 GLY A O 1
ATOM 3270 N N . ILE A 1 404 ? -18.984 13.109 12.031 1 84.12 404 ILE A N 1
ATOM 3271 C CA . ILE A 1 404 ? -17.766 12.32 11.945 1 84.12 404 ILE A CA 1
ATOM 3272 C C . ILE A 1 404 ? -17.422 12.055 10.477 1 84.12 404 ILE A C 1
ATOM 3274 O O . ILE A 1 404 ? -16.234 11.984 10.117 1 84.12 404 ILE A O 1
ATOM 3278 N N . VAL A 1 405 ? -18.469 11.984 9.719 1 90.44 405 VAL A N 1
ATOM 3279 C CA . VAL A 1 405 ? -18.25 11.734 8.305 1 90.44 405 VAL A CA 1
ATOM 3280 C C . VAL A 1 405 ? -17.562 12.945 7.668 1 90.44 405 VAL A C 1
ATOM 3282 O O . VAL A 1 405 ? -16.625 12.789 6.875 1 90.44 405 VAL A O 1
ATOM 3285 N N . GLN A 1 406 ? -18.016 14.047 8.047 1 91 406 GLN A N 1
ATOM 3286 C CA . GLN A 1 406 ? -17.406 15.281 7.547 1 91 406 GLN A CA 1
ATOM 3287 C C . GLN A 1 406 ? -15.945 15.383 7.969 1 91 406 GLN A C 1
ATOM 3289 O O . GLN A 1 406 ? -15.086 15.719 7.152 1 91 406 GLN A O 1
ATOM 3294 N N . TRP A 1 407 ? -15.75 15.078 9.195 1 84.88 407 TRP A N 1
ATOM 3295 C CA . TRP A 1 407 ? -14.383 15.117 9.711 1 84.88 407 TRP A CA 1
ATOM 3296 C C . TRP A 1 407 ? -13.484 14.156 8.938 1 84.88 407 TRP A C 1
ATOM 3298 O O . TRP A 1 407 ? -12.375 14.523 8.539 1 84.88 407 TRP A O 1
ATOM 3308 N N . PHE A 1 408 ? -13.93 13 8.781 1 89.06 408 PHE A N 1
ATOM 3309 C CA . PHE A 1 408 ? -13.164 11.961 8.094 1 89.06 408 PHE A CA 1
ATOM 3310 C C . PHE A 1 408 ? -12.906 12.352 6.641 1 89.06 408 PHE A C 1
ATOM 3312 O O . PHE A 1 408 ? -11.797 12.195 6.137 1 89.06 408 PHE A O 1
ATOM 3319 N N . LEU A 1 409 ? -13.852 12.875 5.957 1 92.31 409 LEU A N 1
ATOM 3320 C CA . LEU A 1 409 ? -13.75 13.188 4.535 1 92.31 409 LEU A CA 1
ATOM 3321 C C . LEU A 1 409 ? -12.906 14.438 4.312 1 92.31 409 LEU A C 1
ATOM 3323 O O . LEU A 1 409 ? -12.438 14.68 3.199 1 92.31 409 LEU A O 1
ATOM 3327 N N . LYS A 1 410 ? -12.68 15.211 5.352 1 87.69 410 LYS A N 1
ATOM 3328 C CA . LYS A 1 410 ? -11.938 16.453 5.227 1 87.69 410 LYS A CA 1
ATOM 3329 C C . LYS A 1 410 ? -10.492 16.297 5.695 1 87.69 410 LYS A C 1
ATOM 3331 O O . LYS A 1 410 ? -9.758 17.266 5.809 1 87.69 410 LYS A O 1
ATOM 3336 N N . LEU A 1 411 ? -10.172 15.078 6.012 1 83.88 411 LEU A N 1
ATOM 3337 C CA . LEU A 1 411 ? -8.805 14.836 6.461 1 83.88 411 LEU A CA 1
ATOM 3338 C C . LEU A 1 411 ? -7.797 15.32 5.43 1 83.88 411 LEU A C 1
ATOM 3340 O O . LEU A 1 411 ? -8.016 15.18 4.223 1 83.88 411 LEU A O 1
ATOM 3344 N N . GLY A 1 412 ? -6.727 15.859 5.902 1 81.44 412 GLY A N 1
ATOM 3345 C CA . GLY A 1 412 ? -5.711 16.453 5.039 1 81.44 412 GLY A CA 1
ATOM 3346 C C . GLY A 1 412 ? -5.082 15.445 4.09 1 81.44 412 GLY A C 1
ATOM 3347 O O . GLY A 1 412 ? -4.656 15.805 2.99 1 81.44 412 GLY A O 1
ATOM 3348 N N . ILE A 1 413 ? -5.098 14.219 4.434 1 83.62 413 ILE A N 1
ATOM 3349 C CA . ILE A 1 413 ? -4.461 13.188 3.621 1 83.62 413 ILE A CA 1
ATOM 3350 C C . ILE A 1 413 ? -5.223 13.023 2.307 1 83.62 413 ILE A C 1
ATOM 3352 O O . ILE A 1 413 ? -4.629 12.711 1.272 1 83.62 413 ILE A O 1
ATOM 3356 N N . TRP A 1 414 ? -6.512 13.312 2.371 1 89.75 414 TRP A N 1
ATOM 3357 C CA . TRP A 1 414 ? -7.316 13.133 1.167 1 89.75 414 TRP A CA 1
ATOM 3358 C C . TRP A 1 414 ? -7 14.211 0.135 1 89.75 414 TRP A C 1
ATOM 3360 O O . TRP A 1 414 ? -7.141 13.984 -1.069 1 89.75 414 TRP A O 1
ATOM 3370 N N . LYS A 1 415 ? -6.555 15.328 0.629 1 86.88 415 LYS A N 1
ATOM 3371 C CA . LYS A 1 415 ? -6.246 16.422 -0.279 1 86.88 415 LYS A CA 1
ATOM 3372 C C . LYS A 1 415 ? -5.121 16.047 -1.236 1 86.88 415 LYS A C 1
ATOM 3374 O O . LYS A 1 415 ? -5.184 16.359 -2.43 1 86.88 415 LYS A O 1
ATOM 3379 N N . PHE A 1 416 ? -4.199 15.406 -0.758 1 89.12 416 PHE A N 1
ATOM 3380 C CA . PHE A 1 416 ? -3.064 14.961 -1.561 1 89.12 416 PHE A CA 1
ATOM 3381 C C . PHE A 1 416 ? -3.502 13.938 -2.602 1 89.12 416 PHE A C 1
ATOM 3383 O O . PHE A 1 416 ? -3.234 14.102 -3.793 1 89.12 416 PHE A O 1
ATOM 3390 N N . PHE A 1 417 ? -4.293 12.953 -2.244 1 94 417 PHE A N 1
ATOM 3391 C CA . PHE A 1 417 ? -4.672 11.859 -3.129 1 94 417 PHE A CA 1
ATOM 3392 C C . PHE A 1 417 ? -5.773 12.289 -4.086 1 94 417 PHE A C 1
ATOM 3394 O O . PHE A 1 417 ? -5.871 11.781 -5.203 1 94 417 PHE A O 1
ATOM 3401 N N . SER A 1 418 ? -6.547 13.219 -3.59 1 93.19 418 SER A N 1
ATOM 3402 C CA . SER A 1 418 ? -7.637 13.695 -4.434 1 93.19 418 SER A CA 1
ATOM 3403 C C . SER A 1 418 ? -7.109 14.352 -5.699 1 93.19 418 SER A C 1
ATOM 3405 O O . SER A 1 418 ? -7.711 14.234 -6.77 1 93.19 418 SER A O 1
ATOM 3407 N N . LYS A 1 419 ? -5.984 14.984 -5.621 1 92.62 419 LYS A N 1
ATOM 3408 C CA . LYS A 1 419 ? -5.375 15.656 -6.766 1 92.62 419 LYS A CA 1
ATOM 3409 C C . LYS A 1 419 ? -4.84 14.641 -7.773 1 92.62 419 LYS A C 1
ATOM 3411 O O . LYS A 1 419 ? -4.582 14.984 -8.93 1 92.62 419 LYS A O 1
ATOM 3416 N N . LEU A 1 420 ? -4.723 13.43 -7.344 1 96.44 420 LEU A N 1
ATOM 3417 C CA . LEU A 1 420 ? -4.148 12.398 -8.195 1 96.44 420 LEU A CA 1
ATOM 3418 C C . LEU A 1 420 ? -5.242 11.516 -8.797 1 96.44 420 LEU A C 1
ATOM 3420 O O . LEU A 1 420 ? -4.949 10.57 -9.531 1 96.44 420 LEU A O 1
ATOM 3424 N N . THR A 1 421 ? -6.449 11.812 -8.523 1 95.94 421 THR A N 1
ATOM 3425 C CA . THR A 1 421 ? -7.539 10.914 -8.891 1 95.94 421 THR A CA 1
ATOM 3426 C C . THR A 1 421 ? -7.691 10.852 -10.406 1 95.94 421 THR A C 1
ATOM 3428 O O . THR A 1 421 ? -7.977 9.781 -10.961 1 95.94 421 THR A O 1
ATOM 3431 N N . TYR A 1 422 ? -7.539 11.953 -11.055 1 94.94 422 TYR A N 1
ATOM 3432 C CA . TYR A 1 422 ? -7.656 11.938 -12.508 1 94.94 422 TYR A CA 1
ATOM 3433 C C . TYR A 1 422 ? -6.594 11.039 -13.133 1 94.94 422 TYR A C 1
ATOM 3435 O O . TYR A 1 422 ? -6.91 10.141 -13.922 1 94.94 422 TYR A O 1
ATOM 3443 N N . SER A 1 423 ? -5.391 11.258 -12.797 1 96.75 423 SER A N 1
ATOM 3444 C CA . SER A 1 423 ? -4.293 10.445 -13.312 1 96.75 423 SER A CA 1
ATOM 3445 C C . SER A 1 423 ? -4.445 8.984 -12.898 1 96.75 423 SER A C 1
ATOM 3447 O O . SER A 1 423 ? -4.129 8.086 -13.672 1 96.75 423 SER A O 1
ATOM 3449 N N . SER A 1 424 ? -4.918 8.734 -11.688 1 97.38 424 SER A N 1
ATOM 3450 C CA . SER A 1 424 ? -5.129 7.367 -11.219 1 97.38 424 SER A CA 1
ATOM 3451 C C . SER A 1 424 ? -6.195 6.656 -12.039 1 97.38 424 SER A C 1
ATOM 3453 O O . SER A 1 424 ? -6.051 5.473 -12.367 1 97.38 424 SER A O 1
ATOM 3455 N N . TYR A 1 425 ? -7.176 7.422 -12.391 1 94.75 425 TYR A N 1
ATOM 3456 C CA . TYR A 1 425 ? -8.258 6.852 -13.188 1 94.75 425 TYR A CA 1
ATOM 3457 C C . TYR A 1 425 ? -7.77 6.473 -14.578 1 94.75 425 TYR A C 1
ATOM 3459 O O . TYR A 1 425 ? -8.164 5.441 -15.125 1 94.75 425 TYR A O 1
ATOM 3467 N N . LEU A 1 426 ? -6.93 7.188 -15.062 1 94.62 426 LEU A N 1
ATOM 3468 C CA . LEU A 1 426 ? -6.445 6.953 -16.422 1 94.62 426 LEU A CA 1
ATOM 3469 C C . LEU A 1 426 ? -5.445 5.805 -16.453 1 94.62 426 LEU A C 1
ATOM 3471 O O . LEU A 1 426 ? -5.453 4.992 -17.375 1 94.62 426 LEU A O 1
ATOM 3475 N N . ILE A 1 427 ? -4.684 5.66 -15.461 1 97.12 427 ILE A N 1
ATOM 3476 C CA . ILE A 1 427 ? -3.531 4.773 -15.594 1 97.12 427 ILE A CA 1
ATOM 3477 C C . ILE A 1 427 ? -3.838 3.43 -14.938 1 97.12 427 ILE A C 1
ATOM 3479 O O . ILE A 1 427 ? -3.16 2.434 -15.203 1 97.12 427 ILE A O 1
ATOM 3483 N N . HIS A 1 428 ? -4.828 3.33 -14.055 1 97.38 428 HIS A N 1
ATOM 3484 C CA . HIS A 1 428 ? -5.008 2.133 -13.234 1 97.38 428 HIS A CA 1
ATOM 3485 C C . HIS A 1 428 ? -5.27 0.908 -14.109 1 97.38 428 HIS A C 1
ATOM 3487 O O . HIS A 1 428 ? -4.742 -0.174 -13.836 1 97.38 428 HIS A O 1
ATOM 3493 N N . PRO A 1 429 ? -6.055 1.012 -15.219 1 94.88 429 PRO A N 1
ATOM 3494 C CA . PRO A 1 429 ? -6.234 -0.19 -16.047 1 94.88 429 PRO A CA 1
ATOM 3495 C C . PRO A 1 429 ? -4.926 -0.678 -16.672 1 94.88 429 PRO A C 1
ATOM 3497 O O . PRO A 1 429 ? -4.707 -1.887 -16.781 1 94.88 429 PRO A O 1
ATOM 3500 N N . LEU A 1 430 ? -4.094 0.257 -17.016 1 95.81 430 LEU A N 1
ATOM 3501 C CA . LEU A 1 430 ? -2.818 -0.099 -17.625 1 95.81 430 LEU A CA 1
ATOM 3502 C C . LEU A 1 430 ? -1.916 -0.806 -16.625 1 95.81 430 LEU A C 1
ATOM 3504 O O . LEU A 1 430 ? -1.204 -1.749 -16.969 1 95.81 430 LEU A O 1
ATOM 3508 N N . ILE A 1 431 ? -1.991 -0.343 -15.43 1 95.5 431 ILE A N 1
ATOM 3509 C CA . ILE A 1 431 ? -1.164 -0.933 -14.383 1 95.5 431 ILE A CA 1
ATOM 3510 C C . ILE A 1 431 ? -1.631 -2.357 -14.094 1 95.5 431 ILE A C 1
ATOM 3512 O O . ILE A 1 431 ? -0.818 -3.283 -14.031 1 95.5 431 ILE A O 1
ATOM 3516 N N . ILE A 1 432 ? -2.889 -2.531 -13.992 1 94 432 ILE A N 1
ATOM 3517 C CA . ILE A 1 432 ? -3.451 -3.84 -13.68 1 94 432 ILE A CA 1
ATOM 3518 C C . ILE A 1 432 ? -3.213 -4.797 -14.844 1 94 432 ILE A C 1
ATOM 3520 O O . ILE A 1 432 ? -2.775 -5.934 -14.648 1 94 432 ILE A O 1
ATOM 3524 N N . GLU A 1 433 ? -3.389 -4.316 -16.031 1 92.19 433 GLU A N 1
ATOM 3525 C CA . GLU A 1 433 ? -3.209 -5.156 -17.219 1 92.19 433 GLU A CA 1
ATOM 3526 C C . GLU A 1 433 ? -1.74 -5.508 -17.422 1 92.19 433 GLU A C 1
ATOM 3528 O O . GLU A 1 433 ? -1.417 -6.625 -17.844 1 92.19 433 GLU A O 1
ATOM 3533 N N . TYR A 1 434 ? -0.934 -4.559 -17.219 1 91.44 434 TYR A N 1
ATOM 3534 C CA . TYR A 1 434 ? 0.493 -4.832 -17.344 1 91.44 434 TYR A CA 1
ATOM 3535 C C . TYR A 1 434 ? 0.915 -5.977 -16.422 1 91.44 434 TYR A C 1
ATOM 3537 O O . TYR A 1 434 ? 1.684 -6.852 -16.828 1 91.44 434 TYR A O 1
ATOM 3545 N N . ARG A 1 435 ? 0.435 -5.988 -15.297 1 89.12 435 ARG A N 1
ATOM 3546 C CA . ARG A 1 435 ? 0.758 -7.059 -14.359 1 89.12 435 ARG A CA 1
ATOM 3547 C C . ARG A 1 435 ? 0.163 -8.383 -14.82 1 89.12 435 ARG A C 1
ATOM 3549 O O . ARG A 1 435 ? 0.851 -9.406 -14.828 1 89.12 435 ARG A O 1
ATOM 3556 N N . LEU A 1 436 ? -1.032 -8.352 -15.234 1 88 436 LEU A N 1
ATOM 3557 C CA . LEU A 1 436 ? -1.729 -9.57 -15.625 1 88 436 LEU A CA 1
ATOM 3558 C C . LEU A 1 436 ? -1.083 -10.188 -16.859 1 88 436 LEU A C 1
ATOM 3560 O O . LEU A 1 436 ? -0.903 -11.406 -16.922 1 88 436 LEU A O 1
ATOM 3564 N N . TYR A 1 437 ? -0.623 -9.328 -17.734 1 86.12 437 TYR A N 1
ATOM 3565 C CA . TYR A 1 437 ? -0.074 -9.844 -18.984 1 86.12 437 TYR A CA 1
ATOM 3566 C C . TYR A 1 437 ? 1.392 -10.227 -18.812 1 86.12 437 TYR A C 1
ATOM 3568 O O . TYR A 1 437 ? 1.949 -10.945 -19.656 1 86.12 437 TYR A O 1
ATOM 3576 N N . SER A 1 438 ? 1.96 -9.797 -17.75 1 85.38 438 SER A N 1
ATOM 3577 C CA . SER A 1 438 ? 3.357 -10.141 -17.516 1 85.38 438 SER A CA 1
ATOM 3578 C C . SER A 1 438 ? 3.479 -11.406 -16.672 1 85.38 438 SER A C 1
ATOM 3580 O O . SER A 1 438 ? 4.578 -11.945 -16.5 1 85.38 438 SER A O 1
ATOM 3582 N N . MET A 1 439 ? 2.402 -11.945 -16.266 1 84.19 439 MET A N 1
ATOM 3583 C CA . MET A 1 439 ? 2.443 -13.109 -15.391 1 84.19 439 MET A CA 1
ATOM 3584 C C . MET A 1 439 ? 2.68 -14.383 -16.203 1 84.19 439 MET A C 1
ATOM 3586 O O . MET A 1 439 ? 2.15 -14.531 -17.297 1 84.19 439 MET A O 1
ATOM 3590 N N . THR A 1 440 ? 3.477 -15.25 -15.625 1 80.31 440 THR A N 1
ATOM 3591 C CA . THR A 1 440 ? 3.75 -16.547 -16.25 1 80.31 440 THR A CA 1
ATOM 3592 C C . THR A 1 440 ? 3.018 -17.656 -15.516 1 80.31 440 THR A C 1
ATOM 3594 O O . THR A 1 440 ? 3.178 -18.844 -15.852 1 80.31 440 THR A O 1
ATOM 3597 N N . ASN A 1 441 ? 2.299 -17.281 -14.5 1 79.88 441 ASN A N 1
ATOM 3598 C CA . ASN A 1 441 ? 1.428 -18.188 -13.758 1 79.88 441 ASN A CA 1
ATOM 3599 C C . ASN A 1 441 ? 0.054 -17.578 -13.516 1 79.88 441 ASN A C 1
ATOM 3601 O O . ASN A 1 441 ? -0.097 -16.359 -13.547 1 79.88 441 ASN A O 1
ATOM 3605 N N . PHE A 1 442 ? -0.864 -18.438 -13.305 1 81.88 442 PHE A N 1
ATOM 3606 C CA . PHE A 1 442 ? -2.207 -17.922 -13.07 1 81.88 442 PHE A CA 1
ATOM 3607 C C . PHE A 1 442 ? -2.35 -17.406 -11.648 1 81.88 442 PHE A C 1
ATOM 3609 O O . PHE A 1 442 ? -1.621 -17.844 -10.75 1 81.88 442 PHE A O 1
ATOM 3616 N N . LEU A 1 443 ? -3.291 -16.547 -11.555 1 83 443 LEU A N 1
ATOM 3617 C CA . LEU A 1 443 ? -3.641 -16.062 -10.219 1 83 443 LEU A CA 1
ATOM 3618 C C . LEU A 1 443 ? -4.449 -17.109 -9.461 1 83 443 LEU A C 1
ATOM 3620 O O . LEU A 1 443 ? -5.203 -17.875 -10.062 1 83 443 LEU A O 1
ATOM 3624 N N . HIS A 1 444 ? -4.176 -17.25 -8.227 1 83.56 444 HIS A N 1
ATOM 3625 C CA . HIS A 1 444 ? -4.957 -18.078 -7.324 1 83.56 444 HIS A CA 1
ATOM 3626 C C . HIS A 1 444 ? -5.828 -17.219 -6.406 1 83.56 444 HIS A C 1
ATOM 3628 O O . HIS A 1 444 ? -5.32 -16.344 -5.695 1 83.56 444 HIS A O 1
ATOM 3634 N N . TYR A 1 445 ? -7.121 -17.516 -6.473 1 84 445 TYR A N 1
ATOM 3635 C CA . TYR A 1 445 ? -8.008 -16.656 -5.695 1 84 445 TYR A CA 1
ATOM 3636 C C . TYR A 1 445 ? -8.117 -17.156 -4.258 1 84 445 TYR A C 1
ATOM 3638 O O . TYR A 1 445 ? -8.336 -18.344 -4.016 1 84 445 TYR A O 1
ATOM 3646 N N . SER A 1 446 ? -7.848 -16.391 -3.367 1 87.31 446 SER A N 1
ATOM 3647 C CA . SER A 1 446 ? -8.164 -16.422 -1.943 1 87.31 446 SER A CA 1
ATOM 3648 C C . SER A 1 446 ? -8.406 -15.023 -1.391 1 87.31 446 SER A C 1
ATOM 3650 O O . SER A 1 446 ? -7.965 -14.039 -1.98 1 87.31 446 SER A O 1
ATOM 3652 N N . THR A 1 447 ? -9.195 -14.969 -0.365 1 88.56 447 THR A N 1
ATOM 3653 C CA . THR A 1 447 ? -9.508 -13.656 0.185 1 88.56 447 THR A CA 1
ATOM 3654 C C . THR A 1 447 ? -8.234 -12.898 0.542 1 88.56 447 THR A C 1
ATOM 3656 O O . THR A 1 447 ? -8.125 -11.695 0.291 1 88.56 447 THR A O 1
ATOM 3659 N N . ILE A 1 448 ? -7.27 -13.578 1.042 1 89.81 448 ILE A N 1
ATOM 3660 C CA . ILE A 1 448 ? -6.027 -12.945 1.475 1 89.81 448 ILE A CA 1
ATOM 3661 C C . ILE A 1 448 ? -5.207 -12.539 0.255 1 89.81 448 ILE A C 1
ATOM 3663 O O . ILE A 1 448 ? -4.715 -11.406 0.179 1 89.81 448 ILE A O 1
ATOM 3667 N N . GLU A 1 449 ? -5.059 -13.422 -0.707 1 88.69 449 GLU A N 1
ATOM 3668 C CA . GLU A 1 449 ? -4.27 -13.141 -1.901 1 88.69 449 GLU A CA 1
ATOM 3669 C C . GLU A 1 449 ? -4.871 -11.984 -2.697 1 88.69 449 GLU A C 1
ATOM 3671 O O . GLU A 1 449 ? -4.145 -11.133 -3.213 1 88.69 449 GLU A O 1
ATOM 3676 N N . PHE A 1 450 ? -6.121 -12 -2.734 1 90.25 450 PHE A N 1
ATOM 3677 C CA . PHE A 1 450 ? -6.793 -10.93 -3.471 1 90.25 450 PHE A CA 1
ATOM 3678 C C . PHE A 1 450 ? -6.633 -9.594 -2.756 1 90.25 450 PHE A C 1
ATOM 3680 O O . PHE A 1 450 ? -6.469 -8.555 -3.4 1 90.25 450 PHE A O 1
ATOM 3687 N N . SER A 1 451 ? -6.758 -9.664 -1.444 1 92.62 451 SER A N 1
ATOM 3688 C CA . SER A 1 451 ? -6.566 -8.43 -0.682 1 92.62 451 SER A CA 1
ATOM 3689 C C . SER A 1 451 ? -5.176 -7.848 -0.915 1 92.62 451 SER A C 1
ATOM 3691 O O . SER A 1 451 ? -5.023 -6.633 -1.058 1 92.62 451 SER A O 1
ATOM 3693 N N . ILE A 1 452 ? -4.219 -8.641 -1.006 1 91.75 452 ILE A N 1
ATOM 3694 C CA . ILE A 1 452 ? -2.85 -8.188 -1.241 1 91.75 452 ILE A CA 1
ATOM 3695 C C . ILE A 1 452 ? -2.725 -7.637 -2.66 1 91.75 452 ILE A C 1
ATOM 3697 O O . ILE A 1 452 ? -2.068 -6.617 -2.879 1 91.75 452 ILE A O 1
ATOM 3701 N N . LEU A 1 453 ? -3.318 -8.359 -3.57 1 92.12 453 LEU A N 1
ATOM 3702 C CA . LEU A 1 453 ? -3.32 -7.898 -4.953 1 92.12 453 LEU A CA 1
ATOM 3703 C C . LEU A 1 453 ? -3.975 -6.523 -5.066 1 92.12 453 LEU A C 1
ATOM 3705 O O . LEU A 1 453 ? -3.467 -5.645 -5.766 1 92.12 453 LEU A O 1
ATOM 3709 N N . TYR A 1 454 ? -5.012 -6.367 -4.367 1 95.31 454 TYR A N 1
ATOM 3710 C CA . TYR A 1 454 ? -5.73 -5.102 -4.359 1 95.31 454 TYR A CA 1
ATOM 3711 C C . TYR A 1 454 ? -4.859 -3.98 -3.803 1 95.31 454 TYR A C 1
ATOM 3713 O O . TYR A 1 454 ? -4.75 -2.912 -4.406 1 95.31 454 TYR A O 1
ATOM 3721 N N . ILE A 1 455 ? -4.266 -4.258 -2.686 1 97.25 455 ILE A N 1
ATOM 3722 C CA . ILE A 1 455 ? -3.398 -3.271 -2.047 1 97.25 455 ILE A CA 1
ATOM 3723 C C . ILE A 1 455 ? -2.248 -2.91 -2.984 1 97.25 455 ILE A C 1
ATOM 3725 O O . ILE A 1 455 ? -1.925 -1.733 -3.156 1 97.25 455 ILE A O 1
ATOM 3729 N N . GLY A 1 456 ? -1.693 -3.893 -3.576 1 96.25 456 GLY A N 1
ATOM 3730 C CA . GLY A 1 456 ? -0.618 -3.656 -4.527 1 96.25 456 GLY A CA 1
ATOM 3731 C C . GLY A 1 456 ? -1.037 -2.785 -5.695 1 96.25 456 GLY A C 1
ATOM 3732 O O . GLY A 1 456 ? -0.308 -1.871 -6.086 1 96.25 456 GLY A O 1
ATOM 3733 N N . ASN A 1 457 ? -2.205 -3.018 -6.199 1 96.38 457 ASN A N 1
ATOM 3734 C CA . ASN A 1 457 ? -2.703 -2.244 -7.332 1 96.38 457 ASN A CA 1
ATOM 3735 C C . ASN A 1 457 ? -2.996 -0.799 -6.938 1 96.38 457 ASN A C 1
ATOM 3737 O O . ASN A 1 457 ? -2.729 0.125 -7.711 1 96.38 457 ASN A O 1
ATOM 3741 N N . VAL A 1 458 ? -3.562 -0.625 -5.758 1 97.5 458 VAL A N 1
ATOM 3742 C CA . VAL A 1 458 ? -3.904 0.72 -5.309 1 97.5 458 VAL A CA 1
ATOM 3743 C C . VAL A 1 458 ? -2.629 1.541 -5.121 1 97.5 458 VAL A C 1
ATOM 3745 O O . VAL A 1 458 ? -2.516 2.65 -5.645 1 97.5 458 VAL A O 1
ATOM 3748 N N . VAL A 1 459 ? -1.663 0.967 -4.477 1 97 459 VAL A N 1
ATOM 3749 C CA . VAL A 1 459 ? -0.434 1.686 -4.156 1 97 459 VAL A CA 1
ATOM 3750 C C . VAL A 1 459 ? 0.35 1.965 -5.438 1 97 459 VAL A C 1
ATOM 3752 O O . VAL A 1 459 ? 0.817 3.086 -5.652 1 97 459 VAL A O 1
ATOM 3755 N N . THR A 1 460 ? 0.459 1.002 -6.281 1 97.19 460 THR A N 1
ATOM 3756 C CA . THR A 1 460 ? 1.221 1.189 -7.512 1 97.19 460 THR A CA 1
ATOM 3757 C C . THR A 1 460 ? 0.521 2.184 -8.438 1 97.19 460 THR A C 1
ATOM 3759 O O . THR A 1 460 ? 1.178 2.975 -9.117 1 97.19 460 THR A O 1
ATOM 3762 N N . THR A 1 461 ? -0.784 2.135 -8.43 1 97.88 461 THR A N 1
ATOM 3763 C CA . THR A 1 461 ? -1.545 3.066 -9.25 1 97.88 461 THR A CA 1
ATOM 3764 C C . THR A 1 461 ? -1.342 4.5 -8.773 1 97.88 461 THR A C 1
ATOM 3766 O O . THR A 1 461 ? -1.046 5.391 -9.578 1 97.88 461 THR A O 1
ATOM 3769 N N . PHE A 1 462 ? -1.444 4.734 -7.5 1 97.62 462 PHE A N 1
ATOM 3770 C CA . PHE A 1 462 ? -1.287 6.09 -6.98 1 97.62 462 PHE A CA 1
ATOM 3771 C C . PHE A 1 462 ? 0.156 6.559 -7.121 1 97.62 462 PHE A C 1
ATOM 3773 O O . PHE A 1 462 ? 0.411 7.742 -7.34 1 97.62 462 PHE A O 1
ATOM 3780 N N . ALA A 1 463 ? 1.107 5.629 -7.02 1 96.5 463 ALA A N 1
ATOM 3781 C CA . ALA A 1 463 ? 2.508 5.988 -7.234 1 96.5 463 ALA A CA 1
ATOM 3782 C C . ALA A 1 463 ? 2.75 6.414 -8.68 1 96.5 463 ALA A C 1
ATOM 3784 O O . ALA A 1 463 ? 3.404 7.43 -8.93 1 96.5 463 ALA A O 1
ATOM 3785 N N . ALA A 1 464 ? 2.242 5.641 -9.562 1 97.38 464 ALA A N 1
ATOM 3786 C CA . ALA A 1 464 ? 2.371 5.984 -10.977 1 97.38 464 ALA A CA 1
ATOM 3787 C C . ALA A 1 464 ? 1.631 7.281 -11.297 1 97.38 464 ALA A C 1
ATOM 3789 O O . ALA A 1 464 ? 2.111 8.102 -12.086 1 97.38 464 ALA A O 1
ATOM 3790 N N . ALA A 1 465 ? 0.456 7.402 -10.695 1 98 465 ALA A N 1
ATOM 3791 C CA . ALA A 1 465 ? -0.329 8.617 -10.891 1 98 465 ALA A CA 1
ATOM 3792 C C . ALA A 1 465 ? 0.423 9.844 -10.383 1 98 465 ALA A C 1
ATOM 3794 O O . ALA A 1 465 ? 0.326 10.93 -10.969 1 98 465 ALA A O 1
ATOM 3795 N N . PHE A 1 466 ? 1.146 9.734 -9.297 1 96.56 466 PHE A N 1
ATOM 3796 C CA . PHE A 1 466 ? 1.971 10.805 -8.75 1 96.56 466 PHE A CA 1
ATOM 3797 C C . PHE A 1 466 ? 2.992 11.281 -9.773 1 96.56 466 PHE A C 1
ATOM 3799 O O . PHE A 1 466 ? 3.148 12.484 -9.992 1 96.56 466 PHE A O 1
ATOM 3806 N N . VAL A 1 467 ? 3.607 10.375 -10.477 1 95.69 467 VAL A N 1
ATOM 3807 C CA . VAL A 1 467 ? 4.621 10.688 -11.484 1 95.69 467 VAL A CA 1
ATOM 3808 C C . VAL A 1 467 ? 3.965 11.344 -12.695 1 95.69 467 VAL A C 1
ATOM 3810 O O . VAL A 1 467 ? 4.426 12.383 -13.172 1 95.69 467 VAL A O 1
ATOM 3813 N N . ILE A 1 468 ? 2.881 10.805 -13.109 1 95.94 468 ILE A N 1
ATOM 3814 C CA . ILE A 1 468 ? 2.188 11.312 -14.289 1 95.94 468 ILE A CA 1
ATOM 3815 C C . ILE A 1 468 ? 1.624 12.703 -14 1 95.94 468 ILE A C 1
ATOM 3817 O O . ILE A 1 468 ? 1.646 13.578 -14.859 1 95.94 468 ILE A O 1
ATOM 3821 N N . HIS A 1 469 ? 1.125 12.859 -12.797 1 96.62 469 HIS A N 1
ATOM 3822 C CA . HIS A 1 469 ? 0.571 14.156 -12.414 1 96.62 469 HIS A CA 1
ATOM 3823 C C . HIS A 1 469 ? 1.636 15.242 -12.461 1 96.62 469 HIS A C 1
ATOM 3825 O O . HIS A 1 469 ? 1.398 16.328 -13.008 1 96.62 469 HIS A O 1
ATOM 3831 N N . LEU A 1 470 ? 2.82 14.969 -12.016 1 95.12 470 LEU A N 1
ATOM 3832 C CA . LEU A 1 470 ? 3.893 15.953 -11.945 1 95.12 470 LEU A CA 1
ATOM 3833 C C . LEU A 1 470 ? 4.488 16.203 -13.328 1 95.12 470 LEU A C 1
ATOM 3835 O O . LEU A 1 470 ? 4.859 17.344 -13.648 1 95.12 470 LEU A O 1
ATOM 3839 N N . LEU A 1 471 ? 4.566 15.18 -14.164 1 94.94 471 LEU A N 1
ATOM 3840 C CA . LEU A 1 471 ? 5.305 15.281 -15.414 1 94.94 471 LEU A CA 1
ATOM 3841 C C . LEU A 1 471 ? 4.395 15.719 -16.562 1 94.94 471 LEU A C 1
ATOM 3843 O O . LEU A 1 471 ? 4.852 16.328 -17.531 1 94.94 471 LEU A O 1
ATOM 3847 N N . ILE A 1 472 ? 3.127 15.43 -16.484 1 94.62 472 ILE A N 1
ATOM 3848 C CA . ILE A 1 472 ? 2.27 15.648 -17.641 1 94.62 472 ILE A CA 1
ATOM 3849 C C . ILE A 1 472 ? 1.048 16.469 -17.219 1 94.62 472 ILE A C 1
ATOM 3851 O O . ILE A 1 472 ? 0.843 17.578 -17.719 1 94.62 472 ILE A O 1
ATOM 3855 N N . GLU A 1 473 ? 0.259 16.047 -16.281 1 95.56 473 GLU A N 1
ATOM 3856 C CA . GLU A 1 473 ? -1.033 16.641 -15.953 1 95.56 473 GLU A CA 1
ATOM 3857 C C . GLU A 1 473 ? -0.873 18.078 -15.477 1 95.56 473 GLU A C 1
ATOM 3859 O O . GLU A 1 473 ? -1.483 19 -16.031 1 95.56 473 GLU A O 1
ATOM 3864 N N . LYS A 1 474 ? -0.084 18.266 -14.484 1 94.38 474 LYS A N 1
ATOM 3865 C CA . LYS A 1 474 ? 0.05 19.594 -13.883 1 94.38 474 LYS A CA 1
ATOM 3866 C C . LYS A 1 474 ? 0.664 20.578 -14.867 1 94.38 474 LYS A C 1
ATOM 3868 O O . LYS A 1 474 ? 0.209 21.719 -14.977 1 94.38 474 LYS A O 1
ATOM 3873 N N . PRO A 1 475 ? 1.728 20.266 -15.617 1 95.06 475 PRO A N 1
ATOM 3874 C CA . PRO A 1 475 ? 2.262 21.188 -16.625 1 95.06 475 PRO A CA 1
ATOM 3875 C C . PRO A 1 475 ? 1.205 21.656 -17.625 1 95.06 475 PRO A C 1
ATOM 3877 O O . PRO A 1 475 ? 1.164 22.828 -17.984 1 95.06 475 PRO A O 1
ATOM 3880 N N . PHE A 1 476 ? 0.364 20.766 -18.016 1 94.94 476 PHE A N 1
ATOM 3881 C CA . PHE A 1 476 ? -0.664 21.125 -18.984 1 94.94 476 PHE A CA 1
ATOM 3882 C C . PHE A 1 476 ? -1.716 22.016 -18.344 1 94.94 476 PHE A C 1
ATOM 3884 O O . PHE A 1 476 ? -2.275 22.906 -19 1 94.94 476 PHE A O 1
ATOM 3891 N N . ILE A 1 477 ? -2.053 21.781 -17.078 1 92.75 477 ILE A N 1
ATOM 3892 C CA . ILE A 1 477 ? -2.955 22.656 -16.359 1 92.75 477 ILE A CA 1
ATOM 3893 C C . ILE A 1 477 ? -2.346 24.062 -16.266 1 92.75 477 ILE A C 1
ATOM 3895 O O . ILE A 1 477 ? -3.037 25.062 -16.469 1 92.75 477 ILE A O 1
ATOM 3899 N N . ASN A 1 478 ? -1.039 24.078 -15.961 1 92.38 478 ASN A N 1
ATOM 3900 C CA . ASN A 1 478 ? -0.334 25.344 -15.883 1 92.38 478 ASN A CA 1
ATOM 3901 C C . ASN A 1 478 ? -0.303 26.062 -17.234 1 92.38 478 ASN A C 1
ATOM 3903 O O . ASN A 1 478 ? -0.476 27.281 -17.297 1 92.38 478 ASN A O 1
ATOM 3907 N N . LEU A 1 479 ? -0.062 25.328 -18.297 1 92.88 479 LEU A N 1
ATOM 3908 C CA . LEU A 1 479 ? -0.009 25.906 -19.625 1 92.88 479 LEU A CA 1
ATOM 3909 C C . LEU A 1 479 ? -1.371 26.453 -20.047 1 92.88 479 LEU A C 1
ATOM 3911 O O . LEU A 1 479 ? -1.453 27.5 -20.672 1 92.88 479 LEU A O 1
ATOM 3915 N N . GLU A 1 480 ? -2.373 25.688 -19.672 1 93.06 480 GLU A N 1
ATOM 3916 C CA . GLU A 1 480 ? -3.727 26.156 -19.953 1 93.06 480 GLU A CA 1
ATOM 3917 C C . GLU A 1 480 ? -4.008 27.484 -19.25 1 93.06 480 GLU A C 1
ATOM 3919 O O . GLU A 1 480 ? -4.613 28.391 -19.844 1 93.06 480 GLU A O 1
ATOM 3924 N N . ARG A 1 481 ? -3.6 27.594 -18.047 1 89 481 ARG A N 1
ATOM 3925 C CA . ARG A 1 481 ? -3.791 28.828 -17.297 1 89 481 ARG A CA 1
ATOM 3926 C C . ARG A 1 481 ? -2.969 29.953 -17.891 1 89 481 ARG A C 1
ATOM 3928 O O . ARG A 1 481 ? -3.414 31.109 -17.906 1 89 481 ARG A O 1
ATOM 3935 N N . LEU A 1 482 ? -1.771 29.625 -18.328 1 87.44 482 LEU A N 1
ATOM 3936 C CA . LEU A 1 482 ? -0.894 30.625 -18.938 1 87.44 482 LEU A CA 1
ATOM 3937 C C . LEU A 1 482 ? -1.475 31.141 -20.25 1 87.44 482 LEU A C 1
ATOM 3939 O O . LEU A 1 482 ? -1.411 32.344 -20.547 1 87.44 482 LEU A O 1
ATOM 3943 N N . ILE A 1 483 ? -2.059 30.219 -20.984 1 87.62 483 ILE A N 1
ATOM 3944 C CA . ILE A 1 483 ? -2.576 30.578 -22.297 1 87.62 483 ILE A CA 1
ATOM 3945 C C . ILE A 1 483 ? -3.922 31.281 -22.156 1 87.62 483 ILE A C 1
ATOM 3947 O O . ILE A 1 483 ? -4.188 32.281 -22.844 1 87.62 483 ILE A O 1
ATOM 3951 N N . PHE A 1 484 ? -4.773 30.828 -21.25 1 84.12 484 PHE A N 1
ATOM 3952 C CA . PHE A 1 484 ? -6.141 31.344 -21.188 1 84.12 484 PHE A CA 1
ATOM 3953 C C . PHE A 1 484 ? -6.262 32.406 -20.109 1 84.12 484 PHE A C 1
ATOM 3955 O O . PHE A 1 484 ? -7.293 33.094 -20.016 1 84.12 484 PHE A O 1
ATOM 3962 N N . SER A 1 485 ? -5.43 32.562 -19.062 1 66.94 485 SER A N 1
ATOM 3963 C CA . SER A 1 485 ? -5.574 33.625 -18.062 1 66.94 485 SER A CA 1
ATOM 3964 C C . SER A 1 485 ? -5.348 35 -18.672 1 66.94 485 SER A C 1
ATOM 3966 O O . SER A 1 485 ? -5.328 36 -17.953 1 66.94 485 SER A O 1
ATOM 3968 N N . SER A 1 486 ? -5.027 35.344 -19.891 1 50.66 486 SER A N 1
ATOM 3969 C CA . SER A 1 486 ? -4.941 36.75 -20.344 1 50.66 486 SER A CA 1
ATOM 3970 C C . SER A 1 486 ? -6.191 37.531 -19.969 1 50.66 486 SER A C 1
ATOM 3972 O O . SER A 1 486 ? -6.109 38.688 -19.578 1 50.66 486 SER A O 1
ATOM 3974 N N . LYS A 1 487 ? -7.406 37.219 -20.469 1 39.88 487 LYS A N 1
ATOM 3975 C CA . LYS A 1 487 ? -8.352 38.312 -20.656 1 39.88 487 LYS A CA 1
ATOM 3976 C C . LYS A 1 487 ? -8.93 38.781 -19.312 1 39.88 487 LYS A C 1
ATOM 3978 O O . LYS A 1 487 ? -9.203 37.969 -18.438 1 39.88 487 LYS A O 1
ATOM 3983 N N . MET B 1 1 ? 6.598 -36.938 -21.203 1 45.53 1 MET B N 1
ATOM 3984 C CA . MET B 1 1 ? 5.789 -35.75 -21.391 1 45.53 1 MET B CA 1
ATOM 3985 C C . MET B 1 1 ? 5.586 -35 -20.062 1 45.53 1 MET B C 1
ATOM 3987 O O . MET B 1 1 ? 5.289 -35.625 -19.047 1 45.53 1 MET B O 1
ATOM 3991 N N . TYR B 1 2 ? 6.355 -34 -19.859 1 55.47 2 TYR B N 1
ATOM 3992 C CA . TYR B 1 2 ? 6.328 -33.438 -18.5 1 55.47 2 TYR B CA 1
ATOM 3993 C C . TYR B 1 2 ? 5.68 -32.062 -18.484 1 55.47 2 TYR B C 1
ATOM 3995 O O . TYR B 1 2 ? 5.719 -31.344 -19.469 1 55.47 2 TYR B O 1
ATOM 4003 N N . SER B 1 3 ? 4.648 -31.875 -17.625 1 57.91 3 SER B N 1
ATOM 4004 C CA . SER B 1 3 ? 3.926 -30.625 -17.422 1 57.91 3 SER B CA 1
ATOM 4005 C C . SER B 1 3 ? 4.883 -29.469 -17.141 1 57.91 3 SER B C 1
ATOM 4007 O O . SER B 1 3 ? 4.496 -28.297 -17.203 1 57.91 3 SER B O 1
ATOM 4009 N N . GLY B 1 4 ? 6.164 -29.766 -17.156 1 56.09 4 GLY B N 1
ATOM 4010 C CA . GLY B 1 4 ? 7.164 -28.734 -16.953 1 56.09 4 GLY B CA 1
ATOM 4011 C C . GLY B 1 4 ? 7.098 -28.109 -15.578 1 56.09 4 GLY B C 1
ATOM 4012 O O . GLY B 1 4 ? 7.711 -27.062 -15.328 1 56.09 4 GLY B O 1
ATOM 4013 N N . ILE B 1 5 ? 6.191 -28.672 -14.719 1 61.94 5 ILE B N 1
ATOM 4014 C CA . ILE B 1 5 ? 6.055 -28.047 -13.414 1 61.94 5 ILE B CA 1
ATOM 4015 C C . ILE B 1 5 ? 7.281 -28.359 -12.555 1 61.94 5 ILE B C 1
ATOM 4017 O O . ILE B 1 5 ? 7.93 -29.391 -12.742 1 61.94 5 ILE B O 1
ATOM 4021 N N . GLY B 1 6 ? 7.777 -27.422 -11.82 1 60.72 6 GLY B N 1
ATOM 4022 C CA . GLY B 1 6 ? 8.953 -27.547 -10.969 1 60.72 6 GLY B CA 1
ATOM 4023 C C . GLY B 1 6 ? 8.766 -28.562 -9.852 1 60.72 6 GLY B C 1
ATOM 4024 O O . GLY B 1 6 ? 7.781 -29.297 -9.828 1 60.72 6 GLY B O 1
ATOM 4025 N N . PHE B 1 7 ? 9.797 -28.719 -9.031 1 63.5 7 PHE B N 1
ATOM 4026 C CA . PHE B 1 7 ? 9.859 -29.719 -7.973 1 63.5 7 PHE B CA 1
ATOM 4027 C C . PHE B 1 7 ? 8.844 -29.406 -6.879 1 63.5 7 PHE B C 1
ATOM 4029 O O . PHE B 1 7 ? 8.453 -30.297 -6.117 1 63.5 7 PHE B O 1
ATOM 4036 N N . ASN B 1 8 ? 8.445 -28.203 -6.766 1 70 8 ASN B N 1
ATOM 4037 C CA . ASN B 1 8 ? 7.48 -27.812 -5.746 1 70 8 ASN B CA 1
ATOM 4038 C C . ASN B 1 8 ? 6.102 -27.562 -6.348 1 70 8 ASN B C 1
ATOM 4040 O O . ASN B 1 8 ? 5.922 -26.609 -7.109 1 70 8 ASN B O 1
ATOM 4044 N N . GLU B 1 9 ? 5.219 -28.516 -6.09 1 76.31 9 GLU B N 1
ATOM 4045 C CA . GLU B 1 9 ? 3.877 -28.375 -6.645 1 76.31 9 GLU B CA 1
ATOM 4046 C C . GLU B 1 9 ? 2.82 -28.875 -5.66 1 76.31 9 GLU B C 1
ATOM 4048 O O . GLU B 1 9 ? 2.824 -30.047 -5.273 1 76.31 9 GLU B O 1
ATOM 4053 N N . LEU B 1 10 ? 1.926 -28.016 -5.34 1 78.5 10 LEU B N 1
ATOM 4054 C CA . LEU B 1 10 ? 0.904 -28.391 -4.371 1 78.5 10 LEU B CA 1
ATOM 4055 C C . LEU B 1 10 ? -0.355 -28.891 -5.074 1 78.5 10 LEU B C 1
ATOM 4057 O O . LEU B 1 10 ? -1.258 -29.438 -4.434 1 78.5 10 LEU B O 1
ATOM 4061 N N . GLY B 1 11 ? -0.342 -28.844 -6.371 1 75.75 11 GLY B N 1
ATOM 4062 C CA . GLY B 1 11 ? -1.559 -29.234 -7.059 1 75.75 11 GLY B CA 1
ATOM 4063 C C . GLY B 1 11 ? -2.766 -28.406 -6.672 1 75.75 11 GLY B C 1
ATOM 4064 O O . GLY B 1 11 ? -2.619 -27.281 -6.203 1 75.75 11 GLY B O 1
ATOM 4065 N N . ASN B 1 12 ? -3.996 -28.859 -6.949 1 76.81 12 ASN B N 1
ATOM 4066 C CA . ASN B 1 12 ? -5.207 -28.109 -6.594 1 76.81 12 ASN B CA 1
ATOM 4067 C C . ASN B 1 12 ? -5.82 -28.641 -5.301 1 76.81 12 ASN B C 1
ATOM 4069 O O . ASN B 1 12 ? -6.766 -29.422 -5.328 1 76.81 12 ASN B O 1
ATOM 4073 N N . TYR B 1 13 ? -5.379 -28.141 -4.238 1 78.62 13 TYR B N 1
ATOM 4074 C CA . TYR B 1 13 ? -5.805 -28.531 -2.9 1 78.62 13 TYR B CA 1
ATOM 4075 C C . TYR B 1 13 ? -7.301 -28.312 -2.719 1 78.62 13 TYR B C 1
ATOM 4077 O O . TYR B 1 13 ? -8.016 -29.203 -2.27 1 78.62 13 TYR B O 1
ATOM 4085 N N . GLY B 1 14 ? -7.832 -27.203 -3.102 1 75.81 14 GLY B N 1
ATOM 4086 C CA . GLY B 1 14 ? -9.219 -26.828 -2.885 1 75.81 14 GLY B CA 1
ATOM 4087 C C . GLY B 1 14 ? -10.203 -27.672 -3.674 1 75.81 14 GLY B C 1
ATOM 4088 O O . GLY B 1 14 ? -11.18 -28.172 -3.121 1 75.81 14 GLY B O 1
ATOM 4089 N N . SER B 1 15 ? -9.914 -27.938 -4.922 1 74.19 15 SER B N 1
ATOM 4090 C CA . SER B 1 15 ? -10.812 -28.719 -5.77 1 74.19 15 SER B CA 1
ATOM 4091 C C . SER B 1 15 ? -10.805 -30.188 -5.379 1 74.19 15 SER B C 1
ATOM 4093 O O . SER B 1 15 ? -11.828 -30.859 -5.484 1 74.19 15 SER B O 1
ATOM 4095 N N . CYS B 1 16 ? -9.664 -30.625 -4.969 1 78.56 16 CYS B N 1
ATOM 4096 C CA . CYS B 1 16 ? -9.555 -32.031 -4.566 1 78.56 16 CYS B CA 1
ATOM 4097 C C . CYS B 1 16 ? -10.391 -32.312 -3.326 1 78.56 16 CYS B C 1
ATOM 4099 O O . CYS B 1 16 ? -11.07 -33.312 -3.25 1 78.56 16 CYS B O 1
ATOM 4101 N N . LEU B 1 17 ? -10.398 -31.391 -2.428 1 80.75 17 LEU B N 1
ATOM 4102 C CA . LEU B 1 17 ? -11.094 -31.609 -1.164 1 80.75 17 LEU B CA 1
ATOM 4103 C C . LEU B 1 17 ? -12.57 -31.25 -1.29 1 80.75 17 LEU B C 1
ATOM 4105 O O . LEU B 1 17 ? -13.375 -31.609 -0.423 1 80.75 17 LEU B O 1
ATOM 4109 N N . ALA B 1 18 ? -12.891 -30.562 -2.348 1 76.06 18 ALA B N 1
ATOM 4110 C CA . ALA B 1 18 ? -14.297 -30.219 -2.576 1 76.06 18 ALA B CA 1
ATOM 4111 C C . ALA B 1 18 ? -15.086 -31.438 -3.043 1 76.06 18 ALA B C 1
ATOM 4113 O O . ALA B 1 18 ? -16.312 -31.469 -2.93 1 76.06 18 ALA B O 1
ATOM 4114 N N . LEU B 1 19 ? -14.383 -32.469 -3.504 1 77.31 19 LEU B N 1
ATOM 4115 C CA . LEU B 1 19 ? -15.023 -33.719 -3.943 1 77.31 19 LEU B CA 1
ATOM 4116 C C . LEU B 1 19 ? -15.289 -34.625 -2.762 1 77.31 19 LEU B C 1
ATOM 4118 O O . LEU B 1 19 ? -14.625 -34.531 -1.727 1 77.31 19 LEU B O 1
ATOM 4122 N N . PRO B 1 20 ? -16.281 -35.469 -2.924 1 79.94 20 PRO B N 1
ATOM 4123 C CA . PRO B 1 20 ? -16.609 -36.344 -1.808 1 79.94 20 PRO B CA 1
ATOM 4124 C C . PRO B 1 20 ? -15.445 -37.219 -1.376 1 79.94 20 PRO B C 1
ATOM 4126 O O . PRO B 1 20 ? -14.609 -37.594 -2.205 1 79.94 20 PRO B O 1
ATOM 4129 N N . SER B 1 21 ? -15.406 -37.5 -0.114 1 83.44 21 SER B N 1
ATOM 4130 C CA . SER B 1 21 ? -14.305 -38.25 0.491 1 83.44 21 SER B CA 1
ATOM 4131 C C . SER B 1 21 ? -14.172 -39.656 -0.122 1 83.44 21 SER B C 1
ATOM 4133 O O . SER B 1 21 ? -13.094 -40.25 -0.082 1 83.44 21 SER B O 1
ATOM 4135 N N . ASN B 1 22 ? -15.219 -40.156 -0.646 1 83.12 22 ASN B N 1
ATOM 4136 C CA . ASN B 1 22 ? -15.172 -41.5 -1.226 1 83.12 22 ASN B CA 1
ATOM 4137 C C . ASN B 1 22 ? -14.617 -41.469 -2.646 1 83.12 22 ASN B C 1
ATOM 4139 O O . ASN B 1 22 ? -14.359 -42.531 -3.232 1 83.12 22 ASN B O 1
ATOM 4143 N N . THR B 1 23 ? -14.383 -40.312 -3.135 1 81.38 23 THR B N 1
ATOM 4144 C CA . THR B 1 23 ? -13.938 -40.188 -4.52 1 81.38 23 THR B CA 1
ATOM 4145 C C . THR B 1 23 ? -12.453 -39.844 -4.582 1 81.38 23 THR B C 1
ATOM 4147 O O . THR B 1 23 ? -11.688 -40.469 -5.309 1 81.38 23 THR B O 1
ATOM 4150 N N . THR B 1 24 ? -12.133 -38.812 -3.811 1 82.06 24 THR B N 1
ATOM 4151 C CA . THR B 1 24 ? -10.758 -38.344 -3.949 1 82.06 24 THR B CA 1
ATOM 4152 C C . THR B 1 24 ? -10.125 -38.094 -2.582 1 82.06 24 THR B C 1
ATOM 4154 O O . THR B 1 24 ? -10.828 -37.969 -1.58 1 82.06 24 THR B O 1
ATOM 4157 N N . GLN B 1 25 ? -8.805 -38.156 -2.48 1 83.88 25 GLN B N 1
ATOM 4158 C CA . GLN B 1 25 ? -7.977 -37.75 -1.344 1 83.88 25 GLN B CA 1
ATOM 4159 C C . GLN B 1 25 ? -6.777 -36.938 -1.794 1 83.88 25 GLN B C 1
ATOM 4161 O O . GLN B 1 25 ? -6.211 -37.188 -2.859 1 83.88 25 GLN B O 1
ATOM 4166 N N . TYR B 1 26 ? -6.551 -35.906 -1.055 1 85.81 26 TYR B N 1
ATOM 4167 C CA . TYR B 1 26 ? -5.379 -35.094 -1.32 1 85.81 26 TYR B CA 1
ATOM 4168 C C . TYR B 1 26 ? -4.164 -35.625 -0.56 1 85.81 26 TYR B C 1
ATOM 4170 O O . TYR B 1 26 ? -4.18 -35.688 0.671 1 85.81 26 TYR B O 1
ATOM 4178 N N . CYS B 1 27 ? -3.125 -36 -1.217 1 85.25 27 CYS B N 1
ATOM 4179 C CA . CYS B 1 27 ? -1.917 -36.531 -0.609 1 85.25 27 CYS B CA 1
ATOM 4180 C C . CYS B 1 27 ? -0.737 -35.594 -0.794 1 85.25 27 CYS B C 1
ATOM 4182 O O . CYS B 1 27 ? -0.404 -35.219 -1.922 1 85.25 27 CYS B O 1
ATOM 4184 N N . LEU B 1 28 ? -0.17 -35.188 0.297 1 84.88 28 LEU B N 1
ATOM 4185 C CA . LEU B 1 28 ? 0.969 -34.281 0.303 1 84.88 28 LEU B CA 1
ATOM 4186 C C . LEU B 1 28 ? 2.244 -35.031 0.714 1 84.88 28 LEU B C 1
ATOM 4188 O O . LEU B 1 28 ? 2.303 -35.625 1.789 1 84.88 28 LEU B O 1
ATOM 4192 N N . PHE B 1 29 ? 3.201 -35 -0.147 1 81.56 29 PHE B N 1
ATOM 4193 C CA . PHE B 1 29 ? 4.496 -35.594 0.104 1 81.56 29 PHE B CA 1
ATOM 4194 C C . PHE B 1 29 ? 5.559 -34.562 0.386 1 81.56 29 PHE B C 1
ATOM 4196 O O . PHE B 1 29 ? 5.695 -33.594 -0.366 1 81.56 29 PHE B O 1
ATOM 4203 N N . GLU B 1 30 ? 6.176 -34.625 1.475 1 81.12 30 GLU B N 1
ATOM 4204 C CA . GLU B 1 30 ? 7.293 -33.75 1.844 1 81.12 30 GLU B CA 1
ATOM 4205 C C . GLU B 1 30 ? 8.625 -34.469 1.675 1 81.12 30 GLU B C 1
ATOM 4207 O O . GLU B 1 30 ? 8.859 -35.5 2.299 1 81.12 30 GLU B O 1
ATOM 4212 N N . GLY B 1 31 ? 9.453 -33.938 0.751 1 73.19 31 GLY B N 1
ATOM 4213 C CA . GLY B 1 31 ? 10.758 -34.562 0.517 1 73.19 31 GLY B CA 1
ATOM 4214 C C . GLY B 1 31 ? 11.906 -33.562 0.708 1 73.19 31 GLY B C 1
ATOM 4215 O O . GLY B 1 31 ? 11.688 -32.375 0.799 1 73.19 31 GLY B O 1
ATOM 4216 N N . ASN B 1 32 ? 13.102 -34.062 0.987 1 70 32 ASN B N 1
ATOM 4217 C CA . ASN B 1 32 ? 14.312 -33.281 1.122 1 70 32 ASN B CA 1
ATOM 4218 C C . ASN B 1 32 ? 15.352 -33.625 0.066 1 70 32 ASN B C 1
ATOM 4220 O O . ASN B 1 32 ? 15.586 -34.812 -0.199 1 70 32 ASN B O 1
ATOM 4224 N N . PHE B 1 33 ? 15.672 -32.625 -0.821 1 62.12 33 PHE B N 1
ATOM 4225 C CA . PHE B 1 33 ? 16.766 -32.781 -1.779 1 62.12 33 PHE B CA 1
ATOM 4226 C C . PHE B 1 33 ? 17.891 -31.797 -1.48 1 62.12 33 PHE B C 1
ATOM 4228 O O . PHE B 1 33 ? 17.719 -30.578 -1.615 1 62.12 33 PHE B O 1
ATOM 4235 N N . ASP B 1 34 ? 19.125 -32.188 -1.355 1 58.06 34 ASP B N 1
ATOM 4236 C CA . ASP B 1 34 ? 20.312 -31.359 -1.116 1 58.06 34 ASP B CA 1
ATOM 4237 C C . ASP B 1 34 ? 19.984 -30.188 -0.19 1 58.06 34 ASP B C 1
ATOM 4239 O O . ASP B 1 34 ? 20.297 -29.047 -0.511 1 58.06 34 ASP B O 1
ATOM 4243 N N . SER B 1 35 ? 19.203 -30.359 0.835 1 58.81 35 SER B N 1
ATOM 4244 C CA . SER B 1 35 ? 18.938 -29.406 1.901 1 58.81 35 SER B CA 1
ATOM 4245 C C . SER B 1 35 ? 17.719 -28.547 1.579 1 58.81 35 SER B C 1
ATOM 4247 O O . SER B 1 35 ? 17.375 -27.625 2.336 1 58.81 35 SER B O 1
ATOM 4249 N N . VAL B 1 36 ? 17.141 -28.797 0.41 1 63.44 36 VAL B N 1
ATOM 4250 C CA . VAL B 1 36 ? 15.938 -28.047 0.091 1 63.44 36 VAL B CA 1
ATOM 4251 C C . VAL B 1 36 ? 14.703 -28.922 0.263 1 63.44 36 VAL B C 1
ATOM 4253 O O . VAL B 1 36 ? 14.672 -30.062 -0.228 1 63.44 36 VAL B O 1
ATOM 4256 N N . THR B 1 37 ? 13.891 -28.438 1.119 1 71.44 37 THR B N 1
ATOM 4257 C CA . THR B 1 37 ? 12.633 -29.156 1.312 1 71.44 37 THR B CA 1
ATOM 4258 C C . THR B 1 37 ? 11.656 -28.844 0.182 1 71.44 37 THR B C 1
ATOM 4260 O O . THR B 1 37 ? 11.555 -27.688 -0.251 1 71.44 37 THR B O 1
ATOM 4263 N N . PHE B 1 38 ? 11.148 -29.906 -0.414 1 74.75 38 PHE B N 1
ATOM 4264 C CA . PHE B 1 38 ? 10.164 -29.672 -1.465 1 74.75 38 PHE B CA 1
ATOM 4265 C C . PHE B 1 38 ? 8.867 -30.406 -1.155 1 74.75 38 PHE B C 1
ATOM 4267 O O . PHE B 1 38 ? 8.852 -31.375 -0.394 1 74.75 38 PHE B O 1
ATOM 4274 N N . TYR B 1 39 ? 7.77 -29.891 -1.616 1 78.38 39 TYR B N 1
ATOM 4275 C CA . TYR B 1 39 ? 6.434 -30.422 -1.388 1 78.38 39 TYR B CA 1
ATOM 4276 C C . TYR B 1 39 ? 5.758 -30.781 -2.707 1 78.38 39 TYR B C 1
ATOM 4278 O O . TYR B 1 39 ? 5.867 -30.047 -3.688 1 78.38 39 TYR B O 1
ATOM 4286 N N . ILE B 1 40 ? 5.18 -31.969 -2.668 1 78.19 40 ILE B N 1
ATOM 4287 C CA . ILE B 1 40 ? 4.395 -32.375 -3.824 1 78.19 40 ILE B CA 1
ATOM 4288 C C . ILE B 1 40 ? 3 -32.812 -3.373 1 78.19 40 ILE B C 1
ATOM 4290 O O . ILE B 1 40 ? 2.855 -33.719 -2.564 1 78.19 40 ILE B O 1
ATOM 4294 N N . GLY B 1 41 ? 2.051 -32.031 -3.863 1 79.62 41 GLY B N 1
ATOM 4295 C CA . GLY B 1 41 ? 0.666 -32.375 -3.582 1 79.62 41 GLY B CA 1
ATOM 4296 C C . GLY B 1 41 ? -0.06 -32.938 -4.785 1 79.62 41 GLY B C 1
ATOM 4297 O O . GLY B 1 41 ? 0.087 -32.469 -5.902 1 79.62 41 GLY B O 1
ATOM 4298 N N . VAL B 1 42 ? -0.797 -34.156 -4.551 1 79 42 VAL B N 1
ATOM 4299 C CA . VAL B 1 42 ? -1.539 -34.781 -5.637 1 79 42 VAL B CA 1
ATOM 4300 C C . VAL B 1 42 ? -2.941 -35.156 -5.156 1 79 42 VAL B C 1
ATOM 4302 O O . VAL B 1 42 ? -3.152 -35.406 -3.967 1 79 42 VAL B O 1
ATOM 4305 N N . CYS B 1 43 ? -3.828 -35.062 -6.117 1 79.81 43 CYS B N 1
ATOM 4306 C CA . CYS B 1 43 ? -5.18 -35.531 -5.859 1 79.81 43 CYS B CA 1
ATOM 4307 C C . CYS B 1 43 ? -5.324 -37 -6.301 1 79.81 43 CYS B C 1
ATOM 4309 O O . CYS B 1 43 ? -5.211 -37.281 -7.488 1 79.81 43 CYS B O 1
ATOM 4311 N N . TYR B 1 44 ? -5.555 -37.938 -5.344 1 80.25 44 TYR B N 1
ATOM 4312 C CA . TYR B 1 44 ? -5.574 -39.375 -5.555 1 80.25 44 TYR B CA 1
ATOM 4313 C C . TYR B 1 44 ? -6.949 -39.938 -5.242 1 80.25 44 TYR B C 1
ATOM 4315 O O . TYR B 1 44 ? -7.645 -39.469 -4.348 1 80.25 44 TYR B O 1
ATOM 4323 N N . PRO B 1 45 ? -7.297 -40.969 -6.074 1 79.25 45 PRO B N 1
ATOM 4324 C CA . PRO B 1 45 ? -8.562 -41.625 -5.73 1 79.25 45 PRO B CA 1
ATOM 4325 C C . PRO B 1 45 ? -8.547 -42.25 -4.336 1 79.25 45 PRO B C 1
ATOM 4327 O O . PRO B 1 45 ? -7.547 -42.875 -3.945 1 79.25 45 PRO B O 1
ATOM 4330 N N . SER B 1 46 ? -9.672 -42.031 -3.646 1 82 46 SER B N 1
ATOM 4331 C CA . SER B 1 46 ? -9.75 -42.5 -2.271 1 82 46 SER B CA 1
ATOM 4332 C C . SER B 1 46 ? -9.797 -44.031 -2.219 1 82 46 SER B C 1
ATOM 4334 O O . SER B 1 46 ? -9.484 -44.625 -1.188 1 82 46 SER B O 1
ATOM 4336 N N . SER B 1 47 ? -10.172 -44.625 -3.334 1 79.81 47 SER B N 1
ATOM 4337 C CA . SER B 1 47 ? -10.289 -46.062 -3.379 1 79.81 47 SER B CA 1
ATOM 4338 C C . SER B 1 47 ? -8.922 -46.719 -3.352 1 79.81 47 SER B C 1
ATOM 4340 O O . SER B 1 47 ? -8.805 -47.906 -2.977 1 79.81 47 SER B O 1
ATOM 4342 N N . ASN B 1 48 ? -7.922 -46.031 -3.691 1 79.81 48 ASN B N 1
ATOM 4343 C CA . ASN B 1 48 ? -6.57 -46.594 -3.756 1 79.81 48 ASN B CA 1
ATOM 4344 C C . ASN B 1 48 ? -5.688 -46.031 -2.639 1 79.81 48 ASN B C 1
ATOM 4346 O O . ASN B 1 48 ? -5.883 -44.906 -2.182 1 79.81 48 ASN B O 1
ATOM 4350 N N . TYR B 1 49 ? -4.902 -46.938 -2.123 1 81.38 49 TYR B N 1
ATOM 4351 C CA . TYR B 1 49 ? -3.906 -46.469 -1.159 1 81.38 49 TYR B CA 1
ATOM 4352 C C . TYR B 1 49 ? -2.832 -45.625 -1.84 1 81.38 49 TYR B C 1
ATOM 4354 O O . TYR B 1 49 ? -2.229 -46.062 -2.824 1 81.38 49 TYR B O 1
ATOM 4362 N N . CYS B 1 50 ? -2.693 -44.406 -1.401 1 84 50 CYS B N 1
ATOM 4363 C CA . CYS B 1 50 ? -1.675 -43.5 -1.943 1 84 50 CYS B CA 1
ATOM 4364 C C . CYS B 1 50 ? -0.309 -43.812 -1.337 1 84 50 CYS B C 1
ATOM 4366 O O . CYS B 1 50 ? -0.098 -43.594 -0.14 1 84 50 CYS B O 1
ATOM 4368 N N . SER B 1 51 ? 0.572 -44.344 -2.057 1 82.31 51 SER B N 1
ATOM 4369 C CA . SER B 1 51 ? 1.907 -44.656 -1.567 1 82.31 51 SER B CA 1
ATOM 4370 C C . SER B 1 51 ? 2.934 -43.625 -2.025 1 82.31 51 SER B C 1
ATOM 4372 O O . SER B 1 51 ? 2.674 -42.875 -2.949 1 82.31 51 SER B O 1
ATOM 4374 N N . GLN B 1 52 ? 4.02 -43.656 -1.368 1 80.81 52 GLN B N 1
ATOM 4375 C CA . GLN B 1 52 ? 5.121 -42.781 -1.734 1 80.81 52 GLN B CA 1
ATOM 4376 C C . GLN B 1 52 ? 5.605 -43.062 -3.154 1 80.81 52 GLN B C 1
ATOM 4378 O O . GLN B 1 52 ? 5.945 -42.156 -3.895 1 80.81 52 GLN B O 1
ATOM 4383 N N . ASP B 1 53 ? 5.566 -44.281 -3.467 1 75.25 53 ASP B N 1
ATOM 4384 C CA . ASP B 1 53 ? 6.039 -44.656 -4.793 1 75.25 53 ASP B CA 1
ATOM 4385 C C . ASP B 1 53 ? 5.113 -44.125 -5.883 1 75.25 53 ASP B C 1
ATOM 4387 O O . ASP B 1 53 ? 5.566 -43.781 -6.977 1 75.25 53 ASP B O 1
ATOM 4391 N N . ASP B 1 54 ? 3.908 -44.094 -5.539 1 76.5 54 ASP B N 1
ATOM 4392 C CA . ASP B 1 54 ? 2.949 -43.562 -6.5 1 76.5 54 ASP B CA 1
ATOM 4393 C C . ASP B 1 54 ? 3.213 -42.062 -6.77 1 76.5 54 ASP B C 1
ATOM 4395 O O . ASP B 1 54 ? 3.178 -41.625 -7.922 1 76.5 54 ASP B O 1
ATOM 4399 N N . ILE B 1 55 ? 3.51 -41.406 -5.762 1 77 55 ILE B N 1
ATOM 4400 C CA . ILE B 1 55 ? 3.725 -39.969 -5.875 1 77 55 ILE B CA 1
ATOM 4401 C C . ILE B 1 55 ? 5.027 -39.688 -6.625 1 77 55 ILE B C 1
ATOM 4403 O O . ILE B 1 55 ? 5.074 -38.844 -7.508 1 77 55 ILE B O 1
ATOM 4407 N N . ILE B 1 56 ? 6.023 -40.406 -6.273 1 72.06 56 ILE B N 1
ATOM 4408 C CA . ILE B 1 56 ? 7.316 -40.219 -6.926 1 72.06 56 ILE B CA 1
ATOM 4409 C C . ILE B 1 56 ? 7.203 -40.594 -8.406 1 72.06 56 ILE B C 1
ATOM 4411 O O . ILE B 1 56 ? 7.793 -39.906 -9.258 1 72.06 56 ILE B O 1
ATOM 4415 N N . GLY B 1 57 ? 6.473 -41.625 -8.664 1 68.88 57 GLY B N 1
ATOM 4416 C CA . GLY B 1 57 ? 6.234 -42 -10.047 1 68.88 57 GLY B CA 1
ATOM 4417 C C . GLY B 1 57 ? 5.516 -40.906 -10.844 1 68.88 57 GLY B C 1
ATOM 4418 O O . GLY B 1 57 ? 5.871 -40.656 -11.992 1 68.88 57 GLY B O 1
ATOM 4419 N N . LEU B 1 58 ? 4.605 -40.344 -10.18 1 68.31 58 LEU B N 1
ATOM 4420 C CA . LEU B 1 58 ? 3.855 -39.281 -10.82 1 68.31 58 LEU B CA 1
ATOM 4421 C C . LEU B 1 58 ? 4.738 -38.062 -11.031 1 68.31 58 LEU B C 1
ATOM 4423 O O . LEU B 1 58 ? 4.652 -37.375 -12.07 1 68.31 58 LEU B O 1
ATOM 4427 N N . MET B 1 59 ? 5.594 -37.781 -10.109 1 66.81 59 MET B N 1
ATOM 4428 C CA . MET B 1 59 ? 6.492 -36.656 -10.188 1 66.81 59 MET B CA 1
ATOM 4429 C C . MET B 1 59 ? 7.461 -36.781 -11.359 1 66.81 59 MET B C 1
ATOM 4431 O O . MET B 1 59 ? 7.742 -35.812 -12.062 1 66.81 59 MET B O 1
ATOM 4435 N N . THR B 1 60 ? 7.973 -37.906 -11.406 1 62.66 60 THR B N 1
ATOM 4436 C CA . THR B 1 60 ? 8.953 -38.156 -12.453 1 62.66 60 THR B CA 1
ATOM 4437 C C . THR B 1 60 ? 8.312 -38.031 -13.836 1 62.66 60 THR B C 1
ATOM 4439 O O . THR B 1 60 ? 8.969 -37.594 -14.789 1 62.66 60 THR B O 1
ATOM 4442 N N . GLN B 1 61 ? 7.07 -38.281 -13.789 1 61.22 61 GLN B N 1
ATOM 4443 C CA . GLN B 1 61 ? 6.395 -38.219 -15.078 1 61.22 61 GLN B CA 1
ATOM 4444 C C . GLN B 1 61 ? 5.992 -36.781 -15.43 1 61.22 61 GLN B C 1
ATOM 4446 O O . GLN B 1 61 ? 5.977 -36.406 -16.609 1 61.22 61 GLN B O 1
ATOM 4451 N N . TYR B 1 62 ? 5.895 -36.062 -14.32 1 61.44 62 TYR B N 1
ATOM 4452 C CA . TYR B 1 62 ? 5.242 -34.781 -14.586 1 61.44 62 TYR B CA 1
ATOM 4453 C C . TYR B 1 62 ? 6.223 -33.625 -14.43 1 61.44 62 TYR B C 1
ATOM 4455 O O . TYR B 1 62 ? 5.988 -32.531 -14.938 1 61.44 62 TYR B O 1
ATOM 4463 N N . THR B 1 63 ? 7.203 -33.969 -13.75 1 61.97 63 THR B N 1
ATOM 4464 C CA . THR B 1 63 ? 8.117 -32.875 -13.469 1 61.97 63 THR B CA 1
ATOM 4465 C C . THR B 1 63 ? 9.305 -32.906 -14.422 1 61.97 63 THR B C 1
ATOM 4467 O O . THR B 1 63 ? 9.516 -33.875 -15.133 1 61.97 63 THR B O 1
ATOM 4470 N N . ILE B 1 64 ? 9.906 -31.812 -14.578 1 59.09 64 ILE B N 1
ATOM 4471 C CA . ILE B 1 64 ? 11.086 -31.656 -15.422 1 59.09 64 ILE B CA 1
ATOM 4472 C C . ILE B 1 64 ? 12.188 -32.594 -14.953 1 59.09 64 ILE B C 1
ATOM 4474 O O . ILE B 1 64 ? 13.148 -32.844 -15.68 1 59.09 64 ILE B O 1
ATOM 4478 N N . LEU B 1 65 ? 11.836 -33.219 -13.859 1 58.25 65 LEU B N 1
ATOM 4479 C CA . LEU B 1 65 ? 12.867 -34.094 -13.289 1 58.25 65 LEU B CA 1
ATOM 4480 C C . LEU B 1 65 ? 13.133 -35.281 -14.203 1 58.25 65 LEU B C 1
ATOM 4482 O O . LEU B 1 65 ? 14.227 -35.844 -14.203 1 58.25 65 LEU B O 1
ATOM 4486 N N . ASN B 1 66 ? 12.031 -35.656 -14.883 1 56.34 66 ASN B N 1
ATOM 4487 C CA . ASN B 1 66 ? 12.219 -36.75 -15.812 1 56.34 66 ASN B CA 1
ATOM 4488 C C . ASN B 1 66 ? 13.25 -36.438 -16.875 1 56.34 66 ASN B C 1
ATOM 4490 O O . ASN B 1 66 ? 14.031 -37.281 -17.297 1 56.34 66 ASN B O 1
ATOM 4494 N N . VAL B 1 67 ? 13.18 -35.188 -17.219 1 54.47 67 VAL B N 1
ATOM 4495 C CA . VAL B 1 67 ? 14.102 -34.75 -18.281 1 54.47 67 VAL B CA 1
ATOM 4496 C C . VAL B 1 67 ? 15.516 -34.656 -17.719 1 54.47 67 VAL B C 1
ATOM 4498 O O . VAL B 1 67 ? 16.484 -34.969 -18.391 1 54.47 67 VAL B O 1
ATOM 4501 N N . LEU B 1 68 ? 15.477 -34.219 -16.375 1 53.25 68 LEU B N 1
ATOM 4502 C CA . LEU B 1 68 ? 16.797 -34 -15.805 1 53.25 68 LEU B CA 1
ATOM 4503 C C . LEU B 1 68 ? 17.406 -35.312 -15.297 1 53.25 68 LEU B C 1
ATOM 4505 O O . LEU B 1 68 ? 18.578 -35.375 -14.961 1 53.25 68 LEU B O 1
ATOM 4509 N N . GLN B 1 69 ? 16.828 -36.438 -15.648 1 52.06 69 GLN B N 1
ATOM 4510 C CA . GLN B 1 69 ? 17.328 -37.75 -15.25 1 52.06 69 GLN B CA 1
ATOM 4511 C C . GLN B 1 69 ? 18 -37.719 -13.883 1 52.06 69 GLN B C 1
ATOM 4513 O O . GLN B 1 69 ? 19.047 -38.312 -13.672 1 52.06 69 GLN B O 1
ATOM 4518 N N . LEU B 1 70 ? 17.531 -36.781 -13.07 1 51.41 70 LEU B N 1
ATOM 4519 C CA . LEU B 1 70 ? 18.172 -36.688 -11.766 1 51.41 70 LEU B CA 1
ATOM 4520 C C . LEU B 1 70 ? 17.703 -37.812 -10.852 1 51.41 70 LEU B C 1
ATOM 4522 O O . LEU B 1 70 ? 16.516 -38.094 -10.734 1 51.41 70 LEU B O 1
ATOM 4526 N N . GLU B 1 71 ? 18.562 -38.844 -10.68 1 50.34 71 GLU B N 1
ATOM 4527 C CA . GLU B 1 71 ? 18.312 -39.875 -9.656 1 50.34 71 GLU B CA 1
ATOM 4528 C C . GLU B 1 71 ? 18.016 -39.219 -8.305 1 50.34 71 GLU B C 1
ATOM 4530 O O . GLU B 1 71 ? 18.922 -38.688 -7.652 1 50.34 71 GLU B O 1
ATOM 4535 N N . MET B 1 72 ? 16.891 -38.719 -8.125 1 53.22 72 MET B N 1
ATOM 4536 C CA . MET B 1 72 ? 16.547 -38.156 -6.82 1 53.22 72 MET B CA 1
ATOM 4537 C C . MET B 1 72 ? 16.422 -39.281 -5.77 1 53.22 72 MET B C 1
ATOM 4539 O O . MET B 1 72 ? 15.656 -40.219 -5.945 1 53.22 72 MET B O 1
ATOM 4543 N N . SER B 1 73 ? 17.5 -39.594 -5.09 1 53.12 73 SER B N 1
ATOM 4544 C CA . SER B 1 73 ? 17.391 -40.469 -3.932 1 53.12 73 SER B CA 1
ATOM 4545 C C . SER B 1 73 ? 16.562 -39.844 -2.828 1 53.12 73 SER B C 1
ATOM 4547 O O . SER B 1 73 ? 16.938 -38.812 -2.281 1 53.12 73 SER B O 1
ATOM 4549 N N . PHE B 1 74 ? 15.258 -40.031 -2.881 1 53.72 74 PHE B N 1
ATOM 4550 C CA . PHE B 1 74 ? 14.391 -39.531 -1.82 1 53.72 74 PHE B CA 1
ATOM 4551 C C . PHE B 1 74 ? 14.633 -40.312 -0.522 1 53.72 74 PHE B C 1
ATOM 4553 O O . PHE B 1 74 ? 14.609 -41.531 -0.506 1 53.72 74 PHE B O 1
ATOM 4560 N N . ASN B 1 75 ? 15.414 -39.812 0.334 1 50.88 75 ASN B N 1
ATOM 4561 C CA . ASN B 1 75 ? 15.531 -40.469 1.636 1 50.88 75 ASN B CA 1
ATOM 4562 C C . ASN B 1 75 ? 14.156 -40.75 2.242 1 50.88 75 ASN B C 1
ATOM 4564 O O . ASN B 1 75 ? 13.219 -39.969 2.053 1 50.88 75 ASN B O 1
ATOM 4568 N N . ALA B 1 76 ? 13.859 -41.969 2.703 1 46.69 76 ALA B N 1
ATOM 4569 C CA . ALA B 1 76 ? 12.734 -42.688 3.268 1 46.69 76 ALA B CA 1
ATOM 4570 C C . ALA B 1 76 ? 11.969 -41.844 4.273 1 46.69 76 ALA B C 1
ATOM 4572 O O . ALA B 1 76 ? 10.773 -42.062 4.5 1 46.69 76 ALA B O 1
ATOM 4573 N N . SER B 1 77 ? 12.625 -41.156 5.227 1 50.28 77 SER B N 1
ATOM 4574 C CA . SER B 1 77 ? 11.82 -40.719 6.355 1 50.28 77 SER B CA 1
ATOM 4575 C C . SER B 1 77 ? 10.75 -39.719 5.91 1 50.28 77 SER B C 1
ATOM 4577 O O . SER B 1 77 ? 10.711 -38.594 6.383 1 50.28 77 SER B O 1
ATOM 4579 N N . ASN B 1 78 ? 10.289 -39.875 4.758 1 58.28 78 ASN B N 1
ATOM 4580 C CA . ASN B 1 78 ? 9.547 -38.906 3.953 1 58.28 78 ASN B CA 1
ATOM 4581 C C . ASN B 1 78 ? 8.055 -38.969 4.266 1 58.28 78 ASN B C 1
ATOM 4583 O O . ASN B 1 78 ? 7.453 -40.031 4.281 1 58.28 78 ASN B O 1
ATOM 4587 N N . ASN B 1 79 ? 7.555 -37.812 4.836 1 77.81 79 ASN B N 1
ATOM 4588 C CA . ASN B 1 79 ? 6.242 -37.625 5.449 1 77.81 79 ASN B CA 1
ATOM 4589 C C . ASN B 1 79 ? 5.152 -37.469 4.395 1 77.81 79 ASN B C 1
ATOM 4591 O O . ASN B 1 79 ? 5.207 -36.531 3.574 1 77.81 79 ASN B O 1
ATOM 4595 N N . LEU B 1 80 ? 4.508 -38.656 4.125 1 85.56 80 LEU B N 1
ATOM 4596 C CA . LEU B 1 80 ? 3.291 -38.625 3.322 1 85.56 80 LEU B CA 1
ATOM 4597 C C . LEU B 1 80 ? 2.064 -38.438 4.207 1 85.56 80 LEU B C 1
ATOM 4599 O O . LEU B 1 80 ? 1.871 -39.156 5.184 1 85.56 80 LEU B O 1
ATOM 4603 N N . HIS B 1 81 ? 1.397 -37.344 3.947 1 87 81 HIS B N 1
ATOM 4604 C CA . HIS B 1 81 ? 0.15 -37.062 4.648 1 87 81 HIS B CA 1
ATOM 4605 C C . HIS B 1 81 ? -1.021 -36.969 3.674 1 87 81 HIS B C 1
ATOM 4607 O O . HIS B 1 81 ? -0.967 -36.219 2.699 1 87 81 HIS B O 1
ATOM 4613 N N . CYS B 1 82 ? -2 -37.719 3.887 1 86.06 82 CYS B N 1
ATOM 4614 C CA . CYS B 1 82 ? -3.168 -37.719 3.012 1 86.06 82 CYS B CA 1
ATOM 4615 C C . CYS B 1 82 ? -4.398 -37.188 3.75 1 86.06 82 CYS B C 1
ATOM 4617 O O . CYS B 1 82 ? -4.602 -37.5 4.922 1 86.06 82 CYS B O 1
ATOM 4619 N N . TYR B 1 83 ? -5.117 -36.312 3.072 1 85.19 83 TYR B N 1
ATOM 4620 C CA . TYR B 1 83 ? -6.305 -35.688 3.629 1 85.19 83 TYR B CA 1
ATOM 4621 C C . TYR B 1 83 ? -7.52 -35.906 2.74 1 85.19 83 TYR B C 1
ATOM 4623 O O . TYR B 1 83 ? -7.387 -36.094 1.525 1 85.19 83 TYR B O 1
ATOM 4631 N N . ASN B 1 84 ? -8.648 -36.156 3.33 1 81.25 84 ASN B N 1
ATOM 4632 C CA . ASN B 1 84 ? -9.906 -36.219 2.592 1 81.25 84 ASN B CA 1
ATOM 4633 C C . ASN B 1 84 ? -10.883 -35.125 3.045 1 81.25 84 ASN B C 1
ATOM 4635 O O . ASN B 1 84 ? -10.539 -34.312 3.883 1 81.25 84 ASN B O 1
ATOM 4639 N N . SER B 1 85 ? -12.008 -35.031 2.244 1 75.81 85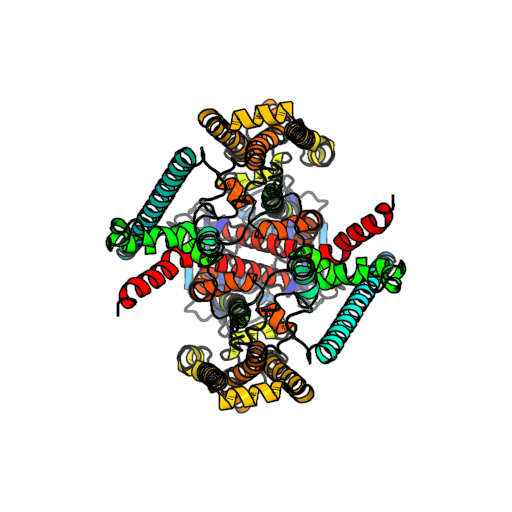 SER B N 1
ATOM 4640 C CA . SER B 1 85 ? -12.984 -33.969 2.525 1 75.81 85 SER B CA 1
ATOM 4641 C C . SER B 1 85 ? -13.477 -34.031 3.967 1 75.81 85 SER B C 1
ATOM 4643 O O . SER B 1 85 ? -13.93 -33.031 4.523 1 75.81 85 SER B O 1
ATOM 4645 N N . GLU B 1 86 ? -13.398 -35.219 4.535 1 70.06 86 GLU B N 1
ATOM 4646 C CA . GLU B 1 86 ? -13.852 -35.406 5.91 1 70.06 86 GLU B CA 1
ATOM 4647 C C . GLU B 1 86 ? -12.805 -34.906 6.906 1 70.06 86 GLU B C 1
ATOM 4649 O O . GLU B 1 86 ? -13.055 -34.875 8.109 1 70.06 86 GLU B O 1
ATOM 4654 N N . TYR B 1 87 ? -11.688 -34.75 6.199 1 65.19 87 TYR B N 1
ATOM 4655 C CA . TYR B 1 87 ? -10.672 -34.25 7.113 1 65.19 87 TYR B CA 1
ATOM 4656 C C . TYR B 1 87 ? -11.188 -33.031 7.891 1 65.19 87 TYR B C 1
ATOM 4658 O O . TYR B 1 87 ? -11.648 -32.062 7.297 1 65.19 87 TYR B O 1
ATOM 4666 N N . GLN B 1 88 ? -11.727 -33.312 9.031 1 55.06 88 GLN B N 1
ATOM 4667 C CA . GLN B 1 88 ? -12.297 -32.312 9.961 1 55.06 88 GLN B CA 1
ATOM 4668 C C . GLN B 1 88 ? -11.359 -31.141 10.156 1 55.06 88 GLN B C 1
ATOM 4670 O O . GLN B 1 88 ? -10.172 -31.312 10.43 1 55.06 88 GLN B O 1
ATOM 4675 N N . THR B 1 89 ? -11.586 -30.141 9.219 1 55.69 89 THR B N 1
ATOM 4676 C CA . THR B 1 89 ? -10.906 -28.938 9.695 1 55.69 89 THR B CA 1
ATOM 4677 C C . THR B 1 89 ? -10.711 -29 11.211 1 55.69 89 THR B C 1
ATOM 4679 O O . THR B 1 89 ? -11.656 -29.25 11.953 1 55.69 89 THR B O 1
ATOM 4682 N N . VAL B 1 90 ? -9.727 -29.719 11.609 1 54.38 90 VAL B N 1
ATOM 4683 C CA . VAL B 1 90 ? -9.414 -29.734 13.031 1 54.38 90 VAL B CA 1
ATOM 4684 C C . VAL B 1 90 ? -10.102 -28.578 13.734 1 54.38 90 VAL B C 1
ATOM 4686 O O . VAL B 1 90 ? -9.844 -27.406 13.422 1 54.38 90 VAL B O 1
ATOM 4689 N N . LYS B 1 91 ? -11.406 -28.938 14.102 1 57.06 91 LYS B N 1
ATOM 4690 C CA . LYS B 1 91 ? -12.008 -27.938 14.977 1 57.06 91 LYS B CA 1
ATOM 4691 C C . LYS B 1 91 ? -11.016 -27.453 16.031 1 57.06 91 LYS B C 1
ATOM 4693 O O . LYS B 1 91 ? -10.43 -28.25 16.75 1 57.06 91 LYS B O 1
ATOM 4698 N N . ILE B 1 92 ? -10.414 -26.484 15.742 1 64.62 92 ILE B N 1
ATOM 4699 C CA . ILE B 1 92 ? -9.531 -25.891 16.734 1 64.62 92 ILE B CA 1
ATOM 4700 C C . ILE B 1 92 ? -10.18 -25.984 18.125 1 64.62 92 ILE B C 1
ATOM 4702 O O . ILE B 1 92 ? -11.242 -25.422 18.359 1 64.62 92 ILE B O 1
ATOM 4706 N N . GLN B 1 93 ? -9.898 -27.094 18.844 1 68.31 93 GLN B N 1
ATOM 4707 C CA . GLN B 1 93 ? -10.406 -27.234 20.203 1 68.31 93 GLN B CA 1
ATOM 4708 C C . GLN B 1 93 ? -9.992 -26.047 21.078 1 68.31 93 GLN B C 1
ATOM 4710 O O . GLN B 1 93 ? -8.875 -25.547 20.953 1 68.31 93 GLN B O 1
ATOM 4715 N N . SER B 1 94 ? -11.023 -25.5 21.641 1 77.88 94 SER B N 1
ATOM 4716 C CA . SER B 1 94 ? -10.75 -24.406 22.562 1 77.88 94 SER B CA 1
ATOM 4717 C C . SER B 1 94 ? -9.922 -24.875 23.75 1 77.88 94 SER B C 1
ATOM 4719 O O . SER B 1 94 ? -10.344 -25.766 24.5 1 77.88 94 SER B O 1
ATOM 4721 N N . ASN B 1 95 ? -8.695 -24.797 23.688 1 83.56 95 ASN B N 1
ATOM 4722 C CA . ASN B 1 95 ? -7.781 -25.141 24.781 1 83.56 95 ASN B CA 1
ATOM 4723 C C . ASN B 1 95 ? -7.738 -24.047 25.844 1 83.56 95 ASN B C 1
ATOM 4725 O O . ASN B 1 95 ? -8.383 -23 25.688 1 83.56 95 ASN B O 1
ATOM 4729 N N . ALA B 1 96 ? -7.223 -24.391 26.969 1 89.25 96 ALA B N 1
ATOM 4730 C CA . ALA B 1 96 ? -7.059 -23.438 28.062 1 89.25 96 ALA B CA 1
ATOM 4731 C C . ALA B 1 96 ? -6.402 -22.141 27.578 1 89.25 96 ALA B C 1
ATOM 4733 O O . ALA B 1 96 ? -6.762 -21.047 28.016 1 89.25 96 ALA B O 1
ATOM 4734 N N . GLY B 1 97 ? -5.594 -22.328 26.641 1 89.56 97 GLY B N 1
ATOM 4735 C CA . GLY B 1 97 ? -4.93 -21.156 26.078 1 89.56 97 GLY B CA 1
ATOM 4736 C C . GLY B 1 97 ? -5.875 -20.234 25.344 1 89.56 97 GLY B C 1
ATOM 4737 O O . GLY B 1 97 ? -5.766 -19.016 25.438 1 89.56 97 GLY B O 1
ATOM 4738 N N . THR B 1 98 ? -6.793 -20.828 24.719 1 90 98 THR B N 1
ATOM 4739 C CA . THR B 1 98 ? -7.77 -20.031 23.984 1 90 98 THR B CA 1
ATOM 4740 C C . THR B 1 98 ? -8.641 -19.219 24.938 1 90 98 THR B C 1
ATOM 4742 O O . THR B 1 98 ? -8.938 -18.047 24.672 1 90 98 THR B O 1
ATOM 4745 N N . TRP B 1 99 ? -8.961 -19.859 26.031 1 91 99 TRP B N 1
ATOM 4746 C CA . TRP B 1 99 ? -9.812 -19.172 26.984 1 91 99 TRP B CA 1
ATOM 4747 C C . TRP B 1 99 ? -9.055 -18.031 27.672 1 91 99 TRP B C 1
ATOM 4749 O O . TRP B 1 99 ? -9.609 -16.953 27.922 1 91 99 TRP B O 1
ATOM 4759 N N . VAL B 1 100 ? -7.848 -18.328 27.984 1 93.31 100 VAL B N 1
ATOM 4760 C CA . VAL B 1 100 ? -7.035 -17.297 28.609 1 93.31 100 VAL B CA 1
ATOM 4761 C C . VAL B 1 100 ? -6.859 -16.125 27.641 1 93.31 100 VAL B C 1
ATOM 4763 O O . VAL B 1 100 ? -7.004 -14.961 28.047 1 93.31 100 VAL B O 1
ATOM 4766 N N . LEU B 1 101 ? -6.59 -16.406 26.391 1 92.12 101 LEU B N 1
ATOM 4767 C CA . LEU B 1 101 ? -6.391 -15.344 25.422 1 92.12 101 LEU B CA 1
ATOM 4768 C C . LEU B 1 101 ? -7.688 -14.586 25.172 1 92.12 101 LEU B C 1
ATOM 4770 O O . LEU B 1 101 ? -7.668 -13.367 24.969 1 92.12 101 LEU B O 1
ATOM 4774 N N . THR B 1 102 ? -8.734 -15.32 25.219 1 92.94 102 THR B N 1
ATOM 4775 C CA . THR B 1 102 ? -10.023 -14.656 25.062 1 92.94 102 THR B CA 1
ATOM 4776 C C . THR B 1 102 ? -10.297 -13.734 26.25 1 92.94 102 THR B C 1
ATOM 4778 O O . THR B 1 102 ? -10.805 -12.625 26.094 1 92.94 102 THR B O 1
ATOM 4781 N N . GLY B 1 103 ? -9.945 -14.242 27.391 1 93.62 103 GLY B N 1
ATOM 4782 C CA . GLY B 1 103 ? -10.094 -13.414 28.578 1 93.62 103 GLY B CA 1
ATOM 4783 C C . GLY B 1 103 ? -9.258 -12.148 28.531 1 93.62 103 GLY B C 1
ATOM 4784 O O . GLY B 1 103 ? -9.742 -11.062 28.859 1 93.62 103 GLY B O 1
ATOM 4785 N N . ILE B 1 104 ? -8.062 -12.266 28.094 1 94.25 104 ILE B N 1
ATOM 4786 C CA . ILE B 1 104 ? -7.16 -11.125 28 1 94.25 104 ILE B CA 1
ATOM 4787 C C . ILE B 1 104 ? -7.684 -10.148 26.938 1 94.25 104 ILE B C 1
ATOM 4789 O O . ILE B 1 104 ? -7.652 -8.93 27.141 1 94.25 104 ILE B O 1
ATOM 4793 N N . SER B 1 105 ? -8.211 -10.648 25.859 1 94.5 105 SER B N 1
ATOM 4794 C CA . SER B 1 105 ? -8.742 -9.797 24.797 1 94.5 105 SER B CA 1
ATOM 4795 C C . SER B 1 105 ? -9.969 -9.031 25.266 1 94.5 105 SER B C 1
ATOM 4797 O O . SER B 1 105 ? -10.117 -7.844 24.984 1 94.5 105 SER B O 1
ATOM 4799 N N . VAL B 1 106 ? -10.742 -9.727 26.047 1 95.19 106 VAL B N 1
ATOM 4800 C CA . VAL B 1 106 ? -11.945 -9.086 26.562 1 95.19 106 VAL B CA 1
ATOM 4801 C C . VAL B 1 106 ? -11.562 -8.016 27.594 1 95.19 106 VAL B C 1
ATOM 4803 O O . VAL B 1 106 ? -12.18 -6.953 27.641 1 95.19 106 VAL B O 1
ATOM 4806 N N . PHE B 1 107 ? -10.586 -8.32 28.312 1 95.56 107 PHE B N 1
ATOM 4807 C CA . PHE B 1 107 ? -10.094 -7.359 29.297 1 95.56 107 PHE B CA 1
ATOM 4808 C C . PHE B 1 107 ? -9.633 -6.074 28.609 1 95.56 107 PHE B C 1
ATOM 4810 O O . PHE B 1 107 ? -10.023 -4.977 29.016 1 95.56 107 PHE B O 1
ATOM 4817 N N . PHE B 1 108 ? -8.828 -6.16 27.578 1 95.12 108 PHE B N 1
ATOM 4818 C CA . PHE B 1 108 ? -8.336 -4.988 26.859 1 95.12 108 PHE B CA 1
ATOM 4819 C C . PHE B 1 108 ? -9.477 -4.246 26.172 1 95.12 108 PHE B C 1
ATOM 4821 O O . PHE B 1 108 ? -9.562 -3.02 26.266 1 95.12 108 PHE B O 1
ATOM 4828 N N . LEU B 1 109 ? -10.367 -5 25.578 1 96.31 109 LEU B N 1
ATOM 4829 C CA . LEU B 1 109 ? -11.461 -4.379 24.859 1 96.31 109 LEU B CA 1
ATOM 4830 C C . LEU B 1 109 ? -12.414 -3.66 25.812 1 96.31 109 LEU B C 1
ATOM 4832 O O . LEU B 1 109 ? -12.969 -2.613 25.469 1 96.31 109 LEU B O 1
ATOM 4836 N N . SER B 1 110 ? -12.586 -4.242 26.969 1 96.81 110 SER B N 1
ATOM 4837 C CA . SER B 1 110 ? -13.445 -3.607 27.953 1 96.81 110 SER B CA 1
ATOM 4838 C C . SER B 1 110 ? -12.844 -2.297 28.453 1 96.81 110 SER B C 1
ATOM 4840 O O . SER B 1 110 ? -13.539 -1.285 28.562 1 96.81 110 SER B O 1
ATOM 4842 N N . ASN B 1 111 ? -11.562 -2.314 28.766 1 96.94 111 ASN B N 1
ATOM 4843 C CA . ASN B 1 111 ? -10.891 -1.094 29.203 1 96.94 111 ASN B CA 1
ATOM 4844 C C . ASN B 1 111 ? -10.922 -0.015 28.125 1 96.94 111 ASN B C 1
ATOM 4846 O O . ASN B 1 111 ? -11.133 1.162 28.422 1 96.94 111 ASN B O 1
ATOM 4850 N N . ILE B 1 112 ? -10.742 -0.401 26.906 1 97 112 ILE B N 1
ATOM 4851 C CA . ILE B 1 112 ? -10.742 0.536 25.797 1 97 112 ILE B CA 1
ATOM 4852 C C . ILE B 1 112 ? -12.133 1.133 25.609 1 97 112 ILE B C 1
ATOM 4854 O O . ILE B 1 112 ? -12.281 2.344 25.438 1 97 112 ILE B O 1
ATOM 4858 N N . SER B 1 113 ? -13.125 0.263 25.719 1 97 113 SER B N 1
ATOM 4859 C CA . SER B 1 113 ? -14.5 0.728 25.547 1 97 113 SER B CA 1
ATOM 4860 C C . SER B 1 113 ? -14.898 1.698 26.656 1 97 113 SER B C 1
ATOM 4862 O O . SER B 1 113 ? -15.453 2.764 26.375 1 97 113 SER B O 1
ATOM 4864 N N . ILE B 1 114 ? -14.57 1.344 27.828 1 96.38 114 ILE B N 1
ATOM 4865 C CA . ILE B 1 114 ? -14.914 2.186 28.969 1 96.38 114 ILE B CA 1
ATOM 4866 C C . ILE B 1 114 ? -14.164 3.51 28.875 1 96.38 114 ILE B C 1
ATOM 4868 O O . ILE B 1 114 ? -14.75 4.578 29.047 1 96.38 114 ILE B O 1
ATOM 4872 N N . GLY B 1 115 ? -12.852 3.41 28.625 1 95 115 GLY B N 1
ATOM 4873 C CA . GLY B 1 115 ? -12.055 4.621 28.5 1 95 115 GLY B CA 1
ATOM 4874 C C . GLY B 1 115 ? -12.539 5.535 27.391 1 95 115 GLY B C 1
ATOM 4875 O O . GLY B 1 115 ? -12.594 6.754 27.562 1 95 115 GLY B O 1
ATOM 4876 N N . THR B 1 116 ? -12.953 4.992 26.297 1 94.75 116 THR B N 1
ATOM 4877 C CA . THR B 1 116 ? -13.422 5.773 25.156 1 94.75 116 THR B CA 1
ATOM 4878 C C . THR B 1 116 ? -14.773 6.418 25.453 1 94.75 116 THR B C 1
ATOM 4880 O O . THR B 1 116 ? -15.008 7.574 25.109 1 94.75 116 THR B O 1
ATOM 4883 N N . ILE B 1 117 ? -15.609 5.676 26.172 1 94.06 117 ILE B N 1
ATOM 4884 C CA . ILE B 1 117 ? -16.922 6.195 26.516 1 94.06 117 ILE B CA 1
ATOM 4885 C C . ILE B 1 117 ? -16.781 7.34 27.516 1 94.06 117 ILE B C 1
ATOM 4887 O O . ILE B 1 117 ? -17.469 8.359 27.406 1 94.06 117 ILE B O 1
ATOM 4891 N N . ILE B 1 118 ? -15.922 7.223 28.453 1 90.06 118 ILE B N 1
ATOM 4892 C CA . ILE B 1 118 ? -15.688 8.266 29.453 1 90.06 118 ILE B CA 1
ATOM 4893 C C . ILE B 1 118 ? -15.219 9.539 28.766 1 90.06 118 ILE B C 1
ATOM 4895 O O . ILE B 1 118 ? -15.734 10.625 29.031 1 90.06 118 ILE B O 1
ATOM 4899 N N . ASP B 1 119 ? -14.258 9.414 27.875 1 88.5 119 ASP B N 1
ATOM 4900 C CA . ASP B 1 119 ? -13.75 10.578 27.172 1 88.5 119 ASP B CA 1
ATOM 4901 C C . ASP B 1 119 ? -14.836 11.195 26.281 1 88.5 119 ASP B C 1
ATOM 4903 O O . ASP B 1 119 ? -14.93 12.422 26.172 1 88.5 119 ASP B O 1
ATOM 4907 N N . TYR B 1 120 ? -15.633 10.336 25.719 1 87.25 120 TYR B N 1
ATOM 4908 C CA . TYR B 1 120 ? -16.719 10.828 24.875 1 87.25 120 TYR B CA 1
ATOM 4909 C C . TYR B 1 120 ? -17.734 11.617 25.703 1 87.25 120 TYR B C 1
ATOM 4911 O O . TYR B 1 120 ? -18.188 12.68 25.281 1 87.25 120 TYR B O 1
ATOM 4919 N N . LEU B 1 121 ? -18.078 11.117 26.844 1 85.44 121 LEU B N 1
ATOM 4920 C CA . LEU B 1 121 ? -19.031 11.789 27.734 1 85.44 121 LEU B CA 1
ATOM 4921 C C . LEU B 1 121 ? -18.453 13.086 28.266 1 85.44 121 LEU B C 1
ATOM 4923 O O . LEU B 1 121 ? -19.172 14.086 28.406 1 85.44 121 LEU B O 1
ATOM 4927 N N . LEU B 1 122 ? -17.203 13.062 28.547 1 82.44 122 LEU B N 1
ATOM 4928 C CA . LEU B 1 122 ? -16.547 14.273 29.016 1 82.44 122 LEU B CA 1
ATOM 4929 C C . LEU B 1 122 ? -16.516 15.344 27.938 1 82.44 122 LEU B C 1
ATOM 4931 O O . LEU B 1 122 ? -16.766 16.516 28.203 1 82.44 122 LEU B O 1
ATOM 4935 N N . ILE B 1 123 ? -16.281 14.938 26.703 1 80.88 123 ILE B N 1
ATOM 4936 C CA . ILE B 1 123 ? -16.281 15.867 25.578 1 80.88 123 ILE B CA 1
ATOM 4937 C C . ILE B 1 123 ? -17.688 16.391 25.344 1 80.88 123 ILE B C 1
ATOM 4939 O O . ILE B 1 123 ? -17.875 17.578 25.078 1 80.88 123 ILE B O 1
ATOM 4943 N N . TYR B 1 124 ? -18.625 15.5 25.5 1 79.94 124 TYR B N 1
ATOM 4944 C CA . TYR B 1 124 ? -20.016 15.883 25.312 1 79.94 124 TYR B CA 1
ATOM 4945 C C . TYR B 1 124 ? -20.453 16.891 26.359 1 79.94 124 TYR B C 1
ATOM 4947 O O . TYR B 1 124 ? -21.109 17.891 26.047 1 79.94 124 TYR B O 1
ATOM 4955 N N . LYS B 1 125 ? -20.078 16.688 27.547 1 77.5 125 LYS B N 1
ATOM 4956 C CA . LYS B 1 125 ? -20.422 17.594 28.641 1 77.5 125 LYS B CA 1
ATOM 4957 C C . LYS B 1 125 ? -19.75 18.953 28.453 1 77.5 125 LYS B C 1
ATOM 4959 O O . LYS B 1 125 ? -20.359 20 28.719 1 77.5 125 LYS B O 1
ATOM 4964 N N . LEU B 1 126 ? -18.562 18.875 27.938 1 74 126 LEU B N 1
ATOM 4965 C CA . LEU B 1 126 ? -17.828 20.109 27.703 1 74 126 LEU B CA 1
ATOM 4966 C C . LEU B 1 126 ? -18.484 20.922 26.578 1 74 126 LEU B C 1
ATOM 4968 O O . LEU B 1 126 ? -18.562 22.141 26.656 1 74 126 LEU B O 1
ATOM 4972 N N . LYS B 1 127 ? -18.938 20.266 25.594 1 73.56 127 LYS B N 1
ATOM 4973 C CA . LYS B 1 127 ? -19.625 20.938 24.484 1 73.56 127 LYS B CA 1
ATOM 4974 C C . LYS B 1 127 ? -20.938 21.547 24.938 1 73.56 127 LYS B C 1
ATOM 4976 O O . LYS B 1 127 ? -21.297 22.656 24.516 1 73.56 127 LYS B O 1
ATOM 4981 N N . GLN B 1 128 ? -21.578 20.891 25.844 1 72.56 128 GLN B N 1
ATOM 4982 C CA . GLN B 1 128 ? -22.828 21.406 26.375 1 72.56 128 GLN B CA 1
ATOM 4983 C C . GLN B 1 128 ? -22.594 22.625 27.25 1 72.56 128 GLN B C 1
ATOM 4985 O O . GLN B 1 128 ? -23.375 23.594 27.219 1 72.56 128 GLN B O 1
ATOM 4990 N N . TYR B 1 129 ? -21.547 22.5 27.922 1 65.69 129 TYR B N 1
ATOM 4991 C CA . TYR B 1 129 ? -21.203 23.625 28.797 1 65.69 129 TYR B CA 1
ATOM 4992 C C . TYR B 1 129 ? -20.859 24.859 27.969 1 65.69 129 TYR B C 1
ATOM 4994 O O . TYR B 1 129 ? -21.25 25.969 28.312 1 65.69 129 TYR B O 1
ATOM 5002 N N . ARG B 1 130 ? -20.141 24.625 26.906 1 62.88 130 ARG B N 1
ATOM 5003 C CA . ARG B 1 130 ? -19.766 25.719 26.016 1 62.88 130 ARG B CA 1
ATOM 5004 C C . ARG B 1 130 ? -20.984 26.328 25.344 1 62.88 130 ARG B C 1
ATOM 5006 O O . ARG B 1 130 ? -21.078 27.547 25.203 1 62.88 130 ARG B O 1
ATOM 5013 N N . LYS B 1 131 ? -21.828 25.547 24.938 1 65.94 131 LYS B N 1
ATOM 5014 C CA . LYS B 1 131 ? -23.062 26.016 24.312 1 65.94 131 LYS B CA 1
ATOM 5015 C C . LYS B 1 131 ? -23.906 26.828 25.281 1 65.94 131 LYS B C 1
ATOM 5017 O O . LYS B 1 131 ? -24.438 27.875 24.922 1 65.94 131 LYS B O 1
ATOM 5022 N N . ASN B 1 132 ? -23.969 26.297 26.406 1 62.06 132 ASN B N 1
ATOM 5023 C CA . ASN B 1 132 ? -24.734 27 27.438 1 62.06 132 ASN B CA 1
ATOM 5024 C C . ASN B 1 132 ? -24.062 28.312 27.828 1 62.06 132 ASN B C 1
ATOM 5026 O O . ASN B 1 132 ? -24.75 29.312 28.062 1 62.06 132 ASN B O 1
ATOM 5030 N N . TYR B 1 133 ? -22.75 28.188 27.859 1 56.19 133 TYR B N 1
ATOM 5031 C CA . TYR B 1 133 ? -22 29.391 28.203 1 56.19 133 TYR B CA 1
ATOM 5032 C C . TYR B 1 133 ? -22.094 30.422 27.094 1 56.19 133 TYR B C 1
ATOM 5034 O O . TYR B 1 133 ? -22.281 31.609 27.359 1 56.19 133 TYR B O 1
ATOM 5042 N N . ASN B 1 134 ? -21.859 29.953 25.891 1 55.34 134 ASN B N 1
ATOM 5043 C CA . ASN B 1 134 ? -21.984 30.859 24.766 1 55.34 134 ASN B CA 1
ATOM 5044 C C . ASN B 1 134 ? -23.406 31.391 24.609 1 55.34 134 ASN B C 1
ATOM 5046 O O . ASN B 1 134 ? -23.625 32.531 24.219 1 55.34 134 ASN B O 1
ATOM 5050 N N . SER B 1 135 ? -24.312 30.547 24.812 1 51.69 135 SER B N 1
ATOM 5051 C CA . SER B 1 135 ? -25.703 31.016 24.781 1 51.69 135 SER B CA 1
ATOM 5052 C C . SER B 1 135 ? -25.969 32.031 25.875 1 51.69 135 SER B C 1
ATOM 5054 O O . SER B 1 135 ? -26.703 33 25.656 1 51.69 135 SER B O 1
ATOM 5056 N N . GLN B 1 136 ? -25.391 31.812 26.969 1 45.47 136 GLN B N 1
ATOM 5057 C CA . GLN B 1 136 ? -25.578 32.781 28.047 1 45.47 136 GLN B CA 1
ATOM 5058 C C . GLN B 1 136 ? -24.719 34.031 27.812 1 45.47 136 GLN B C 1
ATOM 5060 O O . GLN B 1 136 ? -25.156 35.156 28.094 1 45.47 136 GLN B O 1
ATOM 5065 N N . HIS B 1 137 ? -23.453 33.781 27.438 1 38.06 137 HIS B N 1
ATOM 5066 C CA . HIS B 1 137 ? -22.562 34.938 27.266 1 38.06 137 HIS B CA 1
ATOM 5067 C C . HIS B 1 137 ? -22.594 35.438 25.828 1 38.06 137 HIS B C 1
ATOM 5069 O O . HIS B 1 137 ? -21.969 36.438 25.5 1 38.06 137 HIS B O 1
ATOM 5075 N N . SER B 1 138 ? -23.016 34.688 24.844 1 39.47 138 SER B N 1
ATOM 5076 C CA . SER B 1 138 ? -23.188 35.219 23.5 1 39.47 138 SER B CA 1
ATOM 5077 C C . SER B 1 138 ? -24.188 36.375 23.484 1 39.47 138 SER B C 1
ATOM 5079 O O . SER B 1 138 ? -24.469 36.969 22.422 1 39.47 138 SER B O 1
ATOM 5081 N N . LEU B 1 139 ? -25.125 36.656 24.328 1 33.66 139 LEU B N 1
ATOM 5082 C CA . LEU B 1 139 ? -25.734 37.969 24.297 1 33.66 139 LEU B CA 1
ATOM 5083 C C . LEU B 1 139 ? -24.688 39.062 24.438 1 33.66 139 LEU B C 1
ATOM 5085 O O . LEU B 1 139 ? -24.938 40.219 24.109 1 33.66 139 LEU B O 1
ATOM 5089 N N . LEU B 1 140 ? -23.656 39.156 25.422 1 28.27 140 LEU B N 1
ATOM 5090 C CA . LEU B 1 140 ? -22.578 40.125 25.281 1 28.27 140 LEU B CA 1
ATOM 5091 C C . LEU B 1 140 ? -21.641 39.719 24.156 1 28.27 140 LEU B C 1
ATOM 5093 O O . LEU B 1 140 ? -21.641 38.562 23.719 1 28.27 140 LEU B O 1
ATOM 5097 N N . ASN B 1 141 ? -20.328 40.531 23.828 1 27.36 141 ASN B N 1
ATOM 5098 C CA . ASN B 1 141 ? -19.438 40.5 22.672 1 27.36 141 ASN B CA 1
ATOM 5099 C C . ASN B 1 141 ? -18.891 39.125 22.406 1 27.36 141 ASN B C 1
ATOM 5101 O O . ASN B 1 141 ? -18.203 38.531 23.234 1 27.36 141 ASN B O 1
ATOM 5105 N N . PRO B 1 142 ? -19.609 38.344 21.672 1 29.61 142 PRO B N 1
ATOM 5106 C CA . PRO B 1 142 ? -19.266 36.969 21.344 1 29.61 142 PRO B CA 1
ATOM 5107 C C . PRO B 1 142 ? -17.75 36.781 21.141 1 29.61 142 PRO B C 1
ATOM 5109 O O . PRO B 1 142 ? -17.312 35.688 20.734 1 29.61 142 PRO B O 1
ATOM 5112 N N . LYS B 1 143 ? -17.031 37.938 21.016 1 32.16 143 LYS B N 1
ATOM 5113 C CA . LYS B 1 143 ? -15.609 38.062 20.719 1 32.16 143 LYS B CA 1
ATOM 5114 C C . LYS B 1 143 ? -14.781 37.375 21.812 1 32.16 143 LYS B C 1
ATOM 5116 O O . LYS B 1 143 ? -13.617 37 21.578 1 32.16 143 LYS B O 1
ATOM 5121 N N . SER B 1 144 ? -15.164 37.438 23.078 1 28.22 144 SER B N 1
ATOM 5122 C CA . SER B 1 144 ? -14.266 37.438 24.234 1 28.22 144 SER B CA 1
ATOM 5123 C C . SER B 1 144 ? -13.867 36.031 24.625 1 28.22 144 SER B C 1
ATOM 5125 O O . SER B 1 144 ? -12.891 35.812 25.344 1 28.22 144 SER B O 1
ATOM 5127 N N . TYR B 1 145 ? -14.758 35.219 24.562 1 29.39 145 TYR B N 1
ATOM 5128 C CA . TYR B 1 145 ? -14.43 34.094 25.438 1 29.39 145 TYR B CA 1
ATOM 5129 C C . TYR B 1 145 ? -13.242 33.312 24.891 1 29.39 145 TYR B C 1
ATOM 5131 O O . TYR B 1 145 ? -12.547 32.594 25.641 1 29.39 145 TYR B O 1
ATOM 5139 N N . TYR B 1 146 ? -13.25 33.062 23.547 1 29.39 146 TYR B N 1
ATOM 5140 C CA . TYR B 1 146 ? -12 32.406 23.203 1 29.39 146 TYR B CA 1
ATOM 5141 C C . TYR B 1 146 ? -10.82 33.344 23.375 1 29.39 146 TYR B C 1
ATOM 5143 O O . TYR B 1 146 ? -9.664 32.906 23.438 1 29.39 146 TYR B O 1
ATOM 5151 N N . GLU B 1 147 ? -11.047 34.656 22.984 1 29.38 147 GLU B N 1
ATOM 5152 C CA . GLU B 1 147 ? -10.086 35.75 23.141 1 29.38 147 GLU B CA 1
ATOM 5153 C C . GLU B 1 147 ? -10.008 36.219 24.594 1 29.38 147 GLU B C 1
ATOM 5155 O O . GLU B 1 147 ? -9.461 37.281 24.875 1 29.38 147 GLU B O 1
ATOM 5160 N N . PRO B 1 148 ? -10.906 35.688 25.484 1 29.11 148 PRO B N 1
ATOM 5161 C CA . PRO B 1 148 ? -10.875 36.562 26.641 1 29.11 148 PRO B CA 1
ATOM 5162 C C . PRO B 1 148 ? -9.461 37.031 27 1 29.11 148 PRO B C 1
ATOM 5164 O O . PRO B 1 148 ? -9.211 38.219 27.156 1 29.11 148 PRO B O 1
ATOM 5167 N N . ASN B 1 149 ? -8.812 36.219 27.906 1 29.84 149 ASN B N 1
ATOM 5168 C CA . ASN B 1 149 ? -7.719 36.688 28.75 1 29.84 149 ASN B CA 1
ATOM 5169 C C . ASN B 1 149 ? -6.434 36.875 27.953 1 29.84 149 ASN B C 1
ATOM 5171 O O . ASN B 1 149 ? -5.383 37.188 28.516 1 29.84 149 ASN B O 1
ATOM 5175 N N . LEU B 1 150 ? -6.348 36.375 26.766 1 27.52 150 LEU B N 1
ATOM 5176 C CA . LEU B 1 150 ? -5.137 36.875 26.125 1 27.52 150 LEU B CA 1
ATOM 5177 C C . LEU B 1 150 ? -5.223 38.375 25.875 1 27.52 150 LEU B C 1
ATOM 5179 O O . LEU B 1 150 ? -4.25 39.094 26.078 1 27.52 150 LEU B O 1
ATOM 5183 N N . LEU B 1 151 ? -6.375 38.781 25.297 1 29.16 151 LEU B N 1
ATOM 5184 C CA . LEU B 1 151 ? -6.422 40.219 25.125 1 29.16 151 LEU B CA 1
ATOM 5185 C C . LEU B 1 151 ? -6.727 40.938 26.438 1 29.16 151 LEU B C 1
ATOM 5187 O O . LEU B 1 151 ? -6.199 42 26.719 1 29.16 151 LEU B O 1
ATOM 5191 N N . ASN B 1 152 ? -7.594 40.375 27.281 1 30.95 152 ASN B N 1
ATOM 5192 C CA . ASN B 1 152 ? -7.746 41.094 28.547 1 30.95 152 ASN B CA 1
ATOM 5193 C C . ASN B 1 152 ? -6.473 41.031 29.391 1 30.95 152 ASN B C 1
ATOM 5195 O O . ASN B 1 152 ? -6.266 41.875 30.266 1 30.95 152 ASN B O 1
ATOM 5199 N N . LEU B 1 153 ? -5.707 39.938 29.25 1 29.48 153 LEU B N 1
ATOM 5200 C CA . LEU B 1 153 ? -4.398 40.156 29.844 1 29.48 153 LEU B CA 1
ATOM 5201 C C . LEU B 1 153 ? -3.637 41.25 29.141 1 29.48 153 LEU B C 1
ATOM 5203 O O . LEU B 1 153 ? -2.93 42.031 29.781 1 29.48 153 LEU B O 1
ATOM 5207 N N . GLN B 1 154 ? -3.814 41.312 27.766 1 29.23 154 GLN B N 1
ATOM 5208 C CA . GLN B 1 154 ? -3.156 42.5 27.219 1 29.23 154 GLN B CA 1
ATOM 5209 C C . GLN B 1 154 ? -3.979 43.781 27.484 1 29.23 154 GLN B C 1
ATOM 5211 O O . GLN B 1 154 ? -3.424 44.844 27.703 1 29.23 154 GLN B O 1
ATOM 5216 N N . GLN B 1 155 ? -5.297 43.594 27.391 1 31.19 155 GLN B N 1
ATOM 5217 C CA . GLN B 1 155 ? -5.977 44.875 27.547 1 31.19 155 GLN B CA 1
ATOM 5218 C C . GLN B 1 155 ? -5.879 45.406 28.984 1 31.19 155 GLN B C 1
ATOM 5220 O O . GLN B 1 155 ? -6.137 46.562 29.25 1 31.19 155 GLN B O 1
ATOM 5225 N N . LYS B 1 156 ? -5.867 44.562 30.016 1 32.47 156 LYS B N 1
ATOM 5226 C CA . LYS B 1 156 ? -5.766 45.312 31.266 1 32.47 156 LYS B CA 1
ATOM 5227 C C . LYS B 1 156 ? -4.543 46.219 31.266 1 32.47 156 LYS B C 1
ATOM 5229 O O . LYS B 1 156 ? -4.387 47.062 32.156 1 32.47 156 LYS B O 1
ATOM 5234 N N . GLN B 1 157 ? -3.529 45.906 30.453 1 29.55 157 GLN B N 1
ATOM 5235 C CA . GLN B 1 157 ? -2.479 46.938 30.578 1 29.55 157 GLN B CA 1
ATOM 5236 C C . GLN B 1 157 ? -2.91 48.25 29.938 1 29.55 157 GLN B C 1
ATOM 5238 O O . GLN B 1 157 ? -2.602 49.312 30.469 1 29.55 157 GLN B O 1
ATOM 5243 N N . GLN B 1 158 ? -3.332 48.312 28.656 1 29.62 158 GLN B N 1
ATOM 5244 C CA . GLN B 1 158 ? -3.381 49.656 28.062 1 29.62 158 GLN B CA 1
ATOM 5245 C C . GLN B 1 158 ? -4.672 50.375 28.438 1 29.62 158 GLN B C 1
ATOM 5247 O O . GLN B 1 158 ? -5.605 50.438 27.641 1 29.62 158 GLN B O 1
ATOM 5252 N N . GLN B 1 159 ? -5.453 50.125 29.438 1 29.09 159 GLN B N 1
ATOM 5253 C CA . GLN B 1 159 ? -6.602 50.969 29.719 1 29.09 159 GLN B CA 1
ATOM 5254 C C . GLN B 1 159 ? -6.211 52.438 29.734 1 29.09 159 GLN B C 1
ATOM 5256 O O . GLN B 1 159 ? -7.039 53.312 30.016 1 29.09 159 GLN B O 1
ATOM 5261 N N . ASP B 1 160 ? -4.984 52.906 29.906 1 26.5 160 ASP B N 1
ATOM 5262 C CA . ASP B 1 160 ? -5.031 54.344 30.188 1 26.5 160 ASP B CA 1
ATOM 5263 C C . ASP B 1 160 ? -5.527 55.125 28.969 1 26.5 160 ASP B C 1
ATOM 5265 O O . ASP B 1 160 ? -6.223 56.125 29.109 1 26.5 160 ASP B O 1
ATOM 5269 N N . GLY B 1 161 ? -4.797 55.312 27.828 1 25.05 161 GLY B N 1
ATOM 5270 C CA . GLY B 1 161 ? -5.012 56.531 27.047 1 25.05 161 GLY B CA 1
ATOM 5271 C C . GLY B 1 161 ? -6.305 56.5 26.266 1 25.05 161 GLY B C 1
ATOM 5272 O O . GLY B 1 161 ? -6.926 55.469 26.094 1 25.05 161 GLY B O 1
ATOM 5273 N N . ASP B 1 162 ? -6.699 57.594 25.453 1 25.28 162 ASP B N 1
ATOM 5274 C CA . ASP B 1 162 ? -7.84 58.312 24.891 1 25.28 162 ASP B CA 1
ATOM 5275 C C . ASP B 1 162 ? -8.656 57.406 23.969 1 25.28 162 ASP B C 1
ATOM 5277 O O . ASP B 1 162 ? -8.227 56.312 23.625 1 25.28 162 ASP B O 1
ATOM 5281 N N . GLU B 1 163 ? -9.094 58 22.766 1 25.02 163 GLU B N 1
ATOM 5282 C CA . GLU B 1 163 ? -10.281 58.281 21.969 1 25.02 163 GLU B CA 1
ATOM 5283 C C . GLU B 1 163 ? -10.641 57.125 21.078 1 25.02 163 GLU B C 1
ATOM 5285 O O . GLU B 1 163 ? -11.797 56.688 21.016 1 25.02 163 GLU B O 1
ATOM 5290 N N . ASP B 1 164 ? -9.93 57 19.859 1 24.39 164 ASP B N 1
ATOM 5291 C CA . ASP B 1 164 ? -10.438 56.75 18.516 1 24.39 164 ASP B CA 1
ATOM 5292 C C . ASP B 1 164 ? -10.789 55.281 18.328 1 24.39 164 ASP B C 1
ATOM 5294 O O . ASP B 1 164 ? -9.922 54.469 18 1 24.39 164 ASP B O 1
ATOM 5298 N N . PHE B 1 165 ? -11.594 54.719 19.109 1 27.94 165 PHE B N 1
ATOM 5299 C CA . PHE B 1 165 ? -11.984 53.312 18.984 1 27.94 165 PHE B CA 1
ATOM 5300 C C . PHE B 1 165 ? -12.797 53.094 17.719 1 27.94 165 PHE B C 1
ATOM 5302 O O . PHE B 1 165 ? -14.023 53.25 17.719 1 27.94 165 PHE B O 1
ATOM 5309 N N . ASN B 1 166 ? -12.5 53.812 16.594 1 25.17 166 ASN B N 1
ATOM 5310 C CA . ASN B 1 166 ? -13.305 53.781 15.367 1 25.17 166 ASN B CA 1
ATOM 5311 C C . ASN B 1 166 ? -13.852 52.406 15.086 1 25.17 166 ASN B C 1
ATOM 5313 O O . ASN B 1 166 ? -13.367 51.406 15.648 1 25.17 166 ASN B O 1
ATOM 5317 N N . GLN B 1 167 ? -14.711 52.312 13.82 1 25.28 167 GLN B N 1
ATOM 5318 C CA . GLN B 1 167 ? -15.672 51.5 13.117 1 25.28 167 GLN B CA 1
ATOM 5319 C C . GLN B 1 167 ? -15.086 50.125 12.805 1 25.28 167 GLN B C 1
ATOM 5321 O O . GLN B 1 167 ? -14.5 49.906 11.742 1 25.28 167 GLN B O 1
ATOM 5326 N N . LEU B 1 168 ? -14.266 49.656 13.469 1 24.83 168 LEU B N 1
ATOM 5327 C CA . LEU B 1 168 ? -13.93 48.344 12.898 1 24.83 168 LEU B CA 1
ATOM 5328 C C . LEU B 1 168 ? -15.18 47.5 12.656 1 24.83 168 LEU B C 1
ATOM 5330 O O . LEU B 1 168 ? -15.891 47.156 13.609 1 24.83 168 LEU B O 1
ATOM 5334 N N . GLU B 1 169 ? -16.031 47.906 11.57 1 25.09 169 GLU B N 1
ATOM 5335 C CA . GLU B 1 169 ? -17.047 47.094 10.906 1 25.09 169 GLU B CA 1
ATOM 5336 C C . GLU B 1 169 ? -16.734 45.594 11.023 1 25.09 169 GLU B C 1
ATOM 5338 O O . GLU B 1 169 ? -15.688 45.156 10.578 1 25.09 169 GLU B O 1
ATOM 5343 N N . LEU B 1 170 ? -17.109 45.062 12.07 1 27.08 170 LEU B N 1
ATOM 5344 C CA . LEU B 1 170 ? -17.359 43.625 12.164 1 27.08 170 LEU B CA 1
ATOM 5345 C C . LEU B 1 170 ? -18.031 43.125 10.891 1 27.08 170 LEU B C 1
ATOM 5347 O O . LEU B 1 170 ? -19.234 43.312 10.703 1 27.08 170 LEU B O 1
ATOM 5351 N N . THR B 1 171 ? -17.594 43.5 9.664 1 26.92 171 THR B N 1
ATOM 5352 C CA . THR B 1 171 ? -18.125 42.781 8.516 1 26.92 171 THR B CA 1
ATOM 5353 C C . THR B 1 171 ? -18.453 41.312 8.891 1 26.92 171 THR B C 1
ATOM 5355 O O . THR B 1 171 ? -17.625 40.625 9.469 1 26.92 171 THR B O 1
ATOM 5358 N N . ASN B 1 172 ? -19.719 40.875 9.203 1 27.61 172 ASN B N 1
ATOM 5359 C CA . ASN B 1 172 ? -20.609 39.719 9.422 1 27.61 172 ASN B CA 1
ATOM 5360 C C . ASN B 1 172 ? -20.188 38.531 8.578 1 27.61 172 ASN B C 1
ATOM 5362 O O . ASN B 1 172 ? -21 37.656 8.266 1 27.61 172 ASN B O 1
ATOM 5366 N N . ASN B 1 173 ? -19.281 38.688 7.672 1 26.27 173 ASN B N 1
ATOM 5367 C CA . ASN B 1 173 ? -18.859 37.438 7.07 1 26.27 173 ASN B CA 1
ATOM 5368 C C . ASN B 1 173 ? -18.438 36.406 8.133 1 26.27 173 ASN B C 1
ATOM 5370 O O . ASN B 1 173 ? -17.438 36.625 8.828 1 26.27 173 ASN B O 1
ATOM 5374 N N . ASN B 1 174 ? -19.344 35.875 9.047 1 29.12 174 ASN B N 1
ATOM 5375 C CA . ASN B 1 174 ? -19.406 34.625 9.789 1 29.12 174 ASN B CA 1
ATOM 5376 C C . ASN B 1 174 ? -18.375 33.625 9.289 1 29.12 174 ASN B C 1
ATOM 5378 O O . ASN B 1 174 ? -18.703 32.75 8.477 1 29.12 174 ASN B O 1
ATOM 5382 N N . GLU B 1 175 ? -17.359 34.094 8.812 1 29.11 175 GLU B N 1
ATOM 5383 C CA . GLU B 1 175 ? -16.328 33.062 8.539 1 29.11 175 GLU B CA 1
ATOM 5384 C C . GLU B 1 175 ? -16.078 32.188 9.758 1 29.11 175 GLU B C 1
ATOM 5386 O O . GLU B 1 175 ? -15.594 32.688 10.781 1 29.11 175 GLU B O 1
ATOM 5391 N N . ARG B 1 176 ? -17.031 31.328 10.172 1 32.22 176 ARG B N 1
ATOM 5392 C CA . ARG B 1 176 ? -16.891 30.125 10.992 1 32.22 176 ARG B CA 1
ATOM 5393 C C . ARG B 1 176 ? -15.43 29.734 11.172 1 32.22 176 ARG B C 1
ATOM 5395 O O . ARG B 1 176 ? -14.695 29.609 10.188 1 32.22 176 ARG B O 1
ATOM 5402 N N . ILE B 1 177 ? -14.805 30.266 12.102 1 32.06 177 ILE B N 1
ATOM 5403 C CA . ILE B 1 177 ? -13.578 29.625 12.555 1 32.06 177 ILE B CA 1
ATOM 5404 C C . ILE B 1 177 ? -13.602 28.141 12.195 1 32.06 177 ILE B C 1
ATOM 5406 O O . ILE B 1 177 ? -14.516 27.422 12.594 1 32.06 177 ILE B O 1
ATOM 5410 N N . LYS B 1 178 ? -13.172 27.906 11.117 1 35.72 178 LYS B N 1
ATOM 5411 C CA . LYS B 1 178 ? -12.867 26.547 10.656 1 35.72 178 LYS B CA 1
ATOM 5412 C C . LYS B 1 178 ? -12.406 25.672 11.82 1 35.72 178 LYS B C 1
ATOM 5414 O O . LYS B 1 178 ? -11.328 25.875 12.367 1 35.72 178 LYS B O 1
ATOM 5419 N N . ASP B 1 179 ? -13.227 25.281 12.742 1 33.94 179 ASP B N 1
ATOM 5420 C CA . ASP B 1 179 ? -13.102 24.219 13.742 1 33.94 179 ASP B CA 1
ATOM 5421 C C . ASP B 1 179 ? -12.297 23.047 13.188 1 33.94 179 ASP B C 1
ATOM 5423 O O . ASP B 1 179 ? -12.859 22.109 12.617 1 33.94 179 ASP B O 1
ATOM 5427 N N . LEU B 1 180 ? -11.328 23.312 12.5 1 36 180 LEU B N 1
ATOM 5428 C CA . LEU B 1 180 ? -10.508 22.172 12.156 1 36 180 LEU B CA 1
ATOM 5429 C C . LEU B 1 180 ? -10.219 21.312 13.383 1 36 180 LEU B C 1
ATOM 5431 O O . LEU B 1 180 ? -9.219 20.594 13.438 1 36 180 LEU B O 1
ATOM 5435 N N . THR B 1 181 ? -10.648 21.703 14.672 1 37.72 181 THR B N 1
ATOM 5436 C CA . THR B 1 181 ? -10.234 20.812 15.75 1 37.72 181 THR B CA 1
ATOM 5437 C C . THR B 1 181 ? -10.727 19.391 15.492 1 37.72 181 THR B C 1
ATOM 5439 O O . THR B 1 181 ? -11.859 19.188 15.047 1 37.72 181 THR B O 1
ATOM 5442 N N . PRO B 1 182 ? -9.969 18.578 15.383 1 42.97 182 PRO B N 1
ATOM 5443 C CA . PRO B 1 182 ? -10.5 17.219 15.414 1 42.97 182 PRO B CA 1
ATOM 5444 C C . PRO B 1 182 ? -11.68 17.062 16.375 1 42.97 182 PRO B C 1
ATOM 5446 O O . PRO B 1 182 ? -11.688 17.688 17.453 1 42.97 182 PRO B O 1
ATOM 5449 N N . PRO B 1 183 ? -12.906 16.828 15.922 1 40.62 183 PRO B N 1
ATOM 5450 C CA . PRO B 1 183 ? -14.023 16.719 16.859 1 40.62 183 PRO B CA 1
ATOM 5451 C C . PRO B 1 183 ? -13.602 16.219 18.234 1 40.62 183 PRO B C 1
ATOM 5453 O O . PRO B 1 183 ? -14.305 16.438 19.219 1 40.62 183 PRO B O 1
ATOM 5456 N N . PHE B 1 184 ? -12.594 15.211 18.25 1 39.22 184 PHE B N 1
ATOM 5457 C CA . PHE B 1 184 ? -12.352 14.562 19.531 1 39.22 184 PHE B CA 1
ATOM 5458 C C . PHE B 1 184 ? -11.305 15.32 20.344 1 39.22 184 PHE B C 1
ATOM 5460 O O . PHE B 1 184 ? -11.07 15.016 21.516 1 39.22 184 PHE B O 1
ATOM 5467 N N . TYR B 1 185 ? -10.156 15.703 19.812 1 35.41 185 TYR B N 1
ATOM 5468 C CA . TYR B 1 185 ? -8.938 15.945 20.578 1 35.41 185 TYR B CA 1
ATOM 5469 C C . TYR B 1 185 ? -9.109 17.141 21.5 1 35.41 185 TYR B C 1
ATOM 5471 O O . TYR B 1 185 ? -8.938 17.016 22.719 1 35.41 185 TYR B O 1
ATOM 5479 N N . GLY B 1 186 ? -7.957 18.188 21.234 1 36.19 186 GLY B N 1
ATOM 5480 C CA . GLY B 1 186 ? -6.848 18.703 22.016 1 36.19 186 GLY B CA 1
ATOM 5481 C C . GLY B 1 186 ? -7.27 19.766 23.031 1 36.19 186 GLY B C 1
ATOM 5482 O O . GLY B 1 186 ? -6.711 19.844 24.125 1 36.19 186 GLY B O 1
ATOM 5483 N N . PHE B 1 187 ? -7.781 20.766 22.562 1 34.72 187 PHE B N 1
ATOM 5484 C CA . PHE B 1 187 ? -7.766 21.922 23.438 1 34.72 187 PHE B CA 1
ATOM 5485 C C . PHE B 1 187 ? -8.594 21.672 24.688 1 34.72 187 PHE B C 1
ATOM 5487 O O . PHE B 1 187 ? -8.477 22.406 25.672 1 34.72 187 PHE B O 1
ATOM 5494 N N . ILE B 1 188 ? -9.336 20.734 24.531 1 35.66 188 ILE B N 1
ATOM 5495 C CA . ILE B 1 188 ? -10.336 20.625 25.594 1 35.66 188 ILE B CA 1
ATOM 5496 C C . ILE B 1 188 ? -9.688 20.078 26.859 1 35.66 188 ILE B C 1
ATOM 5498 O O . ILE B 1 188 ? -9.977 20.531 27.969 1 35.66 188 ILE B O 1
ATOM 5502 N N . PHE B 1 189 ? -8.82 19.094 26.609 1 37.47 189 PHE B N 1
ATOM 5503 C CA . PHE B 1 189 ? -8.398 18.359 27.797 1 37.47 189 PHE B CA 1
ATOM 5504 C C . PHE B 1 189 ? -7.473 19.203 28.656 1 37.47 189 PHE B C 1
ATOM 5506 O O . PHE B 1 189 ? -7.52 19.125 29.891 1 37.47 189 PHE B O 1
ATOM 5513 N N . ASP B 1 190 ? -6.516 19.859 28.016 1 35.62 190 ASP B N 1
ATOM 5514 C CA . ASP B 1 190 ? -5.598 20.562 28.906 1 35.62 190 ASP B CA 1
ATOM 5515 C C . ASP B 1 190 ? -6.328 21.625 29.719 1 35.62 190 ASP B C 1
ATOM 5517 O O . ASP B 1 190 ? -5.977 21.875 30.875 1 35.62 190 ASP B O 1
ATOM 5521 N N . LYS B 1 191 ? -7.281 22.234 29.141 1 36.16 191 LYS B N 1
ATOM 5522 C CA . LYS B 1 191 ? -7.91 23.328 29.875 1 36.16 191 LYS B CA 1
ATOM 5523 C C . LYS B 1 191 ? -8.953 22.812 30.859 1 36.16 191 LYS B C 1
ATOM 5525 O O . LYS B 1 191 ? -9.328 23.5 31.812 1 36.16 191 LYS B O 1
ATOM 5530 N N . PHE B 1 192 ? -9.523 21.688 30.469 1 37.75 192 PHE B N 1
ATOM 5531 C CA . PHE B 1 192 ? -10.391 21.141 31.5 1 37.75 192 PHE B CA 1
ATOM 5532 C C . PHE B 1 192 ? -9.586 20.719 32.719 1 37.75 192 PHE B C 1
ATOM 5534 O O . PHE B 1 192 ? -10.148 20.422 33.781 1 37.75 192 PHE B O 1
ATOM 5541 N N . ASP B 1 193 ? -8.367 20.438 32.5 1 40.16 193 ASP B N 1
ATOM 5542 C CA . ASP B 1 193 ? -7.578 20.047 33.688 1 40.16 193 ASP B CA 1
ATOM 5543 C C . ASP B 1 193 ? -7.676 21.109 34.781 1 40.16 193 ASP B C 1
ATOM 5545 O O . ASP B 1 193 ? -7.66 20.797 35.969 1 40.16 193 ASP B O 1
ATOM 5549 N N . LYS B 1 194 ? -7.668 22.406 34.438 1 38.75 194 LYS B N 1
ATOM 5550 C CA . LYS B 1 194 ? -7.508 23.344 35.562 1 38.75 194 LYS B CA 1
ATOM 5551 C C . LYS B 1 194 ? -8.844 23.625 36.25 1 38.75 194 LYS B C 1
ATOM 5553 O O . LYS B 1 194 ? -8.883 23.922 37.438 1 38.75 194 LYS B O 1
ATOM 5558 N N . SER B 1 195 ? -9.883 23.625 35.531 1 38.25 195 SER B N 1
ATOM 5559 C CA . SER B 1 195 ? -11.016 24.172 36.281 1 38.25 195 SER B CA 1
ATOM 5560 C C . SER B 1 195 ? -11.758 23.062 37.031 1 38.25 195 SER B C 1
ATOM 5562 O O . SER B 1 195 ? -12.398 23.328 38.062 1 38.25 195 SER B O 1
ATOM 5564 N N . ASN B 1 196 ? -12.25 21.859 36.406 1 42.06 196 ASN B N 1
ATOM 5565 C CA . ASN B 1 196 ? -13.023 20.938 37.25 1 42.06 196 ASN B CA 1
ATOM 5566 C C . ASN B 1 196 ? -12.117 19.922 37.938 1 42.06 196 ASN B C 1
ATOM 5568 O O . ASN B 1 196 ? -11.719 18.922 37.344 1 42.06 196 ASN B O 1
ATOM 5572 N N . ASN B 1 197 ? -11.484 20.234 38.938 1 47.66 197 ASN B N 1
ATOM 5573 C CA . ASN B 1 197 ? -10.625 19.656 39.969 1 47.66 197 ASN B CA 1
ATOM 5574 C C . ASN B 1 197 ? -11.008 18.219 40.281 1 47.66 197 ASN B C 1
ATOM 5576 O O . ASN B 1 197 ? -10.133 17.375 40.531 1 47.66 197 ASN B O 1
ATOM 5580 N N . ASP B 1 198 ? -12.312 17.891 40.344 1 51.06 198 ASP B N 1
ATOM 5581 C CA . ASP B 1 198 ? -12.711 16.625 40.969 1 51.06 198 ASP B CA 1
ATOM 5582 C C . ASP B 1 198 ? -12.477 15.453 40.031 1 51.06 198 ASP B C 1
ATOM 5584 O O . ASP B 1 198 ? -12.047 14.383 40.469 1 51.06 198 ASP B O 1
ATOM 5588 N N . TYR B 1 199 ? -12.914 15.523 38.781 1 50.62 199 TYR B N 1
ATOM 5589 C CA . TYR B 1 199 ? -12.781 14.375 37.906 1 50.62 199 TYR B CA 1
ATOM 5590 C C . TYR B 1 199 ? -11.32 14.117 37.562 1 50.62 199 TYR B C 1
ATOM 5592 O O . TYR B 1 199 ? -10.906 12.969 37.375 1 50.62 199 TYR B O 1
ATOM 5600 N N . GLU B 1 200 ? -10.562 15.172 37.344 1 54 200 GLU B N 1
ATOM 5601 C CA . GLU B 1 200 ? -9.141 15.008 37.031 1 54 200 GLU B CA 1
ATOM 5602 C C . GLU B 1 200 ? -8.391 14.367 38.188 1 54 200 GLU B C 1
ATOM 5604 O O . GLU B 1 200 ? -7.371 13.711 38 1 54 200 GLU B O 1
ATOM 5609 N N . ASN B 1 201 ? -9.078 14.531 39.375 1 63 201 ASN B N 1
ATOM 5610 C CA . ASN B 1 201 ? -8.312 14.016 40.5 1 63 201 ASN B CA 1
ATOM 5611 C C . ASN B 1 201 ? -8.656 12.547 40.781 1 63 201 ASN B C 1
ATOM 5613 O O . ASN B 1 201 ? -8.055 11.93 41.656 1 63 201 ASN B O 1
ATOM 5617 N N . ASN B 1 202 ? -9.602 12.039 39.906 1 79.81 202 ASN B N 1
ATOM 5618 C CA . ASN B 1 202 ? -9.945 10.641 40.125 1 79.81 202 ASN B CA 1
ATOM 5619 C C . ASN B 1 202 ? -8.992 9.695 39.406 1 79.81 202 ASN B C 1
ATOM 5621 O O . ASN B 1 202 ? -8.93 9.695 38.188 1 79.81 202 ASN B O 1
ATOM 5625 N N . LYS B 1 203 ? -8.203 9 40.188 1 84.56 203 LYS B N 1
ATOM 5626 C CA . LYS B 1 203 ? -7.203 8.062 39.688 1 84.56 203 LYS B CA 1
ATOM 5627 C C . LYS B 1 203 ? -7.832 7.027 38.75 1 84.56 203 LYS B C 1
ATOM 5629 O O . LYS B 1 203 ? -7.211 6.605 37.781 1 84.56 203 LYS B O 1
ATOM 5634 N N . LEU B 1 204 ? -9.094 6.742 38.969 1 88.94 204 LEU B N 1
ATOM 5635 C CA . LEU B 1 204 ? -9.781 5.742 38.156 1 88.94 204 LEU B CA 1
ATOM 5636 C C . LEU B 1 204 ? -10.086 6.293 36.781 1 88.94 204 LEU B C 1
ATOM 5638 O O . LEU B 1 204 ? -9.961 5.574 35.781 1 88.94 204 LEU B O 1
ATOM 5642 N N . VAL B 1 205 ? -10.406 7.508 36.781 1 88.81 205 VAL B N 1
ATOM 5643 C CA . VAL B 1 205 ? -10.711 8.133 35.5 1 88.81 205 VAL B CA 1
ATOM 5644 C C . VAL B 1 205 ? -9.438 8.266 34.688 1 8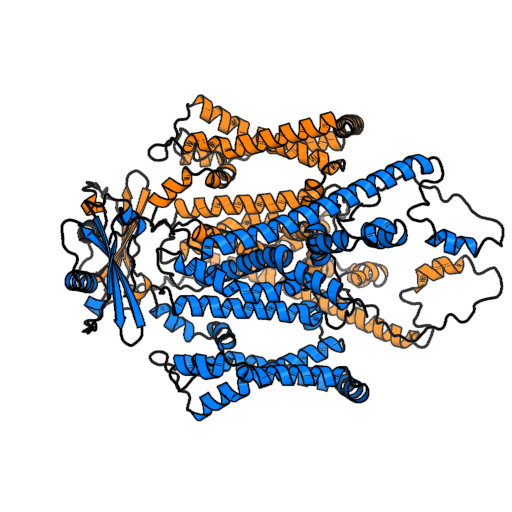8.81 205 VAL B C 1
ATOM 5646 O O . VAL B 1 205 ? -9.438 8.031 33.469 1 88.81 205 VAL B O 1
ATOM 5649 N N . LYS B 1 206 ? -8.383 8.516 35.406 1 89.31 206 LYS B N 1
ATOM 5650 C CA . LYS B 1 206 ? -7.102 8.641 34.719 1 89.31 206 LYS B CA 1
ATOM 5651 C C . LYS B 1 206 ? -6.641 7.297 34.156 1 89.31 206 LYS B C 1
ATOM 5653 O O . LYS B 1 206 ? -6.062 7.238 33.094 1 89.31 206 LYS B O 1
ATOM 5658 N N . TYR B 1 207 ? -6.949 6.293 34.938 1 92.75 207 TYR B N 1
ATOM 5659 C CA . TYR B 1 207 ? -6.605 4.945 34.469 1 92.75 207 TYR B CA 1
ATOM 5660 C C . TYR B 1 207 ? -7.336 4.598 33.188 1 92.75 207 TYR B C 1
ATOM 5662 O O . TYR B 1 207 ? -6.719 4.133 32.219 1 92.75 207 TYR B O 1
ATOM 5670 N N . PHE B 1 208 ? -8.602 4.867 33.125 1 93.25 208 PHE B N 1
ATOM 5671 C CA . PHE B 1 208 ? -9.391 4.492 31.969 1 93.25 208 PHE B CA 1
ATOM 5672 C C . PHE B 1 208 ? -9.086 5.414 30.797 1 93.25 208 PHE B C 1
ATOM 5674 O O . PHE B 1 208 ? -9.164 5 29.625 1 93.25 208 PHE B O 1
ATOM 5681 N N . GLN B 1 209 ? -8.656 6.582 31.047 1 92.12 209 GLN B N 1
ATOM 5682 C CA . GLN B 1 209 ? -8.32 7.52 29.984 1 92.12 209 GLN B CA 1
ATOM 5683 C C . GLN B 1 209 ? -7.059 7.086 29.234 1 92.12 209 GLN B C 1
ATOM 5685 O O . GLN B 1 209 ? -6.859 7.445 28.078 1 92.12 209 GLN B O 1
ATOM 5690 N N . CYS B 1 210 ? -6.258 6.352 29.953 1 94.12 210 CYS B N 1
ATOM 5691 C CA . CYS B 1 210 ? -5.059 5.832 29.312 1 94.12 210 CYS B CA 1
ATOM 5692 C C . CYS B 1 210 ? -5.414 4.875 28.172 1 94.12 210 CYS B C 1
ATOM 5694 O O . CYS B 1 210 ? -4.648 4.727 27.219 1 94.12 210 CYS B O 1
ATOM 5696 N N . TRP B 1 211 ? -6.664 4.285 28.25 1 95.94 211 TRP B N 1
ATOM 5697 C CA . TRP B 1 211 ? -7.09 3.277 27.281 1 95.94 211 TRP B CA 1
ATOM 5698 C C . TRP B 1 211 ? -8.008 3.889 26.219 1 95.94 211 TRP B C 1
ATOM 5700 O O . TRP B 1 211 ? -8.438 3.201 25.297 1 95.94 211 TRP B O 1
ATOM 5710 N N . SER B 1 212 ? -8.25 5.113 26.312 1 95.12 212 SER B N 1
ATOM 5711 C CA . SER B 1 212 ? -9.211 5.758 25.438 1 95.12 212 SER B CA 1
ATOM 5712 C C . SER B 1 212 ? -8.68 5.84 24 1 95.12 212 SER B C 1
ATOM 5714 O O . SER B 1 212 ? -7.566 6.316 23.781 1 95.12 212 SER B O 1
ATOM 5716 N N . LEU B 1 213 ? -9.469 5.402 23.047 1 94.5 213 LEU B N 1
ATOM 5717 C CA . LEU B 1 213 ? -9.109 5.445 21.625 1 94.5 213 LEU B CA 1
ATOM 5718 C C . LEU B 1 213 ? -9.039 6.883 21.125 1 94.5 213 LEU B C 1
ATOM 5720 O O . LEU B 1 213 ? -8.211 7.211 20.281 1 94.5 213 LEU B O 1
ATOM 5724 N N . ILE B 1 214 ? -9.805 7.746 21.656 1 89.5 214 ILE B N 1
ATOM 5725 C CA . ILE B 1 214 ? -9.859 9.141 21.234 1 89.5 214 ILE B CA 1
ATOM 5726 C C . ILE B 1 214 ? -8.562 9.844 21.625 1 89.5 214 ILE B C 1
ATOM 5728 O O . ILE B 1 214 ? -7.914 10.484 20.797 1 89.5 214 ILE B O 1
ATOM 5732 N N . LYS B 1 215 ? -8.203 9.664 22.828 1 88.94 215 LYS B N 1
ATOM 5733 C CA . LYS B 1 215 ? -6.988 10.289 23.344 1 88.94 215 LYS B CA 1
ATOM 5734 C C . LYS B 1 215 ? -5.75 9.75 22.625 1 88.94 215 LYS B C 1
ATOM 5736 O O . LYS B 1 215 ? -4.875 10.523 22.219 1 88.94 215 LYS B O 1
ATOM 5741 N N . ASN B 1 216 ? -5.742 8.453 22.484 1 92.94 216 ASN B N 1
ATOM 5742 C CA . ASN B 1 216 ? -4.578 7.824 21.859 1 92.94 216 ASN B CA 1
ATOM 5743 C C . ASN B 1 216 ? -4.48 8.164 20.375 1 92.94 216 ASN B C 1
ATOM 5745 O O . ASN B 1 216 ? -3.383 8.328 19.844 1 92.94 216 ASN B O 1
ATOM 5749 N N . PHE B 1 217 ? -5.582 8.234 19.703 1 90.06 217 PHE B N 1
ATOM 5750 C CA . PHE B 1 217 ? -5.598 8.602 18.297 1 90.06 217 PHE B CA 1
ATOM 5751 C C . PHE B 1 217 ? -5.113 10.039 18.109 1 90.06 217 PHE B C 1
ATOM 5753 O O . PHE B 1 217 ? -4.293 10.312 17.234 1 90.06 217 PHE B O 1
ATOM 5760 N N . ASN B 1 218 ? -5.543 10.922 18.969 1 85.44 218 ASN B N 1
ATOM 5761 C CA . ASN B 1 218 ? -5.133 12.32 18.891 1 85.44 218 ASN B CA 1
ATOM 5762 C C . ASN B 1 218 ? -3.645 12.484 19.188 1 85.44 218 ASN B C 1
ATOM 5764 O O . ASN B 1 218 ? -2.967 13.289 18.547 1 85.44 218 ASN B O 1
ATOM 5768 N N . SER B 1 219 ? -3.244 11.711 20.125 1 87.5 219 SER B N 1
ATOM 5769 C CA . SER B 1 219 ? -1.825 11.758 20.453 1 87.5 219 SER B CA 1
ATOM 5770 C C . SER B 1 219 ? -0.967 11.266 19.297 1 87.5 219 SER B C 1
ATOM 5772 O O . SER B 1 219 ? 0.139 11.766 19.078 1 87.5 219 SER B O 1
ATOM 5774 N N . LEU B 1 220 ? -1.454 10.328 18.594 1 88.81 220 LEU B N 1
ATOM 5775 C CA . LEU B 1 220 ? -0.723 9.758 17.469 1 88.81 220 LEU B CA 1
ATOM 5776 C C . LEU B 1 220 ? -0.674 10.734 16.297 1 88.81 220 LEU B C 1
ATOM 5778 O O . LEU B 1 220 ? 0.378 10.922 15.68 1 88.81 220 LEU B O 1
ATOM 5782 N N . ILE B 1 221 ? -1.781 11.367 15.992 1 82 221 ILE B N 1
ATOM 5783 C CA . ILE B 1 221 ? -1.891 12.188 14.789 1 82 221 ILE B CA 1
ATOM 5784 C C . ILE B 1 221 ? -1.332 13.578 15.062 1 82 221 ILE B C 1
ATOM 5786 O O . ILE B 1 221 ? -0.609 14.141 14.234 1 82 221 ILE B O 1
ATOM 5790 N N . TYR B 1 222 ? -1.605 14.156 16.219 1 74.94 222 TYR B N 1
ATOM 5791 C CA . TYR B 1 222 ? -1.291 15.562 16.453 1 74.94 222 TYR B CA 1
ATOM 5792 C C . TYR B 1 222 ? -0.165 15.703 17.469 1 74.94 222 TYR B C 1
ATOM 5794 O O . TYR B 1 222 ? 0.323 16.812 17.719 1 74.94 222 TYR B O 1
ATOM 5802 N N . GLY B 1 223 ? 0.243 14.625 17.984 1 71.75 223 GLY B N 1
ATOM 5803 C CA . GLY B 1 223 ? 1.291 14.727 18.984 1 71.75 223 GLY B CA 1
ATOM 5804 C C . GLY B 1 223 ? 2.643 15.094 18.391 1 71.75 223 GLY B C 1
ATOM 5805 O O . GLY B 1 223 ? 3.035 14.57 17.344 1 71.75 223 GLY B O 1
ATOM 5806 N N . SER B 1 224 ? 3.166 16.281 18.672 1 65.25 224 SER B N 1
ATOM 5807 C CA . SER B 1 224 ? 4.461 16.703 18.141 1 65.25 224 SER B CA 1
ATOM 5808 C C . SER B 1 224 ? 5.562 16.531 19.172 1 65.25 224 SER B C 1
ATOM 5810 O O . SER B 1 224 ? 5.301 16.531 20.375 1 65.25 224 SER B O 1
ATOM 5812 N N . ASN B 1 225 ? 6.664 15.891 18.703 1 62.16 225 ASN B N 1
ATOM 5813 C CA . ASN B 1 225 ? 7.848 15.852 19.562 1 62.16 225 ASN B CA 1
ATOM 5814 C C . ASN B 1 225 ? 8.453 17.234 19.75 1 62.16 225 ASN B C 1
ATOM 5816 O O . ASN B 1 225 ? 8.617 17.984 18.781 1 62.16 225 ASN B O 1
ATOM 5820 N N . PRO B 1 226 ? 8.508 17.719 20.984 1 58.06 226 PRO B N 1
ATOM 5821 C CA . PRO B 1 226 ? 9.047 19.047 21.234 1 58.06 226 PRO B CA 1
ATOM 5822 C C . PRO B 1 226 ? 10.438 19.25 20.625 1 58.06 226 PRO B C 1
ATOM 5824 O O . PRO B 1 226 ? 10.836 20.375 20.328 1 58.06 226 PRO B O 1
ATOM 5827 N N . LYS B 1 227 ? 11.258 18.188 20.531 1 61.44 227 LYS B N 1
ATOM 5828 C CA . LYS B 1 227 ? 12.633 18.406 20.078 1 61.44 227 LYS B CA 1
ATOM 5829 C C . LYS B 1 227 ? 12.734 18.328 18.562 1 61.44 227 LYS B C 1
ATOM 5831 O O . LYS B 1 227 ? 12.844 17.234 17.984 1 61.44 227 LYS B O 1
ATOM 5836 N N . GLY B 1 228 ? 12.578 19.281 17.828 1 63.12 228 GLY B N 1
ATOM 5837 C CA . GLY B 1 228 ? 12.508 19.469 16.391 1 63.12 228 GLY B CA 1
ATOM 5838 C C . GLY B 1 228 ? 13.75 18.953 15.664 1 63.12 228 GLY B C 1
ATOM 5839 O O . GLY B 1 228 ? 13.656 18.469 14.531 1 63.12 228 GLY B O 1
ATOM 5840 N N . TYR B 1 229 ? 14.914 18.906 16.422 1 63.72 229 TYR B N 1
ATOM 5841 C CA . TYR B 1 229 ? 16.172 18.578 15.766 1 63.72 229 TYR B CA 1
ATOM 5842 C C . TYR B 1 229 ? 16.281 17.094 15.484 1 63.72 229 TYR B C 1
ATOM 5844 O O . TYR B 1 229 ? 17.016 16.672 14.586 1 63.72 229 TYR B O 1
ATOM 5852 N N . PHE B 1 230 ? 15.484 16.312 16.141 1 80.19 230 PHE B N 1
ATOM 5853 C CA . PHE B 1 230 ? 15.625 14.867 15.977 1 80.19 230 PHE B CA 1
ATOM 5854 C C . PHE B 1 230 ? 14.547 14.32 15.055 1 80.19 230 PHE B C 1
ATOM 5856 O O . PHE B 1 230 ? 14.336 13.102 14.992 1 80.19 230 PHE B O 1
ATOM 5863 N N . GLN B 1 231 ? 14.047 15.219 14.242 1 85.38 231 GLN B N 1
ATOM 5864 C CA . GLN B 1 231 ? 12.938 14.805 13.383 1 85.38 231 GLN B CA 1
ATOM 5865 C C . GLN B 1 231 ? 13.438 13.961 12.211 1 85.38 231 GLN B C 1
ATOM 5867 O O . GLN B 1 231 ? 12.672 13.195 11.625 1 85.38 231 GLN B O 1
ATOM 5872 N N . SER B 1 232 ? 14.734 14.141 11.945 1 90 232 SER B N 1
ATOM 5873 C CA . SER B 1 232 ? 15.297 13.352 10.859 1 90 232 SER B CA 1
ATOM 5874 C C . SER B 1 232 ? 15.312 11.867 11.203 1 90 232 SER B C 1
ATOM 5876 O O . SER B 1 232 ? 15.336 11.016 10.305 1 90 232 SER B O 1
ATOM 5878 N N . LEU B 1 233 ? 15.273 11.562 12.461 1 92.06 233 LEU B N 1
ATOM 5879 C CA . LEU B 1 233 ? 15.289 10.172 12.898 1 92.06 233 LEU B CA 1
ATOM 5880 C C . LEU B 1 233 ? 13.961 9.492 12.562 1 92.06 233 LEU B C 1
ATOM 5882 O O . LEU B 1 233 ? 13.906 8.266 12.453 1 92.06 233 LEU B O 1
ATOM 5886 N N . ASP B 1 234 ? 12.906 10.273 12.367 1 92.12 234 ASP B N 1
ATOM 5887 C CA . ASP B 1 234 ? 11.617 9.695 12 1 92.12 234 ASP B CA 1
ATOM 5888 C C . ASP B 1 234 ? 11.672 9.055 10.617 1 92.12 234 ASP B C 1
ATOM 5890 O O . ASP B 1 234 ? 11.172 7.949 10.422 1 92.12 234 ASP B O 1
ATOM 5894 N N . GLY B 1 235 ? 12.336 9.719 9.758 1 94 235 GLY B N 1
ATOM 5895 C CA . GLY B 1 235 ? 12.469 9.188 8.406 1 94 235 GLY B CA 1
ATOM 5896 C C . GLY B 1 235 ? 13.328 7.934 8.352 1 94 235 GLY B C 1
ATOM 5897 O O . GLY B 1 235 ? 12.953 6.949 7.711 1 94 235 GLY B O 1
ATOM 5898 N N . ILE B 1 236 ? 14.328 7.945 9.078 1 93.5 236 ILE B N 1
ATOM 5899 C CA . ILE B 1 236 ? 15.266 6.828 9.039 1 93.5 236 ILE B CA 1
ATOM 5900 C C . ILE B 1 236 ? 14.633 5.602 9.688 1 93.5 236 ILE B C 1
ATOM 5902 O O . ILE B 1 236 ? 14.797 4.48 9.195 1 93.5 236 ILE B O 1
ATOM 5906 N N . ARG B 1 237 ? 13.945 5.824 10.742 1 93.81 237 ARG B N 1
ATOM 5907 C CA . ARG B 1 237 ? 13.289 4.711 11.422 1 93.81 237 ARG B CA 1
ATOM 5908 C C . ARG B 1 237 ? 12.25 4.055 10.523 1 93.81 237 ARG B C 1
ATOM 5910 O O . ARG B 1 237 ? 12.188 2.828 10.43 1 93.81 237 ARG B O 1
ATOM 5917 N N . THR B 1 238 ? 11.492 4.852 9.898 1 95.81 238 THR B N 1
ATOM 5918 C CA . THR B 1 238 ? 10.438 4.336 9.039 1 95.81 238 THR B CA 1
ATOM 5919 C C . THR B 1 238 ? 11.031 3.611 7.832 1 95.81 238 THR B C 1
ATOM 5921 O O . THR B 1 238 ? 10.609 2.498 7.504 1 95.81 238 THR B O 1
ATOM 5924 N N . LEU B 1 239 ? 12.055 4.191 7.223 1 94.81 239 LEU B N 1
ATOM 5925 C CA . LEU B 1 239 ? 12.672 3.586 6.047 1 94.81 239 LEU B CA 1
ATOM 5926 C C . LEU B 1 239 ? 13.414 2.305 6.426 1 94.81 239 LEU B C 1
ATOM 5928 O O . LEU B 1 239 ? 13.438 1.348 5.648 1 94.81 239 LEU B O 1
ATOM 5932 N N . GLY B 1 240 ? 13.977 2.344 7.609 1 93.25 240 GLY B N 1
ATOM 5933 C CA . GLY B 1 240 ? 14.602 1.132 8.109 1 93.25 240 GLY B CA 1
ATOM 5934 C C . GLY B 1 240 ? 13.625 -0.01 8.312 1 93.25 240 GLY B C 1
ATOM 5935 O O . GLY B 1 240 ? 13.922 -1.154 7.961 1 93.25 240 GLY B O 1
ATOM 5936 N N . THR B 1 241 ? 12.492 0.3 8.82 1 95.31 241 THR B N 1
ATOM 5937 C CA . THR B 1 241 ? 11.469 -0.717 9.031 1 95.31 241 THR B CA 1
ATOM 5938 C C . THR B 1 241 ? 10.969 -1.267 7.695 1 95.31 241 THR B C 1
ATOM 5940 O O . THR B 1 241 ? 10.781 -2.475 7.551 1 95.31 241 THR B O 1
ATOM 5943 N N . CYS B 1 242 ? 10.789 -0.414 6.723 1 95.56 242 CYS B N 1
ATOM 5944 C CA . CYS B 1 242 ? 10.383 -0.849 5.391 1 95.56 242 CYS B CA 1
ATOM 5945 C C . CYS B 1 242 ? 11.43 -1.767 4.773 1 95.56 242 CYS B C 1
ATOM 5947 O O . CYS B 1 242 ? 11.094 -2.742 4.105 1 95.56 242 CYS B O 1
ATOM 5949 N N . TRP B 1 243 ? 12.656 -1.436 5.047 1 94 243 TRP B N 1
ATOM 5950 C CA . TRP B 1 243 ? 13.758 -2.242 4.523 1 94 243 TRP B CA 1
ATOM 5951 C C . TRP B 1 243 ? 13.781 -3.619 5.176 1 94 243 TRP B C 1
ATOM 5953 O O . TRP B 1 243 ? 14.016 -4.629 4.508 1 94 243 TRP B O 1
ATOM 5963 N N . VAL B 1 244 ? 13.516 -3.678 6.43 1 92.69 244 VAL B N 1
ATOM 5964 C CA . VAL B 1 244 ? 13.461 -4.945 7.148 1 92.69 244 VAL B CA 1
ATOM 5965 C C . VAL B 1 244 ? 12.328 -5.809 6.59 1 92.69 244 VAL B C 1
ATOM 5967 O O . VAL B 1 244 ? 12.516 -7.008 6.359 1 92.69 244 VAL B O 1
ATOM 5970 N N . ILE B 1 245 ? 11.242 -5.203 6.324 1 94.88 245 ILE B N 1
ATOM 5971 C CA . ILE B 1 245 ? 10.102 -5.941 5.785 1 94.88 245 ILE B CA 1
ATOM 5972 C C . ILE B 1 245 ? 10.445 -6.473 4.395 1 94.88 245 ILE B C 1
ATOM 5974 O O . ILE B 1 245 ? 10.039 -7.578 4.027 1 94.88 245 ILE B O 1
ATOM 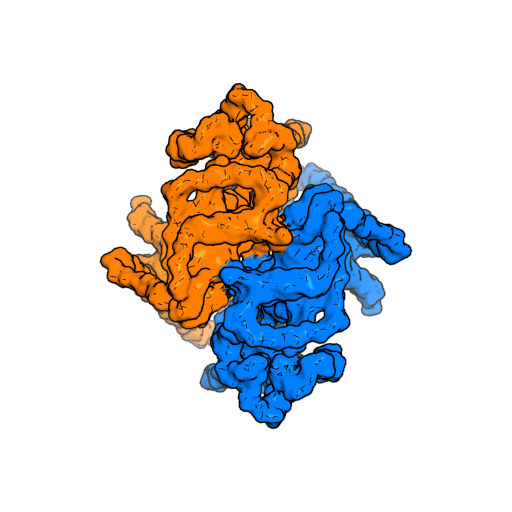5978 N N . LEU B 1 246 ? 11.211 -5.703 3.68 1 93.62 246 LEU B N 1
ATOM 5979 C CA . LEU B 1 246 ? 11.641 -6.125 2.352 1 93.62 246 LEU B CA 1
ATOM 5980 C C . LEU B 1 246 ? 12.484 -7.395 2.432 1 93.62 246 LEU B C 1
ATOM 5982 O O . LEU B 1 246 ? 12.227 -8.359 1.711 1 93.62 246 LEU B O 1
ATOM 5986 N N . GLY B 1 247 ? 13.391 -7.414 3.33 1 89.12 247 GLY B N 1
ATOM 5987 C CA . GLY B 1 247 ? 14.234 -8.586 3.514 1 89.12 247 GLY B CA 1
ATOM 5988 C C . GLY B 1 247 ? 13.469 -9.805 3.986 1 89.12 247 GLY B C 1
ATOM 5989 O O . GLY B 1 247 ? 13.648 -10.898 3.455 1 89.12 247 GLY B O 1
ATOM 5990 N N . HIS B 1 248 ? 12.555 -9.594 4.875 1 90.69 248 HIS B N 1
ATOM 5991 C CA . HIS B 1 248 ? 11.805 -10.711 5.445 1 90.69 248 HIS B CA 1
ATOM 5992 C C . HIS B 1 248 ? 10.75 -11.227 4.473 1 90.69 248 HIS B C 1
ATOM 5994 O O . HIS B 1 248 ? 10.344 -12.391 4.551 1 90.69 248 HIS B O 1
ATOM 6000 N N . THR B 1 249 ? 10.344 -10.43 3.584 1 90.19 249 THR B N 1
ATOM 6001 C CA . THR B 1 249 ? 9.383 -10.875 2.582 1 90.19 249 THR B CA 1
ATOM 6002 C C . THR B 1 249 ? 9.984 -11.977 1.715 1 90.19 249 THR B C 1
ATOM 6004 O O . THR B 1 249 ? 9.336 -12.984 1.447 1 90.19 249 THR B O 1
ATOM 6007 N N . ILE B 1 250 ? 11.211 -11.828 1.361 1 82.94 250 ILE B N 1
ATOM 6008 C CA . ILE B 1 250 ? 11.836 -12.812 0.484 1 82.94 250 ILE B CA 1
ATOM 6009 C C . ILE B 1 250 ? 12.375 -13.969 1.314 1 82.94 250 ILE B C 1
ATOM 6011 O O . ILE B 1 250 ? 12.242 -15.133 0.926 1 82.94 250 ILE B O 1
ATOM 6015 N N . LEU B 1 251 ? 12.922 -13.695 2.436 1 81.25 251 LEU B N 1
ATOM 6016 C CA . LEU B 1 251 ? 13.539 -14.734 3.254 1 81.25 251 LEU B CA 1
ATOM 6017 C C . LEU B 1 251 ? 12.492 -15.703 3.781 1 81.25 251 LEU B C 1
ATOM 6019 O O . LEU B 1 251 ? 12.695 -16.922 3.748 1 81.25 251 LEU B O 1
ATOM 6023 N N . PHE B 1 252 ? 11.453 -15.148 4.254 1 83.62 252 PHE B N 1
ATOM 6024 C CA . PHE B 1 252 ? 10.414 -16.016 4.793 1 83.62 252 PHE B CA 1
ATOM 6025 C C . PHE B 1 252 ? 9.734 -16.797 3.678 1 83.62 252 PHE B C 1
ATOM 6027 O O . PHE B 1 252 ? 9.305 -17.938 3.889 1 83.62 252 PHE B O 1
ATOM 6034 N N . ALA B 1 253 ? 9.688 -16.234 2.561 1 80.62 253 ALA B N 1
ATOM 6035 C CA . ALA B 1 253 ? 9.078 -16.922 1.421 1 80.62 253 ALA B CA 1
ATOM 6036 C C . ALA B 1 253 ? 9.961 -18.078 0.949 1 80.62 253 ALA B C 1
ATOM 6038 O O . ALA B 1 253 ? 9.453 -19.094 0.492 1 80.62 253 ALA B O 1
ATOM 6039 N N . THR B 1 254 ? 11.234 -17.938 1.077 1 74.88 254 THR B N 1
ATOM 6040 C CA . THR B 1 254 ? 12.164 -18.969 0.618 1 74.88 254 THR B CA 1
ATOM 6041 C C . THR B 1 254 ? 12.305 -20.078 1.66 1 74.88 254 THR B C 1
ATOM 6043 O O . THR B 1 254 ? 12.477 -21.234 1.312 1 74.88 254 THR B O 1
ATOM 6046 N N . ASP B 1 255 ? 12.398 -19.828 3.006 1 64.06 255 ASP B N 1
ATOM 6047 C CA . ASP B 1 255 ? 12.648 -20.797 4.07 1 64.06 255 ASP B CA 1
ATOM 6048 C C . ASP B 1 255 ? 11.438 -21.703 4.285 1 64.06 255 ASP B C 1
ATOM 6050 O O . ASP B 1 255 ? 11.594 -22.875 4.652 1 64.06 255 ASP B O 1
ATOM 6054 N N . GLY B 1 256 ? 10.195 -21.297 4.125 1 54.28 256 GLY B N 1
ATOM 6055 C CA . GLY B 1 256 ? 9.062 -22.047 4.66 1 54.28 256 GLY B CA 1
ATOM 6056 C C . GLY B 1 256 ? 8.141 -22.578 3.584 1 54.28 256 GLY B C 1
ATOM 6057 O O . GLY B 1 256 ? 7.551 -23.641 3.738 1 54.28 256 GLY B O 1
ATOM 6058 N N . PHE B 1 257 ? 7.656 -21.906 2.781 1 57.53 257 PHE B N 1
ATOM 6059 C CA . PHE B 1 257 ? 6.41 -22.328 2.158 1 57.53 257 PHE B CA 1
ATOM 6060 C C . PHE B 1 257 ? 6.547 -22.359 0.641 1 57.53 257 PHE B C 1
ATOM 6062 O O . PHE B 1 257 ? 5.656 -22.859 -0.056 1 57.53 257 PHE B O 1
ATOM 6069 N N . GLY B 1 258 ? 7.75 -22.359 0.096 1 66.69 258 GLY B N 1
ATOM 6070 C CA . GLY B 1 258 ? 8.281 -22.812 -1.181 1 66.69 258 GLY B CA 1
ATOM 6071 C C . GLY B 1 258 ? 7.93 -21.891 -2.334 1 66.69 258 GLY B C 1
ATOM 6072 O O . GLY B 1 258 ? 6.953 -21.141 -2.26 1 66.69 258 GLY B O 1
ATOM 6073 N N . ILE B 1 259 ? 8.602 -21.375 -2.932 1 77.69 259 ILE B N 1
ATOM 6074 C CA . ILE B 1 259 ? 8.562 -20.766 -4.254 1 77.69 259 ILE B CA 1
ATOM 6075 C C . ILE B 1 259 ? 8.656 -21.844 -5.324 1 77.69 259 ILE B C 1
ATOM 6077 O O . ILE B 1 259 ? 9.445 -22.781 -5.203 1 77.69 259 ILE B O 1
ATOM 6081 N N . ASP B 1 260 ? 7.656 -21.828 -6.188 1 78.62 260 ASP B N 1
ATOM 6082 C CA . ASP B 1 260 ? 7.562 -22.891 -7.184 1 78.62 260 ASP B CA 1
ATOM 6083 C C . ASP B 1 260 ? 8.719 -22.812 -8.18 1 78.62 260 ASP B C 1
ATOM 6085 O O . ASP B 1 260 ? 9.117 -23.828 -8.758 1 78.62 260 ASP B O 1
ATOM 6089 N N . ASN B 1 261 ? 9.266 -21.641 -8.422 1 78.75 261 ASN B N 1
ATOM 6090 C CA . ASN B 1 261 ? 10.352 -21.484 -9.383 1 78.75 261 ASN B CA 1
ATOM 6091 C C . ASN B 1 261 ? 11.633 -21.016 -8.703 1 78.75 261 ASN B C 1
ATOM 6093 O O . ASN B 1 261 ? 12.164 -19.953 -9.031 1 78.75 261 ASN B O 1
ATOM 6097 N N . LEU B 1 262 ? 12.195 -21.828 -7.996 1 71.94 262 LEU B N 1
ATOM 6098 C CA . LEU B 1 262 ? 13.406 -21.547 -7.227 1 71.94 262 LEU B CA 1
ATOM 6099 C C . LEU B 1 262 ? 14.562 -21.172 -8.148 1 71.94 262 LEU B C 1
ATOM 6101 O O . LEU B 1 262 ? 15.438 -20.391 -7.77 1 71.94 262 LEU B O 1
ATOM 6105 N N . GLU B 1 263 ? 14.5 -21.656 -9.375 1 71 263 GLU B N 1
ATOM 6106 C CA . GLU B 1 263 ? 15.555 -21.359 -10.336 1 71 263 GLU B CA 1
ATOM 6107 C C . GLU B 1 263 ? 15.586 -19.859 -10.664 1 71 263 GLU B C 1
ATOM 6109 O O . GLU B 1 263 ? 16.656 -19.281 -10.82 1 71 263 GLU B O 1
ATOM 6114 N N . SER B 1 264 ? 14.406 -19.328 -10.812 1 75.94 264 SER B N 1
ATOM 6115 C CA . SER B 1 264 ? 14.328 -17.906 -11.109 1 75.94 264 SER B CA 1
ATOM 6116 C C . SER B 1 264 ? 14.82 -17.062 -9.93 1 75.94 264 SER B C 1
ATOM 6118 O O . SER B 1 264 ? 15.406 -16 -10.117 1 75.94 264 SER B O 1
ATOM 6120 N N . LEU B 1 265 ? 14.633 -17.578 -8.836 1 76.31 265 LEU B N 1
ATOM 6121 C CA . LEU B 1 265 ? 15.094 -16.891 -7.637 1 76.31 265 LEU B CA 1
ATOM 6122 C C . LEU B 1 265 ? 16.609 -16.938 -7.531 1 76.31 265 LEU B C 1
ATOM 6124 O O . LEU B 1 265 ? 17.25 -15.961 -7.117 1 76.31 265 LEU B O 1
ATOM 6128 N N . GLY B 1 266 ? 17.172 -18.031 -7.906 1 74.25 266 GLY B N 1
ATOM 6129 C CA . GLY B 1 266 ? 18.625 -18.125 -7.953 1 74.25 266 GLY B CA 1
ATOM 6130 C C . GLY B 1 266 ? 19.25 -17.125 -8.898 1 74.25 266 GLY B C 1
ATOM 6131 O O . GLY B 1 266 ? 20.281 -16.516 -8.578 1 74.25 266 GLY B O 1
ATOM 6132 N N . GLY B 1 267 ? 18.594 -16.906 -10.023 1 76.25 267 GLY B N 1
ATOM 6133 C CA . GLY B 1 267 ? 19.047 -15.883 -10.953 1 76.25 267 GLY B CA 1
ATOM 6134 C C . GLY B 1 267 ? 18.891 -14.469 -10.414 1 76.25 267 GLY B C 1
ATOM 6135 O O . GLY B 1 267 ? 19.75 -13.617 -10.641 1 76.25 267 GLY B O 1
ATOM 6136 N N . ALA B 1 268 ? 17.922 -14.297 -9.656 1 80.62 268 ALA B N 1
ATOM 6137 C CA . ALA B 1 268 ? 17.672 -12.984 -9.07 1 80.62 268 ALA B CA 1
ATOM 6138 C C . ALA B 1 268 ? 18.719 -12.648 -8.008 1 80.62 268 ALA B C 1
ATOM 6140 O O . ALA B 1 268 ? 19.125 -11.492 -7.863 1 80.62 268 ALA B O 1
ATOM 6141 N N . PHE B 1 269 ? 19.188 -13.609 -7.336 1 78.56 269 PHE B N 1
ATOM 6142 C CA . PHE B 1 269 ? 20.172 -13.414 -6.277 1 78.56 269 PHE B CA 1
ATOM 6143 C C . PHE B 1 269 ? 21.469 -12.852 -6.84 1 78.56 269 PHE B C 1
ATOM 6145 O O . PHE B 1 269 ? 22.188 -12.125 -6.148 1 78.56 269 PHE B O 1
ATOM 6152 N N . SER B 1 270 ? 21.688 -13.094 -8.102 1 81.56 270 SER B N 1
ATOM 6153 C CA . SER B 1 270 ? 22.938 -12.664 -8.711 1 81.56 270 SER B CA 1
ATOM 6154 C C . SER B 1 270 ? 22.781 -11.297 -9.383 1 81.56 270 SER B C 1
ATOM 6156 O O . SER B 1 270 ? 23.75 -10.75 -9.922 1 81.56 270 SER B O 1
ATOM 6158 N N . SER B 1 271 ? 21.641 -10.828 -9.242 1 85.06 271 SER B N 1
ATOM 6159 C CA . SER B 1 271 ? 21.406 -9.531 -9.867 1 85.06 271 SER B CA 1
ATOM 6160 C C . SER B 1 271 ? 21.828 -8.391 -8.945 1 85.06 271 SER B C 1
ATOM 6162 O O . SER B 1 271 ? 21.797 -8.531 -7.719 1 85.06 271 SER B O 1
ATOM 6164 N N . PHE B 1 272 ? 22.203 -7.258 -9.539 1 87.12 272 PHE B N 1
ATOM 6165 C CA . PHE B 1 272 ? 22.688 -6.098 -8.797 1 87.12 272 PHE B CA 1
ATOM 6166 C C . PHE B 1 272 ? 21.562 -5.488 -7.965 1 87.12 272 PHE B C 1
ATOM 6168 O O . PHE B 1 272 ? 21.766 -5.113 -6.809 1 87.12 272 PHE B O 1
ATOM 6175 N N . SER B 1 273 ? 20.422 -5.453 -8.469 1 85.38 273 SER B N 1
ATOM 6176 C CA . SER B 1 273 ? 19.312 -4.816 -7.781 1 85.38 273 SER B CA 1
ATOM 6177 C C . SER B 1 273 ? 18.844 -5.641 -6.586 1 85.38 273 SER B C 1
ATOM 6179 O O . SER B 1 273 ? 18.328 -5.094 -5.609 1 85.38 273 SER B O 1
ATOM 6181 N N . PHE B 1 274 ? 19.125 -6.879 -6.59 1 86.88 274 PHE B N 1
ATOM 6182 C CA . PHE B 1 274 ? 18.672 -7.777 -5.535 1 86.88 274 PHE B CA 1
ATOM 6183 C C . PHE B 1 274 ? 19.531 -7.645 -4.293 1 86.88 274 PHE B C 1
ATOM 6185 O O . PHE B 1 274 ? 19.156 -8.094 -3.211 1 86.88 274 PHE B O 1
ATOM 6192 N N . GLN B 1 275 ? 20.641 -6.949 -4.441 1 86.94 275 GLN B N 1
ATOM 6193 C CA . GLN B 1 275 ? 21.594 -6.867 -3.332 1 86.94 275 GLN B CA 1
ATOM 6194 C C . GLN B 1 275 ? 21.047 -5.996 -2.207 1 86.94 275 GLN B C 1
ATOM 6196 O O . GLN B 1 275 ? 21.469 -6.109 -1.058 1 86.94 275 GLN B O 1
ATOM 6201 N N . VAL B 1 276 ? 20.125 -5.137 -2.559 1 86.56 276 VAL B N 1
ATOM 6202 C CA . VAL B 1 276 ? 19.5 -4.289 -1.544 1 86.56 276 VAL B CA 1
ATOM 6203 C C . VAL B 1 276 ? 18.781 -5.16 -0.518 1 86.56 276 VAL B C 1
ATOM 6205 O O . VAL B 1 276 ? 18.703 -4.805 0.661 1 86.56 276 VAL B O 1
ATOM 6208 N N . ILE B 1 277 ? 18.359 -6.258 -0.955 1 84.69 277 ILE B N 1
ATOM 6209 C CA . ILE B 1 277 ? 17.641 -7.176 -0.082 1 84.69 277 ILE B CA 1
ATOM 6210 C C . ILE B 1 277 ? 18.625 -7.906 0.826 1 84.69 277 ILE B C 1
ATOM 6212 O O . ILE B 1 277 ? 18.406 -8.023 2.033 1 84.69 277 ILE B O 1
ATOM 6216 N N . PHE B 1 278 ? 19.688 -8.273 0.26 1 77.81 278 PHE B N 1
ATOM 6217 C CA . PHE B 1 278 ? 20.688 -9 1.031 1 77.81 278 PHE B CA 1
ATOM 6218 C C . PHE B 1 278 ? 21.359 -8.078 2.043 1 77.81 278 PHE B C 1
ATOM 6220 O O . PHE B 1 278 ? 21.812 -8.531 3.102 1 77.81 278 PHE B O 1
ATOM 6227 N N . ALA B 1 279 ? 21.469 -6.859 1.611 1 78.69 279 ALA B N 1
ATOM 6228 C CA . ALA B 1 279 ? 22.078 -5.891 2.516 1 78.69 279 ALA B CA 1
ATOM 6229 C C . ALA B 1 279 ? 21.297 -5.793 3.824 1 78.69 279 ALA B C 1
ATOM 6231 O O . ALA B 1 279 ? 21.875 -5.504 4.875 1 78.69 279 ALA B O 1
ATOM 6232 N N . GLY B 1 280 ? 20.062 -5.98 3.732 1 65.62 280 GLY B N 1
ATOM 6233 C CA . GLY B 1 280 ? 19.234 -5.949 4.934 1 65.62 280 GLY B CA 1
ATOM 6234 C C . GLY B 1 280 ? 19.328 -7.223 5.746 1 65.62 280 GLY B C 1
ATOM 6235 O O . GLY B 1 280 ? 19.062 -7.215 6.953 1 65.62 280 GLY B O 1
ATOM 6236 N N . THR B 1 281 ? 19.547 -8.359 4.941 1 60.34 281 THR B N 1
ATOM 6237 C CA . THR B 1 281 ? 19.516 -9.656 5.602 1 60.34 281 THR B CA 1
ATOM 6238 C C . THR B 1 281 ? 20.938 -10.102 5.992 1 60.34 281 THR B C 1
ATOM 6240 O O . THR B 1 281 ? 21.109 -11.141 6.621 1 60.34 281 THR B O 1
ATOM 6243 N N . GLU B 1 282 ? 21.953 -9.18 6.094 1 54.31 282 GLU B N 1
ATOM 6244 C CA . GLU B 1 282 ? 23.391 -9.32 6.25 1 54.31 282 GLU B CA 1
ATOM 6245 C C . GLU B 1 282 ? 23.828 -10.781 6.133 1 54.31 282 GLU B C 1
ATOM 6247 O O . GLU B 1 282 ? 24.688 -11.117 5.32 1 54.31 282 GLU B O 1
ATOM 6252 N N . ALA B 1 283 ? 24.062 -11.461 7.359 1 49.88 283 ALA B N 1
ATOM 6253 C CA . ALA B 1 283 ? 25.047 -12.414 7.875 1 49.88 283 ALA B CA 1
ATOM 6254 C C . ALA B 1 283 ? 24.719 -13.836 7.426 1 49.88 283 ALA B C 1
ATOM 6256 O O . ALA B 1 283 ? 25.625 -14.656 7.242 1 49.88 283 ALA B O 1
ATOM 6257 N N . GLU B 1 284 ? 23.531 -14.125 7.395 1 51.66 284 GLU B N 1
ATOM 6258 C CA . GLU B 1 284 ? 23.266 -15.562 7.445 1 51.66 284 GLU B CA 1
ATOM 6259 C C . GLU B 1 284 ? 23.797 -16.266 6.191 1 51.66 284 GLU B C 1
ATOM 6261 O O . GLU B 1 284 ? 24.297 -17.391 6.27 1 51.66 284 GLU B O 1
ATOM 6266 N N . LEU B 1 285 ? 23.688 -15.586 5.062 1 52.28 285 LEU B N 1
ATOM 6267 C CA . LEU B 1 285 ? 23.859 -16.312 3.805 1 52.28 285 LEU B CA 1
ATOM 6268 C C . LEU B 1 285 ? 25.328 -16.375 3.402 1 52.28 285 LEU B C 1
ATOM 6270 O O . LEU B 1 285 ? 25.719 -17.219 2.594 1 52.28 285 LEU B O 1
ATOM 6274 N N . VAL B 1 286 ? 26.078 -15.414 4.031 1 51.94 286 VAL B N 1
ATOM 6275 C CA . VAL B 1 286 ? 27.484 -15.422 3.627 1 51.94 286 VAL B CA 1
ATOM 6276 C C . VAL B 1 286 ? 28.297 -16.266 4.609 1 51.94 286 VAL B C 1
ATOM 6278 O O . VAL B 1 286 ? 29.531 -16.188 4.617 1 51.94 286 VAL B O 1
ATOM 6281 N N . SER B 1 287 ? 27.594 -17.016 5.5 1 49.53 287 SER B N 1
ATOM 6282 C CA . SER B 1 287 ? 28.422 -17.672 6.512 1 49.53 287 SER B CA 1
ATOM 6283 C C . SER B 1 287 ? 28.984 -19 5.988 1 49.53 287 SER B C 1
ATOM 6285 O O . SER B 1 287 ? 28.328 -19.703 5.234 1 49.53 287 SER B O 1
ATOM 6287 N N . PRO B 1 288 ? 30.312 -19.109 6.211 1 45.88 288 PRO B N 1
ATOM 6288 C CA . PRO B 1 288 ? 30.938 -20.422 5.934 1 45.88 288 PRO B CA 1
ATOM 6289 C C . PRO B 1 288 ? 30.219 -21.562 6.633 1 45.88 288 PRO B C 1
ATOM 6291 O O . PRO B 1 288 ? 30.438 -22.734 6.297 1 45.88 288 PRO B O 1
ATOM 6294 N N . HIS B 1 289 ? 29.656 -21.344 7.832 1 48.47 289 HIS B N 1
ATOM 6295 C CA . HIS B 1 289 ? 29.078 -22.391 8.688 1 48.47 289 HIS B CA 1
ATOM 6296 C C . HIS B 1 289 ? 27.609 -22.625 8.367 1 48.47 289 HIS B C 1
ATOM 6298 O O . HIS B 1 289 ? 26.953 -21.766 7.777 1 48.47 289 HIS B O 1
ATOM 6304 N N . PRO B 1 290 ? 27.172 -23.781 8.805 1 54.28 290 PRO B N 1
ATOM 6305 C CA . PRO B 1 290 ? 25.75 -24.094 8.625 1 54.28 290 PRO B CA 1
ATOM 6306 C C . PRO B 1 290 ? 24.828 -22.984 9.109 1 54.28 290 PRO B C 1
ATOM 6308 O O . PRO B 1 290 ? 25.062 -22.406 10.18 1 54.28 290 PRO B O 1
ATOM 6311 N N . THR B 1 291 ? 24.031 -22.359 8.273 1 58.66 291 THR B N 1
ATOM 6312 C CA . THR B 1 291 ? 23.109 -21.234 8.383 1 58.66 291 THR B CA 1
ATOM 6313 C C . THR B 1 291 ? 22.375 -21.25 9.719 1 58.66 291 THR B C 1
ATOM 6315 O O . THR B 1 291 ? 22.156 -20.203 10.336 1 58.66 291 THR B O 1
ATOM 6318 N N . SER B 1 292 ? 22.266 -22.469 10.367 1 62.03 292 SER B N 1
ATOM 6319 C CA . SER B 1 292 ? 21.453 -22.578 11.57 1 62.03 292 SER B CA 1
ATOM 6320 C C . SER B 1 292 ? 22.219 -22.125 12.805 1 62.03 292 SER B C 1
ATOM 6322 O O . SER B 1 292 ? 21.672 -21.422 13.664 1 62.03 292 SER B O 1
ATOM 6324 N N . GLN B 1 293 ? 23.5 -22.484 12.922 1 64.75 293 GLN B N 1
ATOM 6325 C CA . GLN B 1 293 ? 24.297 -22.125 14.094 1 64.75 293 GLN B CA 1
ATOM 6326 C C . GLN B 1 293 ? 24.609 -20.625 14.094 1 64.75 293 GLN B C 1
ATOM 6328 O O . GLN B 1 293 ? 24.656 -19.984 15.148 1 64.75 293 GLN B O 1
ATOM 6333 N N . LEU B 1 294 ? 24.781 -20.156 12.945 1 67.38 294 LEU B N 1
ATOM 6334 C CA . LEU B 1 294 ? 25.062 -18.734 12.828 1 67.38 294 LEU B CA 1
ATOM 6335 C C . LEU B 1 294 ? 23.859 -17.906 13.281 1 67.38 294 LEU B C 1
ATOM 6337 O O . LEU B 1 294 ? 24.031 -16.891 13.969 1 67.38 294 LEU B O 1
ATOM 6341 N N . ILE B 1 295 ? 22.734 -18.438 13.047 1 70.19 295 ILE B N 1
ATOM 6342 C CA . ILE B 1 295 ? 21.516 -17.703 13.367 1 70.19 295 ILE B CA 1
ATOM 6343 C C . ILE B 1 295 ? 21.266 -17.766 14.875 1 70.19 295 ILE B C 1
ATOM 6345 O O . ILE B 1 295 ? 21.016 -16.734 15.508 1 70.19 295 ILE B O 1
ATOM 6349 N N . THR B 1 296 ? 21.516 -18.906 15.43 1 73.19 296 THR B N 1
ATOM 6350 C CA . THR B 1 296 ? 21.156 -19.094 16.828 1 73.19 296 THR B CA 1
ATOM 6351 C C . THR B 1 296 ? 22.266 -18.547 17.75 1 73.19 296 THR B C 1
ATOM 6353 O O . THR B 1 296 ? 21.969 -18 18.812 1 73.19 296 THR B O 1
ATOM 6356 N N . ASN B 1 297 ? 23.5 -18.547 17.25 1 73.5 297 ASN B N 1
ATOM 6357 C CA . ASN B 1 297 ? 24.594 -18.219 18.156 1 73.5 297 ASN B CA 1
ATOM 6358 C C . ASN B 1 297 ? 25.078 -16.781 17.938 1 73.5 297 ASN B C 1
ATOM 6360 O O . ASN B 1 297 ? 25.672 -16.188 18.828 1 73.5 297 ASN B O 1
ATOM 6364 N N . ILE B 1 298 ? 24.75 -16.297 16.828 1 73.31 298 ILE B N 1
ATOM 6365 C CA . ILE B 1 298 ? 25.328 -14.992 16.547 1 73.31 298 ILE B CA 1
ATOM 6366 C C . ILE B 1 298 ? 24.234 -13.992 16.203 1 73.31 298 ILE B C 1
ATOM 6368 O O . ILE B 1 298 ? 24.047 -12.992 16.906 1 73.31 298 ILE B O 1
ATOM 6372 N N . TYR B 1 299 ? 23.391 -14.383 15.375 1 73.75 299 TYR B N 1
ATOM 6373 C CA . TYR B 1 299 ? 22.453 -13.414 14.82 1 73.75 299 TYR B CA 1
ATOM 6374 C C . TYR B 1 299 ? 21.375 -13.055 15.836 1 73.75 299 TYR B C 1
ATOM 6376 O O . TYR B 1 299 ? 21 -11.891 15.969 1 73.75 299 TYR B O 1
ATOM 6384 N N . GLN B 1 300 ? 20.984 -14.062 16.562 1 76.38 300 GLN B N 1
ATOM 6385 C CA . GLN B 1 300 ? 19.859 -13.828 17.469 1 76.38 300 GLN B CA 1
ATOM 6386 C C . GLN B 1 300 ? 20.344 -13.312 18.812 1 76.38 300 GLN B C 1
ATOM 6388 O O . GLN B 1 300 ? 19.531 -12.953 19.672 1 76.38 300 GLN B O 1
ATOM 6393 N N . LYS B 1 301 ? 21.609 -13.148 18.906 1 79.25 301 LYS B N 1
ATOM 6394 C CA . LYS B 1 301 ? 22.141 -12.703 20.188 1 79.25 301 LYS B CA 1
ATOM 6395 C C . LYS B 1 301 ? 22.266 -11.18 20.234 1 79.25 301 LYS B C 1
ATOM 6397 O O . LYS B 1 301 ? 22.531 -10.547 19.203 1 79.25 301 LYS B O 1
ATOM 6402 N N . PRO B 1 302 ? 22.062 -10.594 21.359 1 78.19 302 PRO B N 1
ATOM 6403 C CA . PRO B 1 302 ? 22.078 -9.133 21.484 1 78.19 302 PRO B CA 1
ATOM 6404 C C . PRO B 1 302 ? 23.453 -8.539 21.156 1 78.19 302 PRO B C 1
ATOM 6406 O O . PRO B 1 302 ? 23.547 -7.383 20.734 1 78.19 302 PRO B O 1
ATOM 6409 N N . TYR B 1 303 ? 24.5 -9.344 21.344 1 80.94 303 TYR B N 1
ATOM 6410 C CA . TYR B 1 303 ? 25.828 -8.805 21.125 1 80.9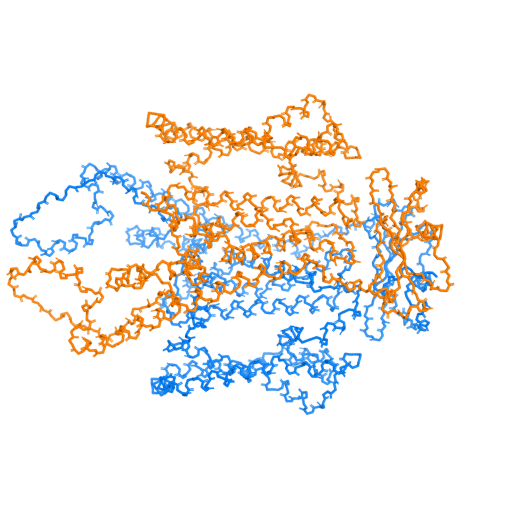4 303 TYR B CA 1
ATOM 6411 C C . TYR B 1 303 ? 26.109 -8.602 19.641 1 80.94 303 TYR B C 1
ATOM 6413 O O . TYR B 1 303 ? 27.047 -7.895 19.266 1 80.94 303 TYR B O 1
ATOM 6421 N N . TYR B 1 304 ? 25.281 -9.188 18.812 1 79.12 304 TYR B N 1
ATOM 6422 C CA . TYR B 1 304 ? 25.453 -9.016 17.375 1 79.12 304 TYR B CA 1
ATOM 6423 C C . TYR B 1 304 ? 25.203 -7.562 16.969 1 79.12 304 TYR B C 1
ATOM 6425 O O . TYR B 1 304 ? 25.844 -7.059 16.031 1 79.12 304 TYR B O 1
ATOM 6433 N N . ARG B 1 305 ? 24.422 -6.848 17.719 1 83.75 305 ARG B N 1
ATOM 6434 C CA . ARG B 1 305 ? 24.047 -5.488 17.359 1 83.75 305 ARG B CA 1
ATOM 6435 C C . ARG B 1 305 ? 24.734 -4.469 18.266 1 83.75 305 ARG B C 1
ATOM 6437 O O . ARG B 1 305 ? 24.406 -3.279 18.219 1 83.75 305 ARG B O 1
ATOM 6444 N N . ILE B 1 306 ? 25.719 -4.867 19.031 1 88.06 306 ILE B N 1
ATOM 6445 C CA . ILE B 1 306 ? 26.375 -4.004 20 1 88.06 306 ILE B CA 1
ATOM 6446 C C . ILE B 1 306 ? 27.109 -2.871 19.281 1 88.06 306 ILE B C 1
ATOM 6448 O O . ILE B 1 306 ? 27.156 -1.743 19.766 1 88.06 306 ILE B O 1
ATOM 6452 N N . GLY B 1 307 ? 27.688 -3.203 18.109 1 89.62 307 GLY B N 1
ATOM 6453 C CA . GLY B 1 307 ? 28.375 -2.178 17.344 1 89.62 307 GLY B CA 1
ATOM 6454 C C . GLY B 1 307 ? 27.5 -0.986 17.016 1 89.62 307 GLY B C 1
ATOM 6455 O O . GLY B 1 307 ? 27.891 0.161 17.25 1 89.62 307 GLY B O 1
ATOM 6456 N N . ALA B 1 308 ? 26.344 -1.25 16.547 1 90.38 308 ALA B N 1
ATOM 6457 C CA . ALA B 1 308 ? 25.422 -0.18 16.172 1 90.38 308 ALA B CA 1
ATOM 6458 C C . ALA B 1 308 ? 25 0.624 17.406 1 90.38 308 ALA B C 1
ATOM 6460 O O . ALA B 1 308 ? 24.875 1.85 17.344 1 90.38 308 ALA B O 1
ATOM 6461 N N . TYR B 1 309 ? 24.891 0.013 18.531 1 92.38 309 TYR B N 1
ATOM 6462 C CA . TYR B 1 309 ? 24.516 0.687 19.781 1 92.38 309 TYR B CA 1
ATOM 6463 C C . TYR B 1 309 ? 25.625 1.618 20.25 1 92.38 309 TYR B C 1
ATOM 6465 O O . TYR B 1 309 ? 25.359 2.744 20.672 1 92.38 309 TYR B O 1
ATOM 6473 N N . ILE B 1 310 ? 26.766 1.106 20.109 1 94.69 310 ILE B N 1
ATOM 6474 C CA . ILE B 1 310 ? 27.906 1.908 20.547 1 94.69 310 ILE B CA 1
ATOM 6475 C C . ILE B 1 310 ? 28.016 3.16 19.672 1 94.69 310 ILE B C 1
ATOM 6477 O O . ILE B 1 310 ? 28.266 4.258 20.188 1 94.69 310 ILE B O 1
ATOM 6481 N N . VAL B 1 311 ? 27.797 2.98 18.438 1 95.56 311 VAL B N 1
ATOM 6482 C CA . VAL B 1 311 ? 27.844 4.121 17.531 1 95.56 311 VAL B CA 1
ATOM 6483 C C . VAL B 1 311 ? 26.75 5.121 17.891 1 95.56 311 VAL B C 1
ATOM 6485 O O . VAL B 1 311 ? 27 6.332 17.922 1 95.56 311 VAL B O 1
ATOM 6488 N N . GLY B 1 312 ? 25.609 4.633 18.188 1 94.25 312 GLY B N 1
ATOM 6489 C CA . GLY B 1 312 ? 24.516 5.5 18.609 1 94.25 312 GLY B CA 1
ATOM 6490 C C . GLY B 1 312 ? 24.828 6.285 19.875 1 94.25 312 GLY B C 1
ATOM 6491 O O . GLY B 1 312 ? 24.578 7.488 19.938 1 94.25 312 GLY B O 1
ATOM 6492 N N . ILE B 1 313 ? 25.438 5.645 20.797 1 95.12 313 ILE B N 1
ATOM 6493 C CA . ILE B 1 313 ? 25.797 6.285 22.047 1 95.12 313 ILE B CA 1
ATOM 6494 C C . ILE B 1 313 ? 26.891 7.332 21.797 1 95.12 313 ILE B C 1
ATOM 6496 O O . ILE B 1 313 ? 26.828 8.438 22.344 1 95.12 313 ILE B O 1
ATOM 6500 N N . LEU B 1 314 ? 27.766 6.98 20.984 1 95.31 314 LEU B N 1
ATOM 6501 C CA . LEU B 1 314 ? 28.844 7.898 20.656 1 95.31 314 LEU B CA 1
ATOM 6502 C C . LEU B 1 314 ? 28.312 9.164 20 1 95.31 314 LEU B C 1
ATOM 6504 O O . LEU B 1 314 ? 28.766 10.266 20.297 1 95.31 314 LEU B O 1
ATOM 6508 N N . ILE B 1 315 ? 27.406 9.008 19.109 1 94.06 315 ILE B N 1
ATOM 6509 C CA . ILE B 1 315 ? 26.828 10.156 18.406 1 94.06 315 ILE B CA 1
ATOM 6510 C C . ILE B 1 315 ? 26.078 11.039 19.422 1 94.06 315 ILE B C 1
ATOM 6512 O O . ILE B 1 315 ? 26.156 12.266 19.344 1 94.06 315 ILE B O 1
ATOM 6516 N N . ALA B 1 316 ? 25.438 10.367 20.297 1 93.56 316 ALA B N 1
ATOM 6517 C CA . ALA B 1 316 ? 24.734 11.125 21.344 1 93.56 316 ALA B CA 1
ATOM 6518 C C . ALA B 1 316 ? 25.719 11.906 22.203 1 93.56 316 ALA B C 1
ATOM 6520 O O . ALA B 1 316 ? 25.484 13.07 22.531 1 93.56 316 ALA B O 1
ATOM 6521 N N . PHE B 1 317 ? 26.781 11.266 22.484 1 94.69 317 PHE B N 1
ATOM 6522 C CA . PHE B 1 317 ? 27.812 11.914 23.281 1 94.69 317 PHE B CA 1
ATOM 6523 C C . PHE B 1 317 ? 28.422 13.102 22.531 1 94.69 317 PHE B C 1
ATOM 6525 O O . PHE B 1 317 ? 28.609 14.172 23.109 1 94.69 317 PHE B O 1
ATOM 6532 N N . ILE B 1 318 ? 28.656 12.93 21.328 1 94.62 318 ILE B N 1
ATOM 6533 C CA . ILE B 1 318 ? 29.234 13.984 20.5 1 94.62 318 ILE B CA 1
ATOM 6534 C C . ILE B 1 318 ? 28.281 15.172 20.422 1 94.62 318 ILE B C 1
ATOM 6536 O O . ILE B 1 318 ? 28.688 16.328 20.531 1 94.62 318 ILE B O 1
ATOM 6540 N N . TYR B 1 319 ? 27.062 14.93 20.344 1 91.81 319 TYR B N 1
ATOM 6541 C CA . TYR B 1 319 ? 26.078 15.992 20.141 1 91.81 319 TYR B CA 1
ATOM 6542 C C . TYR B 1 319 ? 25.781 16.703 21.453 1 91.81 319 TYR B C 1
ATOM 6544 O O . TYR B 1 319 ? 25.5 17.906 21.469 1 91.81 319 TYR B O 1
ATOM 6552 N N . THR B 1 320 ? 25.859 15.992 22.547 1 92.12 320 THR B N 1
ATOM 6553 C CA . THR B 1 320 ? 25.469 16.562 23.828 1 92.12 320 THR B CA 1
ATOM 6554 C C . THR B 1 320 ? 26.656 17.281 24.484 1 92.12 320 THR B C 1
ATOM 6556 O O . THR B 1 320 ? 26.469 18.234 25.234 1 92.12 320 THR B O 1
ATOM 6559 N N . ASP B 1 321 ? 27.812 16.766 24.141 1 93.81 321 ASP B N 1
ATOM 6560 C CA . ASP B 1 321 ? 29 17.422 24.688 1 93.81 321 ASP B CA 1
ATOM 6561 C C . ASP B 1 321 ? 29.25 18.766 24 1 93.81 321 ASP B C 1
ATOM 6563 O O . ASP B 1 321 ? 29.438 18.812 22.781 1 93.81 321 ASP B O 1
ATOM 6567 N N . SER B 1 322 ? 29.297 19.797 24.766 1 91.88 322 SER B N 1
ATOM 6568 C CA . SER B 1 322 ? 29.359 21.156 24.25 1 91.88 322 SER B CA 1
ATOM 6569 C C . SER B 1 322 ? 30.625 21.375 23.438 1 91.88 322 SER B C 1
ATOM 6571 O O . SER B 1 322 ? 30.578 21.938 22.344 1 91.88 322 SER B O 1
ATOM 6573 N N . LYS B 1 323 ? 31.75 20.953 24 1 94 323 LYS B N 1
ATOM 6574 C CA . LYS B 1 323 ? 33.031 21.156 23.312 1 94 323 LYS B CA 1
ATOM 6575 C C . LYS B 1 323 ? 33.094 20.344 22.031 1 94 323 LYS B C 1
ATOM 6577 O O . LYS B 1 323 ? 33.438 20.875 20.969 1 94 323 LYS B O 1
ATOM 6582 N N . LEU B 1 324 ? 32.75 19.094 22.109 1 94 324 LEU B N 1
ATOM 6583 C CA . LEU B 1 324 ? 32.812 18.203 20.953 1 94 324 LEU B CA 1
ATOM 6584 C C . LEU B 1 324 ? 31.797 18.609 19.906 1 94 324 LEU B C 1
ATOM 6586 O O . LEU B 1 324 ? 32.094 18.562 18.703 1 94 324 LEU B O 1
ATOM 6590 N N . SER B 1 325 ? 30.672 18.891 20.312 1 93.12 325 SER B N 1
ATOM 6591 C CA . SER B 1 325 ? 29.609 19.297 19.391 1 93.12 325 SER B CA 1
ATOM 6592 C C . SER B 1 325 ? 30.031 20.531 18.594 1 93.12 325 SER B C 1
ATOM 6594 O O . SER B 1 325 ? 29.766 20.609 17.391 1 93.12 325 SER B O 1
ATOM 6596 N N . LYS B 1 326 ? 30.703 21.5 19.312 1 93.44 326 LYS B N 1
ATOM 6597 C CA . LYS B 1 326 ? 31.172 22.703 18.625 1 93.44 326 LYS B CA 1
ATOM 6598 C C . LYS B 1 326 ? 32.219 22.375 17.578 1 93.44 326 LYS B C 1
ATOM 6600 O O . LYS B 1 326 ? 32.188 22.922 16.484 1 93.44 326 LYS B O 1
ATOM 6605 N N . LYS B 1 327 ? 33.031 21.516 17.938 1 94.38 327 LYS B N 1
ATOM 6606 C CA . LYS B 1 327 ? 34.094 21.109 17.031 1 94.38 327 LYS B CA 1
ATOM 6607 C C . LYS B 1 327 ? 33.531 20.406 15.797 1 94.38 327 LYS B C 1
ATOM 6609 O O . LYS B 1 327 ? 33.906 20.719 14.664 1 94.38 327 LYS B O 1
ATOM 6614 N N . VAL B 1 328 ? 32.656 19.469 16.031 1 94.81 328 VAL B N 1
ATOM 6615 C CA . VAL B 1 328 ? 32.094 18.703 14.938 1 94.81 328 VAL B CA 1
ATOM 6616 C C . VAL B 1 328 ? 31.203 19.609 14.07 1 94.81 328 VAL B C 1
ATOM 6618 O O . VAL B 1 328 ? 31.203 19.484 12.844 1 94.81 328 VAL B O 1
ATOM 6621 N N . ARG B 1 329 ? 30.547 20.516 14.68 1 93.25 329 ARG B N 1
ATOM 6622 C CA . ARG B 1 329 ? 29.734 21.469 13.938 1 93.25 329 ARG B CA 1
ATOM 6623 C C . ARG B 1 329 ? 30.594 22.328 13.016 1 93.25 329 ARG B C 1
ATOM 6625 O O . ARG B 1 329 ? 30.188 22.641 11.891 1 93.25 329 ARG B O 1
ATOM 6632 N N . TYR B 1 330 ? 31.719 22.688 13.523 1 94.19 330 TYR B N 1
ATOM 6633 C CA . TYR B 1 330 ? 32.656 23.469 12.719 1 94.19 330 TYR B CA 1
ATOM 6634 C C . TYR B 1 330 ? 33.125 22.688 11.508 1 94.19 330 TYR B C 1
ATOM 6636 O O . TYR B 1 330 ? 33.25 23.234 10.414 1 94.19 330 TYR B O 1
ATOM 6644 N N . ILE B 1 331 ? 33.312 21.422 11.734 1 94.69 331 ILE B N 1
ATOM 6645 C CA . ILE B 1 331 ? 33.75 20.547 10.648 1 94.69 331 ILE B CA 1
ATOM 6646 C C . ILE B 1 331 ? 32.688 20.547 9.547 1 94.69 331 ILE B C 1
ATOM 6648 O O . ILE B 1 331 ? 33 20.641 8.359 1 94.69 331 ILE B O 1
ATOM 6652 N N . TYR B 1 332 ? 31.438 20.469 9.875 1 93.69 332 TYR B N 1
ATOM 6653 C CA . TYR B 1 332 ? 30.359 20.453 8.898 1 93.69 332 TYR B CA 1
ATOM 6654 C C . TYR B 1 332 ? 30.141 21.828 8.297 1 93.69 332 TYR B C 1
ATOM 6656 O O . TYR B 1 332 ? 29.562 21.953 7.211 1 93.69 332 TYR B O 1
ATOM 6664 N N . TYR B 1 333 ? 30.594 22.875 9.062 1 91.81 333 TYR B N 1
ATOM 6665 C CA . TYR B 1 333 ? 30.469 24.234 8.586 1 91.81 333 TYR B CA 1
ATOM 6666 C C . TYR B 1 333 ? 31.359 24.484 7.371 1 91.81 333 TYR B C 1
ATOM 6668 O O . TYR B 1 333 ? 30.969 25.188 6.441 1 91.81 333 TYR B O 1
ATOM 6676 N N . LEU B 1 334 ? 32.5 23.844 7.402 1 93.44 334 LEU B N 1
ATOM 6677 C CA . LEU B 1 334 ? 33.406 23.938 6.27 1 93.44 334 LEU B CA 1
ATOM 6678 C C . LEU B 1 334 ? 32.875 23.188 5.066 1 93.44 334 LEU B C 1
ATOM 6680 O O . LEU B 1 334 ? 32.719 21.953 5.113 1 93.44 334 LEU B O 1
ATOM 6684 N N . ARG B 1 335 ? 32.688 23.844 4.004 1 91.56 335 ARG B N 1
ATOM 6685 C CA . ARG B 1 335 ? 32 23.281 2.84 1 91.56 335 ARG B CA 1
ATOM 6686 C C . ARG B 1 335 ? 32.781 22.109 2.26 1 91.56 335 ARG B C 1
ATOM 6688 O O . ARG B 1 335 ? 32.219 21.062 1.976 1 91.56 335 ARG B O 1
ATOM 6695 N N . THR B 1 336 ? 34 22.266 2.053 1 94.94 336 THR B N 1
ATOM 6696 C CA . THR B 1 336 ? 34.812 21.234 1.439 1 94.94 336 THR B CA 1
ATOM 6697 C C . THR B 1 336 ? 34.812 19.969 2.305 1 94.94 336 THR B C 1
ATOM 6699 O O . THR B 1 336 ? 34.625 18.859 1.798 1 94.94 336 THR B O 1
ATOM 6702 N N . THR B 1 337 ? 35 20.188 3.6 1 95.62 337 THR B N 1
ATOM 6703 C CA . THR B 1 337 ? 35.031 19.047 4.508 1 95.62 337 THR B CA 1
ATOM 6704 C C . THR B 1 337 ? 33.656 18.375 4.574 1 95.62 337 THR B C 1
ATOM 6706 O O . THR B 1 337 ? 33.562 17.141 4.656 1 95.62 337 THR B O 1
ATOM 6709 N N . ARG B 1 338 ? 32.719 19.141 4.508 1 95.69 338 ARG B N 1
ATOM 6710 C CA . ARG B 1 338 ? 31.344 18.609 4.562 1 95.69 338 ARG B CA 1
ATOM 6711 C C . ARG B 1 338 ? 31.062 17.688 3.391 1 95.69 338 ARG B C 1
ATOM 6713 O O . ARG B 1 338 ? 30.578 16.562 3.58 1 95.69 338 ARG B O 1
ATOM 6720 N N . TYR B 1 339 ? 31.406 18.078 2.197 1 95.69 339 TYR B N 1
ATOM 6721 C CA . TYR B 1 339 ? 31.125 17.281 1.008 1 95.69 339 TYR B CA 1
ATOM 6722 C C . TYR B 1 339 ? 32 16.047 0.954 1 95.69 339 TYR B C 1
ATOM 6724 O O . TYR B 1 339 ? 31.578 14.992 0.458 1 95.69 339 TYR B O 1
ATOM 6732 N N . ILE B 1 340 ? 33.188 16.188 1.477 1 97.19 340 ILE B N 1
ATOM 6733 C CA . ILE B 1 340 ? 34.031 15.008 1.581 1 97.19 340 ILE B CA 1
ATOM 6734 C C . ILE B 1 340 ? 33.375 13.992 2.52 1 97.19 340 ILE B C 1
ATOM 6736 O O . ILE B 1 340 ? 33.312 12.797 2.213 1 97.19 340 ILE B O 1
ATOM 6740 N N . LEU B 1 341 ? 32.875 14.445 3.625 1 97.25 341 LEU B N 1
ATOM 6741 C CA . LEU B 1 341 ? 32.188 13.57 4.578 1 97.25 341 LEU B CA 1
ATOM 6742 C C . LEU B 1 341 ? 30.969 12.922 3.951 1 97.25 341 LEU B C 1
ATOM 6744 O O . LEU B 1 341 ? 30.688 11.75 4.195 1 97.25 341 LEU B O 1
ATOM 6748 N N . TYR B 1 342 ? 30.297 13.727 3.131 1 96.88 342 TYR B N 1
ATOM 6749 C CA . TYR B 1 342 ? 29.141 13.172 2.438 1 96.88 342 TYR B CA 1
ATOM 6750 C C . TYR B 1 342 ? 29.562 12.047 1.499 1 96.88 342 TYR B C 1
ATOM 6752 O O . TYR B 1 342 ? 28.922 10.992 1.463 1 96.88 342 TYR B O 1
ATOM 6760 N N . CYS B 1 343 ? 30.578 12.25 0.781 1 97.31 343 CYS B N 1
ATOM 6761 C CA . CYS B 1 343 ? 31.062 11.25 -0.162 1 97.31 343 CYS B CA 1
ATOM 6762 C C . CYS B 1 343 ? 31.531 10 0.566 1 97.31 343 CYS B C 1
ATOM 6764 O O . CYS B 1 343 ? 31.266 8.883 0.123 1 97.31 343 CYS B O 1
ATOM 6766 N N . VAL B 1 344 ? 32.219 10.219 1.617 1 97.38 344 VAL B N 1
ATOM 6767 C CA . VAL B 1 344 ? 32.719 9.094 2.412 1 97.38 344 VAL B CA 1
ATOM 6768 C C . VAL B 1 344 ? 31.531 8.305 2.961 1 97.38 344 VAL B C 1
ATOM 6770 O O . VAL B 1 344 ? 31.516 7.07 2.914 1 97.38 344 VAL B O 1
ATOM 6773 N N . SER B 1 345 ? 30.578 8.977 3.508 1 97.31 345 SER B N 1
ATOM 6774 C CA . SER B 1 345 ? 29.375 8.336 4.031 1 97.31 345 SER B CA 1
ATOM 6775 C C . SER B 1 345 ? 28.672 7.527 2.947 1 97.31 345 SER B C 1
ATOM 6777 O O . SER B 1 345 ? 28.312 6.363 3.16 1 97.31 345 SER B O 1
ATOM 6779 N N . LEU B 1 346 ? 28.5 8.125 1.79 1 96.75 346 LEU B N 1
ATOM 6780 C CA . LEU B 1 346 ? 27.828 7.453 0.681 1 96.75 346 LEU B CA 1
ATOM 6781 C C . LEU B 1 346 ? 28.625 6.242 0.217 1 96.75 346 LEU B C 1
ATOM 6783 O O . LEU B 1 346 ? 28.047 5.199 -0.103 1 96.75 346 LEU B O 1
ATOM 6787 N N . PHE B 1 347 ? 29.859 6.426 0.214 1 97.19 347 PHE B N 1
ATOM 6788 C CA . PHE B 1 347 ? 30.719 5.328 -0.208 1 97.19 347 PHE B CA 1
ATOM 6789 C C . PHE B 1 347 ? 30.609 4.152 0.757 1 97.19 347 PHE B C 1
ATOM 6791 O O . PHE B 1 347 ? 30.422 3.01 0.334 1 97.19 347 PHE B O 1
ATOM 6798 N N . ILE B 1 348 ? 30.703 4.371 1.983 1 96.12 348 ILE B N 1
ATOM 6799 C CA . ILE B 1 348 ? 30.672 3.322 2.996 1 96.12 348 ILE B CA 1
ATOM 6800 C C . ILE B 1 348 ? 29.328 2.59 2.943 1 96.12 348 ILE B C 1
ATOM 6802 O O . ILE B 1 348 ? 29.297 1.358 2.893 1 96.12 348 ILE B O 1
ATOM 6806 N N . THR B 1 349 ? 28.25 3.299 2.947 1 94.06 349 THR B N 1
ATOM 6807 C CA . THR B 1 349 ? 26.938 2.691 2.986 1 94.06 349 THR B CA 1
ATOM 6808 C C . THR B 1 349 ? 26.641 1.938 1.691 1 94.06 349 THR B C 1
ATOM 6810 O O . THR B 1 349 ? 26.109 0.827 1.72 1 94.06 349 THR B O 1
ATOM 6813 N N . PHE B 1 350 ? 27.031 2.506 0.581 1 94.56 350 PHE B N 1
ATOM 6814 C CA . PHE B 1 350 ? 26.812 1.861 -0.708 1 94.56 350 PHE B CA 1
ATOM 6815 C C . PHE B 1 350 ? 27.703 0.638 -0.862 1 94.56 350 PHE B C 1
ATOM 6817 O O . PHE B 1 350 ? 27.25 -0.422 -1.297 1 94.56 350 PHE B O 1
ATOM 6824 N N . PHE B 1 351 ? 28.922 0.804 -0.507 1 93.12 351 PHE B N 1
ATOM 6825 C CA . PHE B 1 351 ? 29.891 -0.281 -0.645 1 93.12 351 PHE B CA 1
ATOM 6826 C C . PHE B 1 351 ? 29.453 -1.49 0.18 1 93.12 351 PHE B C 1
ATOM 6828 O O . PHE B 1 351 ? 29.422 -2.613 -0.327 1 93.12 351 PHE B O 1
ATOM 6835 N N . LEU B 1 352 ? 29.109 -1.298 1.351 1 90.31 352 LEU B N 1
ATOM 6836 C CA . LEU B 1 352 ? 28.766 -2.41 2.234 1 90.31 352 LEU B CA 1
ATOM 6837 C C . LEU B 1 352 ? 27.438 -3.021 1.85 1 90.31 352 LEU B C 1
ATOM 6839 O O . LEU B 1 352 ? 27.203 -4.215 2.062 1 90.31 352 LEU B O 1
ATOM 6843 N N . SER B 1 353 ? 26.531 -2.223 1.267 1 88.88 353 SER B N 1
ATOM 6844 C CA . SER B 1 353 ? 25.234 -2.73 0.859 1 88.88 353 SER B CA 1
ATOM 6845 C C . SER B 1 353 ? 25.328 -3.539 -0.43 1 88.88 353 SER B C 1
ATOM 6847 O O . SER B 1 353 ? 24.531 -4.449 -0.663 1 88.88 353 SER B O 1
ATOM 6849 N N . TYR B 1 354 ? 26.391 -3.289 -1.27 1 90 354 TYR B N 1
ATOM 6850 C CA . TYR B 1 354 ? 26.359 -3.889 -2.598 1 90 354 TYR B CA 1
ATOM 6851 C C . TYR B 1 354 ? 27.578 -4.773 -2.826 1 90 354 TYR B C 1
ATOM 6853 O O . TYR B 1 354 ? 27.688 -5.438 -3.861 1 90 354 TYR B O 1
ATOM 6861 N N . ILE B 1 355 ? 28.438 -4.836 -1.9 1 87.88 355 ILE B N 1
ATOM 6862 C CA . ILE B 1 355 ? 29.625 -5.652 -2.072 1 87.88 355 ILE B CA 1
ATOM 6863 C C . ILE B 1 355 ? 29.25 -7.125 -2.156 1 87.88 355 ILE B C 1
ATOM 6865 O O . ILE B 1 355 ? 30.016 -7.945 -2.672 1 87.88 355 ILE B O 1
ATOM 6869 N N . SER B 1 356 ? 28.109 -7.484 -1.643 1 84 356 SER B N 1
ATOM 6870 C CA . SER B 1 356 ? 27.641 -8.867 -1.708 1 84 356 SER B CA 1
ATOM 6871 C C . SER B 1 356 ? 27.406 -9.297 -3.148 1 84 356 SER B C 1
ATOM 6873 O O . SER B 1 356 ? 27.312 -10.492 -3.439 1 84 356 SER B O 1
ATOM 6875 N N . PHE B 1 357 ? 27.281 -8.352 -4.031 1 85.56 357 PHE B N 1
ATOM 6876 C CA . PHE B 1 357 ? 27.141 -8.656 -5.449 1 85.56 357 PHE B CA 1
ATOM 6877 C C . PHE B 1 357 ? 28.281 -9.555 -5.93 1 85.56 357 PHE B C 1
ATOM 6879 O O . PHE B 1 357 ? 28.047 -10.492 -6.695 1 85.56 357 PHE B O 1
ATOM 6886 N N . ASP B 1 358 ? 29.406 -9.25 -5.434 1 83.5 358 ASP B N 1
ATOM 6887 C CA . ASP B 1 358 ? 30.578 -10.047 -5.793 1 83.5 358 ASP B CA 1
ATOM 6888 C C . ASP B 1 358 ? 30.484 -11.461 -5.23 1 83.5 358 ASP B C 1
ATOM 6890 O O . ASP B 1 358 ? 30.953 -12.414 -5.848 1 83.5 358 ASP B O 1
ATOM 6894 N N . PHE B 1 359 ? 29.891 -11.617 -4.148 1 80.25 359 PHE B N 1
ATOM 6895 C CA . PHE B 1 359 ? 29.734 -12.906 -3.496 1 80.25 359 PHE B CA 1
ATOM 6896 C C . PHE B 1 359 ? 28.734 -13.773 -4.258 1 80.25 359 PHE B C 1
ATOM 6898 O O . PHE B 1 359 ? 29 -14.945 -4.523 1 80.25 359 PHE B O 1
ATOM 6905 N N . TYR B 1 360 ? 27.625 -13.203 -4.758 1 78.94 360 TYR B N 1
ATOM 6906 C CA . TYR B 1 360 ? 26.531 -13.984 -5.316 1 78.94 360 TYR B CA 1
ATOM 6907 C C . TYR B 1 360 ? 26.672 -14.109 -6.832 1 78.94 360 TYR B C 1
ATOM 6909 O O . TYR B 1 360 ? 26.172 -15.07 -7.43 1 78.94 360 TYR B O 1
ATOM 6917 N N . LYS B 1 361 ? 27.219 -13.07 -7.441 1 77.06 361 LYS B N 1
ATOM 6918 C CA . LYS B 1 361 ? 27.375 -13.125 -8.891 1 77.06 361 LYS B CA 1
ATOM 6919 C C . LYS B 1 361 ? 28.172 -14.352 -9.32 1 77.06 361 LYS B C 1
ATOM 6921 O O . LYS B 1 361 ? 27.859 -14.984 -10.328 1 77.06 361 LYS B O 1
ATOM 6926 N N . ASN B 1 362 ? 29.125 -14.609 -8.562 1 68.12 362 ASN B N 1
ATOM 6927 C CA . ASN B 1 362 ? 30.016 -15.711 -8.922 1 68.12 362 ASN B CA 1
ATOM 6928 C C . ASN B 1 362 ? 29.688 -16.969 -8.141 1 68.12 362 ASN B C 1
ATOM 6930 O O . ASN B 1 362 ? 30.531 -17.844 -7.969 1 68.12 362 ASN B O 1
ATOM 6934 N N . SER B 1 363 ? 28.484 -16.938 -7.621 1 64.38 363 SER B N 1
ATOM 6935 C CA . SER B 1 363 ? 28.141 -18.078 -6.773 1 64.38 363 SER B CA 1
ATOM 6936 C C . SER B 1 363 ? 27.672 -19.266 -7.605 1 64.38 363 SER B C 1
ATOM 6938 O O . SER B 1 363 ? 27.047 -19.078 -8.648 1 64.38 363 SER B O 1
ATOM 6940 N N . ILE B 1 364 ? 28.391 -20.328 -7.387 1 58 364 ILE B N 1
ATOM 6941 C CA . ILE B 1 364 ? 27.922 -21.625 -7.895 1 58 364 ILE B CA 1
ATOM 6942 C C . ILE B 1 364 ? 27.062 -22.312 -6.84 1 58 364 ILE B C 1
ATOM 6944 O O . ILE B 1 364 ? 27.516 -22.562 -5.723 1 58 364 ILE B O 1
ATOM 6948 N N . ASN B 1 365 ? 25.781 -22.688 -7.039 1 54.94 365 ASN B N 1
ATOM 6949 C CA . ASN B 1 365 ? 24.859 -23.359 -6.133 1 54.94 365 ASN B CA 1
ATOM 6950 C C . ASN B 1 365 ? 24.656 -22.578 -4.844 1 54.94 365 ASN B C 1
ATOM 6952 O O . ASN B 1 365 ? 24.688 -23.156 -3.752 1 54.94 365 ASN B O 1
ATOM 6956 N N . PHE B 1 366 ? 24.734 -21.25 -4.863 1 58.5 366 PHE B N 1
ATOM 6957 C CA . PHE B 1 366 ? 24.469 -20.328 -3.77 1 58.5 366 PHE B CA 1
ATOM 6958 C C . PHE B 1 366 ? 25.656 -20.234 -2.822 1 58.5 366 PHE B C 1
ATOM 6960 O O . PHE B 1 366 ? 25.531 -19.719 -1.712 1 58.5 366 PHE B O 1
ATOM 6967 N N . VAL B 1 367 ? 26.781 -20.969 -3.254 1 61.22 367 VAL B N 1
ATOM 6968 C CA . VAL B 1 367 ? 28 -20.844 -2.447 1 61.22 367 VAL B CA 1
ATOM 6969 C C . VAL B 1 367 ? 28.906 -19.781 -3.043 1 61.22 367 VAL B C 1
ATOM 6971 O O . VAL B 1 367 ? 29.328 -19.891 -4.199 1 61.22 367 VAL B O 1
ATOM 6974 N N . GLY B 1 368 ? 28.984 -18.75 -2.336 1 68 368 GLY B N 1
ATOM 6975 C CA . GLY B 1 368 ? 29.781 -17.625 -2.809 1 68 368 GLY B CA 1
ATOM 6976 C C . GLY B 1 368 ? 31.266 -17.906 -2.832 1 68 368 GLY B C 1
ATOM 6977 O O . GLY B 1 368 ? 31.719 -18.891 -2.266 1 68 368 GLY B O 1
ATOM 6978 N N . ASN B 1 369 ? 32.062 -17.141 -3.59 1 75.25 369 ASN B N 1
ATOM 6979 C CA . ASN B 1 369 ? 33.469 -17.344 -3.844 1 75.25 369 ASN B CA 1
ATOM 6980 C C . ASN B 1 369 ? 34.344 -16.562 -2.857 1 75.25 369 ASN B C 1
ATOM 6982 O O . ASN B 1 369 ? 35.531 -16.375 -3.082 1 75.25 369 ASN B O 1
ATOM 6986 N N . TRP B 1 370 ? 33.75 -16.219 -1.685 1 82.38 370 TRP B N 1
ATOM 6987 C CA . TRP B 1 370 ? 34.531 -15.445 -0.722 1 82.38 370 TRP B CA 1
ATOM 6988 C C . TRP B 1 370 ? 35.375 -16.359 0.155 1 82.38 370 TRP B C 1
ATOM 6990 O O . TRP B 1 370 ? 34.969 -17.469 0.499 1 82.38 370 TRP B O 1
ATOM 7000 N N . THR B 1 371 ? 36.625 -15.898 0.472 1 82.88 371 THR B N 1
ATOM 7001 C CA . THR B 1 371 ? 37.5 -16.609 1.411 1 82.88 371 THR B CA 1
ATOM 7002 C C . THR B 1 371 ? 36.969 -16.469 2.836 1 82.88 371 THR B C 1
ATOM 7004 O O . THR B 1 371 ? 36.094 -15.641 3.107 1 82.88 371 THR B O 1
ATOM 7007 N N . THR B 1 372 ? 37.406 -17.281 3.746 1 81 372 THR B N 1
ATOM 7008 C CA . THR B 1 372 ? 37 -17.25 5.141 1 81 372 THR B CA 1
ATOM 7009 C C . THR B 1 372 ? 37.312 -15.906 5.777 1 81 372 THR B C 1
ATOM 7011 O O . THR B 1 372 ? 36.531 -15.391 6.59 1 81 372 THR B O 1
ATOM 7014 N N . ILE B 1 373 ? 38.406 -15.367 5.387 1 85.62 373 ILE B N 1
ATOM 7015 C CA . ILE B 1 373 ? 38.812 -14.078 5.938 1 85.62 373 ILE B CA 1
ATOM 7016 C C . ILE B 1 373 ? 37.875 -12.984 5.465 1 85.62 373 ILE B C 1
ATOM 7018 O O . ILE B 1 373 ? 37.469 -12.117 6.242 1 85.62 373 ILE B O 1
ATOM 7022 N N . GLN B 1 374 ? 37.5 -13.086 4.184 1 84.69 374 GLN B N 1
ATOM 7023 C CA . GLN B 1 374 ? 36.562 -12.094 3.633 1 84.69 374 GLN B CA 1
ATOM 7024 C C . GLN B 1 374 ? 35.188 -12.195 4.289 1 84.69 374 GLN B C 1
ATOM 7026 O O . GLN B 1 374 ? 34.594 -11.18 4.621 1 84.69 374 GLN B O 1
ATOM 7031 N N . LYS B 1 375 ? 34.75 -13.367 4.523 1 81.19 375 LYS B N 1
ATOM 7032 C CA . LYS B 1 375 ? 33.469 -13.594 5.188 1 81.19 375 LYS B CA 1
ATOM 7033 C C . LYS B 1 375 ? 33.5 -13.094 6.633 1 81.19 375 LYS B C 1
ATOM 7035 O O . LYS B 1 375 ? 32.562 -12.453 7.094 1 81.19 375 LYS B O 1
ATOM 7040 N N . SER B 1 376 ? 34.656 -13.367 7.293 1 81.69 376 SER B N 1
ATOM 7041 C CA . SER B 1 376 ? 34.781 -12.961 8.688 1 81.69 376 SER B CA 1
ATOM 7042 C C . SER B 1 376 ? 34.844 -11.445 8.82 1 81.69 376 SER B C 1
ATOM 7044 O O . SER B 1 376 ? 34.281 -10.875 9.75 1 81.69 376 SER B O 1
ATOM 7046 N N . LEU B 1 377 ? 35.531 -10.812 7.902 1 84.69 377 LEU B N 1
ATOM 7047 C CA . LEU B 1 377 ? 35.625 -9.352 7.926 1 84.69 377 LEU B CA 1
ATOM 7048 C C . LEU B 1 377 ? 34.25 -8.719 7.664 1 84.69 377 LEU B C 1
ATOM 7050 O O . LEU B 1 377 ? 33.875 -7.754 8.336 1 84.69 377 LEU B O 1
ATOM 7054 N N . TYR B 1 378 ? 33.594 -9.258 6.738 1 83.31 378 TYR B N 1
ATOM 7055 C CA . TYR B 1 378 ? 32.281 -8.719 6.414 1 83.31 378 TYR B CA 1
ATOM 7056 C C . TYR B 1 378 ? 31.328 -8.914 7.578 1 83.31 378 TYR B C 1
ATOM 7058 O O . TYR B 1 378 ? 30.641 -7.969 7.988 1 83.31 378 TYR B O 1
ATOM 7066 N N . ASN B 1 379 ? 31.266 -10.047 8.148 1 79.44 379 ASN B N 1
ATOM 7067 C CA . ASN B 1 379 ? 30.344 -10.344 9.242 1 79.44 379 ASN B CA 1
ATOM 7068 C C . ASN B 1 379 ? 30.734 -9.602 10.516 1 79.44 379 ASN B C 1
ATOM 7070 O O . ASN B 1 379 ? 29.875 -9.234 11.312 1 79.44 379 ASN B O 1
ATOM 7074 N N . GLY B 1 380 ? 31.984 -9.383 10.656 1 81 380 GLY B N 1
ATOM 7075 C CA . GLY B 1 380 ? 32.469 -8.766 11.883 1 81 380 GLY B CA 1
ATOM 7076 C C . GLY B 1 380 ? 32.344 -7.25 11.867 1 81 380 GLY B C 1
ATOM 7077 O O . GLY B 1 380 ? 32.125 -6.629 12.898 1 81 380 GLY B O 1
ATOM 7078 N N . PHE B 1 381 ? 32.469 -6.641 10.633 1 86.94 381 PHE B N 1
ATOM 7079 C CA . PHE B 1 381 ? 32.625 -5.191 10.648 1 86.94 381 PHE B CA 1
ATOM 7080 C C . PHE B 1 381 ? 31.531 -4.516 9.82 1 86.94 381 PHE B C 1
ATOM 7082 O O . PHE B 1 381 ? 31.344 -3.301 9.922 1 86.94 381 PHE B O 1
ATOM 7089 N N . SER B 1 382 ? 30.812 -5.195 9.062 1 86.94 382 SER B N 1
ATOM 7090 C CA . SER B 1 382 ? 29.891 -4.578 8.117 1 86.94 382 SER B CA 1
ATOM 7091 C C . SER B 1 382 ? 28.781 -3.807 8.844 1 86.94 382 SER B C 1
ATOM 7093 O O . SER B 1 382 ? 28.5 -2.66 8.5 1 86.94 382 SER B O 1
ATOM 7095 N N . HIS B 1 383 ? 28.25 -4.324 9.922 1 87.25 383 HIS B N 1
ATOM 7096 C CA . HIS B 1 383 ? 27.156 -3.684 10.633 1 87.25 383 HIS B CA 1
ATOM 7097 C C . HIS B 1 383 ? 27.609 -2.4 11.32 1 87.25 383 HIS B C 1
ATOM 7099 O O . HIS B 1 383 ? 26.953 -1.369 11.227 1 87.25 383 HIS B O 1
ATOM 7105 N N . THR B 1 384 ? 28.688 -2.51 11.969 1 91.06 384 THR B N 1
ATOM 7106 C CA . THR B 1 384 ? 29.219 -1.36 12.695 1 91.06 384 THR B CA 1
ATOM 7107 C C . THR B 1 384 ? 29.641 -0.255 11.727 1 91.06 384 THR B C 1
ATOM 7109 O O . THR B 1 384 ? 29.297 0.914 11.93 1 91.06 384 THR B O 1
ATOM 7112 N N . THR B 1 385 ? 30.344 -0.668 10.727 1 93.56 385 THR B N 1
ATOM 7113 C CA . THR B 1 385 ? 30.828 0.313 9.766 1 93.56 385 THR B CA 1
ATOM 7114 C C . THR B 1 385 ? 29.672 0.958 9.008 1 93.56 385 THR B C 1
ATOM 7116 O O . THR B 1 385 ? 29.703 2.154 8.719 1 93.56 385 THR B O 1
ATOM 7119 N N . PHE B 1 386 ? 28.672 0.226 8.664 1 93.56 386 PHE B N 1
ATOM 7120 C CA . PHE B 1 386 ? 27.484 0.774 8.023 1 93.56 386 PHE B CA 1
ATOM 7121 C C . PHE B 1 386 ? 26.828 1.817 8.922 1 93.56 386 PHE B C 1
ATOM 7123 O O . PHE B 1 386 ? 26.438 2.893 8.453 1 93.56 386 PHE B O 1
ATOM 7130 N N . SER B 1 387 ? 26.719 1.493 10.203 1 94.06 387 SER B N 1
ATOM 7131 C CA . SER B 1 387 ? 26.109 2.416 11.164 1 94.06 387 SER B CA 1
ATOM 7132 C C . SER B 1 387 ? 26.922 3.709 11.258 1 94.06 387 SER B C 1
ATOM 7134 O O . SER B 1 387 ? 26.344 4.789 11.422 1 94.06 387 SER B O 1
ATOM 7136 N N . ILE B 1 388 ? 28.188 3.584 11.141 1 96.19 388 ILE B N 1
ATOM 7137 C CA . ILE B 1 388 ? 29.047 4.766 11.148 1 96.19 388 ILE B CA 1
ATOM 7138 C C . ILE B 1 388 ? 28.75 5.629 9.922 1 96.19 388 ILE B C 1
ATOM 7140 O O . ILE B 1 388 ? 28.609 6.848 10.039 1 96.19 388 ILE B O 1
ATOM 7144 N N . GLY B 1 389 ? 28.656 4.984 8.805 1 96.5 389 GLY B N 1
ATOM 7145 C CA . GLY B 1 389 ? 28.344 5.707 7.582 1 96.5 389 GLY B CA 1
ATOM 7146 C C . GLY B 1 389 ? 27.016 6.461 7.664 1 96.5 389 GLY B C 1
ATOM 7147 O O . GLY B 1 389 ? 26.953 7.637 7.305 1 96.5 389 GLY B O 1
ATOM 7148 N N . VAL B 1 390 ? 26.016 5.879 8.18 1 94.94 390 VAL B N 1
ATOM 7149 C CA . VAL B 1 390 ? 24.703 6.488 8.312 1 94.94 390 VAL B CA 1
ATOM 7150 C C . VAL B 1 390 ? 24.766 7.629 9.328 1 94.94 390 VAL B C 1
ATOM 7152 O O . VAL B 1 390 ? 24.156 8.68 9.125 1 94.94 390 VAL B O 1
ATOM 7155 N N . SER B 1 391 ? 25.531 7.449 10.383 1 96.06 391 SER B N 1
ATOM 7156 C CA . SER B 1 391 ? 25.609 8.43 11.461 1 96.06 391 SER B CA 1
ATOM 7157 C C . SER B 1 391 ? 26.25 9.727 10.977 1 96.06 391 SER B C 1
ATOM 7159 O O . SER B 1 391 ? 25.906 10.812 11.453 1 96.06 391 SER B O 1
ATOM 7161 N N . ILE B 1 392 ? 27.109 9.617 10.023 1 96.19 392 ILE B N 1
ATOM 7162 C CA . ILE B 1 392 ? 27.766 10.797 9.477 1 96.19 392 ILE B CA 1
ATOM 7163 C C . ILE B 1 392 ? 26.719 11.719 8.844 1 96.19 392 ILE B C 1
ATOM 7165 O O . ILE B 1 392 ? 26.734 12.93 9.078 1 96.19 392 ILE B O 1
ATOM 7169 N N . ILE B 1 393 ? 25.812 11.18 8.188 1 94.69 393 ILE B N 1
ATOM 7170 C CA . ILE B 1 393 ? 24.766 11.961 7.527 1 94.69 393 ILE B CA 1
ATOM 7171 C C . ILE B 1 393 ? 23.75 12.438 8.562 1 94.69 393 ILE B C 1
ATOM 7173 O O . ILE B 1 393 ? 23.25 13.562 8.477 1 94.69 393 ILE B O 1
ATOM 7177 N N . ILE B 1 394 ? 23.469 11.641 9.516 1 94.38 394 ILE B N 1
ATOM 7178 C CA . ILE B 1 394 ? 22.484 11.977 10.531 1 94.38 394 ILE B CA 1
ATOM 7179 C C . ILE B 1 394 ? 22.984 13.156 11.367 1 94.38 394 ILE B C 1
ATOM 7181 O O . ILE B 1 394 ? 22.219 14.07 11.68 1 94.38 394 ILE B O 1
ATOM 7185 N N . LEU B 1 395 ? 24.234 13.148 11.688 1 94.44 395 LEU B N 1
ATOM 7186 C CA . LEU B 1 395 ? 24.828 14.25 12.445 1 94.44 395 LEU B CA 1
ATOM 7187 C C . LEU B 1 395 ? 24.75 15.547 11.656 1 94.44 395 LEU B C 1
ATOM 7189 O O . LEU B 1 395 ? 24.516 16.609 12.227 1 94.44 395 LEU B O 1
ATOM 7193 N N . ALA B 1 396 ? 24.969 15.398 10.398 1 94.38 396 ALA B N 1
ATOM 7194 C CA . ALA B 1 396 ? 24.859 16.578 9.539 1 94.38 396 ALA B CA 1
ATOM 7195 C C . ALA B 1 396 ? 23.438 17.156 9.586 1 94.38 396 ALA B C 1
ATOM 7197 O O . ALA B 1 396 ? 23.266 18.375 9.602 1 94.38 396 ALA B O 1
ATOM 7198 N N . THR B 1 397 ? 22.469 16.344 9.656 1 92.5 397 THR B N 1
ATOM 7199 C CA . THR B 1 397 ? 21.078 16.812 9.711 1 92.5 397 THR B CA 1
ATOM 7200 C C . THR B 1 397 ? 20.781 17.453 11.062 1 92.5 397 THR B C 1
ATOM 7202 O O . THR B 1 397 ? 20 18.406 11.141 1 92.5 397 THR B O 1
ATOM 7205 N N . PHE B 1 398 ? 21.453 16.969 12.102 1 91.31 398 PHE B N 1
ATOM 7206 C CA . PHE B 1 398 ? 21.25 17.547 13.43 1 91.31 398 PHE B CA 1
ATOM 7207 C C . PHE B 1 398 ? 21.766 18.984 13.477 1 91.31 398 PHE B C 1
ATOM 7209 O O . PHE B 1 398 ? 21.172 19.844 14.133 1 91.31 398 PHE B O 1
ATOM 7216 N N . TYR B 1 399 ? 22.828 19.188 12.758 1 91.31 399 TYR B N 1
ATOM 7217 C CA . TYR B 1 399 ? 23.453 20.5 12.789 1 91.31 399 TYR B CA 1
ATOM 7218 C C . TYR B 1 399 ? 22.891 21.391 11.695 1 91.31 399 TYR B C 1
ATOM 7220 O O . TYR B 1 399 ? 23.375 22.516 11.492 1 91.31 399 TYR B O 1
ATOM 7228 N N . GLY B 1 400 ? 21.906 20.891 10.859 1 88.62 400 GLY B N 1
ATOM 7229 C CA . GLY B 1 400 ? 21.219 21.719 9.875 1 88.62 400 GLY B CA 1
ATOM 7230 C C . GLY B 1 400 ? 21.906 21.719 8.516 1 88.62 400 GLY B C 1
ATOM 7231 O O . GLY B 1 400 ? 21.594 22.547 7.664 1 88.62 400 GLY B O 1
ATOM 7232 N N . TYR B 1 401 ? 22.828 20.828 8.305 1 91.44 401 TYR B N 1
ATOM 7233 C CA . TYR B 1 401 ? 23.578 20.781 7.059 1 91.44 401 TYR B CA 1
ATOM 7234 C C . TYR B 1 401 ? 23.172 19.578 6.219 1 91.44 401 TYR B C 1
ATOM 7236 O O . TYR B 1 401 ? 23.938 19.141 5.359 1 91.44 401 TYR B O 1
ATOM 7244 N N . GLY B 1 402 ? 22.047 19.047 6.418 1 90.5 402 GLY B N 1
ATOM 7245 C CA . GLY B 1 402 ? 21.656 17.812 5.75 1 90.5 402 GLY B CA 1
ATOM 7246 C C . GLY B 1 402 ? 21.047 18.047 4.379 1 90.5 402 GLY B C 1
ATOM 7247 O O . GLY B 1 402 ? 20.812 17.094 3.631 1 90.5 402 GLY B O 1
ATOM 7248 N N . GLY B 1 403 ? 20.766 19.234 4.016 1 85.69 403 GLY B N 1
ATOM 7249 C CA . GLY B 1 403 ? 20.266 19.562 2.691 1 85.69 403 GLY B CA 1
ATOM 7250 C C . GLY B 1 403 ? 18.953 18.859 2.348 1 85.69 403 GLY B C 1
ATOM 7251 O O . GLY B 1 403 ? 18 18.906 3.129 1 85.69 403 GLY B O 1
ATOM 7252 N N . ILE B 1 404 ? 18.953 18.219 1.175 1 84.12 404 ILE B N 1
ATOM 7253 C CA . ILE B 1 404 ? 17.75 17.578 0.65 1 84.12 404 ILE B CA 1
ATOM 7254 C C . ILE B 1 404 ? 17.422 16.344 1.48 1 84.12 404 ILE B C 1
ATOM 7256 O O . ILE B 1 404 ? 16.25 16 1.666 1 84.12 404 ILE B O 1
ATOM 7260 N N . VAL B 1 405 ? 18.484 15.766 1.96 1 90.62 405 VAL B N 1
ATOM 7261 C CA . VAL B 1 405 ? 18.266 14.57 2.768 1 90.62 405 VAL B CA 1
ATOM 7262 C C . VAL B 1 405 ? 17.562 14.938 4.07 1 90.62 405 VAL B C 1
ATOM 7264 O O . VAL B 1 405 ? 16.641 14.242 4.504 1 90.62 405 VAL B O 1
ATOM 7267 N N . GLN B 1 406 ? 18 15.992 4.602 1 91.19 406 GLN B N 1
ATOM 7268 C CA . GLN B 1 406 ? 17.375 16.484 5.824 1 91.19 406 GLN B CA 1
ATOM 7269 C C . GLN B 1 406 ? 15.906 16.812 5.594 1 91.19 406 GLN B C 1
ATOM 7271 O O . GLN B 1 406 ? 15.039 16.453 6.391 1 91.19 406 GLN B O 1
ATOM 7276 N N . TRP B 1 407 ? 15.703 17.484 4.512 1 84.88 407 TRP B N 1
ATOM 7277 C CA . TRP B 1 407 ? 14.336 17.859 4.172 1 84.88 407 TRP B CA 1
ATOM 7278 C C . TRP B 1 407 ? 13.461 16.609 4.008 1 84.88 407 TRP B C 1
ATOM 7280 O O . TRP B 1 407 ? 12.352 16.562 4.535 1 84.88 407 TRP B O 1
ATOM 7290 N N . PHE B 1 408 ? 13.945 15.703 3.287 1 89.12 408 PHE B N 1
ATOM 7291 C CA . PHE B 1 408 ? 13.211 14.469 3.012 1 89.12 408 PHE B CA 1
ATOM 7292 C C . PHE B 1 408 ? 12.953 13.695 4.297 1 89.12 408 PHE B C 1
ATOM 7294 O O . PHE B 1 408 ? 11.844 13.195 4.52 1 89.12 408 PHE B O 1
ATOM 7301 N N . LEU B 1 409 ? 13.883 13.594 5.16 1 92.25 409 LEU B N 1
ATOM 7302 C CA . LEU B 1 409 ? 13.789 12.781 6.371 1 92.25 409 LEU B CA 1
ATOM 7303 C C . LEU B 1 409 ? 12.914 13.469 7.418 1 92.25 409 LEU B C 1
ATOM 7305 O O . LEU B 1 409 ? 12.453 12.828 8.359 1 92.25 409 LEU B O 1
ATOM 7309 N N . LYS B 1 410 ? 12.656 14.742 7.242 1 87.62 410 LYS B N 1
ATOM 7310 C CA . LYS B 1 410 ? 11.883 15.5 8.219 1 87.62 410 LYS B CA 1
ATOM 7311 C C . LYS B 1 410 ? 10.445 15.688 7.754 1 87.62 410 LYS B C 1
ATOM 7313 O O . LYS B 1 410 ? 9.68 16.438 8.375 1 87.62 410 LYS B O 1
ATOM 7318 N N . LEU B 1 411 ? 10.148 15.07 6.668 1 83.81 411 LEU B N 1
ATOM 7319 C CA . LEU B 1 411 ? 8.789 15.195 6.16 1 83.81 411 LEU B CA 1
ATOM 7320 C C . LEU B 1 411 ? 7.773 14.766 7.211 1 83.81 411 LEU B C 1
ATOM 7322 O O . LEU B 1 411 ? 8.008 13.805 7.949 1 83.81 411 LEU B O 1
ATOM 7326 N N . GLY B 1 412 ? 6.695 15.469 7.254 1 81.25 412 GLY B N 1
ATOM 7327 C CA . GLY B 1 412 ? 5.672 15.234 8.258 1 81.25 412 GLY B CA 1
ATOM 7328 C C . GLY B 1 412 ? 5.074 13.836 8.188 1 81.25 412 GLY B C 1
ATOM 7329 O O . GLY B 1 412 ? 4.648 13.289 9.211 1 81.25 412 GLY B O 1
ATOM 7330 N N . ILE B 1 413 ? 5.117 13.227 7.074 1 83.56 413 ILE B N 1
ATOM 7331 C CA . ILE B 1 413 ? 4.516 11.914 6.891 1 83.56 413 ILE B CA 1
ATOM 7332 C C . ILE B 1 413 ? 5.289 10.875 7.699 1 83.56 413 ILE B C 1
ATOM 7334 O O . ILE B 1 413 ? 4.707 9.898 8.18 1 83.56 413 ILE B O 1
ATOM 7338 N N . TRP B 1 414 ? 6.562 11.148 7.871 1 89.62 414 TRP B N 1
ATOM 7339 C CA . TRP B 1 414 ? 7.383 10.18 8.586 1 89.62 414 TRP B CA 1
ATOM 7340 C C . TRP B 1 414 ? 7.051 10.172 10.078 1 89.62 414 TRP B C 1
ATOM 7342 O O . TRP B 1 414 ? 7.203 9.148 10.75 1 89.62 414 TRP B O 1
ATOM 7352 N N . LYS B 1 415 ? 6.57 11.289 10.531 1 86.75 415 LYS B N 1
ATOM 7353 C CA . LYS B 1 415 ? 6.246 11.391 11.953 1 86.75 415 LYS B CA 1
ATOM 7354 C C . LYS B 1 415 ? 5.137 10.414 12.336 1 86.75 415 LYS B C 1
ATOM 7356 O O . LYS B 1 415 ? 5.207 9.766 13.383 1 86.75 415 LYS B O 1
ATOM 7361 N N . PHE B 1 416 ? 4.23 10.289 11.523 1 89 416 PHE B N 1
ATOM 7362 C CA . PHE B 1 416 ? 3.117 9.375 11.758 1 89 416 PHE B CA 1
ATOM 7363 C C . PHE B 1 416 ? 3.588 7.926 11.742 1 89 416 PHE B C 1
ATOM 7365 O O . PHE B 1 416 ? 3.33 7.176 12.688 1 89 416 PHE B O 1
ATOM 7372 N N . PHE B 1 417 ? 4.391 7.523 10.789 1 93.88 417 PHE B N 1
ATOM 7373 C CA . PHE B 1 417 ? 4.801 6.137 10.617 1 93.88 417 PHE B CA 1
ATOM 7374 C C . PHE B 1 417 ? 5.906 5.773 11.602 1 93.88 417 PHE B C 1
ATOM 7376 O O . PHE B 1 417 ? 6.027 4.613 12.008 1 93.88 417 PHE B O 1
ATOM 7383 N N . SER B 1 418 ? 6.66 6.781 11.922 1 93.12 418 SER B N 1
ATOM 7384 C CA . SER B 1 418 ? 7.754 6.531 12.859 1 93.12 418 SER B CA 1
ATOM 7385 C C . SER B 1 418 ? 7.227 6.059 14.211 1 93.12 418 SER B C 1
ATOM 7387 O O . SER B 1 418 ? 7.844 5.219 14.867 1 93.12 418 SER B O 1
ATOM 7389 N N . LYS B 1 419 ? 6.082 6.52 14.602 1 92.56 419 LYS B N 1
ATOM 7390 C CA . LYS B 1 419 ? 5.473 6.145 15.867 1 92.56 419 LYS B CA 1
ATOM 7391 C C . LYS B 1 419 ? 4.977 4.699 15.836 1 92.56 419 LYS B C 1
ATOM 7393 O O . LYS B 1 419 ? 4.727 4.098 16.875 1 92.56 419 LYS B O 1
ATOM 7398 N N . LEU B 1 420 ? 4.883 4.168 14.664 1 96.38 420 LEU B N 1
ATOM 7399 C CA . LEU B 1 420 ? 4.34 2.824 14.508 1 96.38 420 LEU B CA 1
ATOM 7400 C C . LEU B 1 420 ? 5.461 1.81 14.305 1 96.38 420 LEU B C 1
ATOM 7402 O O . LEU B 1 420 ? 5.199 0.616 14.133 1 96.38 420 LEU B O 1
ATOM 7406 N N . THR B 1 421 ? 6.656 2.24 14.344 1 95.88 421 THR B N 1
ATOM 7407 C CA . THR B 1 421 ? 7.77 1.381 13.961 1 95.88 421 THR B CA 1
ATOM 7408 C C . THR B 1 421 ? 7.945 0.243 14.961 1 95.88 421 THR B C 1
ATOM 7410 O O . THR B 1 421 ? 8.258 -0.887 14.578 1 95.88 421 THR B O 1
ATOM 7413 N N . TYR B 1 422 ? 7.773 0.54 16.203 1 94.81 422 TYR B N 1
ATOM 7414 C CA . TYR B 1 422 ? 7.902 -0.518 17.203 1 94.81 422 TYR B CA 1
ATOM 7415 C C . TYR B 1 422 ? 6.867 -1.613 16.969 1 94.81 422 TYR B C 1
ATOM 7417 O O . TYR B 1 422 ? 7.211 -2.793 16.875 1 94.81 422 TYR B O 1
ATOM 7425 N N . SER B 1 423 ? 5.656 -1.239 16.891 1 96.75 423 SER B N 1
ATOM 7426 C CA . SER B 1 423 ? 4.582 -2.197 16.656 1 96.75 423 SER B CA 1
ATOM 7427 C C . SER B 1 423 ? 4.766 -2.91 15.32 1 96.75 423 SER B C 1
ATOM 7429 O O . SER B 1 423 ? 4.477 -4.102 15.203 1 96.75 423 SER B O 1
ATOM 7431 N N . SER B 1 424 ? 5.227 -2.207 14.305 1 97.38 424 SER B N 1
ATOM 7432 C CA . SER B 1 424 ? 5.465 -2.811 12.992 1 97.38 424 SER B CA 1
ATOM 7433 C C . SER B 1 424 ? 6.555 -3.873 13.07 1 97.38 424 SER B C 1
ATOM 7435 O O . SER B 1 424 ? 6.445 -4.93 12.438 1 97.38 424 SER B O 1
ATOM 7437 N N . TYR B 1 425 ? 7.527 -3.57 13.875 1 94.69 425 TYR B N 1
ATOM 7438 C CA . TYR B 1 425 ? 8.633 -4.512 14.023 1 94.69 425 TYR B CA 1
ATOM 7439 C C . TYR B 1 425 ? 8.164 -5.793 14.711 1 94.69 425 TYR B C 1
ATOM 7441 O O . TYR B 1 425 ? 8.594 -6.891 14.344 1 94.69 425 TYR B O 1
ATOM 7449 N N . LEU B 1 426 ? 7.312 -5.664 15.547 1 94.56 426 LEU B N 1
ATOM 7450 C CA . LEU B 1 426 ? 6.848 -6.812 16.312 1 94.56 426 LEU B CA 1
ATOM 7451 C C . LEU B 1 426 ? 5.871 -7.652 15.5 1 94.56 426 LEU B C 1
ATOM 7453 O O . LEU B 1 426 ? 5.906 -8.883 15.555 1 94.56 426 LEU B O 1
ATOM 7457 N N . ILE B 1 427 ? 5.105 -7.059 14.695 1 97.12 427 ILE B N 1
ATOM 7458 C CA . ILE B 1 427 ? 3.975 -7.789 14.133 1 97.12 427 ILE B CA 1
ATOM 7459 C C . ILE B 1 427 ? 4.309 -8.242 12.711 1 97.12 427 ILE B C 1
ATOM 7461 O O . ILE B 1 427 ? 3.65 -9.125 12.164 1 97.12 427 ILE B O 1
ATOM 7465 N N . HIS B 1 428 ? 5.293 -7.652 12.047 1 97.38 428 HIS B N 1
ATOM 7466 C CA . HIS B 1 428 ? 5.492 -7.883 10.617 1 97.38 428 HIS B CA 1
ATOM 7467 C C . HIS B 1 428 ? 5.789 -9.352 10.336 1 97.38 428 HIS B C 1
ATOM 7469 O O . HIS B 1 428 ? 5.281 -9.922 9.367 1 97.38 428 HIS B O 1
ATOM 7475 N N . PRO B 1 429 ? 6.59 -10.078 11.195 1 94.88 429 PRO B N 1
ATOM 7476 C CA . PRO B 1 429 ? 6.805 -11.5 10.891 1 94.88 429 PRO B CA 1
ATOM 7477 C C . PRO B 1 429 ? 5.516 -12.32 10.961 1 94.88 429 PRO B C 1
ATOM 7479 O O . PRO B 1 429 ? 5.32 -13.242 10.164 1 94.88 429 PRO B O 1
ATOM 7482 N N . LEU B 1 430 ? 4.664 -11.93 11.875 1 95.88 430 LEU B N 1
ATOM 7483 C CA . LEU B 1 430 ? 3.4 -12.648 12.023 1 95.88 430 LEU B CA 1
ATOM 7484 C C . LEU B 1 430 ? 2.504 -12.43 10.812 1 95.88 430 LEU B C 1
ATOM 7486 O O . LEU B 1 430 ? 1.815 -13.352 10.375 1 95.88 430 LEU B O 1
ATOM 7490 N N . ILE B 1 431 ? 2.559 -11.258 10.32 1 95.5 431 ILE B N 1
ATOM 7491 C CA . ILE B 1 431 ? 1.735 -10.93 9.156 1 95.5 431 ILE B CA 1
ATOM 7492 C C . ILE B 1 431 ? 2.232 -11.703 7.938 1 95.5 431 ILE B C 1
ATOM 7494 O O . ILE B 1 431 ? 1.438 -12.312 7.219 1 95.5 431 ILE B O 1
ATOM 7498 N N . ILE B 1 432 ? 3.49 -11.719 7.75 1 93.81 432 ILE B N 1
ATOM 7499 C CA . ILE B 1 432 ? 4.078 -12.391 6.594 1 93.81 432 ILE B CA 1
ATOM 7500 C C . ILE B 1 432 ? 3.873 -13.898 6.711 1 93.81 432 ILE B C 1
ATOM 7502 O O . ILE B 1 432 ? 3.459 -14.547 5.75 1 93.81 432 ILE B O 1
ATOM 7506 N N . GLU B 1 433 ? 4.051 -14.422 7.891 1 92.19 433 GLU B N 1
ATOM 7507 C CA . GLU B 1 433 ? 3.904 -15.859 8.102 1 92.19 433 GLU B CA 1
ATOM 7508 C C . GLU B 1 433 ? 2.445 -16.281 7.984 1 92.19 433 GLU B C 1
ATOM 7510 O O . GLU B 1 433 ? 2.15 -17.359 7.461 1 92.19 433 GLU B O 1
ATOM 7515 N N . TYR B 1 434 ? 1.614 -15.484 8.508 1 91.56 434 TYR B N 1
ATOM 7516 C CA . TYR B 1 434 ? 0.195 -15.797 8.391 1 91.56 434 TYR B CA 1
ATOM 7517 C C . TYR B 1 434 ? -0.213 -15.938 6.93 1 91.56 434 TYR B C 1
ATOM 7519 O O . TYR B 1 434 ? -0.958 -16.859 6.574 1 91.56 434 TYR B O 1
ATOM 7527 N N . ARG B 1 435 ? 0.256 -15.125 6.141 1 89.12 435 ARG B N 1
ATOM 7528 C CA . ARG B 1 435 ? -0.055 -15.203 4.715 1 89.12 435 ARG B CA 1
ATOM 7529 C C . ARG B 1 435 ? 0.573 -16.438 4.082 1 89.12 435 ARG B C 1
ATOM 7531 O O . ARG B 1 435 ? -0.092 -17.172 3.344 1 89.12 435 ARG B O 1
ATOM 7538 N N . LEU B 1 436 ? 1.767 -16.688 4.398 1 87.75 436 LEU B N 1
ATOM 7539 C CA . LEU B 1 436 ? 2.492 -17.797 3.797 1 87.75 436 LEU B CA 1
ATOM 7540 C C . LEU B 1 436 ? 1.872 -19.141 4.199 1 87.75 436 LEU B C 1
ATOM 7542 O O . LEU B 1 436 ? 1.719 -20.031 3.365 1 87.75 436 LEU B O 1
ATOM 7546 N N . TYR B 1 437 ? 1.401 -19.172 5.43 1 86.25 437 TYR B N 1
ATOM 7547 C CA . TYR B 1 437 ? 0.881 -20.453 5.922 1 86.25 437 TYR B CA 1
ATOM 7548 C C . TYR B 1 437 ? -0.578 -20.641 5.52 1 86.25 437 TYR B C 1
ATOM 7550 O O . TYR B 1 437 ? -1.109 -21.75 5.578 1 86.25 437 TYR B O 1
ATOM 7558 N N . SER B 1 438 ? -1.171 -19.578 5.082 1 85.44 438 SER B N 1
ATOM 7559 C CA . SER B 1 438 ? -2.564 -19.672 4.656 1 85.44 438 SER B CA 1
ATOM 7560 C C . SER B 1 438 ? -2.668 -19.953 3.16 1 85.44 438 SER B C 1
ATOM 7562 O O . SER B 1 438 ? -3.758 -20.219 2.646 1 85.44 438 SER B O 1
ATOM 7564 N N . MET B 1 439 ? -1.587 -20 2.492 1 84.06 439 MET B N 1
ATOM 7565 C CA . MET B 1 439 ? -1.614 -20.172 1.042 1 84.06 439 MET B CA 1
ATOM 7566 C C . MET B 1 439 ? -1.824 -21.641 0.672 1 84.06 439 MET B C 1
ATOM 7568 O O . MET B 1 439 ? -1.283 -22.531 1.326 1 84.06 439 MET B O 1
ATOM 7572 N N . THR B 1 440 ? -2.604 -21.844 -0.351 1 80.56 440 THR B N 1
ATOM 7573 C CA . THR B 1 440 ? -2.85 -23.188 -0.863 1 80.56 440 THR B CA 1
ATOM 7574 C C . THR B 1 440 ? -2.111 -23.406 -2.182 1 80.56 440 THR B C 1
ATOM 7576 O O . THR B 1 440 ? -2.258 -24.453 -2.812 1 80.56 440 THR B O 1
ATOM 7579 N N . ASN B 1 441 ? -1.413 -22.391 -2.6 1 80 441 ASN B N 1
ATOM 7580 C CA . ASN B 1 441 ? -0.535 -22.469 -3.764 1 80 441 ASN B CA 1
ATOM 7581 C C . ASN B 1 441 ? 0.816 -21.812 -3.486 1 80 441 ASN B C 1
ATOM 7583 O O . ASN B 1 441 ? 0.929 -20.953 -2.607 1 80 441 ASN B O 1
ATOM 7587 N N . PHE B 1 442 ? 1.761 -22.25 -4.223 1 82 442 PHE B N 1
ATOM 7588 C CA . PHE B 1 442 ? 3.086 -21.688 -3.994 1 82 442 PHE B CA 1
ATOM 7589 C C . PHE B 1 442 ? 3.203 -20.297 -4.621 1 82 442 PHE B C 1
ATOM 7591 O O . PHE B 1 442 ? 2.484 -19.984 -5.57 1 82 442 PHE B O 1
ATOM 7598 N N . LEU B 1 443 ? 4.121 -19.609 -4.062 1 83 443 LEU B N 1
ATOM 7599 C CA . LEU B 1 443 ? 4.445 -18.312 -4.637 1 83 443 LEU B CA 1
ATOM 7600 C C . LEU B 1 443 ? 5.281 -18.469 -5.902 1 83 443 LEU B C 1
ATOM 7602 O O . LEU B 1 443 ? 6.07 -19.406 -6.02 1 83 443 LEU B O 1
ATOM 7606 N N . HIS B 1 444 ? 5.004 -17.672 -6.848 1 83.69 444 HIS B N 1
ATOM 7607 C CA . HIS B 1 444 ? 5.805 -17.578 -8.062 1 83.69 444 HIS B CA 1
ATOM 7608 C C . HIS B 1 444 ? 6.652 -16.312 -8.07 1 83.69 444 HIS B C 1
ATOM 7610 O O . HIS B 1 444 ? 6.121 -15.211 -7.93 1 83.69 444 HIS B O 1
ATOM 7616 N N . TYR B 1 445 ? 7.953 -16.531 -8.227 1 84.19 445 TYR B N 1
ATOM 7617 C CA . TYR B 1 445 ? 8.812 -15.367 -8.133 1 84.19 445 TYR B CA 1
ATOM 7618 C C . TYR B 1 445 ? 8.93 -14.664 -9.477 1 84.19 445 TYR B C 1
ATOM 7620 O O . TYR B 1 445 ? 9.18 -15.312 -10.5 1 84.19 445 TYR B O 1
ATOM 7628 N N . SER B 1 446 ? 8.648 -13.5 -9.555 1 87.5 446 SER B N 1
ATOM 7629 C CA . SER B 1 446 ? 8.961 -12.5 -10.562 1 87.5 446 SER B CA 1
ATOM 7630 C C . SER B 1 446 ? 9.164 -11.125 -9.93 1 87.5 446 SER B C 1
ATOM 7632 O O . SER B 1 446 ? 8.711 -10.875 -8.812 1 87.5 446 SER B O 1
ATOM 7634 N N . THR B 1 447 ? 9.938 -10.328 -10.594 1 88.75 447 THR B N 1
ATOM 7635 C CA . THR B 1 447 ? 10.211 -9.016 -10.023 1 88.75 447 THR B CA 1
ATOM 7636 C C . THR B 1 447 ? 8.914 -8.266 -9.734 1 88.75 447 THR B C 1
ATOM 7638 O O . THR B 1 447 ? 8.781 -7.617 -8.695 1 88.75 447 THR B O 1
ATOM 7641 N N . ILE B 1 448 ? 7.969 -8.398 -10.586 1 90 448 ILE B N 1
ATOM 7642 C CA . ILE B 1 448 ? 6.707 -7.68 -10.438 1 90 448 ILE B CA 1
ATOM 7643 C C . ILE B 1 448 ? 5.887 -8.297 -9.305 1 90 448 ILE B C 1
ATOM 7645 O O . ILE B 1 448 ? 5.371 -7.582 -8.445 1 90 448 ILE B O 1
ATOM 7649 N N . GLU B 1 449 ? 5.773 -9.609 -9.289 1 89 449 GLU B N 1
ATOM 7650 C CA . GLU B 1 449 ? 4.992 -10.289 -8.258 1 89 449 GLU B CA 1
ATOM 7651 C C . GLU B 1 449 ? 5.586 -10.062 -6.871 1 89 449 GLU B C 1
ATOM 7653 O O . GLU B 1 449 ? 4.848 -9.867 -5.902 1 89 449 GLU B O 1
ATOM 7658 N N . PHE B 1 450 ? 6.848 -10.078 -6.848 1 90.31 450 PHE B N 1
ATOM 7659 C CA . PHE B 1 450 ? 7.508 -9.852 -5.566 1 90.31 450 PHE B CA 1
ATOM 7660 C C . PHE B 1 450 ? 7.285 -8.414 -5.094 1 90.31 450 PHE B C 1
ATOM 7662 O O . PHE B 1 450 ? 7.098 -8.18 -3.898 1 90.31 450 PHE B O 1
ATOM 7669 N N . SER B 1 451 ? 7.391 -7.504 -6.031 1 92.69 451 SER B N 1
ATOM 7670 C CA . SER B 1 451 ? 7.156 -6.109 -5.672 1 92.69 451 SER B CA 1
ATOM 7671 C C . SER B 1 451 ? 5.758 -5.91 -5.102 1 92.69 451 SER B C 1
ATOM 7673 O O . SER B 1 451 ? 5.574 -5.18 -4.125 1 92.69 451 SER B O 1
ATOM 7675 N N . ILE B 1 452 ? 4.816 -6.539 -5.625 1 91.81 452 ILE B N 1
ATOM 7676 C CA . ILE B 1 452 ? 3.441 -6.434 -5.152 1 91.81 452 ILE B CA 1
ATOM 7677 C C . ILE B 1 452 ? 3.32 -7.078 -3.773 1 91.81 452 ILE B C 1
ATOM 7679 O O . ILE B 1 452 ? 2.648 -6.547 -2.889 1 91.81 452 ILE B O 1
ATOM 7683 N N . LEU B 1 453 ? 3.943 -8.219 -3.658 1 92.12 453 LEU B N 1
ATOM 7684 C CA . LEU B 1 453 ? 3.949 -8.898 -2.367 1 92.12 453 LEU B CA 1
ATOM 7685 C C . LEU B 1 453 ? 4.574 -8.016 -1.293 1 92.12 453 LEU B C 1
ATOM 7687 O O . LEU B 1 453 ? 4.051 -7.926 -0.18 1 92.12 453 LEU B O 1
ATOM 7691 N N . TYR B 1 454 ? 5.598 -7.391 -1.656 1 95.38 454 TYR B N 1
ATOM 7692 C CA . TYR B 1 454 ? 6.289 -6.492 -0.74 1 95.38 454 TYR B CA 1
ATOM 7693 C C . TYR B 1 454 ? 5.387 -5.336 -0.326 1 95.38 454 TYR B C 1
ATOM 7695 O O . TYR B 1 454 ? 5.258 -5.035 0.863 1 95.38 454 TYR B O 1
ATOM 7703 N N . ILE B 1 455 ? 4.789 -4.73 -1.298 1 97.25 455 ILE B N 1
ATOM 7704 C CA . ILE B 1 455 ? 3.896 -3.605 -1.037 1 97.25 455 ILE B CA 1
ATOM 7705 C C . ILE B 1 455 ? 2.744 -4.055 -0.142 1 97.25 455 ILE B C 1
ATOM 7707 O O . ILE B 1 455 ? 2.395 -3.371 0.822 1 97.25 455 ILE B O 1
ATOM 7711 N N . GLY B 1 456 ? 2.217 -5.184 -0.446 1 96.31 456 GLY B N 1
ATOM 7712 C CA . GLY B 1 456 ? 1.146 -5.727 0.372 1 96.31 456 GLY B CA 1
ATOM 7713 C C . GLY B 1 456 ? 1.556 -5.961 1.814 1 96.31 456 GLY B C 1
ATOM 7714 O O . GLY B 1 456 ? 0.812 -5.625 2.738 1 96.31 456 GLY B O 1
ATOM 7715 N N . ASN B 1 457 ? 2.736 -6.461 2.004 1 96.38 457 ASN B N 1
ATOM 7716 C CA . ASN B 1 457 ? 3.229 -6.73 3.352 1 96.38 457 ASN B CA 1
ATOM 7717 C C . ASN B 1 457 ? 3.482 -5.438 4.121 1 96.38 457 ASN B C 1
ATOM 7719 O O . ASN B 1 457 ? 3.197 -5.359 5.32 1 96.38 457 ASN B O 1
ATOM 7723 N N . VAL B 1 458 ? 4.031 -4.453 3.438 1 97.5 458 VAL B N 1
ATOM 7724 C CA . VAL B 1 458 ? 4.336 -3.188 4.098 1 97.5 458 VAL B CA 1
ATOM 7725 C C . VAL B 1 458 ? 3.043 -2.514 4.547 1 97.5 458 VAL B C 1
ATOM 7727 O O . VAL B 1 458 ? 2.91 -2.125 5.711 1 97.5 458 VAL B O 1
ATOM 7730 N N . VAL B 1 459 ? 2.086 -2.465 3.676 1 97.06 459 VAL B N 1
ATOM 7731 C CA . VAL B 1 459 ? 0.839 -1.761 3.959 1 97.06 459 VAL B CA 1
ATOM 7732 C C . VAL B 1 459 ? 0.059 -2.508 5.039 1 97.06 459 VAL B C 1
ATOM 7734 O O . VAL B 1 459 ? -0.434 -1.896 5.992 1 97.06 459 VAL B O 1
ATOM 7737 N N . THR B 1 460 ? -0.021 -3.787 4.934 1 97.25 460 THR B N 1
ATOM 7738 C CA . THR B 1 460 ? -0.773 -4.562 5.914 1 97.25 460 THR B CA 1
ATOM 7739 C C . THR B 1 460 ? -0.088 -4.52 7.277 1 97.25 460 THR B C 1
ATOM 7741 O O . THR B 1 460 ? -0.756 -4.477 8.312 1 97.25 460 THR B O 1
ATOM 7744 N N . THR B 1 461 ? 1.214 -4.52 7.254 1 97.88 461 THR B N 1
ATOM 7745 C CA . THR B 1 461 ? 1.962 -4.453 8.5 1 97.88 461 THR B CA 1
ATOM 7746 C C . THR B 1 461 ? 1.721 -3.119 9.203 1 97.88 461 THR B C 1
ATOM 7748 O O . THR B 1 461 ? 1.41 -3.086 10.398 1 97.88 461 THR B O 1
ATOM 7751 N N . PHE B 1 462 ? 1.813 -2.037 8.484 1 97.62 462 PHE B N 1
ATOM 7752 C CA . PHE B 1 462 ? 1.619 -0.729 9.102 1 97.62 462 PHE B CA 1
ATOM 7753 C C . PHE B 1 462 ? 0.167 -0.538 9.516 1 97.62 462 PHE B C 1
ATOM 7755 O O . PHE B 1 462 ? -0.112 0.12 10.523 1 97.62 462 PHE B O 1
ATOM 7762 N N . ALA B 1 463 ? -0.761 -1.132 8.773 1 96.56 463 ALA B N 1
ATOM 7763 C CA . ALA B 1 463 ? -2.166 -1.07 9.164 1 96.56 463 ALA B CA 1
ATOM 7764 C C . ALA B 1 463 ? -2.406 -1.822 10.469 1 96.56 463 ALA B C 1
ATOM 7766 O O . ALA B 1 463 ? -3.08 -1.316 11.367 1 96.56 463 ALA B O 1
ATOM 7767 N N . ALA B 1 464 ? -1.872 -2.982 10.539 1 97.44 464 ALA B N 1
ATOM 7768 C CA . ALA B 1 464 ? -1.996 -3.766 11.766 1 97.44 464 ALA B CA 1
ATOM 7769 C C . ALA B 1 464 ? -1.284 -3.08 12.93 1 97.44 464 ALA B C 1
ATOM 7771 O O . ALA B 1 464 ? -1.777 -3.09 14.055 1 97.44 464 ALA B O 1
ATOM 7772 N N . ALA B 1 465 ? -0.112 -2.533 12.602 1 98 465 ALA B N 1
ATOM 7773 C CA . ALA B 1 465 ? 0.646 -1.814 13.625 1 98 465 ALA B CA 1
ATOM 7774 C C . ALA B 1 465 ? -0.14 -0.616 14.148 1 98 465 ALA B C 1
ATOM 7776 O O . ALA B 1 465 ? -0.058 -0.281 15.336 1 98 465 ALA B O 1
ATOM 7777 N N . PHE B 1 466 ? -0.88 0.074 13.312 1 96.5 466 PHE B N 1
ATOM 7778 C CA . PHE B 1 466 ? -1.732 1.192 13.695 1 96.5 466 PHE B CA 1
ATOM 7779 C C . PHE B 1 466 ? -2.754 0.76 14.742 1 96.5 466 PHE B C 1
ATOM 7781 O O . PHE B 1 466 ? -2.939 1.438 15.75 1 96.5 466 PHE B O 1
ATOM 7788 N N . VAL B 1 467 ? -3.338 -0.391 14.562 1 95.69 467 VAL B N 1
ATOM 7789 C CA . VAL B 1 467 ? -4.348 -0.921 15.477 1 95.69 467 VAL B CA 1
ATOM 7790 C C . VAL B 1 467 ? -3.695 -1.321 16.797 1 95.69 467 VAL B C 1
ATOM 7792 O O . VAL B 1 467 ? -4.176 -0.954 17.875 1 95.69 467 VAL B O 1
ATOM 7795 N N . ILE B 1 468 ? -2.594 -1.968 16.703 1 96 468 ILE B N 1
ATOM 7796 C CA . ILE B 1 468 ? -1.902 -2.447 17.906 1 96 468 ILE B CA 1
ATOM 7797 C C . ILE B 1 468 ? -1.375 -1.26 18.703 1 96 468 ILE B C 1
ATOM 7799 O O . ILE B 1 468 ? -1.412 -1.271 19.938 1 96 468 ILE B O 1
ATOM 7803 N N . HIS B 1 469 ? -0.89 -0.278 17.984 1 96.62 469 HIS B N 1
ATOM 7804 C CA . HIS B 1 469 ? -0.369 0.906 18.656 1 96.62 469 HIS B CA 1
ATOM 7805 C C . HIS B 1 469 ? -1.458 1.604 19.469 1 96.62 469 HIS B C 1
ATOM 7807 O O . HIS B 1 469 ? -1.24 1.971 20.625 1 96.62 469 HIS B O 1
ATOM 7813 N N . LEU B 1 470 ? -2.643 1.706 18.938 1 95.06 470 LEU B N 1
ATOM 7814 C CA . LEU B 1 470 ? -3.738 2.42 19.594 1 95.06 470 LEU B CA 1
ATOM 7815 C C . LEU B 1 470 ? -4.328 1.593 20.719 1 95.06 470 LEU B C 1
ATOM 7817 O O . LEU B 1 470 ? -4.727 2.141 21.75 1 95.06 470 LEU B O 1
ATOM 7821 N N . LEU B 1 471 ? -4.367 0.268 20.562 1 94.94 471 LEU B N 1
ATOM 7822 C CA . LEU B 1 471 ? -5.102 -0.58 21.5 1 94.94 471 LEU B CA 1
ATOM 7823 C C . LEU B 1 471 ? -4.188 -1.071 22.625 1 94.94 471 LEU B C 1
ATOM 7825 O O . LEU B 1 471 ? -4.652 -1.349 23.734 1 94.94 471 LEU B O 1
ATOM 7829 N N . ILE B 1 472 ? -2.916 -1.191 22.359 1 94.62 472 ILE B N 1
ATOM 7830 C CA . ILE B 1 472 ? -2.055 -1.852 23.344 1 94.62 472 ILE B CA 1
ATOM 7831 C C . ILE B 1 472 ? -0.854 -0.962 23.656 1 94.62 472 ILE B C 1
ATOM 7833 O O . ILE B 1 472 ? -0.669 -0.54 24.797 1 94.62 472 ILE B O 1
ATOM 7837 N N . GLU B 1 473 ? -0.069 -0.564 22.703 1 95.56 473 GLU B N 1
ATOM 7838 C CA . GLU B 1 473 ? 1.208 0.111 22.922 1 95.56 473 GLU B CA 1
ATOM 7839 C C . GLU B 1 473 ? 1.014 1.451 23.625 1 95.56 473 GLU B C 1
ATOM 7841 O O . GLU B 1 473 ? 1.615 1.702 24.672 1 95.56 473 GLU B O 1
ATOM 7846 N N . LYS B 1 474 ? 0.207 2.279 23.031 1 94.38 474 LYS B N 1
ATOM 7847 C CA . LYS B 1 474 ? 0.039 3.627 23.578 1 94.38 474 LYS B CA 1
ATOM 7848 C C . LYS B 1 474 ? -0.584 3.59 24.969 1 94.38 474 LYS B C 1
ATOM 7850 O O . LYS B 1 474 ? -0.151 4.312 25.859 1 94.38 474 LYS B O 1
ATOM 7855 N N . PRO B 1 475 ? -1.631 2.805 25.25 1 95.12 475 PRO B N 1
ATOM 7856 C CA . PRO B 1 475 ? -2.174 2.717 26.609 1 95.12 475 PRO B CA 1
ATOM 7857 C C . PRO B 1 475 ? -1.115 2.344 27.641 1 95.12 475 PRO B C 1
ATOM 7859 O O . PRO B 1 475 ? -1.093 2.908 28.75 1 95.12 475 PRO B O 1
ATOM 7862 N N . PHE B 1 476 ? -0.248 1.457 27.297 1 94.94 476 PHE B N 1
ATOM 7863 C CA . PHE B 1 476 ? 0.784 1.04 28.234 1 94.94 476 PHE B CA 1
ATOM 7864 C C . PHE B 1 476 ? 1.809 2.148 28.438 1 94.94 476 PHE B C 1
ATOM 7866 O O . PHE B 1 476 ? 2.357 2.299 29.531 1 94.94 476 PHE B O 1
ATOM 7873 N N . ILE B 1 477 ? 2.135 2.887 27.391 1 92.69 477 ILE B N 1
ATOM 7874 C CA . ILE B 1 477 ? 3.01 4.047 27.531 1 92.69 477 ILE B CA 1
ATOM 7875 C C . ILE B 1 477 ? 2.371 5.066 28.469 1 92.69 477 ILE B C 1
ATOM 7877 O O . ILE B 1 477 ? 3.043 5.629 29.344 1 92.69 477 ILE B O 1
ATOM 7881 N N . ASN B 1 478 ? 1.058 5.27 28.266 1 92.25 478 ASN B N 1
ATOM 7882 C CA . ASN B 1 478 ? 0.324 6.195 29.109 1 92.25 478 ASN B CA 1
ATOM 7883 C C . ASN B 1 478 ? 0.294 5.723 30.562 1 92.25 478 ASN B C 1
ATOM 7885 O O . ASN B 1 478 ? 0.442 6.523 31.484 1 92.25 478 ASN B O 1
ATOM 7889 N N . LEU B 1 479 ? 0.076 4.449 30.781 1 92.81 479 LEU B N 1
ATOM 7890 C CA . LEU B 1 479 ? 0.025 3.875 32.125 1 92.81 479 LEU B CA 1
ATOM 7891 C C . LEU B 1 479 ? 1.379 3.99 32.812 1 92.81 479 LEU B C 1
ATOM 7893 O O . LEU B 1 479 ? 1.444 4.266 34 1 92.81 479 LEU B O 1
ATOM 7897 N N . GLU B 1 480 ? 2.398 3.76 32 1 93.06 480 GLU B N 1
ATOM 7898 C CA . GLU B 1 480 ? 3.742 3.912 32.562 1 93.06 480 GLU B CA 1
ATOM 7899 C C . GLU B 1 480 ? 3.986 5.34 33.031 1 93.06 480 GLU B C 1
ATOM 7901 O O . GLU B 1 480 ? 4.574 5.555 34.094 1 93.06 480 GLU B O 1
ATOM 7906 N N . ARG B 1 481 ? 3.561 6.273 32.25 1 89 481 ARG B N 1
ATOM 7907 C CA . ARG B 1 481 ? 3.715 7.68 32.625 1 89 481 ARG B CA 1
ATOM 7908 C C . ARG B 1 481 ? 2.873 8.023 33.844 1 89 481 ARG B C 1
ATOM 7910 O O . ARG B 1 481 ? 3.287 8.82 34.688 1 89 481 ARG B O 1
ATOM 7917 N N . LEU B 1 482 ? 1.698 7.441 33.906 1 87.56 482 LEU B N 1
ATOM 7918 C CA . LEU B 1 482 ? 0.802 7.676 35.031 1 87.56 482 LEU B CA 1
ATOM 7919 C C . LEU B 1 482 ? 1.383 7.098 36.344 1 87.56 482 LEU B C 1
ATOM 7921 O O . LEU B 1 482 ? 1.29 7.719 37.406 1 87.56 482 LEU B O 1
ATOM 7925 N N . ILE B 1 483 ? 2.004 5.965 36.188 1 87.56 483 ILE B N 1
ATOM 7926 C CA . ILE B 1 483 ? 2.525 5.277 37.375 1 87.56 483 ILE B CA 1
ATOM 7927 C C . ILE B 1 483 ? 3.852 5.906 37.781 1 87.56 483 ILE B C 1
ATOM 7929 O O . ILE B 1 483 ? 4.102 6.109 38.969 1 87.56 483 ILE B O 1
ATOM 7933 N N . PHE B 1 484 ? 4.711 6.273 36.844 1 84.12 484 PHE B N 1
ATOM 7934 C CA . PHE B 1 484 ? 6.062 6.711 37.156 1 84.12 484 PHE B CA 1
ATOM 7935 C C . PHE B 1 484 ? 6.148 8.234 37.188 1 84.12 484 PHE B C 1
ATOM 7937 O O . PHE B 1 484 ? 7.16 8.797 37.625 1 84.12 484 PHE B O 1
ATOM 7944 N N . SER B 1 485 ? 5.301 9.086 36.562 1 67.19 485 SER B N 1
ATOM 7945 C CA . SER B 1 485 ? 5.418 10.539 36.594 1 67.19 485 SER B CA 1
ATOM 7946 C C . SER B 1 485 ? 5.191 11.062 38.031 1 67.19 485 SER B C 1
ATOM 7948 O O . SER B 1 485 ? 5.199 12.273 38.25 1 67.19 485 SER B O 1
ATOM 7950 N N . SER B 1 486 ? 4.809 10.445 39.125 1 51.06 486 SER B N 1
ATOM 7951 C CA . SER B 1 486 ? 4.711 11.117 40.406 1 51.06 486 SER B CA 1
ATOM 7952 C C . SER B 1 486 ? 6.016 11.82 40.781 1 51.06 486 SER B C 1
ATOM 7954 O O . SER B 1 486 ? 6.004 12.883 41.406 1 51.06 486 SER B O 1
ATOM 7956 N N . LYS B 1 487 ? 7.219 11.242 40.781 1 40.25 487 LYS B N 1
ATOM 7957 C CA . LYS B 1 487 ? 8.195 11.852 41.656 1 40.25 487 LYS B CA 1
ATOM 7958 C C . LYS B 1 487 ? 8.758 13.141 41.062 1 40.25 487 LYS B C 1
ATOM 7960 O O . LYS B 1 487 ? 8.984 13.219 39.844 1 40.25 487 LYS B O 1
#

pLDDT: mean 75.45, std 21.09, range [24.19, 98.0]

Solvent-accessible surface area (backbone atoms only — not comparable to full-atom values): 52285 Å² total; per-residue (Å²): 111,20,42,19,32,50,77,37,36,49,41,26,54,67,63,27,41,71,36,56,47,78,52,23,22,35,36,37,37,42,45,57,53,98,88,38,74,37,39,40,24,34,25,34,50,43,83,47,87,86,46,71,66,56,51,51,53,50,42,40,44,31,16,48,46,47,76,60,65,60,83,73,74,69,65,70,94,44,52,72,48,73,43,38,43,68,52,57,70,70,69,76,70,83,41,74,63,49,52,51,51,49,48,52,50,48,52,53,51,48,43,26,49,51,9,31,50,51,53,49,52,52,52,50,51,49,52,50,48,46,49,53,44,41,63,65,48,44,75,52,75,73,70,35,73,92,51,36,59,68,49,45,57,48,43,66,64,67,63,71,81,87,81,87,77,69,81,74,72,75,71,77,76,76,69,66,74,76,72,70,60,61,94,75,44,69,74,56,56,67,56,46,55,72,70,56,57,68,64,74,66,30,66,66,55,54,57,30,46,33,32,8,51,56,57,42,49,37,48,56,74,67,53,72,73,87,64,68,62,59,37,42,54,24,26,50,49,35,53,48,51,54,44,50,51,49,25,47,53,54,50,53,40,61,77,70,57,42,43,34,43,55,68,59,50,56,55,41,56,38,32,73,78,44,22,64,39,48,43,62,55,61,51,52,79,58,44,94,54,64,54,65,58,47,40,65,67,38,64,69,33,74,73,63,52,42,52,42,51,50,51,52,52,48,52,50,48,38,64,66,33,65,71,52,27,51,53,54,48,49,47,56,64,38,62,69,55,31,53,50,50,50,51,50,22,52,45,42,40,48,47,65,33,45,53,54,37,65,31,37,52,62,30,60,96,79,44,47,74,65,51,72,66,55,34,49,49,46,62,70,40,43,62,35,51,35,43,50,19,53,46,54,53,51,51,31,34,55,73,69,67,27,62,69,59,33,53,63,22,46,36,71,71,27,54,54,47,31,74,30,38,66,42,26,65,67,44,35,62,56,54,55,46,51,52,53,71,67,49,69,60,58,48,66,75,42,77,66,53,45,49,31,51,41,47,23,48,54,52,52,27,50,53,52,10,51,52,44,32,46,71,45,53,47,23,51,54,42,45,48,46,66,68,62,61,72,122,112,19,39,19,31,49,78,38,35,47,39,27,54,68,64,26,40,69,36,57,46,78,52,23,24,36,35,37,36,44,46,59,53,100,87,39,74,38,39,40,25,35,24,35,49,43,84,49,86,87,46,70,65,56,52,52,53,50,40,40,43,31,17,46,46,48,77,60,65,58,84,73,74,68,66,75,93,46,54,73,47,74,43,39,42,68,50,60,70,70,69,77,70,81,43,72,65,51,53,52,51,47,50,52,49,49,50,52,50,49,44,27,49,52,9,31,50,51,54,49,52,52,50,50,51,50,52,50,49,48,49,50,44,42,62,64,47,46,76,52,76,73,68,35,76,92,44,31,64,67,46,48,58,50,45,67,63,69,64,73,78,90,79,85,77,70,80,73,71,74,70,75,75,74,69,66,74,77,72,73,60,59,94,73,48,67,74,56,55,68,57,46,52,71,70,55,56,67,65,73,63,30,65,66,54,54,56,29,46,33,32,8,52,54,58,42,49,36,47,54,74,68,52,72,72,86,64,68,63,58,37,43,52,22,25,52,48,35,52,48,50,53,44,48,50,50,23,47,53,54,49,54,40,62,77,68,58,41,43,33,43,56,68,58,50,56,56,42,56,39,32,74,78,43,21,63,38,47,44,62,55,62,52,52,78,61,44,92,55,67,53,65,57,48,39,66,68,38,63,71,33,74,72,63,52,44,50,43,51,51,50,52,51,49,51,48,48,38,63,68,34,66,70,53,28,51,53,53,48,50,47,57,64,37,64,69,56,31,52,50,51,50,50,50,22,50,46,44,40,49,47,65,34,44,53,56,37,66,31,36,53,61,30,60,95,77,44,48,74,63,51,70,65,55,36,48,48,47,64,71,40,42,62,36,51,34,43,50,20,52,45,55,54,51,52,32,32,55,74,70,66,27,62,69,60,33,53,62,22,46,36,72,70,27,54,54,48,32,74,30,39,67,43,24,64,69,44,35,63,57,53,54,46,52,52,53,72,66,49,68,60,58,47,65,74,41,76,64,54,46,51,31,50,40,47,22,50,53,53,51,28,49,53,53,11,51,50,45,33,46,71,46,51,48,22,51,53,43,46,48,45,65,68,61,61,73,121

Secondary structure (DSSP, 8-state):
-B--B-S-B---HHHHHHS-TTTEEEEEEEEEETTEEEEEEEEEETTS---HHHHHHHHHHHBTHHHHT------S--EEEEE-TTS--------HHHHHHHHHHHHHHHHHHHHHHHHHHHHHHHHHHHHHHHHHHTTS-TTTTTSSHHHHHHHTTTTSS-------------------S-SSSHHHHHHHHHH-HHHHT-HHHHHHHTT-HHHHHHHHHH---S-GGGGHHHHHHHHHHHHHHHHHHHHHIIIII-BTTHHHHHHHHTSSTTHHHHHHHTTSTT-SS-HHHHIIIIITSGGGGHHHHHHHHHHHHHHH-HHHHHHHHHHHHSHHHHHHHHHHHHHHHHHHHHTHHHHHHT-BTTB----HHHHHHHHHHHHHHHHHHHHHHHHHHHTT--HHHHHHHT-HHHHHHHTTHHHHHHHHHHHHHHHHHH-SS-B---HHHHHHHHHHHHHHHHHHHHHHIIIIIHHHHHHHHHHHTT-/-B--B-S-B---HHHHHHS-TTTEEEEEEEEEETTEEEEEEEEEETTS---HHHHHHHHHHHBTHHHHT------S--EEEEE-TTS--------HHHHHHHHHHHHHHHHHHHHHHHHHHHHHHHHHHHHHHHHHHTTS-TTTTTSHHHHHHHHTTTTSS-S-----------------S-SSSHHHHHHHHHH-HHHHT-HHHHHHHTT-HHHHHHHHHH---S-GGGGHHHHHHHHHHHHHHHHHHHHHIIIII-BTTHHHHHHHHTSSTTHHHHHHHTTSTT-SS-HHHHIIIIITSGGGGHHHHHHHHHHHHHHH-HHHHHHHHHHHHSHHHHHHHHHHHHHHHHHHHHTHHHHHHT-BTTB----HHHHHHHHHHHHHHHHHHHHHHHHHHHTT--HHHHHHHT-HHHHHHHTTHHHHHHHHHHHHHHHHHH-SS-B---HHHHHHHHHHHHHHHHHHHHHHIIIIIHHHHHHHHHHHTT-

Sequence (974 aa):
MYSGIGFNELGNYGSCLALPSNTTQYCLFEGNFDSVTFYIGVCYPSSNYCSQDDIIGLMTQYTILNVLQLEMSFNASNNLHCYNSEYQTVKIQSNAGTWVLTGISVFFLSNISIGTIIDYLLIYKLKQYRKNYNSQHSLLNPKSYYEPNLLNLQQKQQQDGDEDFNQLELTNNNERIKDLTPPFYGFIFDKFDKSNNDYENNKLVKYFQCWSLIKNFNSLIYGSNPKGYFQSLDGIRTLGTCWVILGHTILFATDGFGIDNLESLGGAFSSFSFQVIFAGTEAELVSPHPTSQLITNIYQKPYYRIGAYIVGILIAFIYTDSKLSKKVRYIYYLRTTRYILYCVSLFITFFLSYISFDFYKNSINFVGNWTTIQKSLYNGFSHTTFSIGVSIIILATFYGYGGIVQWFLKLGIWKFFSKLTYSSYLIHPLIIEYRLYSMTNFLHYSTIEFSILYIGNVVTTFAAAFVIHLLIEKPFINLERLIFSSKMYSGIGFNELGNYGSCLALPSNTTQYCLFEGNFDSVTFYIGVCYPSSNYCSQDDIIGLMTQYTILNVLQLEMSFNASNNLHCYNSEYQTVKIQSNAGTWVLTGISVFFLSNISIGTIIDYLLIYKLKQYRKNYNSQHSLLNPKSYYEPNLLNLQQKQQQDGDEDFNQLELTNNNERIKDLTPPFYGFIFDKFDKSNNDYENNKLVKYFQCWSLIKNFNSLIYGSNPKGYFQSLDGIRTLGTCWVILGHTILFATDGFGIDNLESLGGAFSSFSFQVIFAGTEAELVSPHPTSQLITNIYQKPYYRIGAYIVGILIAFIYTDSKLSKKVRYIYYLRTTRYILYCVSLFITFFLSYISFDFYKNSINFVGNWTTIQKSLYNGFSHTTFSIGVSIIILATFYGYGGIVQWFLKLGIWKFFSKLTYSSYLIHPLIIEYRLYSMTNFLHYSTIEFSILYIGNVVTTFAAAFVIHLLIEKPFINLERLIFSSK